Protein AF-A0A199V8K9-F1 (afdb_monomer_lite)

Sequence (1273 aa):
MGRVGFGVAVGCAVVSCAIAAALAWRRARGRGRWRRAAEVVREFEEGCATPVARLRQVVDAMVVEMHAGLASDGGSKLKMLLTFVDSLPDGTEEGTYYALDLGGTNFRVLRVQLGGKGSLILNHQVERQPIPHELMTSTSENLFDFIALTLKRFVEKEDGSQHYSDDERALGFTFSFPVRQTSVASGVLIKWTKGFSIEDTVGKDVAQCLEEAMTKRGLNMRVAALVNDTVGTLALGHYYDEDAVAAVVIGTGSNACYVERTDAIIKCQGLTNSGSMVVNMEWGNFWSSHLPRTSYDIALDDEGPNPNDQGFEKMISGMYLGDVARRVLQRMAQESDIFDDTPQNLNVPFSLRTPLMAAMHTDDSADLREVKTILQEYLHISDVPLKTRRLVVKVCDIITRRAARLAAAGIVSILKKIGRDGRTKGKPRRTVVAIEGPLYSSYAIFRDYLNETLVELLSEEVAQNVILKVCEDGSGLAAKELEVVRRCSSMASSLFSLLVSAVTKLTRFVEGAHFTSSLLPSSSSNPFATLQEDLKHLKRTLLRIHATLADVEEREIRDNSVKLWLHEIKAVAYDADDILDEYHYELLRRQVEGKPSPVIRKRKMGQIRDLSFPAGLSGRINEVRMRLDEIAKDRDALHLREEDGERRLNDACWKLIPTSSLVDDSRVYGRDIDKKNIIQLLLSDGQPKVDVIPIVGPGGVGKTTLAQLVYNDPMVLDVDEDTLHASLVPTDGQNIIEFQTLNEPKRLRTFLILKLKQMQVLQVEMPEFLLQNLKCLRTIDLSYTMLEVLPDSIGELKHLRYLGLRETNIRVLPESLCSLYNLQVLDLSHCMSILELPQGIGNLVSLRHLSLPVMEDSHICMPTGLGNLTNLRSLSAFYIGGNKWHCGIGELTGLVDLRELRILGLERVTESDNADLTKMKNLEKLTIFWSYGSCTASDDCSRIRVQYNCTNWRRTTIDIQKLDAAYVLENLQLHTTLKELALNGYNGTRLPSWLGDPSFSKLTSIRLDLGDDKCTFLPPLGRLPSLKHLFVGGMQRMQCIGREFCGCCSASAGGFRALETLELTEMRALEEWREVHINDFPRLDELAISTCPKLHRLPDCLSSLAKLEINDCKVLTTFPKLPSLTGLKLWGSCNWHIWSVSLDLPNLEYLQISNYDRPTLDFYPNLPALKVLTIECCKNLEKAAGSHHLISLQSLEIYSCPKFQGLTDKHLHPQFAVFLGLGESKPPLPYSKARDRRARKALALARLMQKEDFNSHQERISQFNLFPPHLFK

Foldseek 3Di:
DPPVVVVVVVVVVVVVVVVVVVVVVVVVQVVVQVVQLVVLLVVLLVLLDDPLVLLVVLLVLVLVQLLLLLQDQVSHLFVQAFQQLQDFAAQQDAAKFWEWFDAAQKIKIKIWGGDGDNDDTPDMDIDIGGDDLCLLAEALLVRLLVVLVVNVVVVVPPDDDDDDDPDFHEYAYADAADWRAPHQQWTAGCDDDRNHHHPNSHRPISQVSNVVSNVVVVHRYHHLGYHHLQVLLQSLCCNNPVLRFKEWEAAQFIWIKGKDACVSRNHCVPPADRRITITTRRCLFDDDPSQSDDPLLQVVQVPDPHHSGSSLRCQAHQNHLQQSLLVSVQVSVVSGCQLVHRQPLSPDGSLGGNVLLLQLLPQPDPQSVSLQCCCCVRRVRHDHHSVNSVSSNSSSLSSLLSNLLSVLSVVLSVCVSRVQLPPDPDQRAQHEYRYEYCSCPPRPSSVVSNLVNNCVNRPVRSSVSYHYHYDPCSSRVSSSRPVSRLLRDDPLRVLLVLLVVLLVLLVVVLVVLVVVVVPDDDDPDDVSVVLSVLSVLVSVLSVLVSLLSVLLRVCVVPDPLSVVLSVLSVVLSLLSVLLSLVVVLVVLVCVLVVDDDPPDDDDDPDPPPPPDDDPCSSVSSVVSSVSSVVSSVVCVVVVRDSDDDDDDDDDDDDDDDDDDLDDDPVPDPDCVVVLVVVLCVVPDPDDDDPDDDDQDDDPPPCSVVSVSCNCPDPVNDQDALCDAEDEDEDDPPAQEDDCPSLQRNLNHAYYYYDDDPDLRAHEYDDDLVNLVRNLNYAYDAPARYQDAADDLSCLSNQNHAYYHHHQYCHAEYHLSPLSNLNHAEDADENNQRHAEYHQSVLSNLNYAEDEHYDDLPHHYHYAPNVLSNLNHAYYNEDEADDPPHHHAPQSVQSPQNYQEYEYEDLQPHAPVGFHAQQSNLNHAYYAYHYRQPPDDDDDDPPPDDPDDDPPDPPPPPPPRVGDALLVSVQRNNHHLNYQEYAYAQHDHLEHHPCQQPCSNQNHAEYHAHHQDQRHQDAAQNQNRARHAYYHHEDNQPHAEAEPRNQVDPDLPDARNNHHAEYEYEHNANHQYYDDDDLRNCVRHAEYAYENHQNHQEDDQNNANYAEYHYYNHARPQDDHDHANHQYYHYYARHVVVNQQQPDDHARHAYYAYEQAADPPQVGHDQHANHAEYHYYLHAQAQEHEDVPRPNNYQEYEYENHANHPYYPDPDDDPRYDYHYHDDDDDDDDDDDDDDPPVVVVVVVVVVVPDDDDDDDDDDDDDDDDDDDPDPDD

pLDDT: mean 72.26, std 20.68, range [22.03, 98.62]

Structure (mmCIF, N/CA/C/O backbone):
data_AF-A0A199V8K9-F1
#
_entry.id   AF-A0A199V8K9-F1
#
loop_
_atom_site.group_PDB
_atom_site.id
_atom_site.type_symbol
_atom_site.label_atom_id
_atom_site.label_alt_id
_atom_site.label_comp_id
_atom_site.label_asym_id
_atom_site.label_entity_id
_atom_site.label_seq_id
_atom_site.pdbx_PDB_ins_code
_atom_site.Cartn_x
_atom_site.Cartn_y
_atom_site.Cartn_z
_atom_site.occupancy
_atom_site.B_iso_or_equiv
_atom_site.auth_seq_id
_atom_site.auth_comp_id
_atom_site.auth_asym_id
_atom_site.auth_atom_id
_atom_site.pdbx_PDB_model_num
ATOM 1 N N . MET A 1 1 ? 52.553 50.054 -64.462 1.00 47.03 1 MET A N 1
ATOM 2 C CA . MET A 1 1 ? 51.722 49.974 -63.234 1.00 47.03 1 MET A CA 1
ATOM 3 C C . MET A 1 1 ? 50.898 48.679 -63.091 1.00 47.03 1 MET A C 1
ATOM 5 O O . MET A 1 1 ? 50.385 48.436 -62.010 1.00 47.03 1 MET A O 1
ATOM 9 N N . GLY A 1 2 ? 50.816 47.790 -64.096 1.00 47.34 2 GLY A N 1
ATOM 10 C CA . GLY A 1 2 ? 49.930 46.606 -64.055 1.00 47.34 2 GLY A CA 1
ATOM 11 C C . GLY A 1 2 ? 50.393 45.370 -63.259 1.00 47.34 2 GLY A C 1
ATOM 12 O O . GLY A 1 2 ? 49.593 44.467 -63.060 1.00 47.34 2 GLY A O 1
ATOM 13 N N . ARG A 1 3 ? 51.646 45.298 -62.778 1.00 43.72 3 ARG A N 1
ATOM 14 C CA . ARG A 1 3 ? 52.150 44.118 -62.033 1.00 43.72 3 ARG A CA 1
ATOM 15 C C . ARG A 1 3 ? 52.029 44.215 -60.508 1.00 43.72 3 ARG A C 1
ATOM 17 O O . ARG A 1 3 ? 51.992 43.186 -59.850 1.00 43.72 3 ARG A O 1
ATOM 24 N N . VAL A 1 4 ? 51.896 45.421 -59.954 1.00 48.53 4 VAL A N 1
ATOM 25 C CA . VAL A 1 4 ? 51.714 45.622 -58.502 1.00 48.53 4 VAL A CA 1
ATOM 26 C C . VAL A 1 4 ? 50.232 45.509 -58.114 1.00 48.53 4 VAL A C 1
ATOM 28 O O . VAL A 1 4 ? 49.910 44.907 -57.096 1.00 48.53 4 VAL A O 1
ATOM 31 N N . GLY A 1 5 ? 49.312 45.969 -58.974 1.00 42.66 5 GLY A N 1
ATOM 32 C CA . GLY A 1 5 ? 47.864 45.839 -58.748 1.00 42.66 5 GLY A CA 1
ATOM 33 C C . GLY A 1 5 ? 47.348 44.394 -58.785 1.00 42.66 5 GLY A C 1
ATOM 34 O O . GLY A 1 5 ? 46.451 44.048 -58.023 1.00 42.66 5 GLY A O 1
ATOM 35 N N . PHE A 1 6 ? 47.951 43.525 -59.607 1.00 46.50 6 PHE A N 1
ATOM 36 C CA . PHE A 1 6 ? 47.548 42.115 -59.703 1.00 46.50 6 PHE A CA 1
ATOM 37 C C . PHE A 1 6 ? 47.989 41.298 -58.474 1.00 46.50 6 PHE A C 1
ATOM 39 O O . PHE A 1 6 ? 47.239 40.454 -57.997 1.00 46.50 6 PHE A O 1
ATOM 46 N N . GLY A 1 7 ? 49.161 41.595 -57.900 1.00 45.28 7 GLY A N 1
ATOM 47 C CA . GLY A 1 7 ? 49.642 40.944 -56.673 1.00 45.28 7 GLY A CA 1
ATOM 48 C C . GLY A 1 7 ? 48.832 41.318 -55.427 1.00 45.28 7 GLY A C 1
ATOM 49 O O . GLY A 1 7 ? 48.523 40.449 -54.615 1.00 45.28 7 GLY A O 1
ATOM 50 N N . VAL A 1 8 ? 48.419 42.586 -55.302 1.00 49.75 8 VAL A N 1
ATOM 51 C CA . VAL A 1 8 ? 47.574 43.050 -54.185 1.00 49.75 8 VAL A CA 1
ATOM 52 C C . VAL A 1 8 ? 46.143 42.515 -54.311 1.00 49.75 8 VAL A C 1
ATOM 54 O O . VAL A 1 8 ? 45.579 42.062 -53.320 1.00 49.75 8 VAL A O 1
ATOM 57 N N . ALA A 1 9 ? 45.572 42.469 -55.521 1.00 46.81 9 ALA A N 1
ATOM 58 C CA . ALA A 1 9 ? 44.236 41.910 -55.744 1.00 46.81 9 ALA A CA 1
ATOM 59 C C . ALA A 1 9 ? 44.171 40.394 -55.475 1.00 46.81 9 ALA A C 1
ATOM 61 O O . ALA A 1 9 ? 43.223 39.925 -54.846 1.00 46.81 9 ALA A O 1
ATOM 62 N N . VAL A 1 10 ? 45.193 39.630 -55.884 1.00 50.97 10 VAL A N 1
ATOM 63 C CA . VAL A 1 10 ? 45.284 38.185 -55.602 1.00 50.97 10 VAL A CA 1
ATOM 64 C C . VAL A 1 10 ? 45.565 37.929 -54.116 1.00 50.97 10 VAL A C 1
ATOM 66 O O . VAL A 1 10 ? 44.942 37.048 -53.529 1.00 50.97 10 VAL A O 1
ATOM 69 N N . GLY A 1 11 ? 46.414 38.737 -53.472 1.00 45.12 11 GLY A N 1
ATOM 70 C CA . GLY A 1 11 ? 46.649 38.670 -52.026 1.00 45.12 11 GLY A CA 1
ATOM 71 C C . GLY A 1 11 ? 45.382 38.944 -51.208 1.00 45.12 11 GLY A C 1
ATOM 72 O O . GLY A 1 11 ? 45.026 38.147 -50.342 1.00 45.12 11 GLY A O 1
ATOM 73 N N . CYS A 1 12 ? 44.639 40.008 -51.529 1.00 48.06 12 CYS A N 1
ATOM 74 C CA . CYS A 1 12 ? 43.358 40.307 -50.887 1.00 48.06 12 CYS A CA 1
ATOM 75 C C . CYS A 1 12 ? 42.309 39.219 -51.155 1.00 48.06 12 CYS A C 1
ATOM 77 O O . CYS A 1 12 ? 41.620 38.821 -50.223 1.00 48.06 12 CYS A O 1
ATOM 79 N N . ALA A 1 13 ? 42.219 38.672 -52.372 1.00 48.12 13 ALA A N 1
ATOM 80 C CA . ALA A 1 13 ? 41.275 37.599 -52.692 1.00 48.12 13 ALA A CA 1
ATOM 81 C C . ALA A 1 13 ? 41.578 36.292 -51.939 1.00 48.12 13 ALA A C 1
ATOM 83 O O . ALA A 1 13 ? 40.652 35.642 -51.456 1.00 48.12 13 ALA A O 1
ATOM 84 N N . VAL A 1 14 ? 42.854 35.922 -51.778 1.00 51.25 14 VAL A N 1
ATOM 85 C CA . VAL A 1 14 ? 43.266 34.728 -51.019 1.00 51.25 14 VAL A CA 1
ATOM 86 C C . VAL A 1 14 ? 43.012 34.912 -49.521 1.00 51.25 14 VAL A C 1
ATOM 88 O O . VAL A 1 14 ? 42.464 34.008 -48.889 1.00 51.25 14 VAL A O 1
ATOM 91 N N . VAL A 1 15 ? 43.310 36.088 -48.955 1.00 51.03 15 VAL A N 1
ATOM 92 C CA . VAL A 1 15 ? 42.991 36.394 -47.549 1.00 51.03 15 VAL A CA 1
ATOM 93 C C . VAL A 1 15 ? 41.475 36.448 -47.321 1.00 51.03 15 VAL A C 1
ATOM 95 O O . VAL A 1 15 ? 40.983 35.857 -46.361 1.00 51.03 15 VAL A O 1
ATOM 98 N N . SER A 1 16 ? 40.700 37.059 -48.220 1.00 48.72 16 SER A N 1
ATOM 99 C CA . SER A 1 16 ? 39.234 37.077 -48.141 1.00 48.72 16 SER A CA 1
ATOM 100 C C . SER A 1 16 ? 38.619 35.683 -48.294 1.00 48.72 16 SER A C 1
ATOM 102 O O . SER A 1 16 ? 37.683 35.365 -47.564 1.00 48.72 16 SER A O 1
ATOM 104 N N . CYS A 1 17 ? 39.153 34.821 -49.168 1.00 48.91 17 CYS A N 1
ATOM 105 C CA . CYS A 1 17 ? 38.702 33.432 -49.305 1.00 48.91 17 CYS A CA 1
ATOM 106 C C . CYS A 1 17 ? 39.075 32.580 -48.086 1.00 48.91 17 CYS A C 1
ATOM 108 O O . CYS A 1 17 ? 38.256 31.781 -47.644 1.00 48.91 17 CYS A O 1
ATOM 110 N N . ALA A 1 18 ? 40.257 32.778 -47.493 1.00 47.72 18 ALA A N 1
ATOM 111 C CA . ALA A 1 18 ? 40.660 32.099 -46.262 1.00 47.72 18 ALA A CA 1
ATOM 112 C C . ALA A 1 18 ? 39.804 32.535 -45.060 1.00 47.72 18 ALA A C 1
ATOM 114 O O . ALA A 1 18 ? 39.360 31.689 -44.285 1.00 47.72 18 ALA A O 1
ATOM 115 N N . ILE A 1 19 ? 39.491 33.831 -44.938 1.00 50.16 19 ILE A N 1
ATOM 116 C CA . ILE A 1 19 ? 38.574 34.356 -43.914 1.00 50.16 19 ILE A CA 1
ATOM 117 C C . ILE A 1 19 ? 37.148 33.845 -44.157 1.00 50.16 19 ILE A C 1
ATOM 119 O O . ILE A 1 19 ? 36.496 33.404 -43.214 1.00 50.16 19 ILE A O 1
ATOM 123 N N . ALA A 1 20 ? 36.660 33.835 -45.401 1.00 47.78 20 ALA A N 1
ATOM 124 C CA . ALA A 1 20 ? 35.339 33.309 -45.740 1.00 47.78 20 ALA A CA 1
ATOM 125 C C . ALA A 1 20 ? 35.234 31.795 -45.493 1.00 47.78 20 ALA A C 1
ATOM 127 O O . ALA A 1 20 ? 34.227 31.346 -44.950 1.00 47.78 20 ALA A O 1
ATOM 128 N N . ALA A 1 21 ? 36.273 31.017 -45.811 1.00 46.41 21 ALA A N 1
ATOM 129 C CA . ALA A 1 21 ? 36.350 29.586 -45.527 1.00 46.41 21 ALA A CA 1
ATOM 130 C C . ALA A 1 21 ? 36.451 29.309 -44.020 1.00 46.41 21 ALA A C 1
ATOM 132 O O . ALA A 1 21 ? 35.752 28.434 -43.519 1.00 46.41 21 ALA A O 1
ATOM 133 N N . ALA A 1 22 ? 37.226 30.097 -43.269 1.00 46.41 22 ALA A N 1
ATOM 134 C CA . ALA A 1 22 ? 37.294 30.008 -41.811 1.00 46.41 22 ALA A CA 1
ATOM 135 C C . ALA A 1 22 ? 35.965 30.404 -41.143 1.00 46.41 22 ALA A C 1
ATOM 137 O O . ALA A 1 22 ? 35.536 29.751 -40.193 1.00 46.41 22 ALA A O 1
ATOM 138 N N . LEU A 1 23 ? 35.268 31.426 -41.655 1.00 46.56 23 LEU A N 1
ATOM 139 C CA . LEU A 1 23 ? 33.932 31.827 -41.203 1.00 46.56 23 LEU A CA 1
ATOM 140 C C . LEU A 1 23 ? 32.866 30.793 -41.584 1.00 46.56 23 LEU A C 1
ATOM 142 O O . LEU A 1 23 ? 31.974 30.524 -40.782 1.00 46.56 23 LEU A O 1
ATOM 146 N N . ALA A 1 24 ? 32.953 30.186 -42.770 1.00 44.34 24 ALA A N 1
ATOM 147 C CA . ALA A 1 24 ? 32.069 29.109 -43.210 1.00 44.34 24 ALA A CA 1
ATOM 148 C C . ALA A 1 24 ? 32.301 27.828 -42.398 1.00 44.34 24 ALA A C 1
ATOM 150 O O . ALA A 1 24 ? 31.333 27.205 -41.973 1.00 44.34 24 ALA A O 1
ATOM 151 N N . TRP A 1 25 ? 33.555 27.483 -42.098 1.00 49.00 25 TRP A N 1
ATOM 152 C CA . TRP A 1 25 ? 33.926 26.355 -41.245 1.00 49.00 25 TRP A CA 1
ATOM 153 C C . TRP A 1 25 ? 33.526 26.590 -39.783 1.00 49.00 25 TRP A C 1
ATOM 155 O O . TRP A 1 25 ? 32.904 25.716 -39.182 1.00 49.00 25 TRP A O 1
ATOM 165 N N . ARG A 1 26 ? 33.738 27.797 -39.230 1.00 53.91 26 ARG A N 1
ATOM 166 C CA . ARG A 1 26 ? 33.199 28.199 -37.914 1.00 53.91 26 ARG A CA 1
ATOM 167 C C . ARG A 1 26 ? 31.667 28.139 -37.885 1.00 53.91 26 ARG A C 1
ATOM 169 O O . ARG A 1 26 ? 31.103 27.606 -36.932 1.00 53.91 26 ARG A O 1
ATOM 176 N N . ARG A 1 27 ? 30.975 28.607 -38.934 1.00 53.16 27 ARG A N 1
ATOM 177 C CA . ARG A 1 27 ? 29.503 28.522 -39.056 1.00 53.16 27 ARG A CA 1
ATOM 178 C C . ARG A 1 27 ? 29.004 27.081 -39.215 1.00 53.16 27 ARG A C 1
ATOM 180 O O . ARG A 1 27 ? 27.967 26.750 -38.647 1.00 53.16 27 ARG A O 1
ATOM 187 N N . ALA A 1 28 ? 29.712 26.222 -39.949 1.00 52.31 28 ALA A N 1
ATOM 188 C CA . ALA A 1 28 ? 29.368 24.810 -40.129 1.00 52.31 28 ALA A CA 1
ATOM 189 C C . ALA A 1 28 ? 29.584 24.002 -38.837 1.00 52.31 28 ALA A C 1
ATOM 191 O O . ALA A 1 28 ? 28.691 23.261 -38.425 1.00 52.31 28 ALA A O 1
ATOM 192 N N . ARG A 1 29 ? 30.709 24.221 -38.142 1.00 54.44 29 ARG A N 1
ATOM 193 C CA . ARG A 1 29 ? 31.025 23.615 -36.838 1.00 54.44 29 ARG A CA 1
ATOM 194 C C . ARG A 1 29 ? 30.048 24.073 -35.748 1.00 54.44 29 ARG A C 1
ATOM 196 O O . ARG A 1 29 ? 29.525 23.242 -35.011 1.00 54.44 29 ARG A O 1
ATOM 203 N N . GLY A 1 30 ? 29.701 25.364 -35.718 1.00 57.28 30 GLY A N 1
ATOM 204 C CA . GLY A 1 30 ? 28.657 25.905 -34.839 1.00 57.28 30 GLY A CA 1
ATOM 205 C C . GLY A 1 30 ? 27.253 25.353 -35.136 1.00 57.28 30 GLY A C 1
ATOM 206 O O . GLY A 1 30 ? 26.486 25.094 -34.211 1.00 57.28 30 GLY A O 1
ATOM 207 N N . ARG A 1 31 ? 26.916 25.095 -36.412 1.00 60.94 31 ARG A N 1
ATOM 208 C CA . ARG A 1 31 ? 25.651 24.436 -36.799 1.00 60.94 31 ARG A CA 1
ATOM 209 C C . ARG A 1 31 ? 25.583 22.973 -36.354 1.00 60.94 31 ARG A C 1
ATOM 211 O O . ARG A 1 31 ? 24.511 22.548 -35.939 1.00 60.94 31 ARG A O 1
ATOM 218 N N . GLY A 1 32 ? 26.681 22.219 -36.441 1.00 61.94 32 GLY A N 1
ATOM 219 C CA . GLY A 1 32 ? 26.743 20.820 -35.994 1.00 61.94 32 GLY A CA 1
ATOM 220 C C . GLY A 1 32 ? 26.575 20.672 -34.478 1.00 61.94 32 GLY A C 1
ATOM 221 O O . GLY A 1 32 ? 25.742 19.894 -34.028 1.00 61.94 32 GLY A O 1
ATOM 222 N N . ARG A 1 33 ? 27.278 21.500 -33.696 1.00 67.50 33 ARG A N 1
ATOM 223 C CA . ARG A 1 33 ? 27.199 21.516 -32.221 1.00 67.50 33 ARG A CA 1
ATOM 224 C C . ARG A 1 33 ? 25.814 21.905 -31.707 1.00 67.50 33 ARG A C 1
ATOM 226 O O . ARG A 1 33 ? 25.244 21.219 -30.869 1.00 67.50 33 ARG A O 1
ATOM 233 N N . TRP A 1 34 ? 25.231 22.958 -32.287 1.00 80.62 34 TRP A N 1
ATOM 234 C CA . TRP A 1 34 ? 23.864 23.375 -31.973 1.00 80.62 34 TRP A CA 1
ATOM 235 C C . TRP A 1 34 ? 22.834 22.276 -32.258 1.00 80.62 34 TRP A C 1
ATOM 237 O O . TRP A 1 34 ? 21.875 22.117 -31.507 1.00 80.62 34 TRP A O 1
ATOM 247 N N . ARG A 1 35 ? 23.010 21.528 -33.358 1.00 81.50 35 ARG A N 1
ATOM 248 C CA . ARG A 1 35 ? 22.118 20.413 -33.699 1.00 81.50 35 ARG A CA 1
ATOM 249 C C . ARG A 1 35 ? 22.150 19.330 -32.631 1.00 81.50 35 ARG A C 1
ATOM 251 O O . ARG A 1 35 ? 21.075 18.874 -32.269 1.00 81.50 35 ARG A O 1
ATOM 258 N N . ARG A 1 36 ? 23.327 18.976 -32.097 1.00 88.44 36 ARG A N 1
ATOM 259 C CA . ARG A 1 36 ? 23.412 17.943 -31.057 1.00 88.44 36 ARG A CA 1
ATOM 260 C C . ARG A 1 36 ? 22.735 18.377 -29.760 1.00 88.44 36 ARG A C 1
ATOM 262 O O . ARG A 1 36 ? 21.912 17.636 -29.243 1.00 88.44 36 ARG A O 1
ATOM 269 N N . ALA A 1 37 ? 22.979 19.603 -29.296 1.00 87.25 37 ALA A N 1
ATOM 270 C CA . ALA A 1 37 ? 22.274 20.132 -28.127 1.00 87.25 37 ALA A CA 1
ATOM 271 C C . ALA A 1 37 ? 20.747 20.162 -28.322 1.00 87.25 37 ALA A C 1
ATOM 273 O O . ALA A 1 37 ? 19.992 19.778 -27.435 1.00 87.25 37 ALA A O 1
ATOM 274 N N . ALA A 1 38 ? 20.281 20.599 -29.497 1.00 89.50 38 ALA A N 1
ATOM 275 C CA . ALA A 1 38 ? 18.856 20.613 -29.819 1.00 89.50 38 ALA A CA 1
ATOM 276 C C . ALA A 1 38 ? 18.257 19.197 -29.902 1.00 89.50 38 ALA A C 1
ATOM 278 O O . ALA A 1 38 ? 17.096 19.005 -29.552 1.00 89.50 38 ALA A O 1
ATOM 279 N N . GLU A 1 39 ? 19.040 18.214 -30.348 1.00 92.19 39 GLU A N 1
ATOM 280 C CA . GLU A 1 39 ? 18.649 16.807 -30.386 1.00 92.19 39 GLU A CA 1
ATOM 281 C C . GLU A 1 39 ? 18.536 16.205 -28.984 1.00 92.19 39 GLU A C 1
ATOM 283 O O . GLU A 1 39 ? 17.529 15.564 -28.712 1.00 92.19 39 GLU A O 1
ATOM 288 N N . VAL A 1 40 ? 19.473 16.501 -28.074 1.00 93.81 40 VAL A N 1
ATOM 289 C CA . VAL A 1 40 ? 19.377 16.110 -26.654 1.00 93.81 40 VAL A CA 1
ATOM 290 C C . VAL A 1 40 ? 18.073 16.622 -26.034 1.00 93.81 40 VAL A C 1
ATOM 292 O O . VAL A 1 40 ? 17.359 15.868 -25.377 1.00 93.81 40 VAL A O 1
ATOM 295 N N . VAL A 1 41 ? 17.714 17.886 -26.287 1.00 95.94 41 VAL A N 1
ATOM 296 C CA . VAL A 1 41 ? 16.450 18.450 -25.783 1.00 95.94 41 VAL A CA 1
ATOM 297 C C . VAL A 1 41 ? 15.227 17.814 -26.446 1.00 95.94 41 VAL A C 1
ATOM 299 O O . VAL A 1 41 ? 14.222 17.618 -25.772 1.00 95.94 41 VAL A O 1
ATOM 302 N N . ARG A 1 42 ? 15.297 17.445 -27.732 1.00 95.06 42 ARG A N 1
ATOM 303 C CA . ARG A 1 42 ? 14.211 16.728 -28.423 1.00 95.06 42 ARG A CA 1
ATOM 304 C C . ARG A 1 42 ? 14.014 15.313 -27.868 1.00 95.06 42 ARG A C 1
ATOM 306 O O . ARG A 1 42 ? 12.882 14.934 -27.596 1.00 95.06 42 ARG A O 1
ATOM 313 N N . GLU A 1 43 ? 15.094 14.555 -27.671 1.00 95.19 43 GLU A N 1
ATOM 314 C CA . GLU A 1 43 ? 15.061 13.232 -27.023 1.00 95.19 43 GLU A CA 1
ATOM 315 C C . GLU A 1 43 ? 14.428 13.334 -25.627 1.00 95.19 43 GLU A C 1
ATOM 317 O O . GLU A 1 43 ? 13.585 12.520 -25.248 1.00 95.19 43 GLU A O 1
ATOM 322 N N . PHE A 1 44 ? 14.801 14.370 -24.871 1.00 97.44 44 PHE A N 1
ATOM 323 C CA . PHE A 1 44 ? 14.257 14.621 -23.542 1.00 97.44 44 PHE A CA 1
ATOM 324 C C . PHE A 1 44 ? 12.767 15.002 -23.564 1.00 97.44 44 PHE A C 1
ATOM 326 O O . PHE A 1 44 ? 12.001 14.505 -22.740 1.00 97.44 44 PHE A O 1
ATOM 333 N N . GLU A 1 45 ? 12.341 15.831 -24.521 1.00 97.62 45 GLU A N 1
ATOM 334 C CA . GLU A 1 45 ? 10.934 16.191 -24.750 1.00 97.62 45 GLU A CA 1
ATOM 335 C C . GLU A 1 45 ? 10.077 14.958 -25.071 1.00 97.62 45 GLU A C 1
ATOM 337 O O . GLU A 1 45 ? 9.020 14.763 -24.470 1.00 97.62 45 GLU A O 1
ATOM 342 N N . GLU A 1 46 ? 10.558 14.090 -25.965 1.00 95.88 46 GLU A N 1
ATOM 343 C CA . GLU A 1 46 ? 9.895 12.832 -26.331 1.00 95.88 46 GLU A CA 1
ATOM 344 C C . GLU A 1 46 ? 9.815 11.864 -25.141 1.00 95.88 46 GLU A C 1
ATOM 346 O O . GLU A 1 46 ? 8.766 11.261 -24.897 1.00 95.88 46 GLU A O 1
ATOM 351 N N . GLY A 1 47 ? 10.890 11.761 -24.352 1.00 94.88 47 GLY A N 1
ATOM 352 C CA . GLY A 1 47 ? 10.926 10.951 -23.133 1.00 94.88 47 GLY A CA 1
ATOM 353 C C . GLY A 1 47 ? 9.962 11.446 -22.049 1.00 94.88 47 GLY A C 1
ATOM 354 O O . GLY A 1 47 ? 9.272 10.641 -21.425 1.00 94.88 47 GLY A O 1
ATOM 355 N N . CYS A 1 48 ? 9.853 12.766 -21.870 1.00 97.44 48 CYS A N 1
ATOM 356 C CA . CYS A 1 48 ? 8.967 13.406 -20.891 1.00 97.44 48 CYS A CA 1
ATOM 357 C C . CYS A 1 48 ? 7.498 13.500 -21.336 1.00 97.44 48 CYS A C 1
ATOM 359 O O . CYS A 1 48 ? 6.656 13.984 -20.572 1.00 97.44 48 CYS A O 1
ATOM 361 N N . ALA A 1 49 ? 7.166 13.063 -22.554 1.00 95.44 49 ALA A N 1
ATOM 362 C CA . ALA A 1 49 ? 5.838 13.238 -23.122 1.00 95.44 49 ALA A CA 1
ATOM 363 C C . ALA A 1 49 ? 4.742 12.571 -22.267 1.00 95.44 49 ALA A C 1
ATOM 365 O O . ALA A 1 49 ? 4.771 11.373 -21.959 1.00 95.44 49 ALA A O 1
ATOM 366 N N . THR A 1 50 ? 3.720 13.359 -21.933 1.00 97.44 50 THR A N 1
ATOM 367 C CA . THR A 1 50 ? 2.560 12.965 -21.117 1.00 97.44 50 THR A CA 1
ATOM 368 C C . THR A 1 50 ? 1.251 13.180 -21.889 1.00 97.44 50 THR A C 1
ATOM 370 O O . THR A 1 50 ? 0.421 14.014 -21.507 1.00 97.44 50 THR A O 1
ATOM 373 N N . PRO A 1 51 ? 1.030 12.452 -23.006 1.00 96.94 51 PRO A N 1
ATOM 374 C CA . PRO A 1 51 ? -0.234 12.538 -23.729 1.00 96.94 51 PRO A CA 1
ATOM 375 C C . PRO A 1 51 ? -1.392 12.100 -22.824 1.00 96.94 51 PRO A C 1
ATOM 377 O O . PRO A 1 51 ? -1.220 11.230 -21.968 1.00 96.94 51 PRO A O 1
ATOM 380 N N . VAL A 1 52 ? -2.588 12.652 -23.047 1.00 95.88 52 VAL A N 1
ATOM 381 C CA . VAL A 1 52 ? -3.786 12.389 -22.222 1.00 95.88 52 VAL A CA 1
ATOM 382 C C . VAL A 1 52 ? -4.050 10.887 -22.042 1.00 95.88 52 VAL A C 1
ATOM 384 O O . VAL A 1 52 ? -4.399 10.441 -20.953 1.00 95.88 52 VAL A O 1
ATOM 387 N N . ALA A 1 53 ? -3.818 10.073 -23.079 1.00 95.19 53 ALA A N 1
ATOM 388 C CA . ALA A 1 53 ? -3.953 8.618 -22.996 1.00 95.19 53 ALA A CA 1
ATOM 389 C C . ALA A 1 53 ? -3.008 7.979 -21.959 1.00 95.19 53 ALA A C 1
ATOM 391 O O . ALA A 1 53 ? -3.441 7.127 -21.188 1.00 95.19 53 ALA A O 1
ATOM 392 N N . ARG A 1 54 ? -1.743 8.420 -21.898 1.00 96.75 54 ARG A N 1
ATOM 393 C CA . ARG A 1 54 ? -0.769 7.959 -20.895 1.00 96.75 54 ARG A CA 1
ATOM 394 C C . ARG A 1 54 ? -1.152 8.453 -19.500 1.00 96.75 54 ARG A C 1
ATOM 396 O O . ARG A 1 54 ? -1.096 7.678 -18.555 1.00 96.75 54 ARG A O 1
ATOM 403 N N . LEU A 1 55 ? -1.602 9.703 -19.368 1.00 97.81 55 LEU A N 1
ATOM 404 C CA . LEU A 1 55 ? -2.064 10.239 -18.081 1.00 97.81 55 LEU A CA 1
ATOM 405 C C . LEU A 1 55 ? -3.266 9.460 -17.527 1.00 97.81 55 LEU A C 1
ATOM 407 O O . LEU A 1 55 ? -3.287 9.152 -16.342 1.00 97.81 55 LEU A O 1
ATOM 411 N N . ARG A 1 56 ? -4.218 9.045 -18.374 1.00 96.38 56 ARG A N 1
ATOM 412 C CA . ARG A 1 56 ? -5.328 8.169 -17.952 1.00 96.38 56 ARG A CA 1
ATOM 413 C C . ARG A 1 56 ? -4.845 6.806 -17.446 1.00 96.38 56 ARG A C 1
ATOM 415 O O . ARG A 1 56 ? -5.387 6.307 -16.470 1.00 96.38 56 ARG A O 1
ATOM 422 N N . GLN A 1 57 ? -3.799 6.237 -18.048 1.00 97.12 57 GLN A N 1
ATOM 423 C CA . GLN A 1 57 ? -3.182 5.003 -17.541 1.00 97.12 57 GLN A CA 1
ATOM 424 C C . GLN A 1 57 ? -2.502 5.214 -16.180 1.00 97.12 57 GLN A C 1
ATOM 426 O O . GLN A 1 57 ? -2.586 4.345 -15.318 1.00 97.12 57 GLN A O 1
ATOM 431 N N . VAL A 1 58 ? -1.861 6.370 -15.967 1.00 97.31 58 VAL A N 1
ATOM 432 C CA . VAL A 1 58 ? -1.296 6.748 -14.660 1.00 97.31 58 VAL A CA 1
ATOM 433 C C . VAL A 1 58 ? -2.403 6.885 -13.609 1.00 97.31 58 VAL A C 1
ATOM 435 O O . VAL A 1 58 ? -2.266 6.322 -12.526 1.00 97.31 58 VAL A O 1
ATOM 438 N N . VAL A 1 59 ? -3.514 7.553 -13.945 1.00 97.69 59 VAL A N 1
ATOM 439 C CA . VAL A 1 59 ? -4.712 7.659 -13.090 1.00 97.69 59 VAL A CA 1
ATOM 440 C C . VAL A 1 59 ? -5.227 6.270 -12.703 1.00 97.69 59 VAL A C 1
ATOM 442 O O . VAL A 1 59 ? -5.416 5.991 -11.522 1.00 97.69 59 VAL A O 1
ATOM 445 N N . ASP A 1 60 ? -5.423 5.384 -13.683 1.00 95.50 60 ASP A N 1
ATOM 446 C CA . ASP A 1 60 ? -5.949 4.034 -13.456 1.00 95.50 60 ASP A CA 1
ATOM 447 C C . ASP A 1 60 ? -5.017 3.193 -12.576 1.00 95.50 60 ASP A C 1
ATOM 449 O O . ASP A 1 60 ? -5.475 2.552 -11.630 1.00 95.50 60 ASP A O 1
ATOM 453 N N . ALA A 1 61 ? -3.710 3.238 -12.844 1.00 97.25 61 ALA A N 1
ATOM 454 C CA . ALA A 1 61 ? -2.712 2.540 -12.040 1.00 97.25 61 ALA A CA 1
ATOM 455 C C . ALA A 1 61 ? -2.673 3.062 -10.596 1.00 97.25 61 ALA A C 1
ATOM 457 O O . ALA A 1 61 ? -2.603 2.267 -9.663 1.00 97.25 61 ALA A O 1
ATOM 458 N N . MET A 1 62 ? -2.771 4.380 -10.393 1.00 97.69 62 MET A N 1
ATOM 459 C CA . MET A 1 62 ? -2.789 4.960 -9.050 1.00 97.69 62 MET A CA 1
ATOM 460 C C . MET A 1 62 ? -4.039 4.552 -8.268 1.00 97.69 62 MET A C 1
ATOM 462 O O . MET A 1 62 ? -3.916 4.175 -7.109 1.00 97.69 62 MET A O 1
ATOM 466 N N . VAL A 1 63 ? -5.218 4.515 -8.900 1.00 97.38 63 VAL A N 1
ATOM 467 C CA . VAL A 1 63 ? -6.448 4.019 -8.253 1.00 97.38 63 VAL A CA 1
ATOM 468 C C . VAL A 1 63 ? -6.316 2.548 -7.837 1.00 97.38 63 VAL A C 1
ATOM 470 O O . VAL A 1 63 ? -6.756 2.181 -6.746 1.00 97.38 63 VAL A O 1
ATOM 473 N N . VAL A 1 64 ? -5.688 1.705 -8.664 1.00 95.81 64 VAL A N 1
ATOM 474 C CA . VAL A 1 64 ? -5.406 0.299 -8.316 1.00 95.81 64 VAL A CA 1
ATOM 475 C C . VAL A 1 64 ? -4.490 0.210 -7.093 1.00 95.81 64 VAL A C 1
ATOM 477 O O . VAL A 1 64 ? -4.817 -0.497 -6.139 1.00 95.81 64 VAL A O 1
ATOM 480 N N . GLU A 1 65 ? -3.396 0.973 -7.074 1.00 96.56 65 GLU A N 1
ATOM 481 C CA . GLU A 1 65 ? -2.469 1.009 -5.938 1.00 96.56 65 GLU A CA 1
ATOM 482 C C . GLU A 1 65 ? -3.128 1.573 -4.666 1.00 96.56 65 GLU A C 1
ATOM 484 O O . GLU A 1 65 ? -2.818 1.107 -3.568 1.00 96.56 65 GLU A O 1
ATOM 489 N N . MET A 1 66 ? -4.057 2.532 -4.784 1.00 96.75 66 MET A N 1
ATOM 490 C CA . MET A 1 66 ? -4.836 3.061 -3.655 1.00 96.75 66 MET A CA 1
ATOM 491 C C . MET A 1 66 ? -5.733 1.975 -3.053 1.00 96.75 66 MET A C 1
ATOM 493 O O . MET A 1 66 ? -5.762 1.807 -1.835 1.00 96.75 66 MET A O 1
ATOM 497 N N . HIS A 1 67 ? -6.440 1.205 -3.888 1.00 94.50 67 HIS A N 1
ATOM 498 C CA . HIS A 1 67 ? -7.241 0.071 -3.420 1.00 94.50 67 HIS A CA 1
ATOM 499 C C . HIS A 1 67 ? -6.382 -0.987 -2.721 1.00 94.50 67 HIS A C 1
ATOM 501 O O . HIS A 1 67 ? -6.763 -1.470 -1.657 1.00 94.50 67 HIS A O 1
ATOM 507 N N . ALA A 1 68 ? -5.223 -1.323 -3.289 1.00 92.50 68 ALA A N 1
ATOM 508 C CA . ALA A 1 68 ? -4.314 -2.304 -2.709 1.00 92.50 68 ALA A CA 1
ATOM 509 C C . ALA A 1 68 ? -3.725 -1.835 -1.361 1.00 92.50 68 ALA A C 1
ATOM 511 O O . ALA A 1 68 ? -3.656 -2.622 -0.418 1.00 92.50 68 ALA A O 1
ATOM 512 N N . GLY A 1 69 ? -3.387 -0.547 -1.222 1.00 92.38 69 GLY A N 1
ATOM 513 C CA . GLY A 1 69 ? -2.880 0.021 0.036 1.00 92.38 69 GLY A CA 1
ATOM 514 C C . GLY A 1 69 ? -3.926 0.113 1.156 1.00 92.38 69 GLY A C 1
ATOM 515 O O . GLY A 1 69 ? -3.581 0.011 2.334 1.00 92.38 69 GLY A O 1
ATOM 516 N N . LEU A 1 70 ? -5.209 0.263 0.806 1.00 92.56 70 LEU A N 1
ATOM 517 C CA . LEU A 1 70 ? -6.335 0.208 1.752 1.00 92.56 70 LEU A CA 1
ATOM 518 C C . LEU A 1 70 ? -6.764 -1.227 2.100 1.00 92.56 70 LEU A C 1
ATOM 520 O O . LEU A 1 70 ? -7.457 -1.436 3.099 1.00 92.56 70 LEU A O 1
ATOM 524 N N . ALA A 1 71 ? -6.380 -2.213 1.282 1.00 88.06 71 ALA A N 1
ATOM 525 C CA . ALA A 1 71 ? -6.752 -3.608 1.484 1.00 88.06 71 ALA A CA 1
ATOM 526 C C . ALA A 1 71 ? -5.991 -4.256 2.653 1.00 88.06 71 ALA A C 1
ATOM 528 O O . ALA A 1 71 ? -6.580 -4.988 3.446 1.00 88.06 71 ALA A O 1
ATOM 529 N N . SER A 1 72 ? -4.690 -3.979 2.757 1.00 85.88 72 SER A N 1
ATOM 530 C CA . SER A 1 72 ? -3.793 -4.535 3.776 1.00 85.88 72 SER A CA 1
ATOM 531 C C . SER A 1 72 ? -2.518 -3.703 3.893 1.00 85.88 72 SER A C 1
ATOM 533 O O . SER A 1 72 ? -2.045 -3.152 2.895 1.00 85.88 72 SER A O 1
ATOM 535 N N . ASP A 1 73 ? -1.895 -3.677 5.071 1.00 81.00 73 ASP A N 1
ATOM 536 C CA . ASP A 1 73 ? -0.567 -3.074 5.216 1.00 81.00 73 ASP A CA 1
ATOM 537 C C . ASP A 1 73 ? 0.474 -3.816 4.366 1.00 81.00 73 ASP A C 1
ATOM 539 O O . ASP A 1 73 ? 0.542 -5.044 4.356 1.00 81.00 73 ASP A O 1
ATOM 543 N N . GLY A 1 74 ? 1.266 -3.058 3.602 1.00 79.75 74 GLY A N 1
ATOM 544 C CA . GLY A 1 74 ? 2.224 -3.606 2.636 1.00 79.75 74 GLY A CA 1
ATOM 545 C C . GLY A 1 74 ? 1.609 -4.125 1.327 1.00 79.75 74 GLY A C 1
ATOM 546 O O . GLY A 1 74 ? 2.342 -4.665 0.503 1.00 79.75 74 GLY A O 1
ATOM 547 N N . GLY A 1 75 ? 0.299 -3.949 1.104 1.00 76.94 75 GLY A N 1
ATOM 548 C CA . GLY A 1 75 ? -0.379 -4.366 -0.134 1.00 76.94 75 GLY A CA 1
ATOM 549 C C . GLY A 1 75 ? -0.022 -3.537 -1.376 1.00 76.94 75 GLY A C 1
ATOM 550 O O . GLY A 1 75 ? -0.321 -3.950 -2.490 1.00 76.94 75 GLY A O 1
ATOM 551 N N . SER A 1 76 ? 0.615 -2.380 -1.191 1.00 91.94 76 SER A N 1
ATOM 552 C CA . SER A 1 76 ? 0.946 -1.402 -2.230 1.00 91.94 76 SER A CA 1
ATOM 553 C C . SER A 1 76 ? 2.201 -0.621 -1.845 1.00 91.94 76 SER A C 1
ATOM 555 O O . SER A 1 76 ? 2.571 -0.559 -0.667 1.00 91.94 76 SER A O 1
ATOM 557 N N . LYS A 1 77 ? 2.851 0.013 -2.829 1.00 87.44 77 LYS A N 1
ATOM 558 C CA . LYS A 1 77 ? 3.891 1.020 -2.554 1.00 87.44 77 LYS A CA 1
ATOM 559 C C . LYS A 1 77 ? 3.294 2.312 -1.980 1.00 87.44 77 LYS A C 1
ATOM 561 O O . LYS A 1 77 ? 4.000 3.020 -1.256 1.00 87.44 77 LYS A O 1
ATOM 566 N N . LEU A 1 78 ? 2.010 2.578 -2.249 1.00 92.06 78 LEU A N 1
ATOM 567 C CA . LEU A 1 78 ? 1.207 3.571 -1.535 1.00 92.06 78 LEU A CA 1
ATOM 568 C C . LEU A 1 78 ? 0.863 3.040 -0.146 1.00 92.06 78 LEU A C 1
ATOM 570 O O . LEU A 1 78 ? 0.189 2.018 -0.010 1.00 92.06 78 LEU A O 1
ATOM 574 N N . LYS A 1 79 ? 1.307 3.743 0.897 1.00 88.75 79 LYS A N 1
ATOM 575 C CA . LYS A 1 79 ? 1.107 3.272 2.272 1.00 88.75 79 LYS A CA 1
ATOM 576 C C . LYS A 1 79 ? -0.351 3.368 2.716 1.00 88.75 79 LYS A C 1
ATOM 578 O O . LYS A 1 79 ? -0.792 2.517 3.488 1.00 88.75 79 LYS A O 1
ATOM 583 N N . MET A 1 80 ? -1.081 4.380 2.231 1.00 93.19 80 MET A N 1
ATOM 584 C CA . MET A 1 80 ? -2.486 4.633 2.587 1.00 93.19 80 MET A CA 1
ATOM 585 C C . MET A 1 80 ? -2.685 4.552 4.111 1.00 93.19 80 MET A C 1
ATOM 587 O O . MET A 1 80 ? -3.396 3.685 4.623 1.00 93.19 80 MET A O 1
ATOM 591 N N . LEU A 1 81 ? -1.926 5.374 4.833 1.00 90.00 81 LEU A N 1
ATOM 592 C CA . LEU A 1 81 ? -1.852 5.393 6.288 1.00 90.00 81 LEU A CA 1
ATOM 593 C C . LEU A 1 81 ? -3.166 5.913 6.874 1.00 90.00 81 LEU A C 1
ATOM 595 O O . LEU A 1 81 ? -3.689 6.941 6.438 1.00 90.00 81 LEU A O 1
ATOM 599 N N . LEU A 1 82 ? -3.680 5.186 7.866 1.00 89.69 82 LEU A N 1
ATOM 600 C CA . LEU A 1 82 ? -4.851 5.593 8.637 1.00 89.69 82 LEU A CA 1
ATOM 601 C C . LEU A 1 82 ? -4.443 6.737 9.559 1.00 89.69 82 LEU A C 1
ATOM 603 O O . LEU A 1 82 ? -3.443 6.604 10.265 1.00 89.69 82 LEU A O 1
ATOM 607 N N . THR A 1 83 ? -5.196 7.836 9.538 1.00 82.44 83 THR A N 1
ATOM 608 C CA . THR A 1 83 ? -4.852 9.015 10.343 1.00 82.44 83 THR A CA 1
ATOM 609 C C . THR A 1 83 ? -5.604 9.092 11.669 1.00 82.44 83 THR A C 1
ATOM 611 O O . THR A 1 83 ? -5.317 9.949 12.495 1.00 82.44 83 THR A O 1
ATOM 614 N N . PHE A 1 84 ? -6.622 8.242 11.849 1.00 81.25 84 PHE A N 1
ATOM 615 C CA . PHE A 1 84 ? -7.578 8.325 12.962 1.00 81.25 84 PHE A CA 1
ATOM 616 C C . PHE A 1 84 ? -8.332 9.665 13.045 1.00 81.25 84 PHE A C 1
ATOM 618 O O . PHE A 1 84 ? -9.018 9.914 14.026 1.00 81.25 84 PHE A O 1
ATOM 625 N N . VAL A 1 85 ? -8.259 10.487 11.992 1.00 76.44 85 VAL A N 1
ATOM 626 C CA . VAL A 1 85 ? -9.069 11.695 11.813 1.00 76.44 85 VAL A CA 1
ATOM 627 C C . VAL A 1 85 ? -10.346 11.301 11.087 1.00 76.44 85 VAL A C 1
ATOM 629 O O . VAL A 1 85 ? -10.315 10.974 9.898 1.00 76.44 85 VAL A O 1
ATOM 632 N N . ASP A 1 86 ? -11.461 11.293 11.801 1.00 73.56 86 ASP A N 1
ATOM 633 C CA . ASP A 1 86 ? -12.762 10.869 11.291 1.00 73.56 86 ASP A CA 1
ATOM 634 C C . ASP A 1 86 ? -13.775 12.006 11.097 1.00 73.56 86 ASP A C 1
ATOM 636 O O . ASP A 1 86 ? -14.666 11.887 10.248 1.00 73.56 86 ASP A O 1
ATOM 640 N N . SER A 1 87 ? -13.585 13.113 11.813 1.00 74.00 87 SER A N 1
ATOM 641 C CA . SER A 1 87 ? -14.279 14.388 11.636 1.00 74.00 87 SER A CA 1
ATOM 642 C C . SER A 1 87 ? -13.283 15.475 11.244 1.00 74.00 87 SER A C 1
ATOM 644 O O . SER A 1 87 ? -12.216 15.588 11.843 1.00 74.00 87 SER A O 1
ATOM 646 N N . LEU A 1 88 ? -13.640 16.287 10.250 1.00 78.06 88 LEU A N 1
ATOM 647 C CA . LEU A 1 88 ? -12.906 17.496 9.871 1.00 78.06 88 LEU A CA 1
ATOM 648 C C . LEU A 1 88 ? -13.563 18.735 10.515 1.00 78.06 88 LEU A C 1
ATOM 650 O O . LEU A 1 88 ? -14.737 18.653 10.877 1.00 78.06 88 LEU A O 1
ATOM 654 N N . PRO A 1 89 ? -12.823 19.845 10.683 1.00 74.50 89 PRO A N 1
ATOM 655 C CA . PRO A 1 89 ? -13.342 21.071 11.290 1.00 74.50 89 PRO A CA 1
ATOM 656 C C . PRO A 1 89 ? -14.347 21.795 10.382 1.00 74.50 89 PRO A C 1
ATOM 658 O O . PRO A 1 89 ? -14.099 21.918 9.183 1.00 74.50 89 PRO A O 1
ATOM 661 N N . ASP A 1 90 ? -15.451 22.291 10.940 1.00 73.75 90 ASP A N 1
ATOM 662 C CA . ASP A 1 90 ? -16.611 22.821 10.199 1.00 73.75 90 ASP A CA 1
ATOM 663 C C . ASP A 1 90 ? -16.790 24.350 10.298 1.00 73.75 90 ASP A C 1
ATOM 665 O O . ASP A 1 90 ? -17.729 24.921 9.744 1.00 73.75 90 ASP A O 1
ATOM 669 N N . GLY A 1 91 ? -15.880 25.047 10.978 1.00 70.06 91 GLY A N 1
ATOM 670 C CA . GLY A 1 91 ? -15.937 26.499 11.136 1.00 70.06 91 GLY A CA 1
ATOM 671 C C . GLY A 1 91 ? -16.662 26.965 12.399 1.00 70.06 91 GLY A C 1
ATOM 672 O O . GLY A 1 91 ? -16.756 28.180 12.626 1.00 70.06 91 GLY A O 1
ATOM 673 N N . THR A 1 92 ? -17.193 26.050 13.216 1.00 74.19 92 THR A N 1
ATOM 674 C CA . THR A 1 92 ? -17.860 26.369 14.489 1.00 74.19 92 THR A CA 1
ATOM 675 C C . THR A 1 92 ? -16.907 26.462 15.684 1.00 74.19 92 THR A C 1
ATOM 677 O O . THR A 1 92 ? -17.322 26.920 16.746 1.00 74.19 92 THR A O 1
ATOM 680 N N . GLU A 1 93 ? -15.629 26.138 15.489 1.00 68.06 93 GLU A N 1
ATOM 681 C CA . GLU A 1 93 ? -14.595 26.063 16.521 1.00 68.06 93 GLU A CA 1
ATOM 682 C C . GLU A 1 93 ? -14.373 27.405 17.254 1.00 68.06 93 GLU A C 1
ATOM 684 O O . GLU A 1 93 ? -14.162 28.457 16.634 1.00 68.06 93 GLU A O 1
ATOM 689 N N . GLU A 1 94 ? -14.321 27.362 18.590 1.00 73.81 94 GLU A N 1
ATOM 690 C CA . GLU A 1 94 ? -14.065 28.509 19.475 1.00 73.81 94 GLU A CA 1
ATOM 691 C C . GLU A 1 94 ? -13.004 28.165 20.530 1.00 73.81 94 GLU A C 1
ATOM 693 O O . GLU A 1 94 ? -13.077 27.126 21.182 1.00 73.81 94 GLU A O 1
ATOM 698 N N . GLY A 1 95 ? -12.033 29.058 20.753 1.00 72.81 95 GLY A N 1
ATOM 699 C CA . GLY A 1 95 ? -11.030 28.886 21.812 1.00 72.81 95 GLY A CA 1
ATOM 700 C C . GLY A 1 95 ? -9.600 29.236 21.409 1.00 72.81 95 GLY A C 1
ATOM 701 O O . GLY A 1 95 ? -9.333 29.656 20.283 1.00 72.81 95 GLY A O 1
ATOM 702 N N . THR A 1 96 ? -8.674 29.088 22.360 1.00 74.62 96 THR A N 1
ATOM 703 C CA . THR A 1 96 ? -7.234 29.297 22.147 1.00 74.62 96 THR A CA 1
ATOM 704 C C . THR A 1 96 ? -6.531 27.957 22.000 1.00 74.62 96 THR A C 1
ATOM 706 O O . THR A 1 96 ? -6.634 27.092 22.868 1.00 74.62 96 THR A O 1
ATOM 709 N N . TYR A 1 97 ? -5.763 27.823 20.928 1.00 73.44 97 TYR A N 1
ATOM 710 C CA . TYR A 1 97 ? -5.154 26.573 20.506 1.00 73.44 97 TYR A CA 1
ATOM 711 C C . TYR A 1 97 ? -3.675 26.762 20.191 1.00 73.44 97 TYR A C 1
ATOM 713 O O . TYR A 1 97 ? -3.280 27.814 19.678 1.00 73.44 97 TYR A O 1
ATOM 721 N N . TYR A 1 98 ? -2.863 25.742 20.477 1.00 77.75 98 TYR A N 1
ATOM 722 C CA . TYR A 1 98 ? -1.436 25.739 20.163 1.00 77.75 98 TYR A CA 1
ATOM 723 C C . TYR A 1 98 ? -1.119 24.699 19.098 1.00 77.75 98 TYR A C 1
ATOM 725 O O . TYR A 1 98 ? -1.705 23.620 19.084 1.00 77.75 98 TYR A O 1
ATOM 733 N N . ALA A 1 99 ? -0.138 24.991 18.250 1.00 77.06 99 ALA A N 1
ATOM 734 C CA . ALA A 1 99 ? 0.435 23.983 17.371 1.00 77.06 99 ALA A CA 1
ATOM 735 C C . ALA A 1 99 ? 1.948 24.039 17.305 1.00 77.06 99 ALA A C 1
ATOM 737 O O . ALA A 1 99 ? 2.580 25.079 17.513 1.00 77.06 99 ALA A O 1
ATOM 738 N N . LEU A 1 100 ? 2.493 22.879 16.975 1.00 81.94 100 LEU A N 1
ATOM 739 C CA . LEU A 1 100 ? 3.884 22.640 16.682 1.00 81.94 100 LEU A CA 1
ATOM 740 C C . LEU A 1 100 ? 3.973 22.010 15.294 1.00 81.94 100 LEU A C 1
ATOM 742 O O . LEU A 1 100 ? 3.517 20.888 15.107 1.00 81.94 100 LEU A O 1
ATOM 746 N N . ASP A 1 101 ? 4.627 22.694 14.361 1.00 77.00 101 ASP A N 1
ATOM 747 C CA . ASP A 1 101 ? 4.946 22.143 13.044 1.00 77.00 101 ASP A CA 1
ATOM 748 C C . ASP A 1 101 ? 6.429 21.827 12.936 1.00 77.00 101 ASP A C 1
ATOM 750 O O . ASP A 1 101 ? 7.279 22.723 12.912 1.00 77.00 101 ASP A O 1
ATOM 754 N N . LEU A 1 102 ? 6.723 20.532 12.855 1.00 80.12 102 LEU A N 1
ATOM 755 C CA . LEU A 1 102 ? 8.050 19.993 12.628 1.00 80.12 102 LEU A CA 1
ATOM 756 C C . LEU A 1 102 ? 8.116 19.375 11.226 1.00 80.12 102 LEU A C 1
ATOM 758 O O . LEU A 1 102 ? 7.770 18.209 11.011 1.00 80.12 102 LEU A O 1
ATOM 762 N N . GLY A 1 103 ? 8.587 20.174 10.265 1.00 65.25 103 GLY A N 1
ATOM 763 C CA . GLY A 1 103 ? 8.532 19.817 8.847 1.00 65.25 103 GLY A CA 1
ATOM 764 C C . GLY A 1 103 ? 9.843 19.830 8.065 1.00 65.25 103 GLY A C 1
ATOM 765 O O . GLY A 1 103 ? 9.821 19.454 6.891 1.00 65.25 103 GLY A O 1
ATOM 766 N N . GLY A 1 104 ? 10.974 20.227 8.661 1.00 68.62 104 GLY A N 1
ATOM 767 C CA . GLY A 1 104 ? 12.271 20.318 7.977 1.00 68.62 104 GLY A CA 1
ATOM 768 C C . GLY A 1 104 ? 13.366 20.958 8.837 1.00 68.62 104 GLY A C 1
ATOM 769 O O . GLY A 1 104 ? 13.435 20.712 10.030 1.00 68.62 104 GLY A O 1
ATOM 770 N N . THR A 1 105 ? 14.218 21.804 8.248 1.00 63.53 105 THR A N 1
ATOM 771 C CA . THR A 1 105 ? 15.333 22.496 8.946 1.00 63.53 105 THR A CA 1
ATOM 772 C C . THR A 1 105 ? 14.890 23.590 9.922 1.00 63.53 105 THR A C 1
ATOM 774 O O . THR A 1 105 ? 15.701 24.174 10.638 1.00 63.53 105 THR A O 1
ATOM 777 N N . ASN A 1 106 ? 13.602 23.916 9.920 1.00 70.56 106 ASN A N 1
ATOM 778 C CA . ASN A 1 106 ? 12.976 24.817 10.872 1.00 70.56 106 ASN A CA 1
ATOM 779 C C . ASN A 1 106 ? 11.707 24.144 11.380 1.00 70.56 106 ASN A C 1
ATOM 781 O O . ASN A 1 106 ? 11.061 23.412 10.625 1.00 70.56 106 ASN A O 1
ATOM 785 N N . PHE A 1 107 ? 11.335 24.466 12.609 1.00 78.44 107 PHE A N 1
ATOM 786 C CA . PHE A 1 107 ? 10.013 24.176 13.142 1.00 78.44 107 PHE A CA 1
ATOM 787 C C . PHE A 1 107 ? 9.310 25.478 13.509 1.00 78.44 107 PHE A C 1
ATOM 789 O O . PHE A 1 107 ? 9.926 26.550 13.548 1.00 78.44 107 PHE A O 1
ATOM 796 N N . ARG A 1 108 ? 8.003 25.403 13.718 1.00 76.25 108 ARG A N 1
ATOM 797 C CA . ARG A 1 108 ? 7.170 26.557 14.046 1.00 76.25 108 ARG A CA 1
ATOM 798 C C . ARG A 1 108 ? 6.340 26.244 15.271 1.00 76.25 108 ARG A C 1
ATOM 800 O O . ARG A 1 108 ? 5.852 25.129 15.413 1.00 76.25 108 ARG A O 1
ATOM 807 N N . VAL A 1 109 ? 6.187 27.237 16.133 1.00 80.62 109 VAL A N 1
ATOM 808 C CA . VAL A 1 109 ? 5.281 27.186 17.280 1.00 80.62 109 VAL A CA 1
ATOM 809 C C . VAL A 1 109 ? 4.255 28.289 17.137 1.00 80.62 109 VAL A C 1
ATOM 811 O O . VAL A 1 109 ? 4.579 29.409 16.729 1.00 80.62 109 VAL A O 1
ATOM 814 N N . LEU A 1 110 ? 3.005 27.936 17.397 1.00 77.19 110 LEU A N 1
ATOM 815 C CA . LEU A 1 110 ? 1.861 28.739 17.012 1.00 77.19 110 LEU A CA 1
ATOM 816 C C . LEU A 1 110 ? 0.836 28.801 18.123 1.00 77.19 110 LEU A C 1
ATOM 818 O O . LEU A 1 110 ? 0.630 27.824 18.838 1.00 77.19 110 LEU A O 1
ATOM 822 N N . ARG A 1 111 ? 0.162 29.944 18.209 1.00 78.81 111 ARG A N 1
ATOM 823 C CA . ARG A 1 111 ? -1.027 30.151 19.029 1.00 78.81 111 ARG A CA 1
ATOM 824 C C . ARG A 1 111 ? -2.090 30.809 18.171 1.00 78.81 111 ARG A C 1
ATOM 826 O O . ARG A 1 111 ? -1.805 31.823 17.538 1.00 78.81 111 ARG A O 1
ATOM 833 N N . VAL A 1 112 ? -3.295 30.260 18.155 1.00 71.69 112 VAL A N 1
ATOM 834 C CA . VAL A 1 112 ? -4.425 30.789 17.385 1.00 71.69 112 VAL A CA 1
ATOM 835 C C . VAL A 1 112 ? -5.646 30.882 18.287 1.00 71.69 112 VAL A C 1
ATOM 837 O O . VAL A 1 112 ? -5.914 29.970 19.061 1.00 71.69 112 VAL A O 1
ATOM 840 N N . GLN A 1 113 ? -6.378 31.987 18.180 1.00 72.12 113 GLN A N 1
ATOM 841 C CA . GLN A 1 113 ? -7.649 32.200 18.857 1.00 72.12 113 GLN A CA 1
ATOM 842 C C . GLN A 1 113 ? -8.788 32.199 17.831 1.00 72.12 113 GLN A C 1
ATOM 844 O O . GLN A 1 113 ? -8.804 33.024 16.912 1.00 72.12 113 GLN A O 1
ATOM 849 N N . LEU A 1 114 ? -9.722 31.262 17.987 1.00 72.44 114 LEU A N 1
ATOM 850 C CA . LEU A 1 114 ? -10.881 31.057 17.119 1.00 72.44 114 LEU A CA 1
ATOM 851 C C . LEU A 1 114 ? -12.149 31.621 17.766 1.00 72.44 114 LEU A C 1
ATOM 853 O O . LEU A 1 114 ? -12.313 31.536 18.984 1.00 72.44 114 LEU A O 1
ATOM 857 N N . GLY A 1 115 ? -13.011 32.226 16.946 1.00 67.38 115 GLY A N 1
ATOM 858 C CA . GLY A 1 115 ? -14.212 32.949 17.381 1.00 67.38 115 GLY A CA 1
ATOM 859 C C . GLY A 1 115 ? -15.547 32.345 16.938 1.00 67.38 115 GLY A C 1
ATOM 860 O O . GLY A 1 115 ? -16.566 32.998 17.140 1.00 67.38 115 GLY A O 1
ATOM 861 N N . GLY A 1 116 ? -15.548 31.148 16.333 1.00 66.56 116 GLY A N 1
ATOM 862 C CA . GLY A 1 116 ? -16.761 30.427 15.930 1.00 66.56 116 GLY A CA 1
ATOM 863 C C . GLY A 1 116 ? -17.509 31.008 14.724 1.00 66.56 116 GLY A C 1
ATOM 864 O O . GLY A 1 116 ? -17.272 32.134 14.280 1.00 66.56 116 GLY A O 1
ATOM 865 N N . LYS A 1 117 ? -18.442 30.221 14.170 1.00 60.97 117 LYS A N 1
ATOM 866 C CA . LYS A 1 117 ? -19.397 30.584 13.094 1.00 60.97 117 LYS A CA 1
ATOM 867 C C . LYS A 1 117 ? -18.775 31.239 11.854 1.00 60.97 117 LYS A C 1
ATOM 869 O O . LYS A 1 117 ? -19.242 32.285 11.398 1.00 60.97 117 LYS A O 1
ATOM 874 N N . GLY A 1 118 ? -17.720 30.640 11.302 1.00 53.75 118 GLY A N 1
ATOM 875 C CA . GLY A 1 118 ? -17.078 31.125 10.073 1.00 53.75 118 GLY A CA 1
ATOM 876 C C . GLY A 1 118 ? -16.476 32.533 10.193 1.00 53.75 118 GLY A C 1
ATOM 877 O O . GLY A 1 118 ? -16.202 33.177 9.177 1.00 53.75 118 GLY A O 1
ATOM 878 N N . SER A 1 119 ? -16.295 33.036 11.421 1.00 47.75 119 SER A N 1
ATOM 879 C CA . SER A 1 119 ? -15.684 34.333 11.695 1.00 47.75 119 SER A CA 1
ATOM 880 C C . SER A 1 119 ? -14.155 34.235 11.793 1.00 47.75 119 SER A C 1
ATOM 882 O O . SER A 1 119 ? -13.579 33.203 12.133 1.00 47.75 119 SER A O 1
ATOM 884 N N . LEU A 1 120 ? -13.498 35.332 11.401 1.00 56.47 120 LEU A N 1
ATOM 885 C CA . LEU A 1 120 ? -12.048 35.486 11.264 1.00 56.47 120 LEU A CA 1
ATOM 886 C C . LEU A 1 120 ? -11.288 35.107 12.543 1.00 56.47 120 LEU A C 1
ATOM 888 O O . LEU A 1 120 ? -11.724 35.404 13.651 1.00 56.47 120 LEU A O 1
ATOM 892 N N . ILE A 1 121 ? -10.094 34.539 12.349 1.00 59.44 121 ILE A N 1
ATOM 893 C CA . ILE A 1 121 ? -9.059 34.360 13.377 1.00 59.44 121 ILE A CA 1
ATOM 894 C C . ILE A 1 121 ? -8.973 35.631 14.228 1.00 59.44 121 ILE A C 1
ATOM 896 O O . ILE A 1 121 ? -8.579 36.683 13.721 1.00 59.44 121 ILE A O 1
ATOM 900 N N . LEU A 1 122 ? -9.330 35.527 15.507 1.00 59.31 122 LEU A N 1
ATOM 901 C CA . LEU A 1 122 ? -9.385 36.675 16.413 1.00 59.31 122 LEU A CA 1
ATOM 902 C C . LEU A 1 122 ? -7.979 37.193 16.722 1.00 59.31 122 LEU A C 1
ATOM 904 O O . LEU A 1 122 ? -7.751 38.397 16.812 1.00 59.31 122 LEU A O 1
ATOM 908 N N . ASN A 1 123 ? -7.029 36.269 16.864 1.00 62.81 123 ASN A N 1
ATOM 909 C CA . ASN A 1 123 ? -5.621 36.561 17.073 1.00 62.81 123 ASN A CA 1
ATOM 910 C C . ASN A 1 123 ? -4.774 35.347 16.665 1.00 62.81 123 ASN A C 1
ATOM 912 O O . ASN A 1 123 ? -5.204 34.206 16.841 1.00 62.81 123 ASN A O 1
ATOM 916 N N . HIS A 1 124 ? -3.571 35.570 16.139 1.00 70.44 124 HIS A N 1
ATOM 917 C CA . HIS A 1 124 ? -2.597 34.498 15.958 1.00 70.44 124 HIS A CA 1
ATOM 918 C C . HIS A 1 124 ? -1.170 34.990 16.183 1.00 70.44 124 HIS A C 1
ATOM 920 O O . HIS A 1 124 ? -0.828 36.132 15.883 1.00 70.44 124 HIS A O 1
ATOM 926 N N . GLN A 1 125 ? -0.332 34.105 16.707 1.00 71.62 125 GLN A N 1
ATOM 927 C CA . GLN A 1 125 ? 1.097 34.318 16.883 1.00 71.62 125 GLN A CA 1
ATOM 928 C C . GLN A 1 125 ? 1.846 33.124 16.312 1.00 71.62 125 GLN A C 1
ATOM 930 O O . GLN A 1 125 ? 1.463 31.980 16.552 1.00 71.62 125 GLN A O 1
ATOM 935 N N . VAL A 1 126 ? 2.907 33.404 15.559 1.00 73.56 126 VAL A N 1
ATOM 936 C CA . VAL A 1 126 ? 3.752 32.402 14.908 1.00 73.56 126 VAL A CA 1
ATOM 937 C C . VAL A 1 126 ? 5.202 32.720 15.240 1.00 73.56 126 VAL A C 1
ATOM 939 O O . VAL A 1 126 ? 5.676 33.813 14.934 1.00 73.56 126 VAL A O 1
ATOM 942 N N . GLU A 1 127 ? 5.931 31.766 15.810 1.00 78.25 127 GLU A N 1
ATOM 943 C CA . GLU A 1 127 ? 7.384 31.848 15.938 1.00 78.25 127 GLU A CA 1
ATOM 944 C C . GLU A 1 127 ? 8.047 30.716 15.162 1.00 78.25 127 GLU A C 1
ATOM 946 O O . GLU A 1 127 ? 7.834 29.534 15.429 1.00 78.25 127 GLU A O 1
ATOM 951 N N . ARG A 1 128 ? 8.885 31.086 14.191 1.00 75.94 128 ARG A N 1
ATOM 952 C CA . ARG A 1 128 ? 9.704 30.146 13.426 1.00 75.94 128 ARG A CA 1
ATOM 953 C C . ARG A 1 128 ? 11.073 30.014 14.072 1.00 75.94 128 ARG A C 1
ATOM 955 O O . ARG A 1 128 ? 11.736 31.016 14.327 1.00 75.94 128 ARG A O 1
ATOM 962 N N . GLN A 1 129 ? 11.501 28.777 14.286 1.00 83.25 129 GLN A N 1
ATOM 963 C CA . GLN A 1 129 ? 12.707 28.458 15.034 1.00 83.25 129 GLN A CA 1
ATOM 964 C C . GLN A 1 129 ? 13.602 27.525 14.204 1.00 83.25 129 GLN A C 1
ATOM 966 O O . GLN A 1 129 ? 13.149 26.459 13.767 1.00 83.25 129 GLN A O 1
ATOM 971 N N . PRO A 1 130 ? 14.855 27.922 13.914 1.00 82.12 130 PRO A N 1
ATOM 972 C CA . PRO A 1 130 ? 15.790 27.065 13.201 1.00 82.12 130 PRO A CA 1
ATOM 973 C C . PRO A 1 130 ? 16.224 25.907 14.097 1.00 82.12 130 PRO A C 1
ATOM 975 O O . PRO A 1 130 ? 16.474 26.092 15.288 1.00 82.12 130 PRO A O 1
ATOM 978 N N . ILE A 1 131 ? 16.342 24.714 13.517 1.00 84.12 131 ILE A N 1
ATOM 979 C CA . ILE A 1 131 ? 16.861 23.543 14.225 1.00 84.12 131 ILE A CA 1
ATOM 980 C C . ILE A 1 131 ? 18.379 23.522 14.028 1.00 84.12 131 ILE A C 1
ATOM 982 O O . ILE A 1 131 ? 18.831 23.478 12.879 1.00 84.12 131 ILE A O 1
ATOM 986 N N . PRO A 1 132 ? 19.186 23.566 15.104 1.00 87.44 132 PRO A N 1
ATOM 987 C CA . PRO A 1 132 ? 20.624 23.352 15.004 1.00 87.44 132 PRO A CA 1
ATOM 988 C C . PRO A 1 132 ? 20.928 22.054 14.248 1.00 87.44 132 PRO A C 1
ATOM 990 O O . PRO A 1 132 ? 20.381 21.004 14.579 1.00 87.44 132 PRO A O 1
ATOM 993 N N . HIS A 1 133 ? 21.810 22.114 13.247 1.00 77.62 133 HIS A N 1
ATOM 994 C CA . HIS A 1 133 ? 22.101 20.966 12.375 1.00 77.62 133 HIS A CA 1
ATOM 995 C C . HIS A 1 133 ? 22.576 19.734 13.165 1.00 77.62 133 HIS A C 1
ATOM 997 O O . HIS A 1 133 ? 22.251 18.605 12.817 1.00 77.62 133 HIS A O 1
ATOM 1003 N N . GLU A 1 134 ? 23.293 19.951 14.269 1.00 85.75 134 GLU A N 1
ATOM 1004 C CA . GLU A 1 134 ? 23.753 18.900 15.184 1.00 85.75 134 GLU A CA 1
ATOM 1005 C C . GLU A 1 134 ? 22.594 18.098 15.797 1.00 85.75 134 GLU A C 1
ATOM 1007 O O . GLU A 1 134 ? 22.735 16.898 16.014 1.00 85.75 134 GLU A O 1
ATOM 1012 N N . LEU A 1 135 ? 21.429 18.722 16.023 1.00 87.19 135 LEU A N 1
ATOM 1013 C CA . LEU A 1 135 ? 20.247 18.050 16.574 1.00 87.19 135 LEU A CA 1
ATOM 1014 C C . LEU A 1 135 ? 19.554 17.138 15.559 1.00 87.19 135 LEU A C 1
ATOM 1016 O O . LEU A 1 135 ? 18.886 16.193 15.964 1.00 87.19 135 LEU A O 1
ATOM 1020 N N . MET A 1 136 ? 19.736 17.369 14.255 1.00 81.19 136 MET A N 1
ATOM 1021 C CA . MET A 1 136 ? 19.127 16.542 13.202 1.00 81.19 136 MET A CA 1
ATOM 1022 C C . MET A 1 136 ? 19.756 15.142 13.106 1.00 81.19 136 MET A C 1
ATOM 1024 O O . MET A 1 136 ? 19.158 14.246 12.511 1.00 81.19 136 MET A O 1
ATOM 1028 N N . THR A 1 137 ? 20.936 14.942 13.700 1.00 82.62 137 THR A N 1
ATOM 1029 C CA . THR A 1 137 ? 21.664 13.661 13.767 1.00 82.62 137 THR A CA 1
ATOM 1030 C C . THR A 1 137 ? 22.005 13.260 15.208 1.00 82.62 137 THR A C 1
ATOM 1032 O O . THR A 1 137 ? 22.923 12.475 15.431 1.00 82.62 137 THR A O 1
ATOM 1035 N N . SER A 1 138 ? 21.338 13.870 16.194 1.00 88.94 138 SER A N 1
ATOM 1036 C CA . SER A 1 138 ? 21.583 13.649 17.625 1.00 88.94 138 SER A CA 1
ATOM 1037 C C . SER A 1 138 ? 20.737 12.485 18.162 1.00 88.94 138 SER A C 1
ATOM 1039 O O . SER A 1 138 ? 20.474 11.528 17.441 1.00 88.94 138 SER A O 1
ATOM 1041 N N . THR A 1 139 ? 20.318 12.563 19.426 1.00 91.19 139 THR A N 1
ATOM 1042 C CA . THR A 1 139 ? 19.369 11.659 20.077 1.00 91.19 139 THR A CA 1
ATOM 1043 C C . THR A 1 139 ? 17.961 12.250 20.093 1.00 91.19 139 THR A C 1
ATOM 1045 O O . THR A 1 139 ? 17.777 13.473 20.057 1.00 91.19 139 THR A O 1
ATOM 1048 N N . SER A 1 140 ? 16.961 11.375 20.220 1.00 91.50 140 SER A N 1
ATOM 1049 C CA . SER A 1 140 ? 15.553 11.754 20.374 1.00 91.50 140 SER A CA 1
ATOM 1050 C C . SER A 1 140 ? 15.363 12.741 21.530 1.00 91.50 140 SER A C 1
ATOM 1052 O O . SER A 1 140 ? 14.715 13.773 21.368 1.00 91.50 140 SER A O 1
ATOM 1054 N N . GLU A 1 141 ? 15.986 12.465 22.681 1.00 93.62 141 GLU A N 1
ATOM 1055 C CA . GLU A 1 141 ? 15.892 13.320 23.870 1.00 93.62 141 GLU A CA 1
ATOM 1056 C C . GLU A 1 141 ? 16.340 14.757 23.575 1.00 93.62 141 GLU A C 1
ATOM 1058 O O . GLU A 1 141 ? 15.621 15.694 23.909 1.00 93.62 141 GLU A O 1
ATOM 1063 N N . ASN A 1 142 ? 17.474 14.949 22.896 1.00 93.69 142 ASN A N 1
ATOM 1064 C CA . ASN A 1 142 ? 18.014 16.284 22.632 1.00 93.69 142 ASN A CA 1
ATOM 1065 C C . ASN A 1 142 ? 17.121 17.109 21.693 1.00 93.69 142 ASN A C 1
ATOM 1067 O O . ASN A 1 142 ? 16.949 18.312 21.906 1.00 93.69 142 ASN A O 1
ATOM 1071 N N . LEU A 1 143 ? 16.542 16.480 20.664 1.00 94.00 143 LEU A N 1
ATOM 1072 C CA . LEU A 1 143 ? 15.638 17.163 19.738 1.00 94.00 143 LEU A CA 1
ATOM 1073 C C . LEU A 1 143 ? 14.349 17.604 20.447 1.00 94.00 143 LEU A C 1
ATOM 1075 O O . LEU A 1 143 ? 13.977 18.777 20.372 1.00 94.00 143 LEU A O 1
ATOM 1079 N N . PHE A 1 144 ? 13.674 16.687 21.144 1.00 95.44 144 PHE A N 1
ATOM 1080 C CA . PHE A 1 144 ? 12.402 16.996 21.802 1.00 95.44 144 PHE A CA 1
ATOM 1081 C C . PHE A 1 144 ? 12.580 17.928 23.008 1.00 95.44 144 PHE A C 1
ATOM 1083 O O . PHE A 1 144 ? 11.741 18.799 23.226 1.00 95.44 144 PHE A O 1
ATOM 1090 N N . ASP A 1 145 ? 13.701 17.846 23.730 1.00 94.56 145 ASP A N 1
ATOM 1091 C CA . ASP A 1 145 ? 14.035 18.770 24.820 1.00 94.56 145 ASP A CA 1
ATOM 1092 C C . ASP A 1 145 ? 14.266 20.211 24.326 1.00 94.56 145 ASP A C 1
ATOM 1094 O O . ASP A 1 145 ? 13.869 21.175 24.991 1.00 94.56 145 ASP A O 1
ATOM 1098 N N . PHE A 1 146 ? 14.854 20.377 23.134 1.00 94.44 146 PHE A N 1
ATOM 1099 C CA . PHE A 1 146 ? 14.999 21.674 22.466 1.00 94.44 146 PHE A CA 1
ATOM 1100 C C . PHE A 1 146 ? 13.647 22.252 22.019 1.00 94.44 146 PHE A C 1
ATOM 1102 O O . PHE A 1 146 ? 13.373 23.441 22.226 1.00 94.44 146 PHE A O 1
ATOM 1109 N N . ILE A 1 147 ? 12.777 21.409 21.458 1.00 94.06 147 ILE A N 1
ATOM 1110 C CA . ILE A 1 147 ? 11.421 21.800 21.051 1.00 94.06 147 ILE A CA 1
ATOM 1111 C C . ILE A 1 147 ? 10.588 22.203 22.276 1.00 94.06 147 ILE A C 1
ATOM 1113 O O . ILE A 1 147 ? 10.006 23.288 22.289 1.00 94.06 147 ILE A O 1
ATOM 1117 N N . ALA A 1 148 ? 10.586 21.393 23.338 1.00 94.69 148 ALA A N 1
ATOM 1118 C CA . ALA A 1 148 ? 9.853 21.666 24.573 1.00 94.69 148 ALA A CA 1
ATOM 1119 C C . ALA A 1 148 ? 10.322 22.959 25.262 1.00 94.69 148 ALA A C 1
ATOM 1121 O O . ALA A 1 148 ? 9.502 23.754 25.725 1.00 94.69 148 ALA A O 1
ATOM 1122 N N . LEU A 1 149 ? 11.636 23.222 25.288 1.00 93.38 149 LEU A N 1
ATOM 1123 C CA . LEU A 1 149 ? 12.185 24.481 25.803 1.00 93.38 149 LEU A CA 1
ATOM 1124 C C . LEU A 1 149 ? 11.698 25.694 24.995 1.00 93.38 149 LEU A C 1
ATOM 1126 O O . LEU A 1 149 ? 11.437 26.760 25.557 1.00 93.38 149 LEU A O 1
ATOM 1130 N N . THR A 1 150 ? 11.578 25.535 23.681 1.00 92.19 150 THR A N 1
ATOM 1131 C CA . THR A 1 150 ? 11.095 26.585 22.784 1.00 92.19 150 THR A CA 1
ATOM 1132 C C . THR A 1 150 ? 9.602 26.844 22.975 1.00 92.19 150 THR A C 1
ATOM 1134 O O . THR A 1 150 ? 9.208 28.001 23.111 1.00 92.19 150 THR A O 1
ATOM 1137 N N . LEU A 1 151 ? 8.785 25.788 23.069 1.00 90.00 151 LEU A N 1
ATOM 1138 C CA . LEU A 1 151 ? 7.359 25.888 23.397 1.00 90.00 151 LEU A CA 1
ATOM 1139 C C . LEU A 1 151 ? 7.142 26.598 24.735 1.00 90.00 151 LEU A C 1
ATOM 1141 O O . LEU A 1 151 ? 6.325 27.510 24.819 1.00 90.00 151 LEU A O 1
ATOM 1145 N N . LYS A 1 152 ? 7.929 26.254 25.761 1.00 91.00 152 LYS A N 1
ATOM 1146 C CA . LYS A 1 152 ? 7.868 26.919 27.066 1.00 91.00 152 LYS A CA 1
ATOM 1147 C C . LYS A 1 152 ? 8.106 28.426 26.959 1.00 91.00 152 LYS A C 1
ATOM 1149 O O . LYS A 1 152 ? 7.291 29.202 27.444 1.00 91.00 152 LYS A O 1
ATOM 1154 N N . ARG A 1 153 ? 9.169 28.846 26.265 1.00 90.06 153 ARG A N 1
ATOM 1155 C CA . ARG A 1 153 ? 9.468 30.273 26.048 1.00 90.06 153 ARG A CA 1
ATOM 1156 C C . ARG A 1 153 ? 8.380 30.991 25.255 1.00 90.06 153 ARG A C 1
ATOM 1158 O O . ARG A 1 153 ? 8.154 32.172 25.482 1.00 90.06 153 ARG A O 1
ATOM 1165 N N . PHE A 1 154 ? 7.749 30.306 24.305 1.00 87.44 154 PHE A N 1
ATOM 1166 C CA . PHE A 1 154 ? 6.653 30.863 23.519 1.00 87.44 154 PHE A CA 1
ATOM 1167 C C . PHE A 1 154 ? 5.403 31.092 24.380 1.00 87.44 154 PHE A C 1
ATOM 1169 O O . PHE A 1 154 ? 4.815 32.167 24.322 1.00 87.44 154 PHE A O 1
ATOM 1176 N N . VAL A 1 155 ? 5.054 30.131 25.241 1.00 86.38 155 VAL A N 1
ATOM 1177 C CA . VAL A 1 155 ? 3.936 30.248 26.196 1.00 86.38 155 VAL A CA 1
ATOM 1178 C C . VAL A 1 155 ? 4.219 31.286 27.293 1.00 86.38 155 VAL A C 1
ATOM 1180 O O . VAL A 1 155 ? 3.310 31.969 27.744 1.00 86.38 155 VAL A O 1
ATOM 1183 N N . GLU A 1 156 ? 5.471 31.471 27.712 1.00 85.12 156 GLU A N 1
ATOM 1184 C CA . GLU A 1 156 ? 5.844 32.486 28.715 1.00 85.12 156 GLU A CA 1
ATOM 1185 C C . GLU A 1 156 ? 5.751 33.937 28.196 1.00 85.12 156 GLU A C 1
ATOM 1187 O O . GLU A 1 156 ? 5.716 34.867 28.998 1.00 85.12 156 GLU A O 1
ATOM 1192 N N . LYS A 1 157 ? 5.685 34.154 26.873 1.00 82.69 157 LYS A N 1
ATOM 1193 C CA . LYS A 1 157 ? 5.524 35.484 26.243 1.00 82.69 157 LYS A CA 1
ATOM 1194 C C . LYS A 1 157 ? 4.073 35.991 26.232 1.00 82.69 157 LYS A C 1
ATOM 1196 O O . LYS A 1 157 ? 3.784 37.004 25.597 1.00 82.69 157 LYS A O 1
ATOM 1201 N N . GLU A 1 158 ? 3.146 35.294 26.885 1.00 74.69 158 GLU A N 1
ATOM 1202 C CA . GLU A 1 158 ? 1.752 35.727 26.989 1.00 74.69 158 GLU A CA 1
ATOM 1203 C C . GLU A 1 158 ? 1.634 36.994 27.855 1.00 74.69 158 GLU A C 1
ATOM 1205 O O . GLU A 1 158 ? 1.694 36.935 29.081 1.00 74.69 158 GLU A O 1
ATOM 1210 N N . ASP A 1 159 ? 1.468 38.157 27.211 1.00 50.84 159 ASP A N 1
ATOM 1211 C CA . ASP A 1 159 ? 1.245 39.435 27.896 1.00 50.84 159 ASP A CA 1
ATOM 1212 C C . ASP A 1 159 ? -0.017 39.384 28.775 1.00 50.84 159 ASP A C 1
ATOM 1214 O O . ASP A 1 159 ? -1.120 39.050 28.331 1.00 50.84 159 ASP A O 1
ATOM 1218 N N . GLY A 1 160 ? 0.162 39.727 30.052 1.00 54.28 160 GLY A N 1
ATOM 1219 C CA . GLY A 1 160 ? -0.847 39.610 31.096 1.00 54.28 160 GLY A CA 1
ATOM 1220 C C . GLY A 1 160 ? -2.089 40.462 30.851 1.00 54.28 160 GLY A C 1
ATOM 1221 O O . GLY A 1 160 ? -2.049 41.677 31.000 1.00 54.28 160 GLY A O 1
ATOM 1222 N N . SER A 1 161 ? -3.217 39.819 30.542 1.00 44.75 161 SER A N 1
ATOM 1223 C CA . SER A 1 161 ? -4.569 40.340 30.808 1.00 44.75 161 SER A CA 1
ATOM 1224 C C . SER A 1 161 ? -5.665 39.317 30.484 1.00 44.75 161 SER A C 1
ATOM 1226 O O . SER A 1 161 ? -6.563 39.597 29.705 1.00 44.75 161 SER A O 1
ATOM 1228 N N . GLN A 1 162 ? -5.630 38.128 31.090 1.00 41.94 162 GLN A N 1
ATOM 1229 C CA . GLN A 1 162 ? -6.831 37.324 31.368 1.00 41.94 162 GLN A CA 1
ATOM 1230 C C . GLN A 1 162 ? -6.454 36.182 32.317 1.00 41.94 162 GLN A C 1
ATOM 1232 O O . GLN A 1 162 ? -5.372 35.614 32.214 1.00 41.94 162 GLN A O 1
ATOM 1237 N N . HIS A 1 163 ? -7.303 35.937 33.314 1.00 40.34 163 HIS A N 1
ATOM 1238 C CA . HIS A 1 163 ? -7.076 34.978 34.391 1.00 40.34 163 HIS A CA 1
ATOM 1239 C C . HIS A 1 163 ? -6.610 33.612 33.871 1.00 40.34 163 HIS A C 1
ATOM 1241 O O . HIS A 1 163 ? -7.286 33.005 33.047 1.00 40.34 163 HIS A O 1
ATOM 1247 N N . TYR A 1 164 ? -5.483 33.127 34.402 1.00 44.00 164 TYR A N 1
ATOM 1248 C CA . TYR A 1 164 ? -5.035 31.747 34.250 1.00 44.00 164 TYR A CA 1
ATOM 1249 C C . TYR A 1 164 ? -6.147 30.808 34.731 1.00 44.00 164 TYR A C 1
ATOM 1251 O O . TYR A 1 164 ? -6.385 30.712 35.937 1.00 44.00 164 TYR A O 1
ATOM 1259 N N . SER A 1 165 ? -6.836 30.129 33.813 1.00 44.97 165 SER A N 1
ATOM 1260 C CA . SER A 1 165 ? -7.452 28.862 34.182 1.00 44.97 165 SER A CA 1
ATOM 1261 C C . SER A 1 165 ? -6.324 27.838 34.342 1.00 44.97 165 SER A C 1
ATOM 1263 O O . SER A 1 165 ? -5.352 27.835 33.586 1.00 44.97 165 SER A O 1
ATOM 1265 N N . ASP A 1 166 ? -6.424 26.999 35.371 1.00 52.41 166 ASP A N 1
ATOM 1266 C CA . ASP A 1 166 ? -5.509 25.885 35.684 1.00 52.41 166 ASP A CA 1
ATOM 1267 C C . ASP A 1 166 ? -5.625 24.744 34.632 1.00 52.41 166 ASP A C 1
ATOM 1269 O O . ASP A 1 166 ? -5.207 23.614 34.884 1.00 52.41 166 ASP A O 1
ATOM 1273 N N . ASP A 1 167 ? -6.235 25.019 33.470 1.00 60.62 167 ASP A N 1
ATOM 1274 C CA . ASP A 1 167 ? -6.580 24.038 32.444 1.00 60.62 167 ASP A CA 1
ATOM 1275 C C . ASP A 1 167 ? -5.356 23.678 31.586 1.00 60.62 167 ASP A C 1
ATOM 1277 O O . ASP A 1 167 ? -4.568 24.530 31.162 1.00 60.62 167 ASP A O 1
ATOM 1281 N N . GLU A 1 168 ? -5.196 22.383 31.329 1.00 74.19 168 GLU A N 1
ATOM 1282 C CA . GLU A 1 168 ? -4.138 21.827 30.488 1.00 74.19 168 GLU A CA 1
ATOM 1283 C C . GLU A 1 168 ? -4.281 22.301 29.030 1.00 74.19 168 GLU A C 1
ATOM 1285 O O . GLU A 1 168 ? -5.336 22.152 28.406 1.00 74.19 168 GLU A O 1
ATOM 1290 N N . ARG A 1 169 ? -3.211 22.875 28.460 1.00 79.69 169 ARG A N 1
ATOM 1291 C CA . ARG A 1 169 ? -3.218 23.392 27.081 1.00 79.69 169 ARG A CA 1
ATOM 1292 C C . ARG A 1 169 ? -3.178 22.240 26.076 1.00 79.69 169 ARG A C 1
ATOM 1294 O O . ARG A 1 169 ? -2.359 21.335 26.202 1.00 79.69 169 ARG A O 1
ATOM 1301 N N . ALA A 1 170 ? -4.010 22.298 25.042 1.00 76.00 170 ALA A N 1
ATOM 1302 C CA . ALA A 1 170 ? -4.003 21.311 23.966 1.00 76.00 170 ALA A CA 1
ATOM 1303 C C . ALA A 1 170 ? -3.051 21.732 22.831 1.00 76.00 170 ALA A C 1
ATOM 1305 O O . ALA A 1 170 ? -3.118 22.868 22.352 1.00 76.00 170 ALA A O 1
ATOM 1306 N N . LEU A 1 171 ? -2.183 20.809 22.407 1.00 79.38 171 LEU A N 1
ATOM 1307 C CA . LEU A 1 171 ? -1.216 20.992 21.325 1.00 79.38 171 LEU A CA 1
ATOM 1308 C C . LEU A 1 171 ? -1.560 20.098 20.127 1.00 79.38 171 LEU A C 1
ATOM 1310 O O . LEU A 1 171 ? -1.643 18.876 20.262 1.00 79.38 171 LEU A O 1
ATOM 1314 N N . GLY A 1 172 ? -1.711 20.707 18.953 1.00 77.50 172 GLY A N 1
ATOM 1315 C CA . GLY A 1 172 ? -1.663 20.012 17.670 1.00 77.50 172 GLY A CA 1
ATOM 1316 C C . GLY A 1 172 ? -0.209 19.834 17.245 1.00 77.50 172 GLY A C 1
ATOM 1317 O O . GLY A 1 172 ? 0.534 20.808 17.136 1.00 77.50 172 GLY A O 1
ATOM 1318 N N . PHE A 1 173 ? 0.228 18.598 17.058 1.00 84.00 173 PHE A N 1
ATOM 1319 C CA . PHE A 1 173 ? 1.585 18.275 16.649 1.00 84.00 173 PHE A CA 1
ATOM 1320 C C . PHE A 1 173 ? 1.597 17.831 15.185 1.00 84.00 173 PHE A C 1
ATOM 1322 O O . PHE A 1 173 ? 1.366 16.667 14.857 1.00 84.00 173 PHE A O 1
ATOM 1329 N N . THR A 1 174 ? 1.905 18.765 14.291 1.00 80.00 174 THR A N 1
ATOM 1330 C CA . THR A 1 174 ? 2.134 18.486 12.876 1.00 80.00 174 THR A CA 1
ATOM 1331 C C . THR A 1 174 ? 3.544 17.927 12.701 1.00 80.00 174 THR A C 1
ATOM 1333 O O . THR A 1 174 ? 4.551 18.632 12.803 1.00 80.00 174 THR A O 1
ATOM 1336 N N . PHE A 1 175 ? 3.632 16.629 12.440 1.00 83.19 175 PHE A N 1
ATOM 1337 C CA . PHE A 1 175 ? 4.886 15.911 12.287 1.00 83.19 175 PHE A CA 1
ATOM 1338 C C . PHE A 1 175 ? 5.003 15.374 10.861 1.00 83.19 175 PHE A C 1
ATOM 1340 O O . PHE A 1 175 ? 4.456 14.332 10.493 1.00 83.19 175 PHE A O 1
ATOM 1347 N N . SER A 1 176 ? 5.733 16.110 10.025 1.00 77.62 176 SER A N 1
ATOM 1348 C CA . SER A 1 176 ? 5.729 15.918 8.569 1.00 77.62 176 SER A CA 1
ATOM 1349 C C . SER A 1 176 ? 6.748 14.875 8.104 1.00 77.62 176 SER A C 1
ATOM 1351 O O . SER A 1 176 ? 7.543 15.118 7.185 1.00 77.62 176 SER A O 1
ATOM 1353 N N . PHE A 1 177 ? 6.727 13.720 8.770 1.00 78.88 177 PHE A N 1
ATOM 1354 C CA . PHE A 1 177 ? 7.513 12.531 8.458 1.00 78.88 177 PHE A CA 1
ATOM 1355 C C . PHE A 1 177 ? 6.603 11.297 8.427 1.00 78.88 177 PHE A C 1
ATOM 1357 O O . PHE A 1 177 ? 5.533 11.308 9.036 1.00 78.88 177 PHE A O 1
ATOM 1364 N N . PRO A 1 178 ? 7.015 10.204 7.761 1.00 77.50 178 PRO A N 1
ATOM 1365 C CA . PRO A 1 178 ? 6.218 8.985 7.732 1.00 77.50 178 PRO A CA 1
ATOM 1366 C C . PRO A 1 178 ? 6.029 8.376 9.131 1.00 77.50 178 PRO A C 1
ATOM 1368 O O . PRO A 1 178 ? 6.964 7.809 9.702 1.00 77.50 178 PRO A O 1
ATOM 1371 N N . VAL A 1 179 ? 4.799 8.429 9.641 1.00 82.50 179 VAL A N 1
ATOM 1372 C CA . VAL A 1 179 ? 4.397 7.904 10.954 1.00 82.50 179 VAL A CA 1
ATOM 1373 C C . VAL A 1 179 ? 3.299 6.863 10.789 1.00 82.50 179 VAL A C 1
ATOM 1375 O O . VAL A 1 179 ? 2.344 7.066 10.045 1.00 82.50 179 VAL A O 1
ATOM 1378 N N . ARG A 1 180 ? 3.412 5.742 11.502 1.00 84.88 180 ARG A N 1
ATOM 1379 C CA . ARG A 1 180 ? 2.309 4.798 11.672 1.00 84.88 180 ARG A CA 1
ATOM 1380 C C . ARG A 1 180 ? 1.548 5.195 12.928 1.00 84.88 180 ARG A C 1
ATOM 1382 O O . ARG A 1 180 ? 1.995 4.892 14.032 1.00 84.88 180 ARG A O 1
ATOM 1389 N N . GLN A 1 181 ? 0.431 5.881 12.742 1.00 80.50 181 GLN A N 1
ATOM 1390 C CA . GLN A 1 181 ? -0.414 6.290 13.855 1.00 80.50 181 GLN A CA 1
ATOM 1391 C C . GLN A 1 181 ? -1.097 5.084 14.493 1.00 80.50 181 GLN A C 1
ATOM 1393 O O . GLN A 1 181 ? -1.422 4.102 13.822 1.00 80.50 181 GLN A O 1
ATOM 1398 N N . THR A 1 182 ? -1.245 5.156 15.807 1.00 79.44 182 THR A N 1
ATOM 1399 C CA . THR A 1 182 ? -1.912 4.161 16.660 1.00 79.44 182 THR A CA 1
ATOM 1400 C C . THR A 1 182 ? -3.174 4.740 17.288 1.00 79.44 182 THR A C 1
ATOM 1402 O O . THR A 1 182 ? -4.092 3.994 17.615 1.00 79.44 182 THR A O 1
ATOM 1405 N N . SER A 1 183 ? -3.240 6.067 17.401 1.00 78.75 183 SER A N 1
ATOM 1406 C CA . SER A 1 183 ? -4.439 6.852 17.678 1.00 78.75 183 SER A CA 1
ATOM 1407 C C . SER A 1 183 ? -4.278 8.245 17.055 1.00 78.75 183 SER A C 1
ATOM 1409 O O . SER A 1 183 ? -3.248 8.538 16.447 1.00 78.75 183 SER A O 1
ATOM 1411 N N . VAL A 1 184 ? -5.262 9.130 17.233 1.00 77.38 184 VAL A N 1
ATOM 1412 C CA . VAL A 1 184 ? -5.149 10.531 16.791 1.00 77.38 184 VAL A CA 1
ATOM 1413 C C . VAL A 1 184 ? -4.021 11.291 17.503 1.00 77.38 184 VAL A C 1
ATOM 1415 O O . VAL A 1 184 ? -3.485 12.235 16.943 1.00 77.38 184 VAL A O 1
ATOM 1418 N N . ALA A 1 185 ? -3.638 10.881 18.717 1.00 81.00 185 ALA A N 1
ATOM 1419 C CA . ALA A 1 185 ? -2.661 11.572 19.565 1.00 81.00 185 ALA A CA 1
ATOM 1420 C C . ALA A 1 185 ? -1.315 10.833 19.670 1.00 81.00 185 ALA A C 1
ATOM 1422 O O . ALA A 1 185 ? -0.428 11.280 20.382 1.00 81.00 185 ALA A O 1
ATOM 1423 N N . SER A 1 186 ? -1.160 9.689 18.998 1.00 82.94 186 SER A N 1
ATOM 1424 C CA . SER A 1 186 ? -0.019 8.783 19.166 1.00 82.94 186 SER A CA 1
ATOM 1425 C C . SER A 1 186 ? 0.416 8.213 17.824 1.00 82.94 186 SER A C 1
ATOM 1427 O O . SER A 1 186 ? -0.408 7.826 16.985 1.00 82.94 186 SER A O 1
ATOM 1429 N N . GLY A 1 187 ? 1.725 8.130 17.603 1.00 83.50 187 GLY A N 1
ATOM 1430 C CA . GLY A 1 187 ? 2.215 7.546 16.368 1.00 83.50 187 GLY A CA 1
ATOM 1431 C C . GLY A 1 187 ? 3.693 7.226 16.353 1.00 83.50 187 GLY A C 1
ATOM 1432 O O . GLY A 1 187 ? 4.550 8.007 16.757 1.00 83.50 187 GLY A O 1
ATOM 1433 N N . VAL A 1 188 ? 3.983 6.057 15.791 1.00 91.06 188 VAL A N 1
ATOM 1434 C CA . VAL A 1 188 ? 5.329 5.508 15.714 1.00 91.06 188 VAL A CA 1
ATOM 1435 C C . VAL A 1 188 ? 6.037 5.987 14.452 1.00 91.06 188 VAL A C 1
ATOM 1437 O O . VAL A 1 188 ? 5.559 5.749 13.337 1.00 91.06 188 VAL A O 1
ATOM 1440 N N . LEU A 1 189 ? 7.206 6.612 14.601 1.00 89.25 189 LEU A N 1
ATOM 1441 C CA . LEU A 1 189 ? 8.032 7.009 13.459 1.00 89.25 189 LEU A CA 1
ATOM 1442 C C . LEU A 1 189 ? 8.478 5.775 12.657 1.00 89.25 189 LEU A C 1
ATOM 1444 O O . LEU A 1 189 ? 9.110 4.867 13.196 1.00 89.25 189 LEU A O 1
ATOM 1448 N N . ILE A 1 190 ? 8.201 5.767 11.349 1.00 83.62 190 ILE A N 1
ATOM 1449 C CA . ILE A 1 190 ? 8.596 4.675 10.443 1.00 83.62 190 ILE A CA 1
ATOM 1450 C C . ILE A 1 190 ? 10.024 4.880 9.937 1.00 83.62 190 ILE A C 1
ATOM 1452 O O . ILE A 1 190 ? 10.823 3.949 9.934 1.00 83.62 190 ILE A O 1
ATOM 1456 N N . LYS A 1 191 ? 10.322 6.081 9.432 1.00 80.75 191 LYS A N 1
ATOM 1457 C CA . LYS A 1 191 ? 11.646 6.449 8.918 1.00 80.75 191 LYS A CA 1
ATOM 1458 C C . LYS A 1 191 ? 11.812 7.960 8.890 1.00 80.75 191 LYS A C 1
ATOM 1460 O O . LYS A 1 191 ? 10.864 8.672 8.557 1.00 80.75 191 LYS A O 1
ATOM 1465 N N . TRP A 1 192 ? 13.021 8.437 9.163 1.00 79.88 192 TRP A N 1
ATOM 1466 C CA . TRP A 1 192 ? 13.362 9.838 8.949 1.00 79.88 192 TRP A CA 1
ATOM 1467 C C . TRP A 1 192 ? 13.474 10.177 7.460 1.00 79.88 192 TRP A C 1
ATOM 1469 O O . TRP A 1 192 ? 13.771 9.331 6.615 1.00 79.88 192 TRP A O 1
ATOM 1479 N N . THR A 1 193 ? 13.211 11.441 7.141 1.00 70.50 193 THR A N 1
ATOM 1480 C CA . THR A 1 193 ? 13.389 12.031 5.808 1.00 70.50 193 THR A CA 1
ATOM 1481 C C . THR A 1 193 ? 13.965 13.444 5.966 1.00 70.50 193 THR A C 1
ATOM 1483 O O . THR A 1 193 ? 14.308 13.850 7.076 1.00 70.50 193 THR A O 1
ATOM 1486 N N . LYS A 1 194 ? 14.104 14.210 4.874 1.00 67.56 194 LYS A N 1
ATOM 1487 C CA . LYS A 1 194 ? 14.451 15.648 4.919 1.00 67.56 194 LYS A CA 1
ATOM 1488 C C . LYS A 1 194 ? 15.751 15.977 5.690 1.00 67.56 194 LYS A C 1
ATOM 1490 O O . LYS A 1 194 ? 15.872 17.054 6.264 1.00 67.56 194 LYS A O 1
ATOM 1495 N N . GLY A 1 195 ? 16.723 15.059 5.683 1.00 65.12 195 GLY A N 1
ATOM 1496 C CA . GLY A 1 195 ? 18.043 15.241 6.305 1.00 65.12 195 GLY A CA 1
ATOM 1497 C C . GLY A 1 195 ? 18.133 14.880 7.792 1.00 65.12 195 GLY A C 1
ATOM 1498 O O . GLY A 1 195 ? 19.207 15.021 8.364 1.00 65.12 195 GLY A O 1
ATOM 1499 N N . PHE A 1 196 ? 17.050 14.402 8.413 1.00 76.62 196 PHE A N 1
ATOM 1500 C CA . PHE A 1 196 ? 17.098 13.855 9.771 1.00 76.62 196 PHE A CA 1
ATOM 1501 C C . PHE A 1 196 ? 17.660 12.430 9.772 1.00 76.62 196 PHE A C 1
ATOM 1503 O O . PHE A 1 196 ? 17.371 11.642 8.870 1.00 76.62 196 PHE A O 1
ATOM 1510 N N . SER A 1 197 ? 18.436 12.096 10.802 1.00 80.06 197 SER A N 1
ATOM 1511 C CA . SER A 1 197 ? 19.006 10.765 11.024 1.00 80.06 197 SER A CA 1
ATOM 1512 C C . SER A 1 197 ? 19.219 10.513 12.520 1.00 80.06 197 SER A C 1
ATOM 1514 O O . SER A 1 197 ? 20.350 10.409 12.988 1.00 80.06 197 SER A O 1
ATOM 1516 N N . ILE A 1 198 ? 18.122 10.445 13.276 1.00 87.88 198 ILE A N 1
ATOM 1517 C CA . ILE A 1 198 ? 18.121 10.150 14.717 1.00 87.88 198 ILE A CA 1
ATOM 1518 C C . ILE A 1 198 ? 17.688 8.693 14.895 1.00 87.88 198 ILE A C 1
ATOM 1520 O O . ILE A 1 198 ? 16.492 8.386 14.871 1.00 87.88 198 ILE A O 1
ATOM 1524 N N . GLU A 1 199 ? 18.659 7.783 14.986 1.00 84.12 199 GLU A N 1
ATOM 1525 C CA . GLU A 1 199 ? 18.411 6.333 14.941 1.00 84.12 199 GLU A CA 1
ATOM 1526 C C . GLU A 1 199 ? 17.488 5.854 16.067 1.00 84.12 199 GLU A C 1
ATOM 1528 O O . GLU A 1 199 ? 16.624 5.010 15.834 1.00 84.12 199 GLU A O 1
ATOM 1533 N N . ASP A 1 200 ? 17.607 6.433 17.264 1.00 91.69 200 ASP A N 1
ATOM 1534 C CA . ASP A 1 200 ? 16.856 5.986 18.435 1.00 91.69 200 ASP A CA 1
ATOM 1535 C C . ASP A 1 200 ? 15.383 6.425 18.437 1.00 91.69 200 ASP A C 1
ATOM 1537 O O . ASP A 1 200 ? 14.610 5.883 19.220 1.00 91.69 200 ASP A O 1
ATOM 1541 N N . THR A 1 201 ? 14.964 7.373 17.587 1.00 89.75 201 THR A N 1
ATOM 1542 C CA . THR A 1 201 ? 13.542 7.758 17.451 1.00 89.75 201 THR A CA 1
ATOM 1543 C C . THR A 1 201 ? 12.769 6.799 16.544 1.00 89.75 201 THR A C 1
ATOM 1545 O O . THR A 1 201 ? 11.547 6.695 16.650 1.00 89.75 201 THR A O 1
ATOM 1548 N N . VAL A 1 202 ? 13.441 6.090 15.629 1.00 89.38 202 VAL A N 1
ATOM 1549 C CA . VAL A 1 202 ? 12.765 5.176 14.696 1.00 89.38 202 VAL A CA 1
ATOM 1550 C C . VAL A 1 202 ? 12.141 4.022 15.483 1.00 89.38 202 VAL A C 1
ATOM 1552 O O . VAL A 1 202 ? 12.824 3.316 16.217 1.00 89.38 202 VAL A O 1
ATOM 1555 N N . GLY A 1 203 ? 10.829 3.825 15.339 1.00 87.94 203 GLY A N 1
ATOM 1556 C CA . GLY A 1 203 ? 10.083 2.845 16.130 1.00 87.94 203 GLY A CA 1
ATOM 1557 C C . GLY A 1 203 ? 9.563 3.348 17.486 1.00 87.94 203 GLY A C 1
ATOM 1558 O O . GLY A 1 203 ? 8.853 2.589 18.143 1.00 87.94 203 GLY A O 1
ATOM 1559 N N . LYS A 1 204 ? 9.835 4.602 17.884 1.00 92.19 204 LYS A N 1
ATOM 1560 C CA . LYS A 1 204 ? 9.244 5.245 19.075 1.00 92.19 204 LYS A CA 1
ATOM 1561 C C . LYS A 1 204 ? 8.003 6.068 18.733 1.00 92.19 204 LYS A C 1
ATOM 1563 O O . LYS A 1 204 ? 7.865 6.552 17.607 1.00 92.19 204 LYS A O 1
ATOM 1568 N N . ASP A 1 205 ? 7.132 6.244 19.726 1.00 93.31 205 ASP A N 1
ATOM 1569 C CA . ASP A 1 205 ? 6.010 7.179 19.661 1.00 93.31 205 ASP A CA 1
ATOM 1570 C C . ASP A 1 205 ? 6.508 8.622 19.822 1.00 93.31 205 ASP A C 1
ATOM 1572 O O . ASP A 1 205 ? 7.036 9.005 20.869 1.00 93.31 205 ASP A O 1
ATOM 1576 N N . VAL A 1 206 ? 6.372 9.420 18.763 1.00 92.94 206 VAL A N 1
ATOM 1577 C CA . VAL A 1 206 ? 6.892 10.794 18.735 1.00 92.94 206 VAL A CA 1
ATOM 1578 C C . VAL A 1 206 ? 6.068 11.758 19.584 1.00 92.94 206 VAL A C 1
ATOM 1580 O O . VAL A 1 206 ? 6.622 12.742 20.071 1.00 92.94 206 VAL A O 1
ATOM 1583 N N . ALA A 1 207 ? 4.777 11.479 19.788 1.00 90.12 207 ALA A N 1
ATOM 1584 C CA . ALA A 1 207 ? 3.932 12.289 20.655 1.00 90.12 207 ALA A CA 1
ATOM 1585 C C . ALA A 1 207 ? 4.348 12.100 22.115 1.00 90.12 207 ALA A C 1
ATOM 1587 O O . ALA A 1 207 ? 4.632 13.081 22.800 1.00 90.12 207 ALA A O 1
ATOM 1588 N N . GLN A 1 208 ? 4.532 10.845 22.535 1.00 93.25 208 GLN A N 1
ATOM 1589 C CA . GLN A 1 208 ? 5.050 10.518 23.862 1.00 93.25 208 GLN A CA 1
ATOM 1590 C C . GLN A 1 208 ? 6.432 11.150 24.106 1.00 93.25 208 GLN A C 1
ATOM 1592 O O . GLN A 1 208 ? 6.652 11.762 25.149 1.00 93.25 208 GLN A O 1
ATOM 1597 N N . CYS A 1 209 ? 7.350 11.077 23.131 1.00 94.50 209 CYS A N 1
ATOM 1598 C CA . CYS A 1 209 ? 8.671 11.708 23.258 1.00 94.50 209 CYS A CA 1
ATOM 1599 C C . CYS A 1 209 ? 8.578 13.225 23.513 1.00 94.50 209 CYS A C 1
ATOM 1601 O O . CYS A 1 209 ? 9.372 13.779 24.278 1.00 94.50 209 CYS A O 1
ATOM 1603 N N . LEU A 1 210 ? 7.624 13.907 22.871 1.00 94.50 210 LEU A N 1
ATOM 1604 C CA . LEU A 1 210 ? 7.397 15.335 23.074 1.00 94.50 210 LEU A CA 1
ATOM 1605 C C . LEU A 1 210 ? 6.745 15.620 24.434 1.00 94.50 210 LEU A C 1
ATOM 1607 O O . LEU A 1 210 ? 7.176 16.545 25.120 1.00 94.50 210 LEU A O 1
ATOM 1611 N N . GLU A 1 211 ? 5.751 14.835 24.850 1.00 93.50 211 GLU A N 1
ATOM 1612 C CA . GLU A 1 211 ? 5.085 14.990 26.152 1.00 93.50 211 GLU A CA 1
ATOM 1613 C C . GLU A 1 211 ? 6.040 14.784 27.329 1.00 93.50 211 GLU A C 1
ATOM 1615 O O . GLU A 1 211 ? 6.033 15.571 28.280 1.00 93.50 211 GLU A O 1
ATOM 1620 N N . GLU A 1 212 ? 6.926 13.791 27.249 1.00 94.00 212 GLU A N 1
ATOM 1621 C CA . GLU A 1 212 ? 7.981 13.567 28.241 1.00 94.00 212 GLU A CA 1
ATOM 1622 C C . GLU A 1 212 ? 8.916 14.781 28.340 1.00 94.00 212 GLU A C 1
ATOM 1624 O O . GLU A 1 212 ? 9.240 15.244 29.440 1.00 94.00 212 GLU A O 1
ATOM 1629 N N . ALA A 1 213 ? 9.302 15.359 27.198 1.00 95.38 213 ALA A N 1
ATOM 1630 C CA . ALA A 1 213 ? 10.128 16.561 27.156 1.00 95.38 213 ALA A CA 1
ATOM 1631 C C . ALA A 1 213 ? 9.395 17.799 27.711 1.00 95.38 213 ALA A C 1
ATOM 1633 O O . ALA A 1 213 ? 9.981 18.568 28.477 1.00 95.38 213 ALA A O 1
ATOM 1634 N N . MET A 1 214 ? 8.110 17.988 27.390 1.00 93.75 214 MET A N 1
ATOM 1635 C CA . MET A 1 214 ? 7.281 19.072 27.938 1.00 93.75 214 MET A CA 1
ATOM 1636 C C . MET A 1 214 ? 7.121 18.943 29.458 1.00 93.75 214 MET A C 1
ATOM 1638 O O . MET A 1 214 ? 7.337 19.917 30.187 1.00 93.75 214 MET A O 1
ATOM 1642 N N . THR A 1 215 ? 6.867 17.726 29.945 1.00 92.25 215 THR A N 1
ATOM 1643 C CA . THR A 1 215 ? 6.761 17.404 31.376 1.00 92.25 215 THR A CA 1
ATOM 1644 C C . THR A 1 215 ? 8.075 17.692 32.103 1.00 92.25 215 THR A C 1
ATOM 1646 O O . THR A 1 215 ? 8.084 18.391 33.118 1.00 92.25 215 THR A O 1
ATOM 1649 N N . LYS A 1 216 ? 9.216 17.259 31.544 1.00 92.31 216 LYS A N 1
ATOM 1650 C CA . LYS A 1 216 ? 10.565 17.542 32.073 1.00 92.31 216 LYS A CA 1
ATOM 1651 C C . LYS A 1 216 ? 10.850 19.045 32.186 1.00 92.31 216 LYS A C 1
ATOM 1653 O O . LYS A 1 216 ? 11.589 19.472 33.074 1.00 92.31 216 LYS A O 1
ATOM 1658 N N . ARG A 1 217 ? 10.267 19.866 31.305 1.00 90.25 217 ARG A N 1
ATOM 1659 C CA . ARG A 1 217 ? 10.403 21.335 31.312 1.00 90.25 217 ARG A CA 1
ATOM 1660 C C . ARG A 1 217 ? 9.355 22.060 32.165 1.00 90.25 217 ARG A C 1
ATOM 1662 O O . ARG A 1 217 ? 9.476 23.280 32.332 1.00 90.25 217 ARG A O 1
ATOM 1669 N N . GLY A 1 218 ? 8.392 21.340 32.741 1.00 87.12 218 GLY A N 1
ATOM 1670 C CA . GLY A 1 218 ? 7.310 21.899 33.555 1.00 87.12 218 GLY A CA 1
ATOM 1671 C C . GLY A 1 218 ? 6.277 22.679 32.738 1.00 87.12 218 GLY A C 1
ATOM 1672 O O . GLY A 1 218 ? 5.755 23.679 33.225 1.00 87.12 218 GLY A O 1
ATOM 1673 N N . LEU A 1 219 ? 6.037 22.282 31.485 1.00 86.88 219 LEU A N 1
ATOM 1674 C CA . LEU A 1 219 ? 5.029 22.888 30.617 1.00 86.88 219 LEU A CA 1
ATOM 1675 C C . LEU A 1 219 ? 3.698 22.127 30.756 1.00 86.88 219 LEU A C 1
ATOM 1677 O O . LEU A 1 219 ? 3.644 20.946 30.432 1.00 86.88 219 LEU A O 1
ATOM 1681 N N . ASN A 1 220 ? 2.635 22.793 31.229 1.00 84.81 220 ASN A N 1
ATOM 1682 C CA . ASN A 1 220 ? 1.292 22.202 31.368 1.00 84.81 220 ASN A CA 1
ATOM 1683 C C . ASN A 1 220 ? 0.563 22.163 30.009 1.00 84.81 220 ASN A C 1
ATOM 1685 O O . ASN A 1 220 ? -0.236 23.054 29.692 1.00 84.81 220 ASN A O 1
ATOM 1689 N N . MET A 1 221 ? 0.927 21.188 29.175 1.00 85.06 221 MET A N 1
ATOM 1690 C CA . MET A 1 221 ? 0.448 21.031 27.804 1.00 85.06 221 MET A CA 1
ATOM 1691 C C . MET A 1 221 ? 0.459 19.553 27.394 1.00 85.06 221 MET A C 1
ATOM 1693 O O . MET A 1 221 ? 1.439 18.862 27.666 1.00 85.06 221 MET A O 1
ATOM 1697 N N . ARG A 1 222 ? -0.585 19.099 26.691 1.00 84.56 222 ARG A N 1
ATOM 1698 C CA . ARG A 1 222 ? -0.706 17.733 26.151 1.00 84.56 222 ARG A CA 1
ATOM 1699 C C . ARG A 1 222 ? -0.733 17.712 24.632 1.00 84.56 222 ARG A C 1
ATOM 1701 O O . ARG A 1 222 ? -1.309 18.616 24.016 1.00 84.56 222 ARG A O 1
ATOM 1708 N N . VAL A 1 223 ? -0.175 16.665 24.028 1.00 82.75 223 VAL A N 1
ATOM 1709 C CA . VAL A 1 223 ? -0.326 16.414 22.593 1.00 82.75 223 VAL A CA 1
ATOM 1710 C C . VAL A 1 223 ? -1.723 15.862 22.378 1.00 82.75 223 VAL A C 1
ATOM 1712 O O . VAL A 1 223 ? -2.038 14.719 22.681 1.00 82.75 223 VAL A O 1
ATOM 1715 N N . ALA A 1 224 ? -2.594 16.719 21.874 1.00 74.62 224 ALA A N 1
ATOM 1716 C CA . ALA A 1 224 ? -3.970 16.353 21.627 1.00 74.62 224 ALA A CA 1
ATOM 1717 C C . ALA A 1 224 ? -4.071 15.651 20.256 1.00 74.62 224 ALA A C 1
ATOM 1719 O O . ALA A 1 224 ? -4.773 14.654 20.108 1.00 74.62 224 ALA A O 1
ATOM 1720 N N . ALA A 1 225 ? -3.333 16.150 19.262 1.00 75.31 225 ALA A N 1
ATOM 1721 C CA . ALA A 1 225 ? -3.290 15.610 17.909 1.00 75.31 225 ALA A CA 1
ATOM 1722 C C . ALA A 1 225 ? -1.853 15.354 17.494 1.00 75.31 225 ALA A C 1
ATOM 1724 O O . ALA A 1 225 ? -1.008 16.224 17.672 1.00 75.31 225 ALA A O 1
ATOM 1725 N N . LEU A 1 226 ? -1.605 14.237 16.834 1.00 80.50 226 LEU A N 1
ATOM 1726 C CA . LEU A 1 226 ? -0.480 14.059 15.941 1.00 80.50 226 LEU A CA 1
ATOM 1727 C C . LEU A 1 226 ? -1.058 14.038 14.528 1.00 80.50 226 LEU A C 1
ATOM 1729 O O . LEU A 1 226 ? -1.973 13.267 14.253 1.00 80.50 226 LEU A O 1
ATOM 1733 N N . VAL A 1 227 ? -0.557 14.862 13.616 1.00 77.56 227 VAL A N 1
ATOM 1734 C CA . VAL A 1 227 ? -1.024 14.870 12.221 1.00 77.56 227 VAL A CA 1
ATOM 1735 C C . VAL A 1 227 ? 0.136 15.043 11.250 1.00 77.56 227 VAL A C 1
ATOM 1737 O O . VAL A 1 227 ? 1.202 15.540 11.600 1.00 77.56 227 VAL A O 1
ATOM 1740 N N . ASN A 1 228 ? -0.061 14.615 10.006 1.00 79.31 228 ASN A N 1
ATOM 1741 C CA . ASN A 1 228 ? 0.848 14.944 8.911 1.00 79.31 228 ASN A CA 1
ATOM 1742 C C . ASN A 1 228 ? 0.489 16.330 8.334 1.00 79.31 228 ASN A C 1
ATOM 1744 O O . ASN A 1 228 ? -0.693 16.663 8.289 1.00 79.31 228 ASN A O 1
ATOM 1748 N N . ASP A 1 229 ? 1.473 17.089 7.831 1.00 76.25 229 ASP A N 1
ATOM 1749 C CA . ASP A 1 229 ? 1.261 18.393 7.165 1.00 76.25 229 ASP A CA 1
ATOM 1750 C C . ASP A 1 229 ? 0.105 18.377 6.167 1.00 76.25 229 ASP A C 1
ATOM 1752 O O . ASP A 1 229 ? -0.761 19.241 6.197 1.00 76.25 229 ASP A O 1
ATOM 1756 N N . THR A 1 230 ? 0.039 17.344 5.334 1.00 82.19 230 THR A N 1
ATOM 1757 C CA . THR A 1 230 ? -0.983 17.236 4.288 1.00 82.19 230 THR A CA 1
ATOM 1758 C C . THR A 1 230 ? -2.389 17.041 4.861 1.00 82.19 230 THR A C 1
ATOM 1760 O O . THR A 1 230 ? -3.368 17.471 4.254 1.00 82.19 230 THR A O 1
ATOM 1763 N N . VAL A 1 231 ? -2.507 16.397 6.027 1.00 84.19 231 VAL A N 1
ATOM 1764 C CA . VAL A 1 231 ? -3.777 16.246 6.762 1.00 84.19 231 VAL A CA 1
ATOM 1765 C C . VAL A 1 231 ? -4.182 17.579 7.385 1.00 84.19 231 VAL A C 1
ATOM 1767 O O . VAL A 1 231 ? -5.352 17.950 7.305 1.00 84.19 231 VAL A O 1
ATOM 1770 N N . GLY A 1 232 ? -3.213 18.331 7.910 1.00 76.56 232 GLY A N 1
ATOM 1771 C CA . GLY A 1 232 ? -3.396 19.712 8.353 1.00 76.56 232 GLY A CA 1
ATOM 1772 C C . GLY A 1 232 ? -3.925 20.624 7.249 1.00 76.56 232 GLY A C 1
ATOM 1773 O O . GLY A 1 232 ? -4.918 21.328 7.437 1.00 76.56 232 GLY A O 1
ATOM 1774 N N . THR A 1 233 ? -3.347 20.536 6.044 1.00 79.25 233 THR A N 1
ATOM 1775 C CA . THR A 1 233 ? -3.826 21.260 4.856 1.00 79.25 233 THR A CA 1
ATOM 1776 C C . THR A 1 233 ? -5.289 20.926 4.533 1.00 79.25 233 THR A C 1
ATOM 1778 O O . THR A 1 233 ? -6.059 21.823 4.185 1.00 79.25 233 THR A O 1
ATOM 1781 N N . LEU A 1 234 ? -5.698 19.654 4.652 1.00 85.81 234 LEU A N 1
ATOM 1782 C CA . LEU A 1 234 ? -7.089 19.239 4.428 1.00 85.81 234 LEU A CA 1
ATOM 1783 C C . LEU A 1 234 ? -8.024 19.801 5.493 1.00 85.81 234 LEU A C 1
ATOM 1785 O O . LEU A 1 234 ? -9.065 20.349 5.141 1.00 85.81 234 LEU A O 1
ATOM 1789 N N . ALA A 1 235 ? -7.647 19.695 6.767 1.00 80.12 235 ALA A N 1
ATOM 1790 C CA . ALA A 1 235 ? -8.423 20.245 7.871 1.00 80.12 235 ALA A CA 1
ATOM 1791 C C . ALA A 1 235 ? -8.628 21.754 7.696 1.00 80.12 235 ALA A C 1
ATOM 1793 O O . ALA A 1 235 ? -9.755 22.235 7.743 1.00 80.12 235 ALA A O 1
ATOM 1794 N N . LEU A 1 236 ? -7.567 22.492 7.369 1.00 74.75 236 LEU A N 1
ATOM 1795 C CA . LEU A 1 236 ? -7.660 23.924 7.102 1.00 74.75 236 LEU A CA 1
ATOM 1796 C C . LEU A 1 236 ? -8.531 24.242 5.880 1.00 74.75 236 LEU A C 1
ATOM 1798 O O . LEU A 1 236 ? -9.302 25.201 5.892 1.00 74.75 236 LEU A O 1
ATOM 1802 N N . GLY A 1 237 ? -8.399 23.448 4.817 1.00 79.56 237 GLY A N 1
ATOM 1803 C CA . GLY A 1 237 ? -9.243 23.557 3.635 1.00 79.56 237 GLY A CA 1
ATOM 1804 C C . GLY A 1 237 ? -10.722 23.382 3.969 1.00 79.56 237 GLY A C 1
ATOM 1805 O O . GLY A 1 237 ? -11.527 24.181 3.500 1.00 79.56 237 GLY A O 1
ATOM 1806 N N . HIS A 1 238 ? -11.040 22.388 4.804 1.00 85.06 238 HIS A N 1
ATOM 1807 C CA . HIS A 1 238 ? -12.400 22.041 5.220 1.00 85.06 238 HIS A CA 1
ATOM 1808 C C . HIS A 1 238 ? -13.023 23.097 6.133 1.00 85.06 238 HIS A C 1
ATOM 1810 O O . HIS A 1 238 ? -14.142 23.528 5.878 1.00 85.06 238 HIS A O 1
ATOM 1816 N N . TYR A 1 239 ? -12.248 23.624 7.085 1.00 76.62 239 TYR A N 1
ATOM 1817 C CA . TYR A 1 239 ? -12.665 24.722 7.964 1.00 76.62 239 TYR A CA 1
ATOM 1818 C C . TYR A 1 239 ? -13.162 25.950 7.184 1.00 76.62 239 TYR A C 1
ATOM 1820 O O . TYR A 1 239 ? -14.130 26.605 7.560 1.00 76.62 239 TYR A O 1
ATOM 1828 N N . TYR A 1 240 ? -12.495 26.285 6.075 1.00 77.19 240 TYR A N 1
ATOM 1829 C CA . TYR A 1 240 ? -12.901 27.401 5.214 1.00 77.19 240 TYR A CA 1
ATOM 1830 C C . TYR A 1 240 ? -13.879 27.004 4.104 1.00 77.19 240 TYR A C 1
ATOM 1832 O O . TYR A 1 240 ? -14.314 27.877 3.343 1.00 77.19 240 TYR A O 1
ATOM 1840 N N . ASP A 1 241 ? -14.098 25.709 3.892 1.00 85.44 241 ASP A N 1
ATOM 1841 C CA . ASP A 1 241 ? -14.841 25.165 2.762 1.00 85.44 241 ASP A CA 1
ATOM 1842 C C . ASP A 1 241 ? -15.200 23.688 2.987 1.00 85.44 241 ASP A C 1
ATOM 1844 O O . ASP A 1 241 ? -14.416 22.798 2.661 1.00 85.44 241 ASP A O 1
ATOM 1848 N N . GLU A 1 242 ? -16.405 23.408 3.484 1.00 86.12 242 GLU A N 1
ATOM 1849 C CA . GLU A 1 242 ? -16.879 22.041 3.775 1.00 86.12 242 GLU A CA 1
ATOM 1850 C C . GLU A 1 242 ? -16.839 21.090 2.552 1.00 86.12 242 GLU A C 1
ATOM 1852 O O . GLU A 1 242 ? -16.850 19.866 2.687 1.00 86.12 242 GLU A O 1
ATOM 1857 N N . ASP A 1 243 ? -16.745 21.614 1.323 1.00 91.12 243 ASP A N 1
ATOM 1858 C CA . ASP A 1 243 ? -16.574 20.790 0.119 1.00 91.12 243 ASP A CA 1
ATOM 1859 C C . ASP A 1 243 ? -15.128 20.288 -0.079 1.00 91.12 243 ASP A C 1
ATOM 1861 O O . ASP A 1 243 ? -14.860 19.549 -1.041 1.00 91.12 243 ASP A O 1
ATOM 1865 N N . ALA A 1 244 ? -14.185 20.680 0.788 1.00 90.75 244 ALA A N 1
ATOM 1866 C CA . ALA A 1 244 ? -12.801 20.224 0.753 1.00 90.75 244 ALA A CA 1
ATOM 1867 C C . ALA A 1 244 ? -12.701 18.771 1.222 1.00 90.75 244 ALA A C 1
ATOM 1869 O O . ALA A 1 244 ? -12.926 18.456 2.387 1.00 90.75 244 ALA A O 1
ATOM 1870 N N . VAL A 1 245 ? -12.356 17.874 0.298 1.00 93.00 245 VAL A N 1
ATOM 1871 C CA . VAL A 1 245 ? -12.324 16.416 0.546 1.00 93.00 245 VAL A CA 1
ATOM 1872 C C . VAL A 1 245 ? -10.982 15.767 0.241 1.00 93.00 245 VAL A C 1
ATOM 1874 O O . VAL A 1 245 ? -10.804 14.572 0.470 1.00 93.00 245 VAL A O 1
ATOM 1877 N N . ALA A 1 246 ? -10.043 16.540 -0.294 1.00 96.50 246 ALA A N 1
ATOM 1878 C CA . ALA A 1 246 ? -8.679 16.117 -0.545 1.00 96.50 246 ALA A CA 1
ATOM 1879 C C . ALA A 1 246 ? -7.728 17.291 -0.342 1.00 96.50 246 ALA A C 1
ATOM 1881 O O . ALA A 1 246 ? -8.103 18.445 -0.561 1.00 96.50 246 ALA A O 1
ATOM 1882 N N . ALA A 1 247 ? -6.498 16.984 0.046 1.00 93.06 247 ALA A N 1
ATOM 1883 C CA . ALA A 1 247 ? -5.423 17.951 0.093 1.00 93.06 247 ALA A CA 1
ATOM 1884 C C . ALA A 1 247 ? -4.171 17.416 -0.579 1.00 93.06 247 ALA A C 1
ATOM 1886 O O . ALA A 1 247 ? -3.886 16.217 -0.545 1.00 93.06 247 ALA A O 1
ATOM 1887 N N . VAL A 1 248 ? -3.426 18.332 -1.186 1.00 94.56 248 VAL A N 1
ATOM 1888 C CA . VAL A 1 248 ? -2.191 18.036 -1.892 1.00 94.56 248 VAL A CA 1
ATOM 1889 C C . VAL A 1 248 ? -1.127 19.053 -1.516 1.00 94.56 248 VAL A C 1
ATOM 1891 O O . VAL A 1 248 ? -1.314 20.258 -1.678 1.00 94.56 248 VAL A O 1
ATOM 1894 N N . VAL A 1 249 ? 0.027 18.549 -1.090 1.00 86.44 249 VAL A N 1
ATOM 1895 C CA . VAL A 1 249 ? 1.231 19.348 -0.872 1.00 86.44 249 VAL A CA 1
ATOM 1896 C C . VAL A 1 249 ? 2.174 19.146 -2.060 1.00 86.44 249 VAL A C 1
ATOM 1898 O O . VAL A 1 249 ? 2.573 18.020 -2.374 1.00 86.44 249 VAL A O 1
ATOM 1901 N N . ILE A 1 250 ? 2.544 20.235 -2.738 1.00 86.88 250 ILE A N 1
ATOM 1902 C CA . ILE A 1 250 ? 3.512 20.259 -3.848 1.00 86.88 250 ILE A CA 1
ATOM 1903 C C . ILE A 1 250 ? 4.566 21.337 -3.560 1.00 86.88 250 ILE A C 1
ATOM 1905 O O . ILE A 1 250 ? 4.489 22.482 -4.014 1.00 86.88 250 ILE A O 1
ATOM 1909 N N . GLY A 1 251 ? 5.562 20.974 -2.756 1.00 80.56 251 GLY A N 1
ATOM 1910 C CA . GLY A 1 251 ? 6.642 21.860 -2.325 1.00 80.56 251 GLY A CA 1
ATOM 1911 C C . GLY A 1 251 ? 8.002 21.209 -2.513 1.00 80.56 251 GLY A C 1
ATOM 1912 O O . GLY A 1 251 ? 8.279 20.667 -3.578 1.00 80.56 251 GLY A O 1
ATOM 1913 N N . THR A 1 252 ? 8.862 21.258 -1.492 1.00 75.50 252 THR A N 1
ATOM 1914 C CA . THR A 1 252 ? 10.140 20.523 -1.505 1.00 75.50 252 THR A CA 1
ATOM 1915 C C . THR A 1 252 ? 9.902 19.017 -1.660 1.00 75.50 252 THR A C 1
ATOM 1917 O O . THR A 1 252 ? 10.524 18.391 -2.509 1.00 75.50 252 THR A O 1
ATOM 1920 N N . GLY A 1 253 ? 8.966 18.456 -0.889 1.00 79.19 253 GLY A N 1
ATOM 1921 C CA . GLY A 1 253 ? 8.415 17.113 -1.093 1.00 79.19 253 GLY A CA 1
ATOM 1922 C C . GLY A 1 253 ? 7.033 17.171 -1.749 1.00 79.19 253 GLY A C 1
ATOM 1923 O O . GLY A 1 253 ? 6.533 18.256 -2.062 1.00 79.19 253 GLY A O 1
ATOM 1924 N N . SER A 1 254 ? 6.403 16.012 -1.944 1.00 86.62 254 SER A N 1
ATOM 1925 C CA . SER A 1 254 ? 5.002 15.967 -2.355 1.00 86.62 254 SER A CA 1
ATOM 1926 C C . SER A 1 254 ? 4.238 14.832 -1.694 1.00 86.62 254 SER A C 1
ATOM 1928 O O . SER A 1 254 ? 4.693 13.689 -1.684 1.00 86.62 254 SER A O 1
ATOM 1930 N N . ASN A 1 255 ? 3.047 15.151 -1.195 1.00 90.75 255 ASN A N 1
ATOM 1931 C CA . ASN A 1 255 ? 2.141 14.193 -0.584 1.00 90.75 255 ASN A CA 1
ATOM 1932 C C . ASN A 1 255 ? 0.672 14.565 -0.852 1.00 90.75 255 ASN A C 1
ATOM 1934 O O . ASN A 1 255 ? 0.379 15.687 -1.270 1.00 90.75 255 ASN A O 1
ATOM 1938 N N . ALA A 1 256 ? -0.238 13.619 -0.630 1.00 95.19 256 ALA A N 1
ATOM 1939 C CA . ALA A 1 256 ? -1.674 13.840 -0.705 1.00 95.19 256 ALA A CA 1
ATOM 1940 C C . ALA A 1 256 ? -2.421 13.072 0.387 1.00 95.19 256 ALA A C 1
ATOM 1942 O O . ALA A 1 256 ? -2.022 11.978 0.794 1.00 95.19 256 ALA A O 1
ATOM 1943 N N . CYS A 1 257 ? -3.546 13.631 0.817 1.00 94.19 257 CYS A N 1
ATOM 1944 C CA . CYS A 1 257 ? -4.512 12.951 1.665 1.00 94.19 257 CYS A CA 1
ATOM 1945 C C . CYS A 1 257 ? -5.937 13.230 1.180 1.00 94.19 257 CYS A C 1
ATOM 1947 O O . CYS A 1 257 ? -6.176 14.168 0.416 1.00 94.19 257 CYS A O 1
ATOM 1949 N N . TYR A 1 258 ? -6.889 12.397 1.587 1.00 96.75 258 TYR A N 1
ATOM 1950 C CA . TYR A 1 258 ? -8.296 12.581 1.238 1.00 96.75 258 TYR A CA 1
ATOM 1951 C C . TYR A 1 258 ? -9.223 11.887 2.229 1.00 96.75 258 TYR A C 1
ATOM 1953 O O . TYR A 1 258 ? -8.797 11.005 2.976 1.00 96.75 258 TYR A O 1
ATOM 1961 N N . VAL A 1 259 ? -10.494 12.283 2.215 1.00 93.81 259 VAL A N 1
ATOM 1962 C CA . VAL A 1 259 ? -11.557 11.662 3.007 1.00 93.81 259 VAL A CA 1
ATOM 1963 C C . VAL A 1 259 ? -12.055 10.407 2.293 1.00 93.81 259 VAL A C 1
ATOM 1965 O O . VAL A 1 259 ? -12.613 10.482 1.196 1.00 93.81 259 VAL A O 1
ATOM 1968 N N . GLU A 1 260 ? -11.875 9.251 2.923 1.00 93.81 260 GLU A N 1
ATOM 1969 C CA . GLU A 1 260 ? -12.358 7.958 2.446 1.00 93.81 260 GLU A CA 1
ATOM 1970 C C . GLU A 1 260 ? -13.499 7.449 3.333 1.00 93.81 260 GLU A C 1
ATOM 1972 O O . GLU A 1 260 ? -13.580 7.762 4.520 1.00 93.81 260 GLU A O 1
ATOM 1977 N N . ARG A 1 261 ? -14.399 6.646 2.764 1.00 90.44 261 ARG A N 1
ATOM 1978 C CA . ARG A 1 261 ? -15.445 5.976 3.540 1.00 90.44 261 ARG A CA 1
ATOM 1979 C C . ARG A 1 261 ? -14.851 4.782 4.276 1.00 90.44 261 ARG A C 1
ATOM 1981 O O . ARG A 1 261 ? -14.195 3.942 3.661 1.00 90.44 261 ARG A O 1
ATOM 1988 N N . THR A 1 262 ? -15.122 4.657 5.570 1.00 84.56 262 THR A N 1
ATOM 1989 C CA . THR A 1 262 ? -14.537 3.597 6.412 1.00 84.56 262 THR A CA 1
ATOM 1990 C C . THR A 1 262 ? -14.893 2.188 5.914 1.00 84.56 262 THR A C 1
ATOM 1992 O O . THR A 1 262 ? -14.073 1.276 6.000 1.00 84.56 262 THR A O 1
ATOM 1995 N N . ASP A 1 263 ? -16.064 2.006 5.285 1.00 84.06 263 ASP A N 1
ATOM 1996 C CA . ASP A 1 263 ? -16.482 0.738 4.659 1.00 84.06 263 ASP A CA 1
ATOM 1997 C C . ASP A 1 263 ? -15.610 0.321 3.458 1.00 84.06 263 ASP A C 1
ATOM 1999 O O . ASP A 1 263 ? -15.516 -0.867 3.138 1.00 84.06 263 ASP A O 1
ATOM 2003 N N . ALA A 1 264 ? -14.946 1.280 2.809 1.00 85.62 264 ALA A N 1
ATOM 2004 C CA . ALA A 1 264 ? -14.026 1.061 1.700 1.00 85.62 264 ALA A CA 1
ATOM 2005 C C . ALA A 1 264 ? -12.583 0.768 2.155 1.00 85.62 264 ALA A C 1
ATOM 2007 O O . ALA A 1 264 ? -11.746 0.410 1.319 1.00 85.62 264 ALA A O 1
ATOM 2008 N N . ILE A 1 265 ? -12.286 0.881 3.455 1.00 87.88 265 ILE A N 1
ATOM 2009 C CA . ILE A 1 265 ? -10.962 0.634 4.037 1.00 87.88 265 ILE A CA 1
ATOM 2010 C C . ILE A 1 265 ? -10.947 -0.742 4.714 1.00 87.88 265 ILE A C 1
ATOM 2012 O O . ILE A 1 265 ? -11.266 -0.889 5.892 1.00 87.88 265 ILE A O 1
ATOM 2016 N N . ILE A 1 266 ? -10.543 -1.778 3.975 1.00 84.88 266 ILE A N 1
ATOM 2017 C CA . ILE A 1 266 ? -10.578 -3.168 4.468 1.00 84.88 266 ILE A CA 1
ATOM 2018 C C . ILE A 1 266 ? -9.675 -3.344 5.695 1.00 84.88 266 ILE A C 1
ATOM 2020 O O . ILE A 1 266 ? -10.089 -3.972 6.666 1.00 84.88 266 ILE A O 1
ATOM 2024 N N . LYS A 1 267 ? -8.480 -2.738 5.698 1.00 84.94 267 LYS A N 1
ATOM 2025 C CA . LYS A 1 267 ? -7.546 -2.827 6.833 1.00 84.94 267 LYS A CA 1
ATOM 2026 C C . LYS A 1 267 ? -7.987 -2.063 8.091 1.00 84.94 267 LYS A C 1
ATOM 2028 O O . LYS A 1 267 ? -7.339 -2.184 9.121 1.00 84.94 267 LYS A O 1
ATOM 2033 N N . CYS A 1 268 ? -9.070 -1.287 8.007 1.00 74.00 268 CYS A N 1
ATOM 2034 C CA . CYS A 1 268 ? -9.654 -0.535 9.120 1.00 74.00 268 CYS A CA 1
ATOM 2035 C C . CYS A 1 268 ? -10.889 -1.234 9.729 1.00 74.00 268 CYS A C 1
ATOM 2037 O O . CYS A 1 268 ? -11.457 -0.758 10.712 1.00 74.0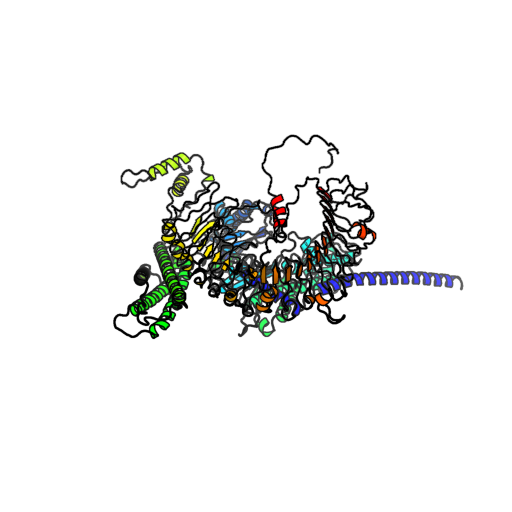0 268 CYS A O 1
ATOM 2039 N N . GLN A 1 269 ? -11.318 -2.381 9.181 1.00 69.88 269 GLN A N 1
ATOM 2040 C CA . GLN A 1 269 ? -12.491 -3.100 9.686 1.00 69.88 269 GLN A CA 1
ATOM 2041 C C . GLN A 1 269 ? -12.275 -3.558 11.137 1.00 69.88 269 GLN A C 1
ATOM 2043 O O . GLN A 1 269 ? -11.502 -4.474 11.401 1.00 69.88 269 GLN A O 1
ATOM 2048 N N . GLY A 1 270 ? -12.991 -2.917 12.067 1.00 55.75 270 GLY A N 1
ATOM 2049 C CA . GLY A 1 270 ? -12.921 -3.180 13.507 1.00 55.75 270 GLY A CA 1
ATOM 2050 C C . GLY A 1 270 ? -12.095 -2.179 14.326 1.00 55.75 270 GLY A C 1
ATOM 2051 O O . GLY A 1 270 ? -12.026 -2.356 15.538 1.00 55.75 270 GLY A O 1
ATOM 2052 N N . LEU A 1 271 ? -11.494 -1.147 13.708 1.00 51.22 271 LEU A N 1
ATOM 2053 C CA . LEU A 1 271 ? -10.674 -0.133 14.401 1.00 51.22 271 LEU A CA 1
ATOM 2054 C C . LEU A 1 271 ? -11.422 1.172 14.725 1.00 51.22 271 LEU A C 1
ATOM 2056 O O . LEU A 1 271 ? -11.127 1.803 15.733 1.00 51.22 271 LEU A O 1
ATOM 2060 N N . THR A 1 272 ? -12.381 1.584 13.894 1.00 51.25 272 THR A N 1
ATOM 2061 C CA . THR A 1 272 ? -13.226 2.770 14.124 1.00 51.25 272 THR A CA 1
ATOM 2062 C C . THR A 1 272 ? -14.630 2.556 13.556 1.00 51.25 272 THR A C 1
ATOM 2064 O O . THR A 1 272 ? -14.842 1.697 12.696 1.00 51.25 272 THR A O 1
ATOM 2067 N N . ASN A 1 273 ? -15.592 3.336 14.045 1.00 52.19 273 ASN A N 1
ATOM 2068 C CA . ASN A 1 273 ? -17.010 3.266 13.683 1.00 52.19 273 ASN A CA 1
ATOM 2069 C C . ASN A 1 273 ? -17.514 4.543 13.013 1.00 52.19 273 ASN A C 1
ATOM 2071 O O . ASN A 1 273 ? -18.715 4.698 12.786 1.00 52.19 273 ASN A O 1
ATOM 2075 N N . SER A 1 274 ? -16.597 5.450 12.693 1.00 55.69 274 SER A N 1
ATOM 2076 C CA . SER A 1 274 ? -16.894 6.648 11.937 1.00 55.69 274 SER A CA 1
ATOM 2077 C C . SER A 1 274 ? -17.308 6.318 10.503 1.00 55.69 274 SER A C 1
ATOM 2079 O O . SER A 1 274 ? -16.819 5.363 9.895 1.00 55.69 274 SER A O 1
ATOM 2081 N N . GLY A 1 275 ? -18.209 7.117 9.924 1.00 75.69 275 GLY A N 1
ATOM 2082 C CA . GLY A 1 275 ? -18.630 6.958 8.523 1.00 75.69 275 GLY A CA 1
ATOM 2083 C C . GLY A 1 275 ? -17.523 7.279 7.506 1.00 75.69 275 GLY A C 1
ATOM 2084 O O . GLY A 1 275 ? -17.582 6.823 6.360 1.00 75.69 275 GLY A O 1
ATOM 2085 N N . SER A 1 276 ? -16.505 8.026 7.931 1.00 83.62 276 SER A N 1
ATOM 2086 C CA . SER A 1 276 ? -15.370 8.468 7.125 1.00 83.62 276 SER A CA 1
ATOM 2087 C C . SER A 1 276 ? -14.068 8.476 7.921 1.00 83.62 276 SER A C 1
ATOM 2089 O O . SER A 1 276 ? -14.070 8.547 9.148 1.00 83.62 276 SER A O 1
ATOM 2091 N N . MET A 1 277 ? -12.952 8.430 7.202 1.00 87.25 277 MET A N 1
ATOM 2092 C CA . MET A 1 277 ? -11.606 8.558 7.740 1.00 87.25 277 MET A CA 1
ATOM 2093 C C . MET A 1 277 ? -10.721 9.277 6.726 1.00 87.25 277 MET A C 1
ATOM 2095 O O . MET A 1 277 ? -10.732 8.951 5.537 1.00 87.25 277 MET A O 1
ATOM 2099 N N . VAL A 1 278 ? -9.919 10.230 7.193 1.00 90.44 278 VAL A N 1
ATOM 2100 C CA . VAL A 1 278 ? -8.853 10.802 6.375 1.00 90.44 278 VAL A CA 1
ATOM 2101 C C . VAL A 1 278 ? -7.759 9.754 6.187 1.00 90.44 278 VAL A C 1
ATOM 2103 O O . VAL A 1 278 ? -7.331 9.075 7.118 1.00 90.44 278 VAL A O 1
ATOM 2106 N N . VAL A 1 279 ? -7.295 9.606 4.953 1.00 92.94 279 VAL A N 1
ATOM 2107 C CA . VAL A 1 279 ? -6.208 8.695 4.606 1.00 92.94 279 VAL A CA 1
ATOM 2108 C C . VAL A 1 279 ? -5.040 9.504 4.077 1.00 92.94 279 VAL A C 1
ATOM 2110 O O . VAL A 1 279 ? -5.164 10.186 3.059 1.00 92.94 279 VAL A O 1
ATOM 2113 N N . ASN A 1 280 ? -3.888 9.388 4.733 1.00 92.00 280 ASN A N 1
ATOM 2114 C CA . ASN A 1 280 ? -2.631 9.916 4.217 1.00 92.00 280 ASN A CA 1
ATOM 2115 C C . ASN A 1 280 ? -2.047 8.917 3.205 1.00 92.00 280 ASN A C 1
ATOM 2117 O O . ASN A 1 280 ? -1.689 7.790 3.552 1.00 92.00 280 ASN A O 1
ATOM 2121 N N . MET A 1 281 ? -1.959 9.304 1.934 1.00 94.25 281 MET A N 1
ATOM 2122 C CA . MET A 1 281 ? -1.578 8.384 0.862 1.00 94.25 281 MET A CA 1
ATOM 2123 C C . MET A 1 281 ? -0.091 8.025 0.885 1.00 94.25 281 MET A C 1
ATOM 2125 O O . MET A 1 281 ? 0.266 6.923 0.457 1.00 94.25 281 MET A O 1
ATOM 2129 N N . GLU A 1 282 ? 0.765 8.936 1.362 1.00 91.31 282 GLU A N 1
ATOM 2130 C CA . GLU A 1 282 ? 2.218 8.886 1.146 1.00 91.31 282 GLU A CA 1
ATOM 2131 C C . GLU A 1 282 ? 2.535 8.675 -0.344 1.00 91.31 282 GLU A C 1
ATOM 2133 O O . GLU A 1 282 ? 3.303 7.792 -0.742 1.00 91.31 282 GLU A O 1
ATOM 2138 N N . TRP A 1 283 ? 1.872 9.469 -1.196 1.00 94.50 283 TRP A N 1
ATOM 2139 C CA . TRP A 1 283 ? 1.791 9.198 -2.635 1.00 94.50 283 TRP A CA 1
ATOM 2140 C C . TRP A 1 283 ? 3.109 9.360 -3.387 1.00 94.50 283 TRP A C 1
ATOM 2142 O O . TRP A 1 283 ? 3.234 8.921 -4.529 1.00 94.50 283 TRP A O 1
ATOM 2152 N N . GLY A 1 284 ? 4.116 9.948 -2.735 1.00 90.38 284 GLY A N 1
ATOM 2153 C CA . GLY A 1 284 ? 5.428 10.180 -3.317 1.00 90.38 284 GLY A CA 1
ATOM 2154 C C . GLY A 1 284 ? 6.088 8.868 -3.724 1.00 90.38 284 GLY A C 1
ATOM 2155 O O . GLY A 1 284 ? 6.846 8.827 -4.693 1.00 90.38 284 GLY A O 1
ATOM 2156 N N . ASN A 1 285 ? 5.727 7.778 -3.043 1.00 90.62 285 ASN A N 1
ATOM 2157 C CA . ASN A 1 285 ? 6.219 6.436 -3.308 1.00 90.62 285 ASN A CA 1
ATOM 2158 C C . ASN A 1 285 ? 5.449 5.682 -4.407 1.00 90.62 285 ASN A C 1
ATOM 2160 O O . ASN A 1 285 ? 5.750 4.517 -4.662 1.00 90.62 285 ASN A O 1
ATOM 2164 N N . PHE A 1 286 ? 4.460 6.309 -5.054 1.00 95.00 286 PHE A N 1
ATOM 2165 C CA . PHE A 1 286 ? 3.735 5.696 -6.163 1.00 95.00 286 PHE A CA 1
ATOM 2166 C C . PHE A 1 286 ? 4.686 5.259 -7.282 1.00 95.00 286 PHE A C 1
ATOM 2168 O O . PHE A 1 286 ? 5.623 5.971 -7.654 1.00 95.00 286 PHE A O 1
ATOM 2175 N N . TRP A 1 287 ? 4.405 4.088 -7.852 1.00 90.25 287 TRP A N 1
ATOM 2176 C CA . TRP A 1 287 ? 5.185 3.520 -8.937 1.00 90.25 287 TRP A CA 1
ATOM 2177 C C . TRP A 1 287 ? 4.290 2.901 -10.003 1.00 90.25 287 TRP A C 1
ATOM 2179 O O . TRP A 1 287 ? 3.336 2.189 -9.704 1.00 90.25 287 TRP A O 1
ATOM 2189 N N . SER A 1 288 ? 4.624 3.139 -11.270 1.00 92.44 288 SER A N 1
ATOM 2190 C CA . SER A 1 288 ? 3.949 2.523 -12.408 1.00 92.44 288 SER A CA 1
ATOM 2191 C C . SER A 1 288 ? 4.861 2.517 -13.630 1.00 92.44 288 SER A C 1
ATOM 2193 O O . SER A 1 288 ? 5.646 3.443 -13.837 1.00 92.44 288 SER A O 1
ATOM 2195 N N . SER A 1 289 ? 4.722 1.502 -14.483 1.00 90.50 289 SER A N 1
ATOM 2196 C CA . SER A 1 289 ? 5.379 1.463 -15.796 1.00 90.50 289 SER A CA 1
ATOM 2197 C C . SER A 1 289 ? 4.878 2.559 -16.746 1.00 90.50 289 SER A C 1
ATOM 2199 O O . SER A 1 289 ? 5.538 2.856 -17.738 1.00 90.50 289 SER A O 1
ATOM 2201 N N . HIS A 1 290 ? 3.736 3.186 -16.443 1.00 93.75 290 HIS A N 1
ATOM 2202 C CA . HIS A 1 290 ? 3.168 4.290 -17.220 1.00 93.75 290 HIS A CA 1
ATOM 2203 C C . HIS A 1 290 ? 3.791 5.658 -16.895 1.00 93.75 290 HIS A C 1
ATOM 2205 O O . HIS A 1 290 ? 3.520 6.632 -17.601 1.00 93.75 290 HIS A O 1
ATOM 2211 N N . LEU A 1 291 ? 4.626 5.742 -15.853 1.00 95.75 291 LEU A N 1
ATOM 2212 C CA . LEU A 1 291 ? 5.371 6.952 -15.519 1.00 95.75 291 LEU A CA 1
ATOM 2213 C C . LEU A 1 291 ? 6.475 7.210 -16.567 1.00 95.75 291 LEU A C 1
ATOM 2215 O O . LEU A 1 291 ? 7.282 6.314 -16.824 1.00 95.75 291 LEU A O 1
ATOM 2219 N N . PRO A 1 292 ? 6.547 8.414 -17.168 1.00 95.12 292 PRO A N 1
ATOM 2220 C CA . PRO A 1 292 ? 7.489 8.744 -18.241 1.00 95.12 292 PRO A CA 1
ATOM 2221 C C . PRO A 1 292 ? 8.892 9.045 -17.686 1.00 95.12 292 PRO A C 1
ATOM 2223 O O . PRO A 1 292 ? 9.370 10.180 -17.739 1.00 95.12 292 PRO A O 1
ATOM 2226 N N . ARG A 1 293 ? 9.538 8.027 -17.108 1.00 94.38 293 ARG A N 1
ATOM 2227 C CA . ARG A 1 293 ? 10.896 8.137 -16.564 1.00 94.38 293 ARG A CA 1
ATOM 2228 C C . ARG A 1 293 ? 11.914 8.184 -17.698 1.00 94.38 293 ARG A C 1
ATOM 2230 O O . ARG A 1 293 ? 11.931 7.315 -18.568 1.00 94.38 293 ARG A O 1
ATOM 2237 N N . THR A 1 294 ? 12.772 9.190 -17.662 1.00 96.69 294 THR A N 1
ATOM 2238 C CA . THR A 1 294 ? 13.912 9.351 -18.565 1.00 96.69 294 THR A CA 1
ATOM 2239 C C . THR A 1 294 ? 15.181 8.783 -17.933 1.00 96.69 294 THR A C 1
ATOM 2241 O O . THR A 1 294 ? 15.219 8.495 -16.736 1.00 96.69 294 THR A O 1
ATOM 2244 N N . SER A 1 295 ? 16.260 8.673 -18.710 1.00 95.94 295 SER A N 1
ATOM 2245 C CA . SER A 1 295 ? 17.579 8.306 -18.177 1.00 95.94 295 SER A CA 1
ATOM 2246 C C . SER A 1 295 ? 18.070 9.266 -17.084 1.00 95.94 295 SER A C 1
ATOM 2248 O O . SER A 1 295 ? 18.811 8.849 -16.202 1.00 95.94 295 SER A O 1
ATOM 2250 N N . TYR A 1 296 ? 17.634 10.532 -17.103 1.00 95.50 296 TYR A N 1
ATOM 2251 C CA . TYR A 1 296 ? 17.974 11.515 -16.071 1.00 95.50 296 TYR A CA 1
ATOM 2252 C C . TYR A 1 296 ? 17.267 11.231 -14.748 1.00 95.50 296 TYR A C 1
ATOM 2254 O O . TYR A 1 296 ? 17.881 11.380 -13.696 1.00 95.50 296 TYR A O 1
ATOM 2262 N N . ASP A 1 297 ? 16.000 10.811 -14.802 1.00 95.06 297 ASP A N 1
ATOM 2263 C CA . ASP A 1 297 ? 15.236 10.448 -13.605 1.00 95.06 297 ASP A CA 1
ATOM 2264 C C . ASP A 1 297 ? 15.778 9.149 -12.992 1.00 95.06 297 ASP A C 1
ATOM 2266 O O . ASP A 1 297 ? 15.855 9.041 -11.774 1.00 95.06 297 ASP A O 1
ATOM 2270 N N . ILE A 1 298 ? 16.192 8.189 -13.831 1.00 93.69 298 ILE A N 1
ATOM 2271 C CA . ILE A 1 298 ? 16.824 6.935 -13.389 1.00 93.69 298 ILE A CA 1
ATOM 2272 C C . ILE A 1 298 ? 18.161 7.230 -12.697 1.00 93.69 298 ILE A C 1
ATOM 2274 O O . ILE A 1 298 ? 18.357 6.808 -11.566 1.00 93.69 298 ILE A O 1
ATOM 2278 N N . ALA A 1 299 ? 19.033 8.036 -13.313 1.00 92.56 299 ALA A N 1
ATOM 2279 C CA . ALA A 1 299 ? 20.303 8.420 -12.695 1.00 92.56 299 ALA A CA 1
ATOM 2280 C C . ALA A 1 299 ? 20.106 9.204 -11.383 1.00 92.56 299 ALA A C 1
ATOM 2282 O O . ALA A 1 299 ? 20.824 8.986 -10.412 1.00 92.56 299 ALA A O 1
ATOM 2283 N N . LEU A 1 300 ? 19.114 10.101 -11.332 1.00 91.25 300 LEU A N 1
ATOM 2284 C CA . LEU A 1 300 ? 18.762 10.830 -10.111 1.00 91.25 300 LEU A CA 1
ATOM 2285 C C . LEU A 1 300 ? 18.256 9.895 -8.999 1.00 91.25 300 LEU A C 1
ATOM 2287 O O . LEU A 1 300 ? 18.519 10.152 -7.825 1.00 91.25 300 LEU A O 1
ATOM 2291 N N . ASP A 1 301 ? 17.523 8.838 -9.351 1.00 88.81 301 ASP A N 1
ATOM 2292 C CA . ASP A 1 301 ? 17.048 7.820 -8.410 1.00 88.81 301 ASP A CA 1
ATOM 2293 C C . ASP A 1 301 ? 18.204 6.960 -7.876 1.00 88.81 301 ASP A C 1
ATOM 2295 O O . ASP A 1 301 ? 18.336 6.820 -6.660 1.00 88.81 301 ASP A O 1
ATOM 2299 N N . ASP A 1 302 ? 19.065 6.464 -8.771 1.00 88.44 302 ASP A N 1
ATOM 2300 C CA . ASP A 1 302 ? 20.200 5.585 -8.459 1.00 88.44 302 ASP A CA 1
ATOM 2301 C C . ASP A 1 302 ? 21.271 6.271 -7.594 1.00 88.44 302 ASP A C 1
ATOM 2303 O O . ASP A 1 302 ? 21.837 5.651 -6.696 1.00 88.44 302 ASP A O 1
ATOM 2307 N N . GLU A 1 303 ? 21.540 7.558 -7.839 1.00 84.69 303 GLU A N 1
ATOM 2308 C CA . GLU A 1 303 ? 22.502 8.363 -7.069 1.00 84.69 303 GLU A CA 1
ATOM 2309 C C . GLU A 1 303 ? 21.918 8.908 -5.750 1.00 84.69 303 GLU A C 1
ATOM 2311 O O . GLU A 1 303 ? 22.638 9.483 -4.930 1.00 84.69 303 GLU A O 1
ATOM 2316 N N . GLY A 1 304 ? 20.603 8.785 -5.548 1.00 72.06 304 GLY A N 1
ATOM 2317 C CA . GLY A 1 304 ? 19.914 9.297 -4.370 1.00 72.06 304 GLY A CA 1
ATOM 2318 C C . GLY A 1 304 ? 20.108 8.417 -3.125 1.00 72.06 304 GLY A C 1
ATOM 2319 O O . GLY A 1 304 ? 20.390 7.228 -3.228 1.00 72.06 304 GLY A O 1
ATOM 2320 N N . PRO A 1 305 ? 19.860 8.949 -1.913 1.00 62.22 305 PRO A N 1
ATOM 2321 C CA . PRO A 1 305 ? 20.000 8.185 -0.667 1.00 62.22 305 PRO A CA 1
ATOM 2322 C C . PRO A 1 305 ? 18.968 7.051 -0.513 1.00 62.22 305 PRO A C 1
ATOM 2324 O O . PRO A 1 305 ? 19.114 6.205 0.361 1.00 62.22 305 PRO A O 1
ATOM 2327 N N . ASN A 1 306 ? 17.916 7.043 -1.340 1.00 70.31 306 ASN A N 1
ATOM 2328 C CA . ASN A 1 306 ? 16.820 6.074 -1.307 1.00 70.31 306 ASN A CA 1
ATOM 2329 C C . ASN A 1 306 ? 16.496 5.596 -2.739 1.00 70.31 306 ASN A C 1
ATOM 2331 O O . ASN A 1 306 ? 15.504 6.068 -3.309 1.00 70.31 306 ASN A O 1
ATOM 2335 N N . PRO A 1 307 ? 17.329 4.739 -3.357 1.00 81.88 307 PRO A N 1
ATOM 2336 C CA . PRO A 1 307 ? 17.098 4.262 -4.720 1.00 81.88 307 PRO A CA 1
ATOM 2337 C C . PRO A 1 307 ? 15.859 3.357 -4.790 1.00 81.88 307 PRO A C 1
ATOM 2339 O O . PRO A 1 307 ? 15.639 2.530 -3.904 1.00 81.88 307 PRO A O 1
ATOM 2342 N N . ASN A 1 308 ? 15.061 3.481 -5.857 1.00 84.56 308 ASN A N 1
ATOM 2343 C CA . ASN A 1 308 ? 13.791 2.765 -6.078 1.00 84.56 308 ASN A CA 1
ATOM 2344 C C . ASN A 1 308 ? 12.653 3.098 -5.086 1.00 84.56 308 ASN A C 1
ATOM 2346 O O . ASN A 1 308 ? 11.655 2.371 -5.010 1.00 84.56 308 ASN A O 1
ATOM 2350 N N . ASP A 1 309 ? 12.785 4.197 -4.344 1.00 81.81 309 ASP A N 1
ATOM 2351 C CA . ASP A 1 309 ? 11.772 4.745 -3.436 1.00 81.81 309 ASP A CA 1
ATOM 2352 C C . ASP A 1 309 ? 11.477 6.211 -3.807 1.00 81.81 309 ASP A C 1
ATOM 2354 O O . ASP A 1 309 ? 12.313 6.908 -4.386 1.00 81.81 309 ASP A O 1
ATOM 2358 N N . GLN A 1 310 ? 10.282 6.703 -3.468 1.00 84.69 310 GLN A N 1
ATOM 2359 C CA . GLN A 1 310 ? 9.813 8.060 -3.794 1.00 84.69 310 GLN A CA 1
ATOM 2360 C C . GLN A 1 310 ? 9.818 8.390 -5.305 1.00 84.69 310 GLN A C 1
ATOM 2362 O O . GLN A 1 310 ? 10.060 9.530 -5.707 1.00 84.69 310 GLN A O 1
ATOM 2367 N N . GLY A 1 311 ? 9.565 7.394 -6.163 1.00 88.88 311 GLY A N 1
ATOM 2368 C CA . GLY A 1 311 ? 9.663 7.551 -7.619 1.00 88.88 311 GLY A CA 1
ATOM 2369 C C . GLY A 1 311 ? 8.735 8.623 -8.201 1.00 88.88 311 GLY A C 1
ATOM 2370 O O . GLY A 1 311 ? 9.137 9.352 -9.106 1.00 88.88 311 GLY A O 1
ATOM 2371 N N . PHE A 1 312 ? 7.514 8.762 -7.675 1.00 94.94 312 PHE A N 1
ATOM 2372 C CA . PHE A 1 312 ? 6.575 9.795 -8.116 1.00 94.94 312 PHE A CA 1
ATOM 2373 C C . PHE A 1 312 ? 6.991 11.186 -7.629 1.00 94.94 312 PHE A C 1
ATOM 2375 O O . PHE A 1 312 ? 7.028 12.121 -8.427 1.00 94.94 312 PHE A O 1
ATOM 2382 N N . GLU A 1 313 ? 7.395 11.307 -6.360 1.00 92.62 313 GLU A N 1
ATOM 2383 C CA . GLU A 1 313 ? 7.895 12.561 -5.780 1.00 92.62 313 GLU A CA 1
ATOM 2384 C C . GLU A 1 313 ? 9.091 13.111 -6.564 1.00 92.62 313 GLU A C 1
ATOM 2386 O O . GLU A 1 313 ? 9.094 14.287 -6.925 1.00 92.62 313 GLU A O 1
ATOM 2391 N N . LYS A 1 314 ? 10.054 12.246 -6.914 1.00 92.25 314 LYS A N 1
ATOM 2392 C CA . LYS A 1 314 ? 11.255 12.600 -7.689 1.00 92.25 314 LYS A CA 1
ATOM 2393 C C . LYS A 1 314 ? 10.963 13.250 -9.042 1.00 92.25 314 LYS A C 1
ATOM 2395 O O . LYS A 1 314 ? 11.801 13.982 -9.560 1.00 92.25 314 LYS A O 1
ATOM 2400 N N . MET A 1 315 ? 9.777 13.031 -9.609 1.00 94.88 315 MET A N 1
ATOM 2401 C CA . MET A 1 315 ? 9.380 13.630 -10.885 1.00 94.88 315 MET A CA 1
ATOM 2402 C C . MET A 1 315 ? 8.541 14.903 -10.755 1.00 94.88 315 MET A C 1
ATOM 2404 O O . MET A 1 315 ? 8.433 15.622 -11.752 1.00 94.88 315 MET A O 1
ATOM 2408 N N . ILE A 1 316 ? 7.926 15.163 -9.594 1.00 94.94 316 ILE A N 1
ATOM 2409 C CA . ILE A 1 316 ? 6.948 16.253 -9.428 1.00 94.94 316 ILE A CA 1
ATOM 2410 C C . ILE A 1 316 ? 7.338 17.298 -8.379 1.00 94.94 316 ILE A C 1
ATOM 2412 O O . ILE A 1 316 ? 6.837 18.418 -8.444 1.00 94.94 316 ILE A O 1
ATOM 2416 N N . SER A 1 317 ? 8.197 16.961 -7.412 1.00 88.50 317 SER A N 1
ATOM 2417 C CA . SER A 1 317 ? 8.489 17.843 -6.282 1.00 88.50 317 SER A CA 1
ATOM 2418 C C . SER A 1 317 ? 9.636 18.814 -6.559 1.00 88.50 317 SER A C 1
ATOM 2420 O O . SER A 1 317 ? 10.569 18.559 -7.326 1.00 88.50 317 SER A O 1
ATOM 2422 N N . GLY A 1 318 ? 9.591 19.948 -5.868 1.00 85.25 318 GLY A N 1
ATOM 2423 C CA . GLY A 1 318 ? 10.521 21.057 -6.015 1.00 85.25 318 GLY A CA 1
ATOM 2424 C C . GLY A 1 318 ? 11.940 20.757 -5.540 1.00 85.25 318 GLY A C 1
ATOM 2425 O O . GLY A 1 318 ? 12.835 21.535 -5.863 1.00 85.25 318 GLY A O 1
ATOM 2426 N N . MET A 1 319 ? 12.195 19.655 -4.829 1.00 84.81 319 MET A N 1
ATOM 2427 C CA . MET A 1 319 ? 13.568 19.232 -4.532 1.00 84.81 319 MET A CA 1
ATOM 2428 C C . MET A 1 319 ? 14.315 18.796 -5.802 1.00 84.81 319 MET A C 1
ATOM 2430 O O . MET A 1 319 ? 15.516 19.037 -5.921 1.00 84.81 319 MET A O 1
ATOM 2434 N N . TYR A 1 320 ? 13.612 18.185 -6.761 1.00 91.31 320 TYR A N 1
ATOM 2435 C CA . TYR A 1 320 ? 14.245 17.434 -7.848 1.00 91.31 320 TYR A CA 1
ATOM 2436 C C . TYR A 1 320 ? 14.163 18.111 -9.219 1.00 91.31 320 TYR A C 1
ATOM 2438 O O . TYR A 1 320 ? 15.062 17.900 -10.031 1.00 91.31 320 TYR A O 1
ATOM 2446 N N . LEU A 1 321 ? 13.155 18.956 -9.487 1.00 95.31 321 LEU A N 1
ATOM 2447 C CA . LEU A 1 321 ? 12.975 19.561 -10.822 1.00 95.31 321 LEU A CA 1
ATOM 2448 C C . LEU A 1 321 ? 14.225 20.318 -11.305 1.00 95.31 321 LEU A C 1
ATOM 2450 O O . LEU A 1 321 ? 14.663 20.136 -12.441 1.00 95.31 321 LEU A O 1
ATOM 2454 N N . GLY A 1 322 ? 14.834 21.117 -10.424 1.00 94.19 322 GLY A N 1
ATOM 2455 C CA . GLY A 1 322 ? 16.079 21.823 -10.727 1.00 94.19 322 GLY A CA 1
ATOM 2456 C C . GLY A 1 322 ? 17.272 20.896 -11.002 1.00 94.19 322 GLY A C 1
ATOM 2457 O O . GLY A 1 322 ? 18.064 21.181 -11.900 1.00 94.19 322 GLY A O 1
ATOM 2458 N N . ASP A 1 323 ? 17.384 19.757 -10.307 1.00 94.06 323 ASP A N 1
ATOM 2459 C CA . ASP A 1 323 ? 18.483 18.807 -10.538 1.00 94.06 323 ASP A CA 1
ATOM 2460 C C . ASP A 1 323 ? 18.293 18.020 -11.842 1.00 94.06 323 ASP A C 1
ATOM 2462 O O . ASP A 1 323 ? 19.260 17.786 -12.565 1.00 94.06 323 ASP A O 1
ATOM 2466 N N . VAL A 1 324 ? 17.049 17.698 -12.218 1.00 96.56 324 VAL A N 1
ATOM 2467 C CA . VAL A 1 324 ? 16.752 17.154 -13.554 1.00 96.56 324 VAL A CA 1
ATOM 2468 C C . VAL A 1 324 ? 17.175 18.156 -14.632 1.00 96.56 324 VAL A C 1
ATOM 2470 O O . VAL A 1 324 ? 17.861 17.774 -15.581 1.00 96.56 324 VAL A O 1
ATOM 2473 N N . ALA A 1 325 ? 16.861 19.447 -14.461 1.00 96.69 325 ALA A N 1
ATOM 2474 C CA . ALA A 1 325 ? 17.313 20.492 -15.381 1.00 96.69 325 ALA A CA 1
ATOM 2475 C C . ALA A 1 325 ? 18.848 20.550 -15.448 1.00 96.69 325 ALA A C 1
ATOM 2477 O O . ALA A 1 325 ? 19.409 20.532 -16.543 1.00 96.69 325 ALA A O 1
ATOM 2478 N N . ARG A 1 326 ? 19.540 20.523 -14.300 1.00 95.31 326 ARG A N 1
ATOM 2479 C CA . ARG A 1 326 ? 21.010 20.479 -14.232 1.00 95.31 326 ARG A CA 1
ATOM 2480 C C . ARG A 1 326 ? 21.577 19.310 -15.035 1.00 95.31 326 ARG A C 1
ATOM 2482 O O . ARG A 1 326 ? 22.498 19.520 -15.816 1.00 95.31 326 ARG A O 1
ATOM 2489 N N . ARG A 1 327 ? 21.034 18.099 -14.876 1.00 95.25 327 ARG A N 1
ATOM 2490 C CA . ARG A 1 327 ? 21.500 16.886 -15.577 1.00 95.25 327 ARG A CA 1
ATOM 2491 C C . ARG A 1 327 ? 21.319 16.986 -17.090 1.00 95.25 327 ARG A C 1
ATOM 2493 O O . ARG A 1 327 ? 22.207 16.594 -17.846 1.00 95.25 327 ARG A O 1
ATOM 2500 N N . VAL A 1 328 ? 20.202 17.553 -17.545 1.00 96.00 328 VAL A N 1
ATOM 2501 C CA . VAL A 1 328 ? 19.975 17.803 -18.977 1.00 96.00 328 VAL A CA 1
ATOM 2502 C C . VAL A 1 328 ? 20.988 18.822 -19.506 1.00 96.00 328 VAL A C 1
ATOM 2504 O O . VAL A 1 328 ? 21.623 18.566 -20.529 1.00 96.00 328 VAL A O 1
ATOM 2507 N N . LEU A 1 329 ? 21.209 19.928 -18.786 1.00 93.75 329 LEU A N 1
ATOM 2508 C CA . LEU A 1 329 ? 22.211 20.940 -19.145 1.00 93.75 329 LEU A CA 1
ATOM 2509 C C . LEU A 1 329 ? 23.639 20.376 -19.132 1.00 93.75 329 LEU A C 1
ATOM 2511 O O . LEU A 1 329 ? 24.433 20.701 -20.011 1.00 93.75 329 LEU A O 1
ATOM 2515 N N . GLN A 1 330 ? 23.954 19.491 -18.188 1.00 92.25 330 GLN A N 1
ATOM 2516 C CA . GLN A 1 330 ? 25.238 18.800 -18.105 1.00 92.25 330 GLN A CA 1
ATOM 2517 C C . GLN A 1 330 ? 25.462 17.914 -19.334 1.00 92.25 330 GLN A C 1
ATOM 2519 O O . GLN A 1 330 ? 26.513 18.007 -19.963 1.00 92.25 330 GLN A O 1
ATOM 2524 N N . ARG A 1 331 ? 24.464 17.123 -19.751 1.00 92.19 331 ARG A N 1
ATOM 2525 C CA . ARG A 1 331 ? 24.562 16.320 -20.981 1.00 92.19 331 ARG A CA 1
ATOM 2526 C C . ARG A 1 331 ? 24.665 17.202 -22.225 1.00 92.19 331 ARG A C 1
ATOM 2528 O O . ARG A 1 331 ? 25.441 16.896 -23.124 1.00 92.19 331 ARG A O 1
ATOM 2535 N N . MET A 1 332 ? 23.935 18.320 -22.274 1.00 91.31 332 MET A N 1
ATOM 2536 C CA . MET A 1 332 ? 24.090 19.308 -23.348 1.00 91.31 332 MET A CA 1
ATOM 2537 C C . MET A 1 332 ? 25.529 19.841 -23.412 1.00 91.31 332 MET A C 1
ATOM 2539 O O . MET A 1 332 ? 26.050 19.980 -24.513 1.00 91.31 332 MET A O 1
ATOM 2543 N N . ALA A 1 333 ? 26.174 20.092 -22.267 1.00 88.12 333 ALA A N 1
ATOM 2544 C CA . ALA A 1 333 ? 27.572 20.523 -22.179 1.00 88.12 333 ALA A CA 1
ATOM 2545 C C . ALA A 1 333 ? 28.577 19.427 -22.583 1.00 88.12 333 ALA A C 1
ATOM 2547 O O . ALA A 1 333 ? 29.608 19.722 -23.174 1.00 88.12 333 ALA A O 1
ATOM 2548 N N . GLN A 1 334 ? 28.292 18.165 -22.253 1.00 87.81 334 GLN A N 1
ATOM 2549 C CA . GLN A 1 334 ? 29.177 17.026 -22.529 1.00 87.81 334 GLN A CA 1
ATOM 2550 C C . GLN A 1 334 ? 29.108 16.569 -23.988 1.00 87.81 334 GLN A C 1
ATOM 2552 O O . GLN A 1 334 ? 30.119 16.222 -24.591 1.00 87.81 334 GLN A O 1
ATOM 2557 N N . GLU A 1 335 ? 27.908 16.553 -24.566 1.00 87.25 335 GLU A N 1
ATOM 2558 C CA . GLU A 1 335 ? 27.688 16.081 -25.934 1.00 87.25 335 GLU A CA 1
ATOM 2559 C C . GLU A 1 335 ? 27.774 17.206 -26.973 1.00 87.25 335 GLU A C 1
ATOM 2561 O O . GLU A 1 335 ? 27.695 16.962 -28.180 1.00 87.25 335 GLU A O 1
ATOM 2566 N N . SER A 1 336 ? 27.924 18.455 -26.528 1.00 83.50 336 SER A N 1
ATOM 2567 C CA . SER A 1 336 ? 28.132 19.593 -27.412 1.00 83.50 336 SER A CA 1
ATOM 2568 C C . SER A 1 336 ? 28.902 20.719 -26.728 1.00 83.50 336 SER A C 1
ATOM 2570 O O . SER A 1 336 ? 28.671 21.018 -25.566 1.00 83.50 336 SER A O 1
ATOM 2572 N N . ASP A 1 337 ? 29.710 21.455 -27.490 1.00 73.94 337 ASP A N 1
ATOM 2573 C CA . ASP A 1 337 ? 30.416 22.644 -26.982 1.00 73.94 337 ASP A CA 1
ATOM 2574 C C . ASP A 1 337 ? 29.475 23.874 -26.892 1.00 73.94 337 ASP A C 1
ATOM 2576 O O . ASP A 1 337 ? 29.831 24.971 -27.311 1.00 73.94 337 ASP A O 1
ATOM 2580 N N . ILE A 1 338 ? 28.215 23.699 -26.464 1.00 83.62 338 ILE A N 1
ATOM 2581 C CA . ILE A 1 338 ? 27.199 24.772 -26.423 1.00 83.62 338 ILE A CA 1
ATOM 2582 C C . ILE A 1 338 ? 27.465 25.818 -25.325 1.00 83.62 338 ILE A C 1
ATOM 2584 O O . ILE A 1 338 ? 26.934 26.929 -25.404 1.00 83.62 338 ILE A O 1
ATOM 2588 N N . PHE A 1 339 ? 28.290 25.461 -24.339 1.00 83.81 339 PHE A N 1
ATOM 2589 C CA . PHE A 1 339 ? 28.718 26.302 -23.217 1.00 83.81 339 PHE A CA 1
ATOM 2590 C C . PHE A 1 339 ? 30.235 26.580 -23.216 1.00 83.81 339 PHE A C 1
ATOM 2592 O O . PHE A 1 339 ? 30.757 27.052 -22.214 1.00 83.81 339 PHE A O 1
ATOM 2599 N N . ASP A 1 340 ? 30.914 26.302 -24.337 1.00 68.12 340 ASP A N 1
ATOM 2600 C CA . ASP A 1 340 ? 32.367 26.398 -24.566 1.00 68.12 340 ASP A CA 1
ATOM 2601 C C . ASP A 1 340 ? 33.251 25.516 -23.649 1.00 68.12 340 ASP A C 1
ATOM 2603 O O . ASP A 1 340 ? 33.956 24.661 -24.182 1.00 68.12 340 ASP A O 1
ATOM 2607 N N . ASP A 1 341 ? 33.156 25.630 -22.317 1.00 64.94 341 ASP A N 1
ATOM 2608 C CA . ASP A 1 341 ? 33.835 24.783 -21.317 1.00 64.94 341 ASP A CA 1
ATOM 2609 C C . ASP A 1 341 ? 32.815 24.040 -20.431 1.00 64.94 341 ASP A C 1
ATOM 2611 O O . ASP A 1 341 ? 31.745 24.566 -20.122 1.00 64.94 341 ASP A O 1
ATOM 2615 N N . THR A 1 342 ? 33.121 22.807 -19.989 1.00 60.06 342 THR A N 1
ATOM 2616 C CA . THR A 1 342 ? 32.225 22.075 -19.068 1.00 60.06 342 THR A CA 1
ATOM 2617 C C . THR A 1 342 ? 32.249 22.747 -17.686 1.00 60.06 342 THR A C 1
ATOM 2619 O O . THR A 1 342 ? 33.276 22.686 -17.005 1.00 60.06 342 THR A O 1
ATOM 2622 N N . PRO A 1 343 ? 31.149 23.365 -17.225 1.00 66.94 343 PRO A N 1
ATOM 2623 C CA . PRO A 1 343 ? 31.142 24.139 -15.987 1.00 66.94 343 PRO A CA 1
ATOM 2624 C C . PRO A 1 343 ? 31.291 23.218 -14.774 1.00 66.94 343 PRO A C 1
ATOM 2626 O O . PRO A 1 343 ? 30.508 22.281 -14.608 1.00 66.94 343 PRO A O 1
ATOM 2629 N N . GLN A 1 344 ? 32.251 23.501 -13.885 1.00 67.12 344 GLN A N 1
ATOM 2630 C CA . GLN A 1 344 ? 32.490 22.690 -12.680 1.00 67.12 344 GLN A CA 1
ATOM 2631 C C . GLN A 1 344 ? 31.237 22.584 -11.788 1.00 67.12 344 GLN A C 1
ATOM 2633 O O . GLN A 1 344 ? 30.969 21.517 -11.236 1.00 67.12 344 GLN A O 1
ATOM 2638 N N . ASN A 1 345 ? 30.408 23.635 -11.728 1.00 78.25 345 ASN A N 1
ATOM 2639 C CA . ASN A 1 345 ? 29.174 23.656 -10.932 1.00 78.25 345 ASN A CA 1
ATOM 2640 C C . ASN A 1 345 ? 28.055 22.764 -11.493 1.00 78.25 345 ASN A C 1
ATOM 2642 O O . ASN A 1 345 ? 27.182 22.340 -10.732 1.00 78.25 345 ASN A O 1
ATOM 2646 N N . LEU A 1 346 ? 28.070 22.431 -12.793 1.00 84.94 346 LEU A N 1
ATOM 2647 C CA . LEU A 1 346 ? 27.119 21.465 -13.352 1.00 84.94 346 LEU A CA 1
ATOM 2648 C C . LEU A 1 346 ? 27.408 20.036 -12.882 1.00 84.94 346 LEU A C 1
ATOM 2650 O O . LEU A 1 346 ? 26.512 19.207 -12.978 1.00 84.94 346 LEU A O 1
ATOM 2654 N N . ASN A 1 347 ? 28.598 19.742 -12.345 1.00 84.00 347 ASN A N 1
ATOM 2655 C CA . ASN A 1 347 ? 28.922 18.430 -11.773 1.00 84.00 347 ASN A CA 1
ATOM 2656 C C . ASN A 1 347 ? 28.494 18.288 -10.306 1.00 84.00 347 ASN A C 1
ATOM 2658 O O . ASN A 1 347 ? 28.527 17.182 -9.776 1.00 84.00 347 ASN A O 1
ATOM 2662 N N . VAL A 1 348 ? 28.099 19.383 -9.650 1.00 86.31 348 VAL A N 1
ATOM 2663 C CA . VAL A 1 348 ? 27.670 19.374 -8.248 1.00 86.31 348 VAL A CA 1
ATOM 2664 C C . VAL A 1 348 ? 26.169 19.063 -8.190 1.00 86.31 348 VAL A C 1
ATOM 2666 O O . VAL A 1 348 ? 25.377 19.857 -8.706 1.00 86.31 348 VAL A O 1
ATOM 2669 N N . PRO A 1 349 ? 25.744 17.938 -7.582 1.00 85.69 349 PRO A N 1
ATOM 2670 C CA . PRO A 1 349 ? 24.327 17.620 -7.428 1.00 85.69 349 PRO A CA 1
ATOM 2671 C C . PRO A 1 349 ? 23.569 18.740 -6.706 1.00 85.69 349 PRO A C 1
ATOM 2673 O O . PRO A 1 349 ? 24.079 19.338 -5.759 1.00 85.69 349 PRO A O 1
ATOM 2676 N N . PHE A 1 350 ? 22.343 19.021 -7.149 1.00 84.06 350 PHE A N 1
ATOM 2677 C CA . PHE A 1 350 ? 21.447 20.038 -6.587 1.00 84.06 350 PHE A CA 1
ATOM 2678 C C . PHE A 1 350 ? 21.981 21.485 -6.612 1.00 84.06 350 PHE A C 1
ATOM 2680 O O . PHE A 1 350 ? 21.443 22.354 -5.917 1.00 84.06 350 PHE A O 1
ATOM 2687 N N . SER A 1 351 ? 22.998 21.778 -7.433 1.00 88.81 351 SER A N 1
ATOM 2688 C CA . SER A 1 351 ? 23.510 23.144 -7.628 1.00 88.81 351 SER A CA 1
ATOM 2689 C C . SER A 1 351 ? 22.489 24.074 -8.289 1.00 88.81 351 SER A C 1
ATOM 2691 O O . SER A 1 351 ? 22.419 25.256 -7.953 1.00 88.81 351 SER A O 1
ATOM 2693 N N . LEU A 1 352 ? 21.639 23.537 -9.171 1.00 91.19 352 LEU A N 1
ATOM 2694 C CA . LEU A 1 352 ? 20.497 24.247 -9.738 1.00 91.19 352 LEU A CA 1
ATOM 2695 C C . LEU A 1 352 ? 19.221 23.875 -8.976 1.00 91.19 352 LEU A C 1
ATOM 2697 O O . LEU A 1 352 ? 18.695 22.774 -9.115 1.00 91.19 352 LEU A O 1
ATOM 2701 N N . ARG A 1 353 ? 18.702 24.808 -8.174 1.00 88.94 353 ARG A N 1
ATOM 2702 C CA . ARG A 1 353 ? 17.455 24.617 -7.419 1.00 88.94 353 ARG A CA 1
ATOM 2703 C C . ARG A 1 353 ? 16.239 25.067 -8.221 1.00 88.94 353 ARG A C 1
ATOM 2705 O O . ARG A 1 353 ? 16.324 25.942 -9.079 1.00 88.94 353 ARG A O 1
ATOM 2712 N N . THR A 1 354 ? 15.078 24.526 -7.879 1.00 91.38 354 THR A N 1
ATOM 2713 C CA . THR A 1 354 ? 13.819 24.814 -8.578 1.00 91.38 354 THR A CA 1
ATOM 2714 C C . THR A 1 354 ? 13.411 26.295 -8.606 1.00 91.38 354 THR A C 1
ATOM 2716 O O . THR A 1 354 ? 12.934 26.716 -9.653 1.00 91.38 354 THR A O 1
ATOM 2719 N N . PRO A 1 355 ? 13.650 27.132 -7.572 1.00 90.06 355 PRO A N 1
ATOM 2720 C CA . PRO A 1 355 ? 13.403 28.574 -7.683 1.00 90.06 355 PRO A CA 1
ATOM 2721 C C . PRO A 1 355 ? 14.225 29.257 -8.786 1.00 90.06 355 PRO A C 1
ATOM 2723 O O . PRO A 1 355 ? 13.701 30.110 -9.493 1.00 90.06 355 PRO A O 1
ATOM 2726 N N . LEU A 1 356 ? 15.483 28.841 -8.988 1.00 93.44 356 LEU A N 1
ATOM 2727 C CA . LEU A 1 356 ? 16.325 29.346 -10.079 1.00 93.44 356 LEU A CA 1
ATOM 2728 C C . LEU A 1 356 ? 15.813 28.847 -11.437 1.00 93.44 356 LEU A C 1
ATOM 2730 O O . LEU A 1 356 ? 15.724 29.614 -12.389 1.00 93.44 356 LEU A O 1
ATOM 2734 N N . MET A 1 357 ? 15.418 27.571 -11.526 1.00 96.00 357 MET A N 1
ATOM 2735 C CA . MET A 1 357 ? 14.785 27.018 -12.731 1.00 96.00 357 MET A CA 1
ATOM 2736 C C . MET A 1 357 ? 13.496 27.772 -13.094 1.00 96.00 357 MET A C 1
ATOM 2738 O O . MET A 1 357 ? 13.282 28.083 -14.263 1.00 96.00 357 MET A O 1
ATOM 2742 N N . ALA A 1 358 ? 12.661 28.078 -12.098 1.00 94.38 358 ALA A N 1
ATOM 2743 C CA . ALA A 1 358 ? 11.421 28.821 -12.270 1.00 94.38 358 ALA A CA 1
ATOM 2744 C C . ALA A 1 358 ? 11.685 30.255 -12.742 1.00 94.38 358 ALA A C 1
ATOM 2746 O O . ALA A 1 358 ? 11.082 30.667 -13.725 1.00 94.38 358 ALA A O 1
ATOM 2747 N N . ALA A 1 359 ? 12.642 30.961 -12.127 1.00 95.44 359 ALA A N 1
ATOM 2748 C CA . ALA A 1 359 ? 13.055 32.299 -12.553 1.00 95.44 359 ALA A CA 1
ATOM 2749 C C . ALA A 1 359 ? 13.545 32.318 -14.012 1.00 95.44 359 ALA A C 1
ATOM 2751 O O . ALA A 1 359 ? 13.154 33.192 -14.781 1.00 95.44 359 ALA A O 1
ATOM 2752 N N . MET A 1 360 ? 14.324 31.308 -14.427 1.00 97.19 360 MET A N 1
ATOM 2753 C CA . MET A 1 360 ? 14.720 31.149 -15.832 1.00 97.19 360 MET A CA 1
ATOM 2754 C C . MET A 1 360 ? 13.526 30.899 -16.760 1.00 97.19 360 MET A C 1
ATOM 2756 O O . MET A 1 360 ? 13.537 31.348 -17.901 1.00 97.19 360 MET A O 1
ATOM 2760 N N . HIS A 1 361 ? 12.516 30.152 -16.312 1.00 97.31 361 HIS A N 1
ATOM 2761 C CA . HIS A 1 361 ? 11.350 29.825 -17.131 1.00 97.31 361 HIS A CA 1
ATOM 2762 C C . HIS A 1 361 ? 10.398 31.015 -17.303 1.00 97.31 361 HIS A C 1
ATOM 2764 O O . HIS A 1 361 ? 9.827 31.189 -18.374 1.00 97.31 361 HIS A O 1
ATOM 2770 N N . THR A 1 362 ? 10.239 31.834 -16.263 1.00 94.81 362 THR A N 1
ATOM 2771 C CA . THR A 1 362 ? 9.361 33.013 -16.271 1.00 94.81 362 THR A CA 1
ATOM 2772 C C . THR A 1 362 ? 10.005 34.253 -16.891 1.00 94.81 362 THR A C 1
ATOM 2774 O O . THR A 1 362 ? 9.363 35.297 -16.937 1.00 94.81 362 THR A O 1
ATOM 2777 N N . ASP A 1 363 ? 11.261 34.168 -17.334 1.00 95.56 363 ASP A N 1
ATOM 2778 C CA . ASP A 1 363 ? 11.970 35.275 -17.973 1.00 95.56 363 ASP A CA 1
ATOM 2779 C C . ASP A 1 363 ? 11.378 35.578 -19.357 1.00 95.56 363 ASP A C 1
ATOM 2781 O O . ASP A 1 363 ? 11.605 34.860 -20.334 1.00 95.56 363 ASP A O 1
ATOM 2785 N N . ASP A 1 364 ? 10.618 36.665 -19.434 1.00 92.12 364 ASP A N 1
ATOM 2786 C CA . ASP A 1 364 ? 9.970 37.164 -20.644 1.00 92.12 364 ASP A CA 1
ATOM 2787 C C . ASP A 1 364 ? 10.773 38.279 -21.340 1.00 92.12 364 ASP A C 1
ATOM 2789 O O . ASP A 1 364 ? 10.355 38.806 -22.378 1.00 92.12 364 ASP A O 1
ATOM 2793 N N . SER A 1 365 ? 11.953 38.628 -20.814 1.00 95.56 365 SER A N 1
ATOM 2794 C CA . SER A 1 365 ? 12.790 39.669 -21.401 1.00 95.56 365 SER A CA 1
ATOM 2795 C C . SER A 1 365 ? 13.262 39.275 -22.806 1.00 95.56 365 SER A C 1
ATOM 2797 O O . SER A 1 365 ? 13.636 38.133 -23.084 1.00 95.56 365 SER A O 1
ATOM 2799 N N . ALA A 1 366 ? 13.284 40.244 -23.728 1.00 90.88 366 ALA A N 1
ATOM 2800 C CA . ALA A 1 366 ? 13.626 39.991 -25.132 1.00 90.88 366 ALA A CA 1
ATOM 2801 C C . ALA A 1 366 ? 15.021 39.361 -25.309 1.00 90.88 366 ALA A C 1
ATOM 2803 O O . ALA A 1 366 ? 15.263 38.615 -26.267 1.00 90.88 366 ALA A O 1
ATOM 2804 N N . ASP A 1 367 ? 15.937 39.667 -24.389 1.00 91.25 367 ASP A N 1
ATOM 2805 C CA . ASP A 1 367 ? 17.272 39.109 -24.344 1.00 91.25 367 ASP A CA 1
ATOM 2806 C C . ASP A 1 367 ? 17.425 37.927 -23.387 1.00 91.25 367 ASP A C 1
ATOM 2808 O O . ASP A 1 367 ? 18.513 37.378 -23.411 1.00 91.25 367 ASP A O 1
ATOM 2812 N N . LEU A 1 368 ? 16.421 37.473 -22.628 1.00 96.38 368 LEU A N 1
ATOM 2813 C CA . LEU A 1 368 ? 16.543 36.439 -21.581 1.00 96.38 368 LEU A CA 1
ATOM 2814 C C . LEU A 1 368 ? 17.644 36.768 -20.559 1.00 96.38 368 LEU A C 1
ATOM 2816 O O . LEU A 1 368 ? 18.659 36.060 -20.433 1.00 96.38 368 LEU A O 1
ATOM 2820 N N . ARG A 1 369 ? 17.506 37.936 -19.930 1.00 93.94 369 ARG A N 1
ATOM 2821 C CA . ARG A 1 369 ? 18.468 38.509 -18.991 1.00 93.94 369 ARG A CA 1
ATOM 2822 C C . ARG A 1 369 ? 18.598 37.678 -17.722 1.00 93.94 369 ARG A C 1
ATOM 2824 O O . ARG A 1 369 ? 19.726 37.410 -17.331 1.00 93.94 369 ARG A O 1
ATOM 2831 N N . GLU A 1 370 ? 17.498 37.242 -17.126 1.00 94.12 370 GLU A N 1
ATOM 2832 C CA . GLU A 1 370 ? 17.515 36.445 -15.897 1.00 94.12 370 GLU A CA 1
ATOM 2833 C C . GLU A 1 370 ? 18.161 35.081 -16.149 1.00 94.12 370 GLU A C 1
ATOM 2835 O O . GLU A 1 370 ? 19.031 34.648 -15.396 1.00 94.12 370 GLU A O 1
ATOM 2840 N N . VAL A 1 371 ? 17.848 34.452 -17.291 1.00 95.44 371 VAL A N 1
ATOM 2841 C CA . VAL A 1 371 ? 18.528 33.220 -17.726 1.00 95.44 371 VAL A CA 1
ATOM 2842 C C . VAL A 1 371 ? 20.033 33.443 -17.833 1.00 95.44 371 VAL A C 1
ATOM 2844 O O . VAL A 1 371 ? 20.818 32.612 -17.388 1.00 95.44 371 VAL A O 1
ATOM 2847 N N . LYS A 1 372 ? 20.469 34.572 -18.401 1.00 93.81 372 LYS A N 1
ATOM 2848 C CA . LYS A 1 372 ? 21.899 34.899 -18.480 1.00 93.81 372 LYS A CA 1
ATOM 2849 C C . LYS A 1 372 ? 22.523 35.064 -17.103 1.00 93.81 372 LYS A C 1
ATOM 2851 O O . LYS A 1 372 ? 23.579 34.485 -16.875 1.00 93.81 372 LYS A O 1
ATOM 2856 N N . THR A 1 373 ? 21.883 35.828 -16.222 1.00 93.88 373 THR A N 1
ATOM 2857 C CA . THR A 1 373 ? 22.358 36.076 -14.857 1.00 93.88 373 THR A CA 1
ATOM 2858 C C . THR A 1 373 ? 22.510 34.765 -14.100 1.00 93.88 373 THR A C 1
ATOM 2860 O O . THR A 1 373 ? 23.572 34.504 -13.551 1.00 93.88 373 THR A O 1
ATOM 2863 N N . ILE A 1 374 ? 21.512 33.880 -14.143 1.00 93.31 374 ILE A N 1
ATOM 2864 C CA . ILE A 1 374 ? 21.557 32.602 -13.424 1.00 93.31 374 ILE A CA 1
ATOM 2865 C C . ILE A 1 374 ? 22.656 31.687 -13.974 1.00 93.31 374 ILE A C 1
ATOM 2867 O O . ILE A 1 374 ? 23.437 31.119 -13.206 1.00 93.31 374 ILE A O 1
ATOM 2871 N N . LEU A 1 375 ? 22.766 31.572 -15.300 1.00 91.56 375 LEU A N 1
ATOM 2872 C CA . LEU A 1 375 ? 23.834 30.792 -15.924 1.00 91.56 375 LEU A CA 1
ATOM 2873 C C . LEU A 1 375 ? 25.221 31.342 -15.548 1.00 91.56 375 LEU A C 1
ATOM 2875 O O . LEU A 1 375 ? 26.103 30.559 -15.209 1.00 91.56 375 LEU A O 1
ATOM 2879 N N . GLN A 1 376 ? 25.402 32.665 -15.537 1.00 90.62 376 GLN A N 1
ATOM 2880 C CA . GLN A 1 376 ? 26.687 33.315 -15.276 1.00 90.62 376 GLN A CA 1
ATOM 2881 C C . GLN A 1 376 ? 27.066 33.342 -13.785 1.00 90.62 376 GLN A C 1
ATOM 2883 O O . GLN A 1 376 ? 28.188 32.991 -13.426 1.00 90.62 376 GLN A O 1
ATOM 2888 N N . GLU A 1 377 ? 26.155 33.750 -12.906 1.00 87.19 377 GLU A N 1
ATOM 2889 C CA . GLU A 1 377 ? 26.441 33.983 -11.486 1.00 87.19 377 GLU A CA 1
ATOM 2890 C C . GLU A 1 377 ? 26.359 32.703 -10.647 1.00 87.19 377 GLU A C 1
ATOM 2892 O O . GLU A 1 377 ? 27.169 32.528 -9.740 1.00 87.19 377 GLU A O 1
ATOM 2897 N N . TYR A 1 378 ? 25.442 31.781 -10.967 1.00 85.50 378 TYR A N 1
ATOM 2898 C CA . TYR A 1 378 ? 25.224 30.564 -10.169 1.00 85.50 378 TYR A CA 1
ATOM 2899 C C . TYR A 1 378 ? 25.895 29.329 -10.774 1.00 85.50 378 TYR A C 1
ATOM 2901 O O . TYR A 1 378 ? 26.463 28.507 -10.053 1.00 85.50 378 TYR A O 1
ATOM 2909 N N . LEU A 1 379 ? 25.845 29.178 -12.101 1.00 86.25 379 LEU A N 1
ATOM 2910 C CA . LEU A 1 379 ? 26.453 28.030 -12.789 1.00 86.25 379 LEU A CA 1
ATOM 2911 C C . LEU A 1 379 ? 27.842 28.333 -13.376 1.00 86.25 379 LEU A C 1
ATOM 2913 O O . LEU A 1 379 ? 28.490 27.413 -13.872 1.00 86.25 379 LEU A O 1
ATOM 2917 N N . HIS A 1 380 ? 28.308 29.585 -13.284 1.00 86.88 380 HIS A N 1
ATOM 2918 C CA . HIS A 1 380 ? 29.592 30.061 -13.820 1.00 86.88 380 HIS A CA 1
ATOM 2919 C C . HIS A 1 380 ? 29.773 29.797 -15.324 1.00 86.88 380 HIS A C 1
ATOM 2921 O O . HIS A 1 380 ? 30.867 29.491 -15.793 1.00 86.88 380 HIS A O 1
ATOM 2927 N N . ILE A 1 381 ? 28.683 29.937 -16.082 1.00 86.44 381 ILE A N 1
ATOM 2928 C CA . ILE A 1 381 ? 28.628 29.799 -17.538 1.00 86.44 381 ILE A CA 1
ATOM 2929 C C . ILE A 1 381 ? 28.506 31.187 -18.169 1.00 86.44 381 ILE A C 1
ATOM 2931 O O . ILE A 1 381 ? 27.436 31.802 -18.166 1.00 86.44 381 ILE A O 1
ATOM 2935 N N . SER A 1 382 ? 29.611 31.681 -18.719 1.00 83.00 382 SER A N 1
ATOM 2936 C CA . SER A 1 382 ? 29.692 33.016 -19.321 1.00 83.00 382 SER A CA 1
ATOM 2937 C C . SER A 1 382 ? 29.359 33.005 -20.818 1.00 83.00 382 SER A C 1
ATOM 2939 O O . SER A 1 382 ? 29.348 31.964 -21.466 1.00 83.00 382 SER A O 1
ATOM 2941 N N . ASP A 1 383 ? 29.059 34.185 -21.369 1.00 81.00 383 ASP A N 1
ATOM 2942 C CA . ASP A 1 383 ? 28.939 34.440 -22.817 1.00 81.00 383 ASP A CA 1
ATOM 2943 C C . ASP A 1 383 ? 27.906 33.596 -23.597 1.00 81.00 383 ASP A C 1
ATOM 2945 O O . ASP A 1 383 ? 27.981 33.446 -24.818 1.00 81.00 383 ASP A O 1
ATOM 2949 N N . VAL A 1 384 ? 26.853 33.122 -22.920 1.00 86.81 384 VAL A N 1
ATOM 2950 C CA . VAL A 1 384 ? 25.818 32.259 -23.515 1.00 86.81 384 VAL A CA 1
ATOM 2951 C C . VAL A 1 384 ? 24.938 33.005 -24.548 1.00 86.81 384 VAL A C 1
ATOM 2953 O O . VAL A 1 384 ? 24.170 33.913 -24.187 1.00 86.81 384 VAL A O 1
ATOM 2956 N N . PRO A 1 385 ? 24.936 32.603 -25.840 1.00 88.25 385 PRO A N 1
ATOM 2957 C CA . PRO A 1 385 ? 24.117 33.244 -26.871 1.00 88.25 385 PRO A CA 1
ATOM 2958 C C . PRO A 1 385 ? 22.613 33.154 -26.581 1.00 88.25 385 PRO A C 1
ATOM 2960 O O . PRO A 1 385 ? 22.130 32.166 -26.028 1.00 88.25 385 PRO A O 1
ATOM 2963 N N . LEU A 1 386 ? 21.831 34.139 -27.047 1.00 88.81 386 LEU A N 1
ATOM 2964 C CA . LEU A 1 386 ? 20.365 34.158 -26.870 1.00 88.81 386 LEU A CA 1
ATOM 2965 C C . LEU A 1 386 ? 19.697 32.860 -27.351 1.00 88.81 386 LEU A C 1
ATOM 2967 O O . LEU A 1 386 ? 18.771 32.354 -26.725 1.00 88.81 386 LEU A O 1
ATOM 2971 N N . LYS A 1 387 ? 20.190 32.294 -28.457 1.00 89.19 387 LYS A N 1
ATOM 2972 C CA . LYS A 1 387 ? 19.671 31.038 -29.004 1.00 89.19 387 LYS A CA 1
ATOM 2973 C C . LYS A 1 387 ? 19.809 29.883 -28.003 1.00 89.19 387 LYS A C 1
ATOM 2975 O O . LYS A 1 387 ? 18.844 29.151 -27.825 1.00 89.19 387 LYS A O 1
ATOM 2980 N N . THR A 1 388 ? 20.960 29.763 -27.336 1.00 90.06 388 THR A N 1
ATOM 2981 C CA . THR A 1 388 ? 21.223 28.777 -26.273 1.00 90.06 388 THR A CA 1
ATOM 2982 C C . THR A 1 388 ? 20.332 29.009 -25.067 1.00 90.06 388 THR A C 1
ATOM 2984 O O . THR A 1 388 ? 19.707 28.065 -24.597 1.00 90.06 388 THR A O 1
ATOM 2987 N N . ARG A 1 389 ? 20.187 30.262 -24.622 1.00 93.69 389 ARG A N 1
ATOM 2988 C CA . ARG A 1 389 ? 19.295 30.608 -23.505 1.00 93.69 389 ARG A CA 1
ATOM 2989 C C . ARG A 1 389 ? 17.850 30.176 -23.767 1.00 93.69 389 ARG A C 1
ATOM 2991 O O . ARG A 1 389 ? 17.237 29.572 -22.898 1.00 93.69 389 ARG A O 1
ATOM 2998 N N . ARG A 1 390 ? 17.343 30.336 -24.996 1.00 94.62 390 ARG A N 1
ATOM 2999 C CA . ARG A 1 390 ? 16.012 29.819 -25.386 1.00 94.62 390 ARG A CA 1
ATOM 3000 C C . ARG A 1 390 ? 15.892 28.298 -25.271 1.00 94.62 390 ARG A C 1
ATOM 3002 O O . ARG A 1 390 ? 14.818 27.791 -24.970 1.00 94.62 390 ARG A O 1
ATOM 3009 N N . LEU A 1 391 ? 16.973 27.564 -25.527 1.00 94.38 391 LEU A N 1
ATOM 3010 C CA . LEU A 1 391 ? 16.985 26.110 -25.386 1.00 94.38 391 LEU A CA 1
ATOM 3011 C C . LEU A 1 391 ? 16.976 25.690 -23.907 1.00 94.38 391 LEU A C 1
ATOM 3013 O O . LEU A 1 391 ? 16.287 24.736 -23.569 1.00 94.38 391 LEU A O 1
ATOM 3017 N N . VAL A 1 392 ? 17.654 26.444 -23.031 1.00 95.88 392 VAL A N 1
ATOM 3018 C CA . VAL A 1 392 ? 17.570 26.275 -21.567 1.00 95.88 392 VAL A CA 1
ATOM 3019 C C . VAL A 1 392 ? 16.140 26.502 -21.073 1.00 95.88 392 VAL A C 1
ATOM 3021 O O . VAL A 1 392 ? 15.604 25.649 -20.372 1.00 95.88 392 VAL A O 1
ATOM 3024 N N . VAL A 1 393 ? 15.481 27.581 -21.512 1.00 97.81 393 VAL A N 1
ATOM 3025 C CA . VAL A 1 393 ? 14.062 27.838 -21.191 1.00 97.81 393 VAL A CA 1
ATOM 3026 C C . VAL A 1 393 ? 13.176 26.674 -21.643 1.00 97.81 393 VAL A C 1
ATOM 3028 O O . VAL A 1 393 ? 12.320 26.226 -20.887 1.00 97.81 393 VAL A O 1
ATOM 3031 N N . LYS A 1 394 ? 13.424 26.111 -22.836 1.00 97.81 394 LYS A N 1
ATOM 3032 C CA . LYS A 1 394 ? 12.687 24.936 -23.323 1.00 97.81 394 LYS A CA 1
ATOM 3033 C C . LYS A 1 394 ? 12.865 23.705 -22.420 1.00 97.81 394 LYS A C 1
ATOM 3035 O O . LYS A 1 394 ? 11.905 22.971 -22.212 1.00 97.81 394 LYS A O 1
ATOM 3040 N N . VAL A 1 395 ? 14.057 23.474 -21.865 1.00 98.00 395 VAL A N 1
ATOM 3041 C CA . VAL A 1 395 ? 14.283 22.396 -20.882 1.00 98.00 395 VAL A CA 1
ATOM 3042 C C . VAL A 1 395 ? 13.450 22.631 -19.617 1.00 98.00 395 VAL A C 1
ATOM 3044 O O . VAL A 1 395 ? 12.780 21.704 -19.158 1.00 98.00 395 VAL A O 1
ATOM 3047 N N . CYS A 1 396 ? 13.437 23.863 -19.092 1.00 98.19 396 CYS A N 1
ATOM 3048 C CA . CYS A 1 396 ? 12.608 24.226 -17.939 1.00 98.19 396 CYS A CA 1
ATOM 3049 C C . CYS A 1 396 ? 11.112 23.998 -18.211 1.00 98.19 396 CYS A C 1
ATOM 3051 O O . CYS A 1 396 ? 10.410 23.473 -17.343 1.00 98.19 396 CYS A O 1
ATOM 3053 N N . ASP A 1 397 ? 10.638 24.337 -19.413 1.00 98.25 397 ASP A N 1
ATOM 3054 C CA . ASP A 1 397 ? 9.248 24.133 -19.829 1.00 98.25 397 ASP A CA 1
ATOM 3055 C C . ASP A 1 397 ? 8.867 22.649 -19.854 1.00 98.25 397 ASP A C 1
ATOM 3057 O O . ASP A 1 397 ? 7.879 22.256 -19.236 1.00 98.25 397 ASP A O 1
ATOM 3061 N N . ILE A 1 398 ? 9.691 21.798 -20.481 1.00 98.62 398 ILE A N 1
ATOM 3062 C CA . ILE A 1 398 ? 9.455 20.346 -20.573 1.00 98.62 398 ILE A CA 1
ATOM 3063 C C . ILE A 1 398 ? 9.323 19.715 -19.179 1.00 98.62 398 ILE A C 1
ATOM 3065 O O . ILE A 1 398 ? 8.393 18.941 -18.930 1.00 98.62 398 ILE A O 1
ATOM 3069 N N . ILE A 1 399 ? 10.232 20.060 -18.259 1.00 98.38 399 ILE A N 1
ATOM 3070 C CA . ILE A 1 399 ? 10.242 19.539 -16.882 1.00 98.38 399 ILE A CA 1
ATOM 3071 C C . ILE A 1 399 ? 8.998 20.001 -16.132 1.00 98.38 399 ILE A C 1
ATOM 3073 O O . ILE A 1 399 ? 8.296 19.183 -15.534 1.00 98.38 399 ILE A O 1
ATOM 3077 N N . THR A 1 400 ? 8.714 21.305 -16.192 1.00 98.00 400 THR A N 1
ATOM 3078 C CA . THR A 1 400 ? 7.581 21.926 -15.495 1.00 98.00 400 THR A CA 1
ATOM 3079 C C . THR A 1 400 ? 6.262 21.337 -15.992 1.00 98.00 400 THR A C 1
ATOM 3081 O O . THR A 1 400 ? 5.438 20.908 -15.185 1.00 98.00 400 THR A O 1
ATOM 3084 N N . ARG A 1 401 ? 6.091 21.223 -17.315 1.00 98.25 401 ARG A N 1
ATOM 3085 C CA . ARG A 1 401 ? 4.900 20.651 -17.948 1.00 98.25 401 ARG A CA 1
ATOM 3086 C C . ARG A 1 401 ? 4.696 19.194 -17.554 1.00 98.25 401 ARG A C 1
ATOM 3088 O O . ARG A 1 401 ? 3.591 18.820 -17.173 1.00 98.25 401 ARG A O 1
ATOM 3095 N N . ARG A 1 402 ? 5.744 18.362 -17.605 1.00 98.38 402 ARG A N 1
ATOM 3096 C CA . ARG A 1 402 ? 5.670 16.957 -17.165 1.00 98.38 402 ARG A CA 1
ATOM 3097 C C . ARG A 1 402 ? 5.230 16.862 -15.703 1.00 98.38 402 ARG A C 1
ATOM 3099 O O . ARG A 1 402 ? 4.310 16.105 -15.402 1.00 98.38 402 ARG A O 1
ATOM 3106 N N . ALA A 1 403 ? 5.879 17.616 -14.818 1.00 98.06 403 ALA A N 1
ATOM 3107 C CA . ALA A 1 403 ? 5.619 17.589 -13.382 1.00 98.06 403 ALA A CA 1
ATOM 3108 C C . ALA A 1 403 ? 4.176 18.007 -13.047 1.00 98.06 403 ALA A C 1
ATOM 3110 O O . ALA A 1 403 ? 3.468 17.271 -12.360 1.00 98.06 403 ALA A O 1
ATOM 3111 N N . ALA A 1 404 ? 3.710 19.128 -13.606 1.00 98.06 404 ALA A N 1
ATOM 3112 C CA . ALA A 1 404 ? 2.347 19.627 -13.422 1.00 98.06 404 ALA A CA 1
ATOM 3113 C C . ALA A 1 404 ? 1.288 18.644 -13.953 1.00 98.06 404 ALA A C 1
ATOM 3115 O O . ALA A 1 404 ? 0.288 18.376 -13.286 1.00 98.06 404 ALA A O 1
ATOM 3116 N N . ARG A 1 405 ? 1.539 18.033 -15.120 1.00 98.56 405 ARG A N 1
ATOM 3117 C CA . ARG A 1 405 ? 0.645 17.038 -15.735 1.00 98.56 405 ARG A CA 1
ATOM 3118 C C . ARG A 1 405 ? 0.518 15.759 -14.913 1.00 98.56 405 ARG A C 1
ATOM 3120 O O . ARG A 1 405 ? -0.575 15.206 -14.791 1.00 98.56 405 ARG A O 1
ATOM 3127 N N . LEU A 1 406 ? 1.624 15.285 -14.341 1.00 98.50 406 LEU A N 1
ATOM 3128 C CA . LEU A 1 406 ? 1.620 14.127 -13.446 1.00 98.50 406 LEU A CA 1
ATOM 3129 C C . LEU A 1 406 ? 0.927 14.443 -12.114 1.00 98.50 406 LEU A C 1
ATOM 3131 O O . LEU A 1 406 ? 0.138 13.624 -11.650 1.00 98.50 406 LEU A O 1
ATOM 3135 N N . ALA A 1 407 ? 1.148 15.630 -11.541 1.00 97.75 407 ALA A N 1
ATOM 3136 C CA . ALA A 1 407 ? 0.437 16.074 -10.342 1.00 97.75 407 ALA A CA 1
ATOM 3137 C C . ALA A 1 407 ? -1.086 16.150 -10.570 1.00 97.75 407 ALA A C 1
ATOM 3139 O O . ALA A 1 407 ? -1.854 15.646 -9.751 1.00 97.75 407 ALA A O 1
ATOM 3140 N N . ALA A 1 408 ? -1.527 16.676 -11.721 1.00 98.06 408 ALA A N 1
ATOM 3141 C CA . ALA A 1 408 ? -2.937 16.668 -12.118 1.00 98.06 408 ALA A CA 1
ATOM 3142 C C . ALA A 1 408 ? -3.504 15.239 -12.214 1.00 98.06 408 ALA A C 1
ATOM 3144 O O . ALA A 1 408 ? -4.593 14.973 -11.711 1.00 98.06 408 ALA A O 1
ATOM 3145 N N . ALA A 1 409 ? -2.758 14.290 -12.795 1.00 98.12 409 ALA A N 1
ATOM 3146 C CA . ALA A 1 409 ? -3.161 12.881 -12.820 1.00 98.12 409 ALA A CA 1
ATOM 3147 C C . ALA A 1 409 ? -3.273 12.270 -11.409 1.00 98.12 409 ALA A C 1
ATOM 3149 O O . ALA A 1 409 ? -4.178 11.474 -11.162 1.00 98.12 409 ALA A O 1
ATOM 3150 N N . GLY A 1 410 ? -2.406 12.669 -10.474 1.00 97.69 410 GLY A N 1
ATOM 3151 C CA . GLY A 1 410 ? -2.521 12.300 -9.061 1.00 97.69 410 GLY A CA 1
ATOM 3152 C C . GLY A 1 410 ? -3.802 12.834 -8.411 1.00 97.69 410 GLY A C 1
ATOM 3153 O O . GLY A 1 410 ? -4.504 12.095 -7.734 1.00 97.69 410 GLY A O 1
ATOM 3154 N N . ILE A 1 411 ? -4.170 14.090 -8.668 1.00 97.88 411 ILE A N 1
ATOM 3155 C CA . ILE A 1 411 ? -5.431 14.665 -8.166 1.00 97.88 411 ILE A CA 1
ATOM 3156 C C . ILE A 1 411 ? -6.641 13.930 -8.762 1.00 97.88 411 ILE A C 1
ATOM 3158 O O . ILE A 1 411 ? -7.564 13.548 -8.044 1.00 97.88 411 ILE A O 1
ATOM 3162 N N . VAL A 1 412 ? -6.634 13.671 -10.073 1.00 97.38 412 VAL A N 1
ATOM 3163 C CA . VAL A 1 412 ? -7.739 12.978 -10.758 1.00 97.38 412 VAL A CA 1
ATOM 3164 C C . VAL A 1 412 ? -7.892 11.533 -10.281 1.00 97.38 412 VAL A C 1
ATOM 3166 O O . VAL A 1 412 ? -9.015 11.031 -10.244 1.00 97.38 412 VAL A O 1
ATOM 3169 N N . SER A 1 413 ? -6.812 10.859 -9.878 1.00 97.75 413 SER A N 1
ATOM 3170 C CA . SER A 1 413 ? -6.908 9.515 -9.296 1.00 97.75 413 SER A CA 1
ATOM 3171 C C . SER A 1 413 ? -7.669 9.526 -7.968 1.00 97.75 413 SER A C 1
ATOM 3173 O O . SER A 1 413 ? -8.543 8.680 -7.777 1.00 97.75 413 SER A O 1
ATOM 3175 N N . ILE A 1 414 ? -7.443 10.533 -7.115 1.00 97.62 414 ILE A N 1
ATOM 3176 C CA . ILE A 1 414 ? -8.207 10.739 -5.879 1.00 97.62 414 ILE A CA 1
ATOM 3177 C C . ILE A 1 414 ? -9.677 10.971 -6.215 1.00 97.62 414 ILE A C 1
ATOM 3179 O O . ILE A 1 414 ? -10.534 10.244 -5.719 1.00 97.62 414 ILE A O 1
ATOM 3183 N N . LEU A 1 415 ? -9.973 11.909 -7.121 1.00 95.00 415 LEU A N 1
ATOM 3184 C CA . LEU A 1 415 ? -11.346 12.212 -7.541 1.00 95.00 415 LEU A CA 1
ATOM 3185 C C . LEU A 1 415 ? -12.063 10.974 -8.086 1.00 95.00 415 LEU A C 1
ATOM 3187 O O . LEU A 1 415 ? -13.207 10.707 -7.722 1.00 95.00 415 LEU A O 1
ATOM 3191 N N . LYS A 1 416 ? -11.379 10.171 -8.904 1.00 94.56 416 LYS A N 1
ATOM 3192 C CA . LYS A 1 416 ? -11.901 8.903 -9.413 1.00 94.56 416 LYS A CA 1
ATOM 3193 C C . LYS A 1 416 ? -12.132 7.889 -8.295 1.00 94.56 416 LYS A C 1
ATOM 3195 O O . LYS A 1 416 ? -13.156 7.208 -8.300 1.00 94.56 416 LYS A O 1
ATOM 3200 N N . LYS A 1 417 ? -11.221 7.802 -7.323 1.00 94.81 417 LYS A N 1
ATOM 3201 C CA . LYS A 1 417 ? -11.325 6.884 -6.183 1.00 94.81 417 LYS A CA 1
ATOM 3202 C C . LYS A 1 417 ? -12.555 7.166 -5.317 1.00 94.81 417 LYS A C 1
ATOM 3204 O O . LYS A 1 417 ? -13.217 6.214 -4.903 1.00 94.81 417 LYS A O 1
ATOM 3209 N N . ILE A 1 418 ? -12.880 8.440 -5.092 1.00 92.19 418 ILE A N 1
ATOM 3210 C CA . ILE A 1 418 ? -14.062 8.870 -4.322 1.00 92.19 418 ILE A CA 1
ATOM 3211 C C . ILE A 1 418 ? -15.325 9.057 -5.182 1.00 92.19 418 ILE A C 1
ATOM 3213 O O . ILE A 1 418 ? -16.351 9.523 -4.688 1.00 92.19 418 ILE A O 1
ATOM 3217 N N . GLY A 1 419 ? -15.274 8.705 -6.472 1.00 89.94 419 GLY A N 1
ATOM 3218 C CA . GLY A 1 419 ? -16.424 8.759 -7.380 1.00 89.94 419 GLY A CA 1
ATOM 3219 C C . GLY A 1 419 ? -16.866 10.171 -7.785 1.00 89.94 419 GLY A C 1
ATOM 3220 O O . GLY A 1 419 ? -18.039 10.367 -8.106 1.00 89.94 419 GLY A O 1
ATOM 3221 N N . ARG A 1 420 ? -15.946 11.144 -7.767 1.00 87.81 420 ARG A N 1
ATOM 3222 C CA . ARG A 1 420 ? -16.143 12.555 -8.146 1.00 87.81 420 ARG A CA 1
ATOM 3223 C C . ARG A 1 420 ? -15.487 12.930 -9.491 1.00 87.81 420 ARG A C 1
ATOM 3225 O O . ARG A 1 420 ? -15.294 14.104 -9.775 1.00 87.81 420 ARG A O 1
ATOM 3232 N N . ASP A 1 421 ? -15.175 11.949 -10.342 1.00 83.44 421 ASP A N 1
ATOM 3233 C CA . ASP A 1 421 ? -14.636 12.139 -11.704 1.00 83.44 421 ASP A CA 1
ATOM 3234 C C . ASP A 1 421 ? -15.720 12.295 -12.794 1.00 83.44 421 ASP A C 1
ATOM 3236 O O . ASP A 1 421 ? -15.405 12.389 -13.980 1.00 83.44 421 ASP A O 1
ATOM 3240 N N . GLY A 1 422 ? -17.003 12.300 -12.408 1.00 72.38 422 GLY A N 1
ATOM 3241 C CA . GLY A 1 422 ? -18.147 12.506 -13.305 1.00 72.38 422 GLY A CA 1
ATOM 3242 C C . GLY A 1 422 ? -18.632 11.269 -14.070 1.00 72.38 422 GLY A C 1
ATOM 3243 O O . GLY A 1 422 ? -19.527 11.384 -14.902 1.00 72.38 422 GLY A O 1
ATOM 3244 N N . ARG A 1 423 ? -18.085 10.073 -13.801 1.00 66.81 423 ARG A N 1
ATOM 3245 C CA . ARG A 1 423 ? -18.537 8.810 -14.429 1.00 66.81 423 ARG A CA 1
ATOM 3246 C C . ARG A 1 423 ? -19.653 8.092 -13.664 1.00 66.81 423 ARG A C 1
ATOM 3248 O O . ARG A 1 423 ? -20.239 7.134 -14.173 1.00 66.81 423 ARG A O 1
ATOM 3255 N N . THR A 1 424 ? -19.945 8.523 -12.442 1.00 61.44 424 THR A N 1
ATOM 3256 C CA . THR A 1 424 ? -21.026 8.011 -11.593 1.00 61.44 424 THR A CA 1
ATOM 3257 C C . THR A 1 424 ? -22.364 8.661 -11.980 1.00 61.44 424 THR A C 1
ATOM 3259 O O . THR A 1 424 ? -22.419 9.834 -12.334 1.00 61.44 424 THR A O 1
ATOM 3262 N N . LYS A 1 425 ? -23.474 7.902 -11.959 1.00 48.03 425 LYS A N 1
ATOM 3263 C CA . LYS A 1 425 ? -24.810 8.430 -12.307 1.00 48.03 425 LYS A CA 1
ATOM 3264 C C . LYS A 1 425 ? -25.261 9.469 -11.263 1.00 48.03 425 LYS A C 1
ATOM 3266 O O . LYS A 1 425 ? -25.737 9.088 -10.199 1.00 48.03 425 LYS A O 1
ATOM 3271 N N . GLY A 1 426 ? -25.136 10.760 -11.573 1.00 59.34 426 GLY A N 1
ATOM 3272 C CA . GLY A 1 426 ? -25.577 11.878 -10.728 1.00 59.34 426 GLY A CA 1
ATOM 3273 C C . GLY A 1 426 ? -25.090 13.231 -11.261 1.00 59.34 426 GLY A C 1
ATOM 3274 O O . GLY A 1 426 ? -24.230 13.269 -12.134 1.00 59.34 426 GLY A O 1
ATOM 3275 N N . LYS A 1 427 ? -25.641 14.347 -10.759 1.00 60.75 427 LYS A N 1
ATOM 3276 C CA . LYS A 1 427 ? -25.096 15.683 -11.066 1.00 60.75 427 LYS A CA 1
ATOM 3277 C C . LYS A 1 427 ? -23.705 15.833 -10.423 1.00 60.75 427 LYS A C 1
ATOM 3279 O O . LYS A 1 427 ? -23.559 15.418 -9.268 1.00 60.75 427 LYS A O 1
ATOM 3284 N N . PRO A 1 428 ? -22.716 16.424 -11.118 1.00 66.62 428 PRO A N 1
ATOM 3285 C CA . PRO A 1 428 ? -21.400 16.677 -10.541 1.00 66.62 428 PRO A CA 1
ATOM 3286 C C . PRO A 1 428 ? -21.534 17.569 -9.298 1.00 66.62 428 PRO A C 1
ATOM 3288 O O . PRO A 1 428 ? -22.245 18.573 -9.311 1.00 66.62 428 PRO A O 1
ATOM 3291 N N . ARG A 1 429 ? -20.906 17.146 -8.196 1.00 81.56 429 ARG A N 1
ATOM 3292 C CA . ARG A 1 429 ? -20.893 17.873 -6.919 1.00 81.56 429 ARG A CA 1
ATOM 3293 C C . ARG A 1 429 ? -19.678 18.788 -6.862 1.00 81.56 429 ARG A C 1
ATOM 3295 O O . ARG A 1 429 ? -18.590 18.370 -7.268 1.00 81.56 429 ARG A O 1
ATOM 3302 N N . ARG A 1 430 ? -19.852 19.984 -6.293 1.00 92.00 430 ARG A N 1
ATOM 3303 C CA . ARG A 1 430 ? -18.734 20.874 -5.973 1.00 92.00 430 ARG A CA 1
ATOM 3304 C C . ARG A 1 430 ? -17.735 20.123 -5.090 1.00 92.00 430 ARG A C 1
ATOM 3306 O O . ARG A 1 430 ? -18.104 19.410 -4.161 1.00 92.00 430 ARG A O 1
ATOM 3313 N N . THR A 1 431 ? -16.473 20.186 -5.478 1.00 93.25 431 THR A N 1
ATOM 3314 C CA . THR A 1 431 ? -15.383 19.438 -4.864 1.00 93.25 431 THR A CA 1
ATOM 3315 C C . THR A 1 431 ? -14.196 20.353 -4.751 1.00 93.25 431 THR A C 1
ATOM 3317 O O . THR A 1 431 ? -13.695 20.840 -5.762 1.00 93.25 431 THR A O 1
ATOM 3320 N N . VAL A 1 432 ? -13.740 20.572 -3.528 1.00 95.00 432 VAL A N 1
ATOM 3321 C CA . VAL A 1 432 ? -12.568 21.392 -3.274 1.00 95.00 432 VAL A CA 1
ATOM 3322 C C . VAL A 1 432 ? -11.385 20.476 -2.977 1.00 95.00 432 VAL A C 1
ATOM 3324 O O . VAL A 1 432 ? -11.490 19.498 -2.234 1.00 95.00 432 VAL A O 1
ATOM 3327 N N . VAL A 1 433 ? -10.257 20.778 -3.609 1.00 96.38 433 VAL A N 1
ATOM 3328 C CA . VAL A 1 433 ? -8.958 20.182 -3.307 1.00 96.38 433 VAL A CA 1
ATOM 3329 C C . VAL A 1 433 ? -8.100 21.292 -2.724 1.00 96.38 433 VAL A C 1
ATOM 3331 O O . VAL A 1 433 ? -7.789 22.269 -3.410 1.00 96.38 433 VAL A O 1
ATOM 3334 N N . ALA A 1 434 ? -7.751 21.160 -1.450 1.00 92.50 434 ALA A N 1
ATOM 3335 C CA . ALA A 1 434 ? -6.846 22.080 -0.785 1.00 92.50 434 ALA A CA 1
ATOM 3336 C C . ALA A 1 434 ? -5.426 21.865 -1.326 1.00 92.50 434 ALA A C 1
ATOM 3338 O O . ALA A 1 434 ? -4.936 20.737 -1.364 1.00 92.50 434 ALA A O 1
ATOM 3339 N N . ILE A 1 435 ? -4.766 22.924 -1.786 1.00 91.19 435 ILE A N 1
ATOM 3340 C CA . ILE A 1 435 ? -3.401 22.843 -2.305 1.00 91.19 435 ILE A CA 1
ATOM 3341 C C . ILE A 1 435 ? -2.479 23.742 -1.499 1.00 91.19 435 ILE A C 1
ATOM 3343 O O . ILE A 1 435 ? -2.738 24.933 -1.325 1.00 91.19 435 ILE A O 1
ATOM 3347 N N . GLU A 1 436 ? -1.357 23.165 -1.084 1.00 82.94 436 GLU A N 1
ATOM 3348 C CA . GLU A 1 436 ? -0.271 23.855 -0.405 1.00 82.94 436 GLU A CA 1
ATOM 3349 C C . GLU A 1 436 ? 1.063 23.605 -1.120 1.00 82.94 436 GLU A C 1
ATOM 3351 O O . GLU A 1 436 ? 1.308 22.552 -1.710 1.00 82.94 436 GLU A O 1
ATOM 3356 N N . GLY A 1 437 ? 1.950 24.595 -1.069 1.00 81.88 437 GLY A N 1
ATOM 3357 C CA . GLY A 1 437 ? 3.324 24.477 -1.543 1.00 81.88 437 GLY A CA 1
ATOM 3358 C C . GLY A 1 437 ? 3.693 25.445 -2.678 1.00 81.88 437 GLY A C 1
ATOM 3359 O O . GLY A 1 437 ? 2.865 25.791 -3.528 1.00 81.88 437 GLY A O 1
ATOM 3360 N N . PRO A 1 438 ? 4.966 25.889 -2.710 1.00 80.50 438 PRO A N 1
ATOM 3361 C CA . PRO A 1 438 ? 5.435 26.968 -3.581 1.00 80.50 438 PRO A CA 1
ATOM 3362 C C . PRO A 1 438 ? 5.356 26.660 -5.081 1.00 80.50 438 PRO A C 1
ATOM 3364 O O . PRO A 1 438 ? 5.325 27.595 -5.881 1.00 80.50 438 PRO A O 1
ATOM 3367 N N . LEU A 1 439 ? 5.309 25.383 -5.489 1.00 87.50 439 LEU A N 1
ATOM 3368 C CA . LEU A 1 439 ? 5.179 25.040 -6.909 1.00 87.50 439 LEU A CA 1
ATOM 3369 C C . LEU A 1 439 ? 3.813 25.427 -7.476 1.00 87.50 439 LEU A C 1
ATOM 3371 O O . LEU A 1 439 ? 3.737 25.815 -8.633 1.00 87.50 439 LEU A O 1
ATOM 3375 N N . TYR A 1 440 ? 2.744 25.365 -6.684 1.00 91.44 440 TYR A N 1
ATOM 3376 C CA . TYR A 1 440 ? 1.418 25.773 -7.151 1.00 91.44 440 TYR A CA 1
ATOM 3377 C C . TYR A 1 440 ? 1.107 27.239 -6.819 1.00 91.44 440 TYR A C 1
ATOM 3379 O O . TYR A 1 440 ? 0.515 27.955 -7.629 1.00 91.44 440 TYR A O 1
ATOM 3387 N N . SER A 1 441 ? 1.511 27.716 -5.636 1.00 85.88 441 SER A N 1
ATOM 3388 C CA . SER A 1 441 ? 1.178 29.077 -5.197 1.00 85.88 441 SER A CA 1
ATOM 3389 C C . SER A 1 441 ? 2.019 30.151 -5.893 1.00 85.88 441 SER A C 1
ATOM 3391 O O . SER A 1 441 ? 1.469 31.162 -6.334 1.00 85.88 441 SER A O 1
ATOM 3393 N N . SER A 1 442 ? 3.331 29.933 -6.031 1.00 85.75 442 SER A N 1
ATOM 3394 C CA . SER A 1 442 ? 4.275 30.953 -6.510 1.00 85.75 442 SER A CA 1
ATOM 3395 C C . SER A 1 442 ? 4.691 30.784 -7.973 1.00 85.75 442 SER A C 1
ATOM 3397 O O . SER A 1 442 ? 5.086 31.762 -8.603 1.00 85.75 442 SER A O 1
ATOM 3399 N N . TYR A 1 443 ? 4.602 29.579 -8.541 1.00 90.81 443 TYR A N 1
ATOM 3400 C CA . TYR A 1 443 ? 5.065 29.305 -9.903 1.00 90.81 443 TYR A CA 1
ATOM 3401 C C . TYR A 1 443 ? 3.890 29.216 -10.890 1.00 90.81 443 TYR A C 1
ATOM 3403 O O . TYR A 1 443 ? 3.348 28.146 -11.156 1.00 90.81 443 TYR A O 1
ATOM 3411 N N . ALA A 1 444 ? 3.497 30.369 -11.443 1.00 92.00 444 ALA A N 1
ATOM 3412 C CA . ALA A 1 444 ? 2.292 30.512 -12.269 1.00 92.00 444 ALA A CA 1
ATOM 3413 C C . ALA A 1 444 ? 2.217 29.512 -13.438 1.00 92.00 444 ALA A C 1
ATOM 3415 O O . ALA A 1 444 ? 1.200 28.847 -13.593 1.00 92.00 444 ALA A O 1
ATOM 3416 N N . ILE A 1 445 ? 3.312 29.313 -14.181 1.00 95.94 445 ILE A N 1
ATOM 3417 C CA . ILE A 1 445 ? 3.333 28.392 -15.331 1.00 95.94 445 ILE A CA 1
ATOM 3418 C C . ILE A 1 445 ? 3.041 26.938 -14.909 1.00 95.94 445 ILE A C 1
ATOM 3420 O O . ILE A 1 445 ? 2.348 26.205 -15.611 1.00 95.94 445 ILE A O 1
ATOM 3424 N N . PHE A 1 446 ? 3.535 26.505 -13.743 1.00 96.69 446 PHE A N 1
ATOM 3425 C CA . PHE A 1 446 ? 3.228 25.174 -13.207 1.00 96.69 446 PHE A CA 1
ATOM 3426 C C . PHE A 1 446 ? 1.738 25.043 -12.869 1.00 96.69 446 PHE A C 1
ATOM 3428 O O . PHE A 1 446 ? 1.112 24.037 -13.206 1.00 96.69 446 PHE A O 1
ATOM 3435 N N . ARG A 1 447 ? 1.169 26.069 -12.224 1.00 95.38 447 ARG A N 1
ATOM 3436 C CA . ARG A 1 447 ? -0.260 26.135 -11.899 1.00 95.38 447 ARG A CA 1
ATOM 3437 C C . ARG A 1 447 ? -1.130 26.077 -13.154 1.00 95.38 447 ARG A C 1
ATOM 3439 O O . ARG A 1 447 ? -2.107 25.331 -13.161 1.00 95.38 447 ARG A O 1
ATOM 3446 N N . ASP A 1 448 ? -0.765 26.810 -14.199 1.00 97.00 448 ASP A N 1
ATOM 3447 C CA . ASP A 1 448 ? -1.521 26.854 -15.451 1.00 97.00 448 ASP A CA 1
ATOM 3448 C C . ASP A 1 448 ? -1.535 25.476 -16.124 1.00 97.00 448 ASP A C 1
ATOM 3450 O O . ASP A 1 448 ? -2.609 24.935 -16.383 1.00 97.00 448 ASP A O 1
ATOM 3454 N N . TYR A 1 449 ? -0.373 24.823 -16.264 1.00 98.31 449 TYR A N 1
ATOM 3455 C CA . TYR A 1 449 ? -0.311 23.462 -16.806 1.00 98.31 449 TYR A CA 1
ATOM 3456 C C . TYR A 1 449 ? -1.096 22.441 -15.983 1.00 98.31 449 TYR A C 1
ATOM 3458 O O . TYR A 1 449 ? -1.704 21.531 -16.552 1.00 98.31 449 TYR A O 1
ATOM 3466 N N . LEU A 1 450 ? -1.083 22.553 -14.654 1.00 97.44 450 LEU A N 1
ATOM 3467 C CA . LEU A 1 450 ? -1.843 21.653 -13.790 1.00 97.44 450 LEU A CA 1
ATOM 3468 C C . LEU A 1 450 ? -3.349 21.837 -14.035 1.00 97.44 450 LEU A C 1
ATOM 3470 O O . LEU A 1 450 ? -4.047 20.850 -14.274 1.00 97.44 450 LEU A O 1
ATOM 3474 N N . ASN A 1 451 ? -3.829 23.083 -14.047 1.00 95.44 451 ASN A N 1
ATOM 3475 C CA . ASN A 1 451 ? -5.237 23.415 -14.271 1.00 95.44 451 ASN A CA 1
ATOM 3476 C C . ASN A 1 451 ? -5.722 23.006 -15.667 1.00 95.44 451 ASN A C 1
ATOM 3478 O O . ASN A 1 451 ? -6.757 22.352 -15.782 1.00 95.44 451 ASN A O 1
ATOM 3482 N N . GLU A 1 452 ? -4.958 23.309 -16.719 1.00 96.12 452 GLU A N 1
ATOM 3483 C CA . GLU A 1 452 ? -5.260 22.872 -18.089 1.00 96.12 452 GLU A CA 1
ATOM 3484 C C . GLU A 1 452 ? -5.393 21.349 -18.166 1.00 96.12 452 GLU A C 1
ATOM 3486 O O . GLU A 1 452 ? -6.333 20.811 -18.748 1.00 96.12 452 GLU A O 1
ATOM 3491 N N . THR A 1 453 ? -4.488 20.629 -17.506 1.00 97.31 453 THR A N 1
ATOM 3492 C CA . THR A 1 453 ? -4.482 19.163 -17.536 1.00 97.31 453 THR A CA 1
ATOM 3493 C C . THR A 1 453 ? -5.640 18.555 -16.754 1.00 97.31 453 THR A C 1
ATOM 3495 O O . THR A 1 453 ? -6.156 17.508 -17.149 1.00 97.31 453 THR A O 1
ATOM 3498 N N . LEU A 1 454 ? -6.089 19.197 -15.671 1.00 95.12 454 LEU A N 1
ATOM 3499 C CA . LEU A 1 454 ? -7.322 18.793 -14.996 1.00 95.12 454 LEU A CA 1
ATOM 3500 C C . LEU A 1 454 ? -8.521 18.890 -15.938 1.00 95.12 454 LEU A C 1
ATOM 3502 O O . LEU A 1 454 ? -9.300 17.944 -15.984 1.00 95.12 454 LEU A O 1
ATOM 3506 N N . VAL A 1 455 ? -8.627 19.963 -16.727 1.00 94.31 455 VAL A N 1
ATOM 3507 C CA . VAL A 1 455 ? -9.682 20.136 -17.745 1.00 94.31 455 VAL A CA 1
ATOM 3508 C C . VAL A 1 455 ? -9.522 19.159 -18.924 1.00 94.31 455 VAL A C 1
ATOM 3510 O O . VAL A 1 455 ? -10.499 18.754 -19.542 1.00 94.31 455 VAL A O 1
ATOM 3513 N N . GLU A 1 456 ? -8.307 18.719 -19.258 1.00 94.31 456 GLU A N 1
ATOM 3514 C CA . GLU A 1 456 ? -8.112 17.671 -20.276 1.00 94.31 456 GLU A CA 1
ATOM 3515 C C . GLU A 1 456 ? -8.544 16.274 -19.785 1.00 94.31 456 GLU A C 1
ATOM 3517 O O . GLU A 1 456 ? -9.011 15.429 -20.563 1.00 94.31 456 GLU A O 1
ATOM 3522 N N . LEU A 1 457 ? -8.319 15.988 -18.499 1.00 94.50 457 LEU A N 1
ATOM 3523 C CA . LEU A 1 457 ? -8.598 14.686 -17.891 1.00 94.50 457 LEU A CA 1
ATOM 3524 C C . LEU A 1 457 ? -10.053 14.551 -17.435 1.00 94.50 457 LEU A C 1
ATOM 3526 O O . LEU A 1 457 ? -10.639 13.478 -17.613 1.00 94.50 457 LEU A O 1
ATOM 3530 N N . LEU A 1 458 ? -10.619 15.624 -16.885 1.00 88.12 458 LEU A N 1
ATOM 3531 C CA . LEU A 1 458 ? -12.014 15.768 -16.486 1.00 88.12 458 LEU A CA 1
ATOM 3532 C C . LEU A 1 458 ? -12.735 16.529 -17.597 1.00 88.12 458 LEU A C 1
ATOM 3534 O O . LEU A 1 458 ? -12.309 17.617 -17.944 1.00 88.12 458 LEU A O 1
ATOM 3538 N N . SER A 1 459 ? -13.829 16.011 -18.154 1.00 82.19 459 SER A N 1
ATOM 3539 C CA . SER A 1 459 ? -14.629 16.785 -19.122 1.00 82.19 459 SER A CA 1
ATOM 3540 C C . SER A 1 459 ? -14.972 18.179 -18.578 1.00 82.19 459 SER A C 1
ATOM 3542 O O . SER A 1 459 ? -15.194 18.302 -17.374 1.00 82.19 459 SER A O 1
ATOM 3544 N N . GLU A 1 460 ? -15.091 19.198 -19.439 1.00 84.06 460 GLU A N 1
ATOM 3545 C CA . GLU A 1 460 ? -15.347 20.596 -19.030 1.00 84.06 460 GLU A CA 1
ATOM 3546 C C . GLU A 1 460 ? -16.475 20.739 -17.991 1.00 84.06 460 GLU A C 1
ATOM 3548 O O . GLU A 1 460 ? -16.324 21.458 -17.007 1.00 84.06 460 GLU A O 1
ATOM 3553 N N . GLU A 1 461 ? -17.571 19.990 -18.155 1.00 83.75 461 GLU A N 1
ATOM 3554 C CA . GLU A 1 461 ? -18.713 19.965 -17.227 1.00 83.75 461 GLU A CA 1
ATOM 3555 C C . GLU A 1 461 ? -18.330 19.537 -15.796 1.00 83.75 461 GLU A C 1
ATOM 3557 O O . GLU A 1 461 ? -18.833 20.066 -14.806 1.00 83.75 461 GLU A O 1
ATOM 3562 N N . VAL A 1 462 ? -17.416 18.577 -15.669 1.00 85.69 462 VAL A N 1
ATOM 3563 C CA . VAL A 1 462 ? -16.957 18.050 -14.378 1.00 85.69 462 VAL A CA 1
ATOM 3564 C C . VAL A 1 462 ? -15.881 18.959 -13.798 1.00 85.69 462 VAL A C 1
ATOM 3566 O O . VAL A 1 462 ? -15.914 19.253 -12.606 1.00 85.69 462 VAL A O 1
ATOM 3569 N N . ALA A 1 463 ? -14.964 19.446 -14.638 1.00 88.06 463 ALA A N 1
ATOM 3570 C CA . ALA A 1 463 ? -13.869 20.315 -14.223 1.00 88.06 463 ALA A CA 1
ATOM 3571 C C . ALA A 1 463 ? -14.367 21.619 -13.574 1.00 88.06 463 ALA A C 1
ATOM 3573 O O . ALA A 1 463 ? -13.794 22.056 -12.584 1.00 88.06 463 ALA A O 1
ATOM 3574 N N . GLN A 1 464 ? -15.485 22.187 -14.046 1.00 88.06 464 GLN A N 1
ATOM 3575 C CA . GLN A 1 464 ? -16.116 23.371 -13.437 1.00 88.06 464 GLN A CA 1
ATOM 3576 C C . GLN A 1 464 ? -16.565 23.159 -11.982 1.00 88.06 464 GLN A C 1
ATOM 3578 O O . GLN A 1 464 ? -16.725 24.123 -11.237 1.00 88.06 464 GLN A O 1
ATOM 3583 N N . ASN A 1 465 ? -16.765 21.905 -11.572 1.00 89.62 465 ASN A N 1
ATOM 3584 C CA . ASN A 1 465 ? -17.157 21.542 -10.214 1.00 89.62 465 ASN A CA 1
ATOM 3585 C C . ASN A 1 465 ? -15.959 21.163 -9.330 1.00 89.62 465 ASN A C 1
ATOM 3587 O O . ASN A 1 465 ? -16.152 20.896 -8.146 1.00 89.62 465 ASN A O 1
ATOM 3591 N N . VAL A 1 466 ? -14.736 21.145 -9.869 1.00 93.38 466 VAL A N 1
ATOM 3592 C CA . VAL A 1 466 ? -13.504 20.849 -9.129 1.00 93.38 466 VAL A CA 1
ATOM 3593 C C . VAL A 1 466 ? -12.709 22.137 -8.939 1.00 93.38 466 VAL A C 1
ATOM 3595 O O . VAL A 1 466 ? -12.262 22.755 -9.899 1.00 93.38 466 VAL A O 1
ATOM 3598 N N . ILE A 1 467 ? -12.514 22.538 -7.686 1.00 94.31 467 ILE A N 1
ATOM 3599 C CA . ILE A 1 467 ? -11.858 23.793 -7.321 1.00 94.31 467 ILE A CA 1
ATOM 3600 C C . ILE A 1 467 ? -10.567 23.472 -6.582 1.00 94.31 467 ILE A C 1
ATOM 3602 O O . ILE A 1 467 ? -10.584 22.853 -5.520 1.00 94.31 467 ILE A O 1
ATOM 3606 N N . LEU A 1 468 ? -9.442 23.933 -7.119 1.00 93.81 468 LEU A N 1
ATOM 3607 C CA . LEU A 1 468 ? -8.168 23.896 -6.412 1.00 93.81 468 LEU A CA 1
ATOM 3608 C C . LEU A 1 468 ? -8.026 25.169 -5.578 1.00 93.81 468 LEU A C 1
ATOM 3610 O O . LEU A 1 468 ? -7.832 26.257 -6.128 1.00 93.81 468 LEU A O 1
ATOM 3614 N N . LYS A 1 469 ? -8.143 25.047 -4.257 1.00 90.38 469 LYS A N 1
ATOM 3615 C CA . LYS A 1 469 ? -8.088 26.184 -3.333 1.00 90.38 469 LYS A CA 1
ATOM 3616 C C . LYS A 1 469 ? -6.707 26.248 -2.696 1.00 90.38 469 LYS A C 1
ATOM 3618 O O . LYS A 1 469 ? -6.277 25.289 -2.065 1.00 90.38 469 LYS A O 1
ATOM 3623 N N . VAL A 1 470 ? -6.010 27.369 -2.874 1.00 86.31 470 VAL A N 1
ATOM 3624 C CA . VAL A 1 470 ? -4.717 27.590 -2.216 1.00 86.31 470 VAL A CA 1
ATOM 3625 C C . VAL A 1 470 ? -4.962 27.809 -0.728 1.00 86.31 470 VAL A C 1
ATOM 3627 O O . VAL A 1 470 ? -5.708 28.713 -0.355 1.00 86.31 470 VAL A O 1
ATOM 3630 N N . CYS A 1 471 ? -4.322 26.997 0.104 1.00 71.56 471 CYS A N 1
ATOM 3631 C CA . CYS A 1 471 ? -4.263 27.211 1.542 1.00 71.56 471 CYS A CA 1
ATOM 3632 C C . CYS A 1 471 ? -2.949 27.930 1.857 1.00 71.56 471 CYS A C 1
ATOM 3634 O O . CYS A 1 471 ? -1.866 27.387 1.628 1.00 71.56 471 CYS A O 1
ATOM 3636 N N . GLU A 1 472 ? -3.033 29.177 2.325 1.00 57.94 472 GLU A N 1
ATOM 3637 C CA . GLU A 1 472 ? -1.852 29.898 2.797 1.00 57.94 472 GLU A CA 1
ATOM 3638 C C . GLU A 1 472 ? -1.380 29.286 4.122 1.00 57.94 472 GLU A C 1
ATOM 3640 O O . GLU A 1 472 ? -2.099 29.314 5.117 1.00 57.94 472 GLU A O 1
ATOM 3645 N N . ASP A 1 473 ? -0.166 28.727 4.092 1.00 52.09 473 ASP A N 1
ATOM 3646 C CA . ASP A 1 473 ? 0.622 28.287 5.248 1.00 52.09 473 ASP A CA 1
ATOM 3647 C C . ASP A 1 473 ? -0.108 27.287 6.174 1.00 52.09 473 ASP A C 1
ATOM 3649 O O . ASP A 1 473 ? -0.300 27.536 7.367 1.00 52.09 473 ASP A O 1
ATOM 3653 N N . GLY A 1 474 ? -0.509 26.134 5.619 1.00 45.09 474 GLY A N 1
ATOM 3654 C CA . GLY A 1 474 ? -1.205 25.060 6.339 1.00 45.09 474 GLY A CA 1
ATOM 3655 C C . GLY A 1 474 ? -0.377 24.450 7.469 1.00 45.09 474 GLY A C 1
ATOM 3656 O O . GLY A 1 474 ? -0.931 24.112 8.509 1.00 45.09 474 GLY A O 1
ATOM 3657 N N . SER A 1 475 ? 0.952 24.434 7.331 1.00 42.12 475 SER A N 1
ATOM 3658 C CA . SER A 1 475 ? 1.866 23.998 8.396 1.00 42.12 475 SER A CA 1
ATOM 3659 C C . SER A 1 475 ? 2.013 25.031 9.529 1.00 42.12 475 SER A C 1
ATOM 3661 O O . SER A 1 475 ? 2.249 24.689 10.681 1.00 42.12 475 SER A O 1
ATOM 3663 N N . GLY A 1 476 ? 1.838 26.323 9.233 1.00 41.22 476 GLY A N 1
ATOM 3664 C CA . GLY A 1 476 ? 1.818 27.381 10.240 1.00 41.22 476 GLY A CA 1
ATOM 3665 C C . GLY A 1 476 ? 0.478 27.412 10.963 1.00 41.22 476 GLY A C 1
ATOM 3666 O O . GLY A 1 476 ? 0.393 27.249 12.165 1.00 41.22 476 GLY A O 1
ATOM 3667 N N . LEU A 1 477 ? -0.630 27.549 10.253 1.00 45.56 477 LEU A N 1
ATOM 3668 C CA . LEU A 1 477 ? -1.940 27.715 10.885 1.00 45.56 477 LEU A CA 1
ATOM 3669 C C . LEU A 1 477 ? -2.525 26.411 11.470 1.00 45.56 477 LEU A C 1
ATOM 3671 O O . LEU A 1 477 ? -3.687 26.402 11.862 1.00 45.56 477 LEU A O 1
ATOM 3675 N N . ALA A 1 478 ? -1.705 25.368 11.616 1.00 39.41 478 ALA A N 1
ATOM 3676 C CA . ALA A 1 478 ? -1.970 24.077 12.244 1.00 39.41 478 ALA A CA 1
ATOM 3677 C C . ALA A 1 478 ? -2.559 24.142 13.670 1.00 39.41 478 ALA A C 1
ATOM 3679 O O . ALA A 1 478 ? -3.197 23.206 14.130 1.00 39.41 478 ALA A O 1
ATOM 3680 N N . ALA A 1 479 ? -2.466 25.274 14.379 1.00 37.66 479 ALA A N 1
ATOM 3681 C CA . ALA A 1 479 ? -3.196 25.455 15.647 1.00 37.66 479 ALA A CA 1
ATOM 3682 C C . ALA A 1 479 ? -4.724 25.445 15.444 1.00 37.66 479 ALA A C 1
ATOM 3684 O O . ALA A 1 479 ? -5.478 25.301 16.396 1.00 37.66 479 ALA A O 1
ATOM 3685 N N . LYS A 1 480 ? -5.185 25.554 14.195 1.00 45.53 480 LYS A N 1
ATOM 3686 C CA . LYS A 1 480 ? -6.582 25.403 13.778 1.00 45.53 480 LYS A CA 1
ATOM 3687 C C . LYS A 1 480 ? -7.020 23.945 13.592 1.00 45.53 480 LYS A C 1
ATOM 3689 O O . LYS A 1 480 ? -8.196 23.704 13.367 1.00 45.53 480 LYS A O 1
ATOM 3694 N N . GLU A 1 481 ? -6.105 22.978 13.694 1.00 43.81 481 GLU A N 1
ATOM 3695 C CA . GLU A 1 481 ? -6.365 21.531 13.558 1.00 43.81 481 GLU A CA 1
ATOM 3696 C C . GLU A 1 481 ? -7.132 20.932 14.758 1.00 43.81 481 GLU A C 1
ATOM 3698 O O . GLU A 1 481 ? -7.430 19.739 14.787 1.00 43.81 481 GLU A O 1
ATOM 3703 N N . LEU A 1 482 ? -7.446 21.739 15.776 1.00 40.78 482 LEU A N 1
ATOM 3704 C CA . LEU A 1 482 ? -7.690 21.273 17.141 1.00 40.78 482 LEU A CA 1
ATOM 3705 C C . LEU A 1 482 ? -9.139 20.915 17.519 1.00 40.78 482 LEU A C 1
ATOM 3707 O O . LEU A 1 482 ? -9.365 20.513 18.661 1.00 40.78 482 LEU A O 1
ATOM 3711 N N . GLU A 1 483 ? -10.102 20.932 16.594 1.00 35.81 483 GLU A N 1
ATOM 3712 C CA . GLU A 1 483 ? -11.419 20.312 16.850 1.00 35.81 483 GLU A CA 1
ATOM 3713 C C . GLU A 1 483 ? -11.520 18.852 16.385 1.00 35.81 483 GLU A C 1
ATOM 3715 O O . GLU A 1 483 ? -12.273 18.075 16.975 1.00 35.81 483 GLU A O 1
ATOM 3720 N N . VAL A 1 484 ? -10.642 18.399 15.480 1.00 36.03 484 VAL A N 1
ATOM 3721 C CA . VAL A 1 484 ? -10.515 16.967 15.119 1.00 36.03 484 VAL A CA 1
ATOM 3722 C C . VAL A 1 484 ? -10.299 16.078 16.360 1.00 36.03 484 VAL A C 1
ATOM 3724 O O . VAL A 1 484 ? -10.588 14.885 16.390 1.00 36.03 484 VAL A O 1
ATOM 3727 N N . VAL A 1 485 ? -9.790 16.685 17.423 1.00 37.25 485 VAL A N 1
ATOM 3728 C CA . VAL A 1 485 ? -9.099 16.013 18.508 1.00 37.25 485 VAL A CA 1
ATOM 3729 C C . VAL A 1 485 ? -9.846 16.049 19.834 1.00 37.25 485 VAL A C 1
ATOM 3731 O O . VAL A 1 485 ? -9.674 15.141 20.646 1.00 37.25 485 VAL A O 1
ATOM 3734 N N . ARG A 1 486 ? -10.740 17.021 20.063 1.00 33.66 486 ARG A N 1
ATOM 3735 C CA . ARG A 1 486 ? -11.552 17.025 21.292 1.00 33.66 486 ARG A CA 1
ATOM 3736 C C . ARG A 1 486 ? -12.622 15.925 21.285 1.00 33.66 486 ARG A C 1
ATOM 3738 O O . ARG A 1 486 ? -13.022 15.478 22.354 1.00 33.66 486 ARG A O 1
ATOM 3745 N N . ARG A 1 487 ? -13.051 15.461 20.104 1.00 32.66 487 ARG A N 1
ATOM 3746 C CA . ARG A 1 487 ? -14.065 14.399 19.941 1.00 32.66 487 ARG A CA 1
ATOM 3747 C C . ARG A 1 487 ? -13.519 12.967 20.044 1.00 32.66 487 ARG A C 1
ATOM 3749 O O . ARG A 1 487 ? -14.305 12.035 20.152 1.00 32.66 487 ARG A O 1
ATOM 3756 N N . CYS A 1 488 ? -12.199 12.768 20.062 1.00 33.47 488 CYS A N 1
ATOM 3757 C CA . CYS A 1 488 ? -11.593 11.434 19.935 1.00 33.47 488 CYS A CA 1
ATOM 3758 C C . CYS A 1 488 ? -11.238 10.725 21.258 1.00 33.47 488 CYS A C 1
ATOM 3760 O O . CYS A 1 488 ? -10.612 9.666 21.232 1.00 33.47 488 CYS A O 1
ATOM 3762 N N . SER A 1 489 ? -11.635 11.250 22.421 1.00 27.47 489 SER A N 1
ATOM 3763 C CA . SER A 1 489 ? -11.398 10.586 23.711 1.00 27.47 489 SER A CA 1
ATOM 3764 C C . SER A 1 489 ? -12.686 10.438 24.520 1.00 27.47 489 SER A C 1
ATOM 3766 O O . SER A 1 489 ? -12.925 11.204 25.451 1.00 27.47 489 SER A O 1
ATOM 3768 N N . SER A 1 490 ? -13.504 9.439 24.191 1.00 32.59 490 SER A N 1
ATOM 3769 C CA . SER A 1 490 ? -14.524 8.938 25.114 1.00 32.59 490 SER A CA 1
ATOM 3770 C C . SER A 1 490 ? -14.692 7.425 24.987 1.00 32.59 490 SER A C 1
ATOM 3772 O O . SER A 1 490 ? -14.685 6.848 23.895 1.00 32.59 490 SER A O 1
ATOM 3774 N N . MET A 1 491 ? -14.887 6.782 26.138 1.00 31.69 491 MET A N 1
ATOM 3775 C CA . MET A 1 491 ? -15.274 5.380 26.286 1.00 31.69 491 MET A CA 1
ATOM 3776 C C . MET A 1 491 ? -16.591 5.076 25.531 1.00 31.69 491 MET A C 1
ATOM 3778 O O . MET A 1 491 ? -16.839 3.927 25.143 1.00 31.69 491 MET A O 1
ATOM 3782 N N . ALA A 1 492 ? -17.382 6.112 25.227 1.00 32.56 492 ALA A N 1
ATOM 3783 C CA . ALA A 1 492 ? -18.653 6.064 24.524 1.00 32.56 492 ALA A CA 1
ATOM 3784 C C . ALA A 1 492 ? -18.570 5.689 23.033 1.00 32.56 492 ALA A C 1
ATOM 3786 O O . ALA A 1 492 ? -19.508 5.061 22.561 1.00 32.56 492 ALA A O 1
ATOM 3787 N N . SER A 1 493 ? -17.471 5.913 22.296 1.00 34.56 493 SER A N 1
ATOM 3788 C CA . SER A 1 493 ? -17.379 5.505 20.870 1.00 34.56 493 SER A CA 1
ATOM 3789 C C . SER A 1 493 ? -17.335 3.972 20.692 1.00 34.56 493 SER A C 1
ATOM 3791 O O . SER A 1 493 ? -17.969 3.388 19.801 1.00 34.56 493 SER A O 1
ATOM 3793 N N . SER A 1 494 ? -16.667 3.276 21.621 1.00 37.19 494 SER A N 1
ATOM 3794 C CA . SER A 1 494 ? -16.678 1.806 21.686 1.00 37.19 494 SER A CA 1
ATOM 3795 C C . SER A 1 494 ? -18.069 1.260 22.039 1.00 37.19 494 SER A C 1
ATOM 3797 O O . SER A 1 494 ? -18.539 0.306 21.424 1.00 37.19 494 SER A O 1
ATOM 3799 N N . LEU A 1 495 ? -18.777 1.933 22.947 1.00 40.06 495 LEU A N 1
ATOM 3800 C CA . LEU A 1 495 ? -20.160 1.654 23.333 1.00 40.06 495 LEU A CA 1
ATOM 3801 C C . LEU A 1 495 ? -21.157 1.958 22.209 1.00 40.06 495 LEU A C 1
ATOM 3803 O O . LEU A 1 495 ? -22.047 1.156 21.955 1.00 40.06 495 LEU A O 1
ATOM 3807 N N . PHE A 1 496 ? -20.984 3.071 21.498 1.00 39.19 496 PHE A N 1
ATOM 3808 C CA . PHE A 1 496 ? -21.827 3.530 20.398 1.00 39.19 496 PHE A CA 1
ATOM 3809 C C . PHE A 1 496 ? -21.835 2.499 19.277 1.00 39.19 496 PHE A C 1
ATOM 3811 O O . PHE A 1 496 ? -22.890 2.109 18.789 1.00 39.19 496 PHE A O 1
ATOM 3818 N N . SER A 1 497 ? -20.667 1.964 18.933 1.00 42.69 497 SER A N 1
ATOM 3819 C CA . SER A 1 497 ? -20.549 0.904 17.936 1.00 42.69 497 SER A CA 1
ATOM 3820 C C . SER A 1 497 ? -21.089 -0.444 18.363 1.00 42.69 497 SER A C 1
ATOM 3822 O O . SER A 1 497 ? -21.710 -1.141 17.557 1.00 42.69 497 SER A O 1
ATOM 3824 N N . LEU A 1 498 ? -20.910 -0.798 19.636 1.00 47.47 498 LEU A N 1
ATOM 3825 C CA . LEU A 1 498 ? -21.479 -2.013 20.190 1.00 47.47 498 LEU A CA 1
ATOM 3826 C C . LEU A 1 498 ? -23.005 -1.933 20.209 1.00 47.47 498 LEU A C 1
ATOM 3828 O O . LEU A 1 498 ? -23.674 -2.888 19.824 1.00 47.47 498 LEU A O 1
ATOM 3832 N N . LEU A 1 499 ? -23.551 -0.772 20.576 1.00 47.22 499 LEU A N 1
ATOM 3833 C CA . LEU A 1 499 ? -24.981 -0.490 20.604 1.00 47.22 499 LEU A CA 1
ATOM 3834 C C . LEU A 1 499 ? -25.561 -0.401 19.189 1.00 47.22 499 LEU A C 1
ATOM 3836 O O . LEU A 1 499 ? -26.616 -0.976 18.949 1.00 47.22 499 LEU A O 1
ATOM 3840 N N . VAL A 1 500 ? -24.866 0.199 18.217 1.00 45.06 500 VAL A N 1
ATOM 3841 C CA . VAL A 1 500 ? -25.272 0.194 16.798 1.00 45.06 500 VAL A CA 1
ATOM 3842 C C . VAL A 1 500 ? -25.223 -1.221 16.218 1.00 45.06 500 VAL A C 1
ATOM 3844 O O . VAL A 1 500 ? -26.159 -1.630 15.529 1.00 45.06 500 VAL A O 1
ATOM 3847 N N . SER A 1 501 ? -24.185 -2.007 16.519 1.00 48.94 501 SER A N 1
ATOM 3848 C CA . SER A 1 501 ? -24.082 -3.422 16.136 1.00 48.94 501 SER A CA 1
ATOM 3849 C C . SER A 1 501 ? -25.223 -4.242 16.744 1.00 48.94 501 SER A C 1
ATOM 3851 O O . SER A 1 501 ? -25.931 -4.942 16.014 1.00 48.94 501 SER A O 1
ATOM 3853 N N . ALA A 1 502 ? -25.473 -4.096 18.049 1.00 53.59 502 ALA A N 1
ATOM 3854 C CA . ALA A 1 502 ? -26.566 -4.753 18.755 1.00 53.59 502 ALA A CA 1
ATOM 3855 C C . ALA A 1 502 ? -27.927 -4.347 18.173 1.00 53.59 502 ALA A C 1
ATOM 3857 O O . ALA A 1 502 ? -28.718 -5.220 17.827 1.00 53.59 502 ALA A O 1
ATOM 3858 N N . VAL A 1 503 ? -28.178 -3.050 17.952 1.00 51.22 503 VAL A N 1
ATOM 3859 C CA . VAL A 1 503 ? -29.408 -2.518 17.336 1.00 51.22 503 VAL A CA 1
ATOM 3860 C C . VAL A 1 503 ? -29.574 -3.017 15.900 1.00 51.22 503 VAL A C 1
ATOM 3862 O O . VAL A 1 503 ? -30.690 -3.348 15.499 1.00 51.22 503 VAL A O 1
ATOM 3865 N N . THR A 1 504 ? -28.498 -3.134 15.121 1.00 48.94 504 THR A N 1
ATOM 3866 C CA . THR A 1 504 ? -28.541 -3.640 13.738 1.00 48.94 504 THR A CA 1
ATOM 3867 C C . THR A 1 504 ? -28.856 -5.135 13.705 1.00 48.94 504 THR A C 1
ATOM 3869 O O . THR A 1 504 ? -29.729 -5.568 12.947 1.00 48.94 504 THR A O 1
ATOM 3872 N N . LYS A 1 505 ? -28.201 -5.933 14.558 1.00 56.50 505 LYS A N 1
ATOM 3873 C CA . LYS A 1 505 ? -28.477 -7.368 14.729 1.00 56.50 505 LYS A CA 1
ATOM 3874 C C . LYS A 1 505 ? -29.906 -7.605 15.240 1.00 56.50 505 LYS A C 1
ATOM 3876 O O . LYS A 1 505 ? -30.622 -8.423 14.666 1.00 56.50 505 LYS A O 1
ATOM 3881 N N . LEU A 1 506 ? -30.359 -6.830 16.230 1.00 54.78 506 LEU A N 1
ATOM 3882 C CA . LEU A 1 506 ? -31.734 -6.835 16.751 1.00 54.78 506 LEU A CA 1
ATOM 3883 C C . LEU A 1 506 ? -32.763 -6.402 15.701 1.00 54.78 506 LEU A C 1
ATOM 3885 O O . LEU A 1 506 ? -33.858 -6.952 15.641 1.00 54.78 506 LEU A O 1
ATOM 3889 N N . THR A 1 507 ? -32.431 -5.438 14.842 1.00 49.06 507 THR A N 1
ATOM 3890 C CA . THR A 1 507 ? -33.332 -4.981 13.773 1.00 49.06 507 THR A CA 1
ATOM 3891 C C . THR A 1 507 ? -33.523 -6.066 12.719 1.00 49.06 507 THR A C 1
ATOM 3893 O O . THR A 1 507 ? -34.665 -6.416 12.427 1.00 49.06 507 THR A O 1
ATOM 3896 N N . ARG A 1 508 ? -32.431 -6.692 12.256 1.00 52.56 508 ARG A N 1
ATOM 3897 C CA . ARG A 1 508 ? -32.492 -7.861 11.361 1.00 52.56 508 ARG A CA 1
ATOM 3898 C C . ARG A 1 508 ? -33.251 -9.032 11.990 1.00 52.56 508 ARG A C 1
ATOM 3900 O O . ARG A 1 508 ? -33.973 -9.738 11.291 1.00 52.56 508 ARG A O 1
ATOM 3907 N N . PHE A 1 509 ? -33.123 -9.223 13.304 1.00 55.31 509 PHE A N 1
ATOM 3908 C CA . PHE A 1 509 ? -33.873 -10.232 14.050 1.00 55.31 509 PHE A CA 1
ATOM 3909 C C . PHE A 1 509 ? -35.382 -9.964 14.019 1.00 55.31 509 PHE A C 1
ATOM 3911 O O . PHE A 1 509 ? -36.157 -10.853 13.672 1.00 55.31 509 PHE A O 1
ATOM 3918 N N . VAL A 1 510 ? -35.816 -8.750 14.381 1.00 53.59 510 VAL A N 1
ATOM 3919 C CA . VAL A 1 510 ? -37.247 -8.402 14.437 1.00 53.59 510 VAL A CA 1
ATOM 3920 C C . VAL A 1 510 ? -37.874 -8.516 13.046 1.00 53.59 510 VAL A C 1
ATOM 3922 O O . VAL A 1 510 ? -38.985 -9.029 12.918 1.00 53.59 510 VAL A O 1
ATOM 3925 N N . GLU A 1 511 ? -37.145 -8.112 12.005 1.00 49.84 511 GLU A N 1
ATOM 3926 C CA . GLU A 1 511 ? -37.552 -8.252 10.602 1.00 49.84 511 GLU A CA 1
ATOM 3927 C C . GLU A 1 511 ? -37.645 -9.724 10.158 1.00 49.84 511 GLU A C 1
ATOM 3929 O O . GLU A 1 511 ? -38.632 -10.114 9.534 1.00 49.84 511 GLU A O 1
ATOM 3934 N N . GLY A 1 512 ? -36.682 -10.573 10.539 1.00 47.72 512 GLY A N 1
ATOM 3935 C CA . GLY A 1 512 ? -36.700 -12.012 10.242 1.00 47.72 512 GLY A CA 1
ATOM 3936 C C . GLY A 1 512 ? -37.792 -12.790 10.990 1.00 47.72 512 GLY A C 1
ATOM 3937 O O . GLY A 1 512 ? -38.445 -13.660 10.413 1.00 47.72 512 GLY A O 1
ATOM 3938 N N . ALA A 1 513 ? -38.061 -12.440 12.251 1.00 46.38 513 ALA A N 1
ATOM 3939 C CA . ALA A 1 513 ? -39.107 -13.060 13.068 1.00 46.38 513 ALA A CA 1
ATOM 3940 C C . ALA A 1 513 ? -40.525 -12.760 12.540 1.00 46.38 513 ALA A C 1
ATOM 3942 O O . ALA A 1 513 ? -41.407 -13.624 12.596 1.00 46.38 513 ALA A O 1
ATOM 3943 N N . HIS A 1 514 ? -40.732 -11.569 11.959 1.00 43.06 514 HIS A N 1
ATOM 3944 C CA . HIS A 1 514 ? -41.966 -11.199 11.256 1.00 43.06 514 HIS A CA 1
ATOM 3945 C C . HIS A 1 514 ? -42.253 -12.098 10.040 1.00 43.06 514 HIS A C 1
ATOM 3947 O O . HIS A 1 514 ? -43.417 -12.354 9.737 1.00 43.06 514 HIS A O 1
ATOM 3953 N N . PHE A 1 515 ? -41.219 -12.631 9.380 1.00 38.28 515 PHE A N 1
ATOM 3954 C CA . PHE A 1 515 ? -41.384 -13.578 8.276 1.00 38.28 515 PHE A CA 1
ATOM 3955 C C . PHE A 1 515 ? -41.859 -14.952 8.781 1.00 38.28 515 PHE A C 1
ATOM 3957 O O . PHE A 1 515 ? -42.750 -15.562 8.192 1.00 38.28 515 PHE A O 1
ATOM 3964 N N . THR A 1 516 ? -41.341 -15.414 9.926 1.00 39.59 516 THR A N 1
ATOM 3965 C CA . THR A 1 516 ? -41.695 -16.721 10.514 1.00 39.59 516 THR A CA 1
ATOM 3966 C C . THR A 1 516 ? -43.047 -16.760 11.237 1.00 39.59 516 THR A C 1
ATOM 3968 O O . THR A 1 516 ? -43.672 -17.819 11.274 1.00 39.59 516 THR A O 1
ATOM 3971 N N . SER A 1 517 ? -43.546 -15.638 11.778 1.00 41.00 517 SER A N 1
ATOM 3972 C CA . SER A 1 517 ? -44.846 -15.616 12.478 1.00 41.00 517 SER A CA 1
ATOM 3973 C C . SER A 1 517 ? -46.049 -15.777 11.541 1.00 41.00 517 SER A C 1
ATOM 3975 O O . SER A 1 517 ? -47.113 -16.205 11.981 1.00 41.00 517 SER A O 1
ATOM 3977 N N . SER A 1 518 ? -45.867 -15.519 10.241 1.00 38.53 518 SER A N 1
ATOM 3978 C CA . SER A 1 518 ? -46.889 -15.721 9.204 1.00 38.53 518 SER A CA 1
ATOM 3979 C C . SER A 1 518 ? -47.246 -17.198 8.949 1.00 38.53 518 SER A C 1
ATOM 3981 O O . SER A 1 518 ? -48.211 -17.483 8.241 1.00 38.53 518 SER A O 1
ATOM 3983 N N . LEU A 1 519 ? -46.498 -18.139 9.542 1.00 36.47 519 LEU A N 1
ATOM 3984 C CA . LEU A 1 519 ? -46.618 -19.584 9.319 1.00 36.47 519 LEU A CA 1
ATOM 3985 C C . LEU A 1 519 ? -47.233 -20.370 10.502 1.00 36.47 519 LEU A C 1
ATOM 3987 O O . LEU A 1 519 ? -47.346 -21.591 10.400 1.00 36.47 519 LEU A O 1
ATOM 3991 N N . LEU A 1 520 ? -47.638 -19.728 11.613 1.00 38.19 520 LEU A N 1
ATOM 3992 C CA . LEU A 1 520 ? -48.145 -20.420 12.819 1.00 38.19 520 LEU A CA 1
ATOM 3993 C C . LEU A 1 520 ? -49.607 -20.056 13.176 1.00 38.19 520 LEU A C 1
ATOM 3995 O O . LEU A 1 520 ? -49.962 -18.879 13.123 1.00 38.19 520 LEU A O 1
ATOM 3999 N N . PRO A 1 521 ? -50.466 -21.022 13.584 1.00 35.12 521 PRO A N 1
ATOM 4000 C CA . PRO A 1 521 ? -51.857 -20.748 13.957 1.00 35.12 521 PRO A CA 1
ATOM 4001 C C . PRO A 1 521 ? -51.984 -20.095 15.341 1.00 35.12 521 PRO A C 1
ATOM 4003 O O . PRO A 1 521 ? -51.264 -20.431 16.281 1.00 35.12 521 PRO A O 1
ATOM 4006 N N . SER A 1 522 ? -52.958 -19.199 15.473 1.00 39.09 522 SER A N 1
ATOM 4007 C CA . SER A 1 522 ? -53.295 -18.446 16.680 1.00 39.09 522 SER A CA 1
ATOM 4008 C C . SER A 1 522 ? -53.975 -19.310 17.753 1.00 39.09 522 SER A C 1
ATOM 4010 O O . SER A 1 522 ? -55.166 -19.604 17.670 1.00 39.09 522 SER A O 1
ATOM 4012 N N . SER A 1 523 ? -53.250 -19.662 18.818 1.00 35.44 523 SER A N 1
ATOM 4013 C CA . SER A 1 523 ? -53.852 -20.129 20.076 1.00 35.44 523 SER A CA 1
ATOM 4014 C C . SER A 1 523 ? -53.222 -19.460 21.300 1.00 35.44 523 SER A C 1
ATOM 4016 O O . SER A 1 523 ? -52.040 -19.115 21.321 1.00 35.44 523 SER A O 1
ATOM 4018 N N . SER A 1 524 ? -54.069 -19.243 22.302 1.00 41.22 524 SER A N 1
ATOM 4019 C CA . SER A 1 524 ? -53.934 -18.350 23.452 1.00 41.22 524 SER A CA 1
ATOM 4020 C C . SER A 1 524 ? -52.915 -18.810 24.500 1.00 41.22 524 SER A C 1
ATOM 4022 O O . SER A 1 524 ? -53.280 -19.455 25.474 1.00 41.22 524 SER A O 1
ATOM 4024 N N . SER A 1 525 ? -51.653 -18.460 24.269 1.00 47.38 525 SER A N 1
ATOM 4025 C CA . SER A 1 525 ? -50.584 -18.139 25.236 1.00 47.38 525 SER A CA 1
ATOM 4026 C C . SER A 1 525 ? -49.277 -18.307 24.466 1.00 47.38 525 SER A C 1
ATOM 4028 O O . SER A 1 525 ? -48.612 -19.335 24.570 1.00 47.38 525 SER A O 1
ATOM 4030 N N . ASN A 1 526 ? -48.982 -17.373 23.559 1.00 46.25 526 ASN A N 1
ATOM 4031 C CA . ASN A 1 526 ? -47.873 -17.530 22.627 1.00 46.25 526 ASN A CA 1
ATOM 4032 C C . ASN A 1 526 ? -46.594 -16.917 23.233 1.00 46.25 526 ASN A C 1
ATOM 4034 O O . ASN A 1 526 ? -46.474 -15.692 23.208 1.00 46.25 526 ASN A O 1
ATOM 4038 N N . PRO A 1 527 ? -45.632 -17.710 23.751 1.00 46.31 527 PRO A N 1
ATOM 4039 C CA . PRO A 1 527 ? -44.376 -17.182 24.301 1.00 46.31 527 PRO A CA 1
ATOM 4040 C C . PRO A 1 527 ? -43.537 -16.421 23.256 1.00 46.31 527 PRO A C 1
ATOM 4042 O O . PRO A 1 527 ? -42.669 -15.626 23.607 1.00 46.31 527 PRO A O 1
ATOM 4045 N N . PHE A 1 528 ? -43.822 -16.618 21.962 1.00 46.41 528 PHE A N 1
ATOM 4046 C CA . PHE A 1 528 ? -43.237 -15.844 20.864 1.00 46.41 528 PHE A CA 1
ATOM 4047 C C . PHE A 1 528 ? -43.745 -14.399 20.798 1.00 46.41 528 PHE A C 1
ATOM 4049 O O . PHE A 1 528 ? -42.994 -13.518 20.390 1.00 46.41 528 PHE A O 1
ATOM 4056 N N . ALA A 1 529 ? -45.001 -14.145 21.185 1.00 51.94 529 ALA A N 1
ATOM 4057 C CA . ALA A 1 529 ? -45.568 -12.798 21.172 1.00 51.94 529 ALA A CA 1
ATOM 4058 C C . ALA A 1 529 ? -44.948 -11.937 22.280 1.00 51.94 529 ALA A C 1
ATOM 4060 O O . ALA A 1 529 ? -44.517 -10.820 22.006 1.00 51.94 529 ALA A O 1
ATOM 4061 N N . THR A 1 530 ? -44.802 -12.504 23.484 1.00 54.31 530 THR A N 1
ATOM 4062 C CA . THR A 1 530 ? -44.110 -11.858 24.608 1.00 54.31 530 THR A CA 1
ATOM 4063 C C . THR A 1 530 ? -42.644 -11.587 24.274 1.00 54.31 530 THR A C 1
ATOM 4065 O O . THR A 1 530 ? -42.203 -10.455 24.400 1.00 54.31 530 THR A O 1
ATOM 4068 N N . LEU A 1 531 ? -41.915 -12.553 23.699 1.00 54.34 531 LEU A N 1
ATOM 4069 C CA . LEU A 1 531 ? -40.514 -12.352 23.298 1.00 54.34 531 LEU A CA 1
ATOM 4070 C C . LEU A 1 531 ? -40.353 -11.264 22.215 1.00 54.34 531 LEU A C 1
ATOM 4072 O O . LEU A 1 531 ? -39.382 -10.509 22.207 1.00 54.34 531 LEU A O 1
ATOM 4076 N N . GLN A 1 532 ? -41.297 -11.171 21.276 1.00 58.00 532 GLN A N 1
ATOM 4077 C CA . GLN A 1 532 ? -41.266 -10.157 20.221 1.00 58.00 532 GLN A CA 1
ATOM 4078 C C . GLN A 1 532 ? -41.577 -8.753 20.764 1.00 58.00 532 GLN A C 1
ATOM 4080 O O . GLN A 1 532 ? -41.013 -7.772 20.272 1.00 58.00 532 GLN A O 1
ATOM 4085 N N . GLU A 1 533 ? -42.444 -8.650 21.774 1.00 63.03 533 GLU A N 1
ATOM 4086 C CA . GLU A 1 533 ? -42.647 -7.419 22.544 1.00 63.03 533 GLU A CA 1
ATOM 4087 C C . GLU A 1 533 ? -41.396 -7.059 23.353 1.00 63.03 533 GLU A C 1
ATOM 4089 O O . GLU A 1 533 ? -40.945 -5.916 23.267 1.00 63.03 533 GLU A O 1
ATOM 4094 N N . ASP A 1 534 ? -40.769 -8.034 24.015 1.00 60.09 534 ASP A N 1
ATOM 4095 C CA . ASP A 1 534 ? -39.549 -7.857 24.811 1.00 60.09 534 ASP A CA 1
ATOM 4096 C C . ASP A 1 534 ? -38.387 -7.328 23.963 1.00 60.09 534 ASP A C 1
ATOM 4098 O O . ASP A 1 534 ? -37.690 -6.401 24.366 1.00 60.09 534 ASP A O 1
ATOM 4102 N N . LEU A 1 535 ? -38.216 -7.843 22.742 1.00 59.78 535 LEU A N 1
ATOM 4103 C CA . LEU A 1 535 ? -37.167 -7.408 21.815 1.00 59.78 535 LEU A CA 1
ATOM 4104 C C . LEU A 1 535 ? -37.465 -6.057 21.153 1.00 59.78 535 LEU A C 1
ATOM 4106 O O . LEU A 1 535 ? -36.545 -5.281 20.885 1.00 59.78 535 LEU A O 1
ATOM 4110 N N . LYS A 1 536 ? -38.742 -5.741 20.899 1.00 63.44 536 LYS A N 1
ATOM 4111 C CA . LYS A 1 536 ? -39.149 -4.400 20.443 1.00 63.44 536 LYS A CA 1
ATOM 4112 C C . LYS A 1 536 ? -38.933 -3.360 21.536 1.00 63.44 536 LYS A C 1
ATOM 4114 O O . LYS A 1 536 ? -38.512 -2.246 21.227 1.00 63.44 536 LYS A O 1
ATOM 4119 N N . HIS A 1 537 ? -39.207 -3.723 22.786 1.00 63.53 537 HIS A N 1
ATOM 4120 C CA . HIS A 1 537 ? -38.931 -2.896 23.954 1.00 63.53 537 HIS A CA 1
ATOM 4121 C C . HIS A 1 537 ? -37.425 -2.696 24.135 1.00 63.53 537 HIS A C 1
ATOM 4123 O O . HIS A 1 537 ? -36.974 -1.557 24.134 1.00 63.53 537 HIS A O 1
ATOM 4129 N N . LEU A 1 538 ? -36.636 -3.774 24.103 1.00 62.88 538 LEU A N 1
ATOM 4130 C CA . LEU A 1 538 ? -35.171 -3.733 24.149 1.00 62.88 538 LEU A CA 1
ATOM 4131 C C . LEU A 1 538 ? -34.580 -2.810 23.072 1.00 62.88 538 LEU A C 1
ATOM 4133 O O . LEU A 1 538 ? -33.740 -1.964 23.364 1.00 62.88 538 LEU A O 1
ATOM 4137 N N . LYS A 1 539 ? -35.068 -2.912 21.827 1.00 60.22 539 LYS A N 1
ATOM 4138 C CA . LYS A 1 539 ? -34.674 -2.019 20.727 1.00 60.22 539 LYS A CA 1
ATOM 4139 C C . LYS A 1 539 ? -34.983 -0.552 21.043 1.00 60.22 539 LYS A C 1
ATOM 4141 O O . LYS A 1 539 ? -34.161 0.308 20.750 1.00 60.22 539 LYS A O 1
ATOM 4146 N N . ARG A 1 540 ? -36.151 -0.250 21.620 1.00 64.38 540 ARG A N 1
ATOM 4147 C CA . ARG A 1 540 ? -36.524 1.122 22.010 1.00 64.38 540 ARG A CA 1
ATOM 4148 C C . ARG A 1 540 ? -35.641 1.645 23.140 1.00 64.38 540 ARG A C 1
ATOM 4150 O O . ARG A 1 540 ? -35.193 2.783 23.049 1.00 64.38 540 ARG A O 1
ATOM 4157 N N . THR A 1 541 ? -35.367 0.831 24.157 1.00 63.34 541 THR A N 1
ATOM 4158 C CA . THR A 1 541 ? -34.496 1.199 25.281 1.00 63.34 541 THR A CA 1
ATOM 4159 C C . THR A 1 541 ? -33.063 1.453 24.804 1.00 63.34 541 THR A C 1
ATOM 4161 O O . THR A 1 541 ? -32.502 2.497 25.116 1.00 63.34 541 THR A O 1
ATOM 4164 N N . LEU A 1 542 ? -32.509 0.593 23.939 1.00 60.66 542 LEU A N 1
ATOM 4165 C CA . LEU A 1 542 ? -31.181 0.793 23.342 1.00 60.66 542 LEU A CA 1
ATOM 4166 C C . LEU A 1 542 ? -31.103 2.051 22.463 1.00 60.66 542 LEU A C 1
ATOM 4168 O O . LEU A 1 542 ? -30.101 2.754 22.509 1.00 60.66 542 LEU A O 1
ATOM 4172 N N . LEU A 1 543 ? -32.155 2.366 21.696 1.00 56.47 543 LEU A N 1
ATOM 4173 C CA . LEU A 1 543 ? -32.227 3.602 20.902 1.00 56.47 543 LEU A CA 1
ATOM 4174 C C . LEU A 1 543 ? -32.295 4.863 21.778 1.00 56.47 543 LEU A C 1
ATOM 4176 O O . LEU A 1 543 ? -31.725 5.884 21.410 1.00 56.47 543 LEU A O 1
ATOM 4180 N N . ARG A 1 544 ? -32.961 4.794 22.937 1.00 61.00 544 ARG A N 1
ATOM 4181 C CA . ARG A 1 544 ? -33.002 5.896 23.914 1.00 61.00 544 ARG A CA 1
ATOM 4182 C C . ARG A 1 544 ? -31.656 6.099 24.599 1.00 61.00 544 ARG A C 1
ATOM 4184 O O . ARG A 1 544 ? -31.187 7.225 24.671 1.00 61.00 544 ARG A O 1
ATOM 4191 N N . ILE A 1 545 ? -31.012 5.014 25.033 1.00 59.84 545 ILE A N 1
ATOM 4192 C CA . ILE A 1 545 ? -29.654 5.060 25.596 1.00 59.84 545 ILE A CA 1
ATOM 4193 C C . ILE A 1 545 ? -28.681 5.629 24.555 1.00 59.84 545 ILE A C 1
ATOM 4195 O O . ILE A 1 545 ? -27.897 6.520 24.869 1.00 59.84 545 ILE A O 1
ATOM 4199 N N . HIS A 1 546 ? -28.791 5.191 23.297 1.00 55.03 546 HIS A N 1
ATOM 4200 C CA . HIS A 1 546 ? -28.013 5.721 22.179 1.00 55.03 546 HIS A CA 1
ATOM 4201 C C . HIS A 1 546 ? -28.191 7.234 21.987 1.00 55.03 546 HIS A C 1
ATOM 4203 O O . HIS A 1 546 ? -27.201 7.933 21.799 1.00 55.03 546 HIS A O 1
ATOM 4209 N N . ALA A 1 547 ? -29.421 7.746 22.092 1.00 55.34 547 ALA A N 1
ATOM 4210 C CA . ALA A 1 547 ? -29.706 9.177 21.979 1.00 55.34 547 ALA A CA 1
ATOM 4211 C C . ALA A 1 547 ? -29.084 10.014 23.114 1.00 55.34 547 ALA A C 1
ATOM 4213 O O . ALA A 1 547 ? -28.796 11.188 22.914 1.00 55.34 547 ALA A O 1
ATOM 4214 N N . THR A 1 548 ? -28.835 9.413 24.283 1.00 55.34 548 THR A N 1
ATOM 4215 C CA . THR A 1 548 ? -28.206 10.088 25.432 1.00 55.34 548 THR A CA 1
ATOM 4216 C C . THR A 1 548 ? -26.683 9.980 25.494 1.00 55.34 548 THR A C 1
ATOM 4218 O O . THR A 1 548 ? -26.064 10.702 26.271 1.00 55.34 548 THR A O 1
ATOM 4221 N N . LEU A 1 549 ? -26.056 9.114 24.684 1.00 52.72 549 LEU A N 1
ATOM 4222 C CA . LEU A 1 549 ? -24.597 8.925 24.707 1.00 52.72 549 LEU A CA 1
ATOM 4223 C C . LEU A 1 549 ? -23.828 10.201 24.346 1.00 52.72 549 LEU A C 1
ATOM 4225 O O . LEU A 1 549 ? -22.738 10.394 24.867 1.00 52.72 549 LEU A O 1
ATOM 4229 N N . ALA A 1 550 ? -24.407 11.087 23.529 1.00 46.06 550 ALA A N 1
ATOM 4230 C CA . ALA A 1 550 ? -23.789 12.359 23.153 1.00 46.06 550 ALA A CA 1
ATOM 4231 C C . ALA A 1 550 ? -23.673 13.357 24.332 1.00 46.06 550 ALA A C 1
ATOM 4233 O O . ALA A 1 550 ? -22.637 13.992 24.490 1.00 46.06 550 ALA A O 1
ATOM 4234 N N . ASP A 1 551 ? -24.689 13.459 25.205 1.00 49.56 551 ASP A N 1
ATOM 4235 C CA . ASP A 1 551 ? -24.642 14.291 26.436 1.00 49.56 551 ASP A CA 1
ATOM 4236 C C . ASP A 1 551 ? -23.699 13.673 27.487 1.00 49.56 551 ASP A C 1
ATOM 4238 O O . ASP A 1 551 ? -23.062 14.357 28.287 1.00 49.56 551 ASP A O 1
ATOM 4242 N N . VAL A 1 552 ? -23.566 12.348 27.460 1.00 51.66 552 VAL A N 1
ATOM 4243 C CA . VAL A 1 552 ? -22.699 11.575 28.353 1.00 51.66 552 VAL A CA 1
ATOM 4244 C C . VAL A 1 552 ? -21.221 11.679 27.953 1.00 51.66 552 VAL A C 1
ATOM 4246 O O . VAL A 1 552 ? -20.378 11.825 28.838 1.00 51.66 552 VAL A O 1
ATOM 4249 N N . GLU A 1 553 ? -20.912 11.699 26.650 1.00 42.97 553 GLU A N 1
ATOM 4250 C CA . GLU A 1 553 ? -19.579 11.997 26.093 1.00 42.97 553 GLU A CA 1
ATOM 4251 C C . GLU A 1 553 ? -19.032 13.344 26.589 1.00 42.97 553 GLU A C 1
ATOM 4253 O O . GLU A 1 553 ? -17.835 13.478 26.848 1.00 42.97 553 GLU A O 1
ATOM 4258 N N . GLU A 1 554 ? -19.903 14.337 26.797 1.00 44.66 554 GLU A N 1
ATOM 4259 C CA . GLU A 1 554 ? -19.508 15.654 27.306 1.00 44.66 554 GLU A CA 1
ATOM 4260 C C . GLU A 1 554 ? -19.281 15.690 28.829 1.00 44.66 554 GLU A C 1
ATOM 4262 O O . GLU A 1 554 ? -18.476 16.496 29.312 1.00 44.66 554 GLU A O 1
ATOM 4267 N N . ARG A 1 555 ? -19.956 14.824 29.601 1.00 48.38 555 ARG A N 1
ATOM 4268 C CA . ARG A 1 555 ? -19.933 14.829 31.082 1.00 48.38 555 ARG A CA 1
ATOM 4269 C C . ARG A 1 555 ? -18.998 13.791 31.710 1.00 48.38 555 ARG A C 1
ATOM 4271 O O . ARG A 1 555 ? -18.632 13.947 32.878 1.00 48.38 555 ARG A O 1
ATOM 4278 N N . GLU A 1 556 ? -18.558 12.786 30.948 1.00 41.03 556 GLU A N 1
ATOM 4279 C CA . GLU A 1 556 ? -17.735 11.653 31.405 1.00 41.03 556 GLU A CA 1
ATOM 4280 C C . GLU A 1 556 ? -16.469 12.084 32.162 1.00 41.03 556 GLU A C 1
ATOM 4282 O O . GLU A 1 556 ? -16.059 11.420 33.105 1.00 41.03 556 GLU A O 1
ATOM 4287 N N . ILE A 1 557 ? -15.849 13.214 31.816 1.00 38.44 557 ILE A N 1
ATOM 4288 C CA . ILE A 1 557 ? -14.591 13.656 32.443 1.00 38.44 557 ILE A CA 1
ATOM 4289 C C . ILE A 1 557 ? -14.814 14.199 33.869 1.00 38.44 557 ILE A C 1
ATOM 4291 O O . ILE A 1 557 ? -13.904 14.130 34.697 1.00 38.44 557 ILE A O 1
ATOM 4295 N N . ARG A 1 558 ? -16.014 14.715 34.173 1.00 40.50 558 ARG A N 1
ATOM 4296 C CA . ARG A 1 558 ? -16.295 15.503 35.388 1.00 40.50 558 ARG A CA 1
ATOM 4297 C C . ARG A 1 558 ? -17.175 14.788 36.417 1.00 40.50 558 ARG A C 1
ATOM 4299 O O . ARG A 1 558 ? -17.055 15.102 37.597 1.00 40.50 558 ARG A O 1
ATOM 4306 N N . ASP A 1 559 ? -18.019 13.840 36.004 1.00 50.06 559 ASP A N 1
ATOM 4307 C CA . ASP A 1 559 ? -18.998 13.181 36.884 1.00 50.06 559 ASP A CA 1
ATOM 4308 C C . ASP A 1 559 ? -18.734 11.670 37.021 1.00 50.06 559 ASP A C 1
ATOM 4310 O O . ASP A 1 559 ? -18.905 10.888 36.083 1.00 50.06 559 ASP A O 1
ATOM 4314 N N . ASN A 1 560 ? -18.328 11.243 38.222 1.00 50.84 560 ASN A N 1
ATOM 4315 C CA . ASN A 1 560 ? -18.078 9.831 38.527 1.00 50.84 560 ASN A CA 1
ATOM 4316 C C . ASN A 1 560 ? -19.344 8.962 38.425 1.00 50.84 560 ASN A C 1
ATOM 4318 O O . ASN A 1 560 ? -19.228 7.770 38.147 1.00 50.84 560 ASN A O 1
ATOM 4322 N N . SER A 1 561 ? -20.536 9.537 38.598 1.00 58.38 561 SER A N 1
ATOM 4323 C CA . SER A 1 561 ? -21.817 8.827 38.468 1.00 58.38 561 SER A CA 1
ATOM 4324 C C . SER A 1 561 ? -22.100 8.483 37.003 1.00 58.38 561 SER A C 1
ATOM 4326 O O . SER A 1 561 ? -22.548 7.382 36.695 1.00 58.38 561 SER A O 1
ATOM 4328 N N . VAL A 1 562 ? -21.744 9.390 36.085 1.00 57.91 562 VAL A N 1
ATOM 4329 C CA . VAL A 1 562 ? -21.839 9.185 34.630 1.00 57.91 562 VAL A CA 1
ATOM 4330 C C . VAL A 1 562 ? -20.814 8.151 34.144 1.00 57.91 562 VAL A C 1
ATOM 4332 O O . VAL A 1 562 ? -21.141 7.318 33.299 1.00 57.91 562 VAL A O 1
ATOM 4335 N N . LYS A 1 563 ? -19.598 8.128 34.716 1.00 54.16 563 LYS A N 1
ATOM 4336 C CA . LYS A 1 563 ? -18.606 7.065 34.447 1.00 54.16 563 LYS A CA 1
ATOM 4337 C C . LYS A 1 563 ? -19.095 5.682 34.885 1.00 54.16 563 LYS A C 1
ATOM 4339 O O . LYS A 1 563 ? -18.915 4.717 34.143 1.00 54.16 563 LYS A O 1
ATOM 4344 N N . LEU A 1 564 ? -19.706 5.584 36.069 1.00 62.34 564 LEU A N 1
ATOM 4345 C CA . LEU A 1 564 ? -20.262 4.328 36.586 1.00 62.34 564 LEU A CA 1
ATOM 4346 C C . LEU A 1 564 ? -21.406 3.830 35.686 1.00 62.34 564 LEU A C 1
ATOM 4348 O O . LEU A 1 564 ? -21.411 2.678 35.263 1.00 62.34 564 LEU A O 1
ATOM 4352 N N . TRP A 1 565 ? -22.301 4.740 35.296 1.00 68.06 565 TRP A N 1
ATOM 4353 C CA . TRP A 1 565 ? -23.407 4.467 34.377 1.00 68.06 565 TRP A CA 1
ATOM 4354 C C . TRP A 1 565 ? -22.928 3.983 32.994 1.00 68.06 565 TRP A C 1
ATOM 4356 O O . TRP A 1 565 ? -23.447 3.008 32.450 1.00 68.06 565 TRP A O 1
ATOM 4366 N N . LEU A 1 566 ? -21.872 4.594 32.438 1.00 58.94 566 LEU A N 1
ATOM 4367 C CA . LEU A 1 566 ? -21.234 4.139 31.193 1.00 58.94 566 LEU A CA 1
ATOM 4368 C C . LEU A 1 566 ? -20.622 2.739 31.312 1.00 58.94 566 LEU A C 1
ATOM 4370 O O . LEU A 1 566 ? -20.727 1.935 30.380 1.00 58.94 566 LEU A O 1
ATOM 4374 N N . HIS A 1 567 ? -19.981 2.442 32.444 1.00 63.94 567 HIS A N 1
ATOM 4375 C CA . HIS A 1 567 ? -19.415 1.124 32.715 1.00 63.94 567 HIS A CA 1
ATOM 4376 C C . HIS A 1 567 ? -20.507 0.042 32.728 1.00 63.94 567 HIS A C 1
ATOM 4378 O O . HIS A 1 567 ? -20.359 -1.005 32.092 1.00 63.94 567 HIS A O 1
ATOM 4384 N N . GLU A 1 568 ? -21.643 0.325 33.366 1.00 68.38 568 GLU A N 1
ATOM 4385 C CA . GLU A 1 568 ? -22.793 -0.580 33.412 1.00 68.38 568 GLU A CA 1
ATOM 4386 C C . GLU A 1 568 ? -23.411 -0.816 32.029 1.00 68.38 568 GLU A C 1
ATOM 4388 O O . GLU A 1 568 ? -23.652 -1.968 31.657 1.00 68.38 568 GLU A O 1
ATOM 4393 N N . ILE A 1 569 ? -23.585 0.230 31.208 1.00 67.56 569 ILE A N 1
ATOM 4394 C CA . ILE A 1 569 ? -24.070 0.063 29.825 1.00 67.56 569 ILE A CA 1
ATOM 4395 C C . ILE A 1 569 ? -23.107 -0.796 29.019 1.00 67.56 569 ILE A C 1
ATOM 4397 O O . ILE A 1 569 ? -23.549 -1.635 28.235 1.00 67.56 569 ILE A O 1
ATOM 4401 N N . LYS A 1 570 ? -21.796 -0.608 29.194 1.00 63.50 570 LYS A N 1
ATOM 4402 C CA . LYS A 1 570 ? -20.780 -1.338 28.430 1.00 63.50 570 LYS A CA 1
ATOM 4403 C C . LYS A 1 570 ? -20.861 -2.827 28.735 1.00 63.50 570 LYS A C 1
ATOM 4405 O O . LYS A 1 570 ? -20.899 -3.635 27.808 1.00 63.50 570 LYS A O 1
ATOM 4410 N N . ALA A 1 571 ? -20.958 -3.173 30.018 1.00 69.25 571 ALA A N 1
ATOM 4411 C CA . ALA A 1 571 ? -21.144 -4.546 30.466 1.00 69.25 571 ALA A CA 1
ATOM 4412 C C . ALA A 1 571 ? -22.426 -5.161 29.878 1.00 69.25 571 ALA A C 1
ATOM 4414 O O . ALA A 1 571 ? -22.387 -6.251 29.307 1.00 69.25 571 ALA A O 1
ATOM 4415 N N . VAL A 1 572 ? -23.551 -4.439 29.929 1.00 73.50 572 VAL A N 1
ATOM 4416 C CA . VAL A 1 572 ? -24.834 -4.947 29.417 1.00 73.50 572 VAL A CA 1
ATOM 4417 C C . VAL A 1 572 ? -24.865 -5.042 27.885 1.00 73.50 572 VAL A C 1
ATOM 4419 O O . VAL A 1 572 ? -25.461 -5.965 27.329 1.00 73.50 572 VAL A O 1
ATOM 4422 N N . ALA A 1 573 ? -24.196 -4.133 27.175 1.00 66.94 573 ALA A N 1
ATOM 4423 C CA . ALA A 1 573 ? -24.079 -4.181 25.721 1.00 66.94 573 ALA A CA 1
ATOM 4424 C C . ALA A 1 573 ? -23.262 -5.402 25.268 1.00 66.94 573 ALA A C 1
ATOM 4426 O O . ALA A 1 573 ? -23.618 -6.051 24.281 1.00 66.94 573 ALA A O 1
ATOM 4427 N N . TYR A 1 574 ? -22.203 -5.753 26.003 1.00 67.75 574 TYR A N 1
ATOM 4428 C CA . TYR A 1 574 ? -21.451 -6.979 25.759 1.00 67.75 574 TYR A CA 1
ATOM 4429 C C . TYR A 1 574 ? -22.294 -8.234 25.994 1.00 67.75 574 TYR A C 1
ATOM 4431 O O . TYR A 1 574 ? -22.321 -9.092 25.107 1.00 67.75 574 TYR A O 1
ATOM 4439 N N . ASP A 1 575 ? -23.049 -8.285 27.097 1.00 75.06 575 ASP A N 1
ATOM 4440 C CA . ASP A 1 575 ? -23.983 -9.381 27.388 1.00 75.06 575 ASP A CA 1
ATOM 4441 C C . ASP A 1 575 ? -25.035 -9.533 26.266 1.00 75.06 575 ASP A C 1
ATOM 4443 O O . ASP A 1 575 ? -25.353 -10.645 25.834 1.00 75.06 575 ASP A O 1
ATOM 4447 N N . ALA A 1 576 ? -25.547 -8.415 25.736 1.00 72.56 576 ALA A N 1
ATOM 4448 C CA . ALA A 1 576 ? -26.500 -8.406 24.627 1.00 72.56 576 ALA A CA 1
ATOM 4449 C C . ALA A 1 576 ? -25.888 -8.919 23.310 1.00 72.56 576 ALA A C 1
ATOM 4451 O O . ALA A 1 576 ? -26.525 -9.690 22.589 1.00 72.56 576 ALA A O 1
ATOM 4452 N N . ASP A 1 577 ? -24.659 -8.510 22.985 1.00 73.25 577 ASP A N 1
ATOM 4453 C CA . ASP A 1 577 ? -23.943 -8.959 21.785 1.00 73.25 577 ASP A CA 1
ATOM 4454 C C . ASP A 1 577 ? -23.668 -10.474 21.818 1.00 73.25 577 ASP A C 1
ATOM 4456 O O . ASP A 1 577 ? -23.820 -11.144 20.795 1.00 73.25 577 ASP A O 1
ATOM 4460 N N . ASP A 1 578 ? -23.348 -11.024 22.994 1.00 76.69 578 ASP A N 1
ATOM 4461 C CA . ASP A 1 578 ? -23.151 -12.466 23.193 1.00 76.69 578 ASP A CA 1
ATOM 4462 C C . ASP A 1 578 ? -24.467 -13.245 23.006 1.00 76.69 578 ASP A C 1
ATOM 4464 O O . ASP A 1 578 ? -24.507 -14.238 22.281 1.00 76.69 578 ASP A O 1
ATOM 4468 N N . ILE A 1 579 ? -25.592 -12.750 23.538 1.00 76.12 579 ILE A N 1
ATOM 4469 C CA . ILE A 1 579 ? -26.922 -13.353 23.304 1.00 76.12 579 ILE A CA 1
ATOM 4470 C C . ILE A 1 579 ? -27.277 -13.378 21.807 1.00 76.12 579 ILE A C 1
ATOM 4472 O O . ILE A 1 579 ? -27.823 -14.365 21.304 1.00 76.12 579 ILE A O 1
ATOM 4476 N N . LEU A 1 580 ? -26.978 -12.299 21.078 1.00 74.75 580 LEU A N 1
ATOM 4477 C CA . LEU A 1 580 ? -27.294 -12.194 19.651 1.00 74.75 580 LEU A CA 1
ATOM 4478 C C . LEU A 1 580 ? -26.432 -13.122 18.794 1.00 74.75 580 LEU A C 1
ATOM 4480 O O . LEU A 1 580 ? -26.948 -13.741 17.859 1.00 74.75 580 LEU A O 1
ATOM 4484 N N . ASP A 1 581 ? -25.144 -13.252 19.112 1.00 76.19 581 ASP A N 1
ATOM 4485 C CA . ASP A 1 581 ? -24.268 -14.203 18.430 1.00 76.19 581 ASP A CA 1
ATOM 4486 C C . ASP A 1 581 ? -24.678 -15.660 18.728 1.00 76.19 581 ASP A C 1
ATOM 4488 O O . ASP A 1 581 ? -24.583 -16.509 17.840 1.00 76.19 581 ASP A O 1
ATOM 4492 N N . GLU A 1 582 ? -25.197 -15.956 19.928 1.00 79.25 582 GLU A N 1
ATOM 4493 C CA . GLU A 1 582 ? -25.699 -17.292 20.289 1.00 79.25 582 GLU A CA 1
ATOM 4494 C C . GLU A 1 582 ? -26.976 -17.616 19.505 1.00 79.25 582 GLU A C 1
ATOM 4496 O O . GLU A 1 582 ? -27.153 -18.726 19.005 1.00 79.25 582 GLU A O 1
ATOM 4501 N N . TYR A 1 583 ? -27.848 -16.631 19.304 1.00 74.50 583 TYR A N 1
ATOM 4502 C CA . TYR A 1 583 ? -29.002 -16.810 18.432 1.00 74.50 583 TYR A CA 1
ATOM 4503 C C . TYR A 1 583 ? -28.599 -17.028 16.965 1.00 74.50 583 TYR A C 1
ATOM 4505 O O . TYR A 1 583 ? -29.143 -17.910 16.296 1.00 74.50 583 TYR A O 1
ATOM 4513 N N . HIS A 1 584 ? -27.638 -16.248 16.454 1.00 76.88 584 HIS A N 1
ATOM 4514 C CA . HIS A 1 584 ? -27.135 -16.421 15.089 1.00 76.88 584 HIS A CA 1
ATOM 4515 C C . HIS A 1 584 ? -26.534 -17.816 14.884 1.00 76.88 584 HIS A C 1
ATOM 4517 O O . HIS A 1 584 ? -26.810 -18.467 13.875 1.00 76.88 584 HIS A O 1
ATOM 4523 N N . TYR A 1 585 ? -25.793 -18.299 15.880 1.00 85.06 585 TYR A N 1
ATOM 4524 C CA . TYR A 1 585 ? -25.297 -19.665 15.926 1.00 85.06 585 TYR A CA 1
ATOM 4525 C C . TYR A 1 585 ? -26.430 -20.694 15.783 1.00 85.06 585 TYR A C 1
ATOM 4527 O O . TYR A 1 585 ? -26.351 -21.567 14.921 1.00 85.06 585 TYR A O 1
ATOM 4535 N N . GLU A 1 586 ? -27.512 -20.577 16.563 1.00 79.81 586 GLU A N 1
ATOM 4536 C CA . GLU A 1 586 ? -28.634 -21.527 16.501 1.00 79.81 586 GLU A CA 1
ATOM 4537 C C . GLU A 1 586 ? -29.365 -21.489 15.144 1.00 79.81 586 GLU A C 1
ATOM 4539 O O . GLU A 1 586 ? -29.878 -22.512 14.685 1.00 79.81 586 GLU A O 1
ATOM 4544 N N . LEU A 1 587 ? -29.392 -20.340 14.455 1.00 75.62 587 LEU A N 1
ATOM 4545 C CA . LEU A 1 587 ? -29.913 -20.253 13.086 1.00 75.62 587 LEU A CA 1
ATOM 4546 C C . LEU A 1 587 ? -29.054 -21.039 12.092 1.00 75.62 587 LEU A C 1
ATOM 4548 O O . LEU A 1 587 ? -29.592 -21.828 11.311 1.00 75.62 587 LEU A O 1
ATOM 4552 N N . LEU A 1 588 ? -27.734 -20.840 12.128 1.00 80.75 588 LEU A N 1
ATOM 4553 C CA . LEU A 1 588 ? -26.801 -21.559 11.259 1.00 80.75 588 LEU A CA 1
ATOM 4554 C C . LEU A 1 588 ? -26.838 -23.062 11.548 1.00 80.75 588 LEU A C 1
ATOM 4556 O O . LEU A 1 588 ? -26.942 -23.866 10.622 1.00 80.75 588 LEU A O 1
ATOM 4560 N N . ARG A 1 589 ? -26.869 -23.436 12.831 1.00 84.12 589 ARG A N 1
ATOM 4561 C CA . ARG A 1 589 ? -27.039 -24.816 13.283 1.00 84.12 589 ARG A CA 1
ATOM 4562 C C . ARG A 1 589 ? -28.284 -25.456 12.682 1.00 84.12 589 ARG A C 1
ATOM 4564 O O . ARG A 1 589 ? -28.195 -26.510 12.064 1.00 84.12 589 ARG A O 1
ATOM 4571 N N . ARG A 1 590 ? -29.443 -24.798 12.789 1.00 76.62 590 ARG A N 1
ATOM 4572 C CA . ARG A 1 590 ? -30.710 -25.289 12.215 1.00 76.62 590 ARG A CA 1
ATOM 4573 C C . ARG A 1 590 ? -30.663 -25.394 10.693 1.00 76.62 590 ARG A C 1
ATOM 4575 O O . ARG A 1 590 ? -31.255 -26.314 10.137 1.00 76.62 590 ARG A O 1
ATOM 4582 N N . GLN A 1 591 ? -29.977 -24.475 10.013 1.00 79.12 591 GLN A N 1
ATOM 4583 C CA . GLN A 1 591 ? -29.808 -24.523 8.559 1.00 79.12 591 GLN A CA 1
ATOM 4584 C C . GLN A 1 591 ? -28.981 -25.740 8.118 1.00 79.12 591 GLN A C 1
ATOM 4586 O O . GLN A 1 591 ? -29.260 -26.323 7.067 1.00 79.12 591 GLN A O 1
ATOM 4591 N N . VAL A 1 592 ? -27.972 -26.116 8.904 1.00 80.62 592 VAL A N 1
ATOM 4592 C CA . VAL A 1 592 ? -27.111 -27.270 8.630 1.00 80.62 592 VAL A CA 1
ATOM 4593 C C . VAL A 1 592 ? -27.794 -28.580 9.046 1.00 80.62 592 VAL A C 1
ATOM 4595 O O . VAL A 1 592 ? -27.918 -29.482 8.221 1.00 80.62 592 VAL A O 1
ATOM 4598 N N . GLU A 1 593 ? -28.318 -28.663 10.273 1.00 79.44 593 GLU A N 1
ATOM 4599 C CA . GLU A 1 593 ? -28.957 -29.862 10.848 1.00 79.44 593 GLU A CA 1
ATOM 4600 C C . GLU A 1 593 ? -30.363 -30.145 10.276 1.00 79.44 593 GLU A C 1
ATOM 4602 O O . GLU A 1 593 ? -30.825 -31.284 10.283 1.00 79.44 593 GLU A O 1
ATOM 4607 N N . GLY A 1 594 ? -31.052 -29.130 9.740 1.00 60.16 594 GLY A N 1
ATOM 4608 C CA . GLY A 1 594 ? -32.383 -29.245 9.129 1.00 60.16 594 GLY A CA 1
ATOM 4609 C C . GLY A 1 594 ? -32.397 -29.802 7.699 1.00 60.16 594 GLY A C 1
ATOM 4610 O O . GLY A 1 594 ? -33.474 -29.993 7.128 1.00 60.16 594 GLY A O 1
ATOM 4611 N N . LYS A 1 595 ? -31.230 -30.074 7.097 1.00 45.88 595 LYS A N 1
ATOM 4612 C CA . LYS A 1 595 ? -31.137 -30.758 5.799 1.00 45.88 595 LYS A CA 1
ATOM 4613 C C . LYS A 1 595 ? -31.345 -32.266 6.007 1.00 45.88 595 LYS A C 1
ATOM 4615 O O . LYS A 1 595 ? -30.568 -32.886 6.731 1.00 45.88 595 LYS A O 1
ATOM 4620 N N . PRO A 1 596 ? -32.350 -32.907 5.380 1.00 37.12 596 PRO A N 1
ATOM 4621 C CA . PRO A 1 596 ? -32.512 -34.349 5.503 1.00 37.12 596 PRO A CA 1
ATOM 4622 C C . PRO A 1 596 ? -31.308 -35.069 4.878 1.00 37.12 596 PRO A C 1
ATOM 4624 O O . PRO A 1 596 ? -31.024 -34.906 3.691 1.00 37.12 596 PRO A O 1
ATOM 4627 N N . SER A 1 597 ? -30.617 -35.884 5.677 1.00 31.84 597 SER A N 1
ATOM 4628 C CA . SER A 1 597 ? -29.589 -36.817 5.203 1.00 31.84 597 SER A CA 1
ATOM 4629 C C . SER A 1 597 ? -30.190 -37.815 4.189 1.00 31.84 597 SER A C 1
ATOM 4631 O O . SER A 1 597 ? -31.342 -38.231 4.371 1.00 31.84 597 SER A O 1
ATOM 4633 N N . PRO A 1 598 ? -29.464 -38.264 3.143 1.00 34.38 598 PRO A N 1
ATOM 4634 C CA . PRO A 1 598 ? -30.020 -39.136 2.100 1.00 34.38 598 PRO A CA 1
ATOM 4635 C C . PRO A 1 598 ? -30.443 -40.539 2.575 1.00 34.38 598 PRO A C 1
ATOM 4637 O O . PRO A 1 598 ? -31.017 -41.295 1.792 1.00 34.38 598 PRO A O 1
ATOM 4640 N N . VAL A 1 599 ? -30.167 -40.921 3.828 1.00 33.47 599 VAL A N 1
ATOM 4641 C CA . VAL A 1 599 ? -30.176 -42.334 4.255 1.00 33.47 599 VAL A CA 1
ATOM 4642 C C . VAL A 1 599 ? -31.428 -42.774 5.034 1.00 33.47 599 VAL A C 1
ATOM 4644 O O . VAL A 1 599 ? -31.628 -43.970 5.214 1.00 33.47 599 VAL A O 1
ATOM 4647 N N . ILE A 1 600 ? -32.360 -41.895 5.423 1.00 30.31 600 ILE A N 1
ATOM 4648 C CA . ILE A 1 600 ? -33.568 -42.337 6.160 1.00 30.31 600 ILE A CA 1
ATOM 4649 C C . ILE A 1 600 ? -34.847 -41.894 5.448 1.00 30.31 600 ILE A C 1
ATOM 4651 O O . ILE A 1 600 ? -35.524 -40.934 5.813 1.00 30.31 600 ILE A O 1
ATOM 4655 N N . ARG A 1 601 ? -35.225 -42.654 4.414 1.00 33.22 601 ARG A N 1
ATOM 4656 C CA . ARG A 1 601 ? -36.596 -42.650 3.890 1.00 33.22 601 ARG A CA 1
ATOM 4657 C C . ARG A 1 601 ? -37.492 -43.500 4.798 1.00 33.22 601 ARG A C 1
ATOM 4659 O O . ARG A 1 601 ? -37.266 -44.694 4.948 1.00 33.22 601 ARG A O 1
ATOM 4666 N N . LYS A 1 602 ? -38.591 -42.878 5.245 1.00 33.78 602 LYS A N 1
ATOM 4667 C CA . LYS A 1 602 ? -39.797 -43.451 5.886 1.00 33.78 602 LYS A CA 1
ATOM 4668 C C . LYS A 1 602 ? -39.704 -43.718 7.399 1.00 33.78 602 LYS A C 1
ATOM 4670 O O . LYS A 1 602 ? -39.434 -44.837 7.812 1.00 33.78 602 LYS A O 1
ATOM 4675 N N . ARG A 1 603 ? -40.173 -42.760 8.212 1.00 31.64 603 ARG A N 1
ATOM 4676 C CA . ARG A 1 603 ? -41.415 -42.856 9.024 1.00 31.64 603 ARG A CA 1
ATOM 4677 C C . ARG A 1 603 ? -41.537 -41.675 10.004 1.00 31.64 603 ARG A C 1
ATOM 4679 O O . ARG A 1 603 ? -40.554 -41.244 10.582 1.00 31.64 603 ARG A O 1
ATOM 4686 N N . LYS A 1 604 ? -42.792 -41.247 10.208 1.00 30.12 604 LYS A N 1
ATOM 4687 C CA . LYS A 1 604 ? -43.318 -40.232 11.150 1.00 30.12 604 LYS A CA 1
ATOM 4688 C C . LYS A 1 604 ? -43.112 -38.752 10.791 1.00 30.12 604 LYS A C 1
ATOM 4690 O O . LYS A 1 604 ? -42.456 -37.981 11.479 1.00 30.12 604 LYS A O 1
ATOM 4695 N N . MET A 1 605 ? -43.864 -38.341 9.773 1.00 26.67 605 MET A N 1
ATOM 4696 C CA . MET A 1 605 ? -44.315 -36.965 9.546 1.00 26.67 605 MET A CA 1
ATOM 4697 C C . MET A 1 605 ? -45.353 -36.581 10.628 1.00 26.67 605 MET A C 1
ATOM 4699 O O . MET A 1 605 ? -46.553 -36.590 10.380 1.00 26.67 605 MET A O 1
ATOM 4703 N N . GLY A 1 606 ? -44.905 -36.376 11.871 1.00 30.75 606 GLY A N 1
ATOM 4704 C CA . GLY A 1 606 ? -45.808 -36.086 12.998 1.00 30.75 606 GLY A CA 1
ATOM 4705 C C . GLY A 1 606 ? -45.177 -35.462 14.247 1.00 30.75 606 GLY A C 1
ATOM 4706 O O . GLY A 1 606 ? -45.897 -35.219 15.208 1.00 30.75 606 GLY A O 1
ATOM 4707 N N . GLN A 1 607 ? -43.867 -35.192 14.263 1.00 35.00 607 GLN A N 1
ATOM 4708 C CA . GLN A 1 607 ? -43.169 -34.655 15.443 1.00 35.00 607 GLN A CA 1
ATOM 4709 C C . GLN A 1 607 ? -42.135 -33.562 15.115 1.00 35.00 607 GLN A C 1
ATOM 4711 O O . GLN A 1 607 ? -41.148 -33.416 15.820 1.00 35.00 607 GLN A O 1
ATOM 4716 N N . ILE A 1 608 ? -42.368 -32.725 14.098 1.00 34.97 608 ILE A N 1
ATOM 4717 C CA . ILE A 1 608 ? -41.717 -31.401 14.060 1.00 34.97 608 ILE A CA 1
ATOM 4718 C C . ILE A 1 608 ? -42.652 -30.446 14.808 1.00 34.97 608 ILE A C 1
ATOM 4720 O O . ILE A 1 608 ? -43.406 -29.689 14.202 1.00 34.97 608 ILE A O 1
ATOM 4724 N N . ARG A 1 609 ? -42.723 -30.599 16.134 1.00 33.91 609 ARG A N 1
ATOM 4725 C CA . ARG A 1 609 ? -43.560 -29.757 17.006 1.00 33.91 609 ARG A CA 1
ATOM 4726 C C . ARG A 1 609 ? -42.815 -29.095 18.159 1.00 33.91 609 ARG A C 1
ATOM 4728 O O . ARG A 1 609 ? -43.461 -28.369 18.900 1.00 33.91 609 ARG A O 1
ATOM 4735 N N . ASP A 1 610 ? -41.495 -29.227 18.240 1.00 34.59 610 ASP A N 1
ATOM 4736 C CA . ASP A 1 610 ? -40.694 -28.395 19.140 1.00 34.59 610 ASP A CA 1
ATOM 4737 C C . ASP A 1 610 ? -39.961 -27.307 18.353 1.00 34.59 610 ASP A C 1
ATOM 4739 O O . ASP A 1 610 ? -38.795 -27.408 17.990 1.00 34.59 610 ASP A O 1
ATOM 4743 N N . LEU A 1 611 ? -40.702 -26.227 18.094 1.00 42.16 611 LEU A N 1
ATOM 4744 C CA . LEU A 1 611 ? -40.178 -24.897 17.756 1.00 42.16 611 LEU A CA 1
ATOM 4745 C C . LEU A 1 611 ? -39.703 -24.146 19.019 1.00 42.16 611 LEU A C 1
ATOM 4747 O O . LEU A 1 611 ? -39.597 -22.918 19.010 1.00 42.16 611 LEU A O 1
ATOM 4751 N N . SER A 1 612 ? -39.451 -24.852 20.125 1.00 44.41 612 SER A N 1
ATOM 4752 C CA . SER A 1 612 ? -39.080 -24.245 21.400 1.00 44.41 612 SER A CA 1
ATOM 4753 C C . SER A 1 612 ? -37.718 -23.552 21.299 1.00 44.41 612 SER A C 1
ATOM 4755 O O . SER A 1 612 ? -36.733 -24.116 20.817 1.00 44.41 612 SER A O 1
ATOM 4757 N N . PHE A 1 613 ? -37.676 -22.300 21.750 1.00 49.44 613 PHE A N 1
ATOM 4758 C CA . PHE A 1 613 ? -36.445 -21.553 22.012 1.00 49.44 613 PHE A CA 1
ATOM 4759 C C . PHE A 1 613 ? -35.521 -22.359 22.953 1.00 49.44 613 PHE A C 1
ATOM 4761 O O . PHE A 1 613 ? -36.046 -23.087 23.800 1.00 49.44 613 PHE A O 1
ATOM 4768 N N . PRO A 1 614 ? -34.180 -22.232 22.861 1.00 54.69 614 PRO A N 1
ATOM 4769 C CA . PRO A 1 614 ? -33.280 -22.818 23.853 1.00 54.69 614 PRO A CA 1
ATOM 4770 C C . PRO A 1 614 ? -33.705 -22.388 25.264 1.00 54.69 614 PRO A C 1
ATOM 4772 O O . PRO A 1 614 ? -33.883 -21.192 25.526 1.00 54.69 614 PRO A O 1
ATOM 4775 N N . ALA A 1 615 ? -33.920 -23.356 26.159 1.00 51.22 615 ALA A N 1
ATOM 4776 C CA . ALA A 1 615 ? -34.349 -23.090 27.529 1.00 51.22 615 ALA A CA 1
ATOM 4777 C C . ALA A 1 615 ? -33.346 -22.142 28.216 1.00 51.22 615 ALA A C 1
ATOM 4779 O O . ALA A 1 615 ? -32.146 -22.393 28.203 1.00 51.22 615 ALA A O 1
ATOM 4780 N N . GLY A 1 616 ? -33.834 -21.029 28.772 1.00 58.66 616 GLY A N 1
ATOM 4781 C CA . GLY A 1 616 ? -33.011 -20.028 29.467 1.00 58.66 616 GLY A CA 1
ATOM 4782 C C . GLY A 1 616 ? -32.624 -18.788 28.648 1.00 58.66 616 GLY A C 1
ATOM 4783 O O . GLY A 1 616 ? -32.409 -17.735 29.247 1.00 58.66 616 GLY A O 1
ATOM 4784 N N . LEU A 1 617 ? -32.637 -18.831 27.306 1.00 65.50 617 LEU A N 1
ATOM 4785 C CA . LEU A 1 617 ? -32.296 -17.656 26.479 1.00 65.50 617 LEU A CA 1
ATOM 4786 C C . LEU A 1 617 ? -33.320 -16.520 26.652 1.00 65.50 617 LEU A C 1
ATOM 4788 O O . LEU A 1 617 ? -32.948 -15.358 26.766 1.00 65.50 617 LEU A O 1
ATOM 4792 N N . SER A 1 618 ? -34.608 -16.862 26.770 1.00 61.97 618 SER A N 1
ATOM 4793 C CA . SER A 1 618 ? -35.671 -15.894 27.087 1.00 61.97 618 SER A CA 1
ATOM 4794 C C . SER A 1 618 ? -35.502 -15.261 28.473 1.00 61.97 618 SER A C 1
ATOM 4796 O O . SER A 1 618 ? -35.865 -14.104 28.652 1.00 61.97 618 SER A O 1
ATOM 4798 N N . GLY A 1 619 ? -34.948 -15.998 29.443 1.00 67.06 619 GLY A N 1
ATOM 4799 C CA . GLY A 1 619 ? -34.645 -15.479 30.779 1.00 67.06 619 GLY A CA 1
ATOM 4800 C C . GLY A 1 619 ? -33.504 -14.463 30.744 1.00 67.06 619 GLY A C 1
ATOM 4801 O O . GLY A 1 619 ? -33.664 -13.365 31.260 1.00 67.06 619 GLY A O 1
ATOM 4802 N N . ARG A 1 620 ? -32.409 -14.780 30.037 1.00 72.50 620 ARG A N 1
ATOM 4803 C CA . ARG A 1 620 ? -31.252 -13.882 29.847 1.00 72.50 620 ARG A CA 1
ATOM 4804 C C . ARG A 1 620 ? -31.595 -12.633 29.029 1.00 72.50 620 ARG A C 1
ATOM 4806 O O . ARG A 1 620 ? -31.128 -11.547 29.347 1.00 72.50 620 ARG A O 1
ATOM 4813 N N . ILE A 1 621 ? -32.451 -12.762 28.010 1.00 68.44 621 ILE A N 1
ATOM 4814 C CA . ILE A 1 621 ? -32.996 -11.608 27.271 1.00 68.44 621 ILE A CA 1
ATOM 4815 C C . ILE A 1 621 ? -33.794 -10.704 28.218 1.00 68.44 621 ILE A C 1
ATOM 4817 O O . ILE A 1 621 ? -33.626 -9.488 28.181 1.00 68.44 621 ILE A O 1
ATOM 4821 N N . ASN A 1 622 ? -34.625 -11.287 29.089 1.00 66.69 622 ASN A N 1
ATOM 4822 C CA . ASN A 1 622 ? -35.381 -10.529 30.084 1.00 66.69 622 ASN A CA 1
ATOM 4823 C C . ASN A 1 622 ? -34.488 -9.888 31.151 1.00 66.69 622 ASN A C 1
ATOM 4825 O O . ASN A 1 622 ? -34.774 -8.776 31.577 1.00 66.69 622 ASN A O 1
ATOM 4829 N N . GLU A 1 623 ? -33.401 -10.539 31.549 1.00 75.00 623 GLU A N 1
ATOM 4830 C CA . GLU A 1 623 ? -32.411 -9.995 32.480 1.00 75.00 623 GLU A C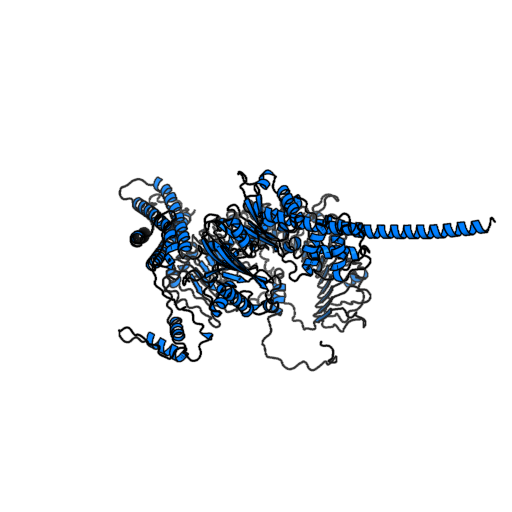A 1
ATOM 4831 C C . GLU A 1 623 ? -31.663 -8.794 31.884 1.00 75.00 623 GLU A C 1
ATOM 4833 O O . GLU A 1 623 ? -31.627 -7.730 32.498 1.00 75.00 623 GLU A O 1
ATOM 4838 N N . VAL A 1 624 ? -31.161 -8.915 30.648 1.00 72.75 624 VAL A N 1
ATOM 4839 C CA . VAL A 1 624 ? -30.556 -7.797 29.902 1.00 72.75 624 VAL A CA 1
ATOM 4840 C C . VAL A 1 624 ? -31.564 -6.661 29.712 1.00 72.75 624 VAL A C 1
ATOM 4842 O O . VAL A 1 624 ? -31.211 -5.495 29.872 1.00 72.75 624 VAL A O 1
ATOM 4845 N N . ARG A 1 625 ? -32.835 -6.986 29.440 1.00 71.31 625 ARG A N 1
ATOM 4846 C CA . ARG A 1 625 ? -33.925 -6.004 29.357 1.00 71.31 625 ARG A CA 1
ATOM 4847 C C . ARG A 1 625 ? -34.128 -5.269 30.684 1.00 71.31 625 ARG A C 1
ATOM 4849 O O . ARG A 1 625 ? -34.183 -4.048 30.669 1.00 71.31 625 ARG A O 1
ATOM 4856 N N . MET A 1 626 ? -34.225 -5.983 31.810 1.00 74.88 626 MET A N 1
ATOM 4857 C CA . MET A 1 626 ? -34.411 -5.362 33.128 1.00 74.88 626 MET A CA 1
ATOM 4858 C C . MET A 1 626 ? -33.230 -4.463 33.502 1.00 74.88 626 MET A C 1
ATOM 4860 O O . MET A 1 626 ? -33.461 -3.331 33.912 1.00 74.88 626 MET A O 1
ATOM 4864 N N . ARG A 1 627 ? -31.990 -4.915 33.275 1.00 76.69 627 ARG A N 1
ATOM 4865 C CA . ARG A 1 627 ? -30.780 -4.116 33.533 1.00 76.69 627 ARG A CA 1
ATOM 4866 C C . ARG A 1 627 ? -30.721 -2.865 32.654 1.00 76.69 627 ARG A C 1
ATOM 4868 O O . ARG A 1 627 ? -30.419 -1.790 33.152 1.00 76.69 627 ARG A O 1
ATOM 4875 N N . LEU A 1 628 ? -31.077 -2.962 31.368 1.00 68.88 628 LEU A N 1
ATOM 4876 C CA . LEU A 1 628 ? -31.179 -1.783 30.493 1.00 68.88 628 LEU A CA 1
ATOM 4877 C C . LEU A 1 628 ? -32.309 -0.838 30.904 1.00 68.88 628 LEU A C 1
ATOM 4879 O O . LEU A 1 628 ? -32.153 0.368 30.752 1.00 68.88 628 LEU A O 1
ATOM 4883 N N . ASP A 1 629 ? -33.432 -1.356 31.405 1.00 72.50 629 ASP A N 1
ATOM 4884 C CA . ASP A 1 629 ? -34.541 -0.534 31.898 1.00 72.50 629 ASP A CA 1
ATOM 4885 C C . ASP A 1 629 ? -34.193 0.173 33.221 1.00 72.50 629 ASP A C 1
ATOM 4887 O O . ASP A 1 629 ? -34.666 1.283 33.444 1.00 72.50 629 ASP A O 1
ATOM 4891 N N . GLU A 1 630 ? -33.386 -0.436 34.095 1.00 75.00 630 GLU A N 1
ATOM 4892 C CA . GLU A 1 630 ? -32.839 0.207 35.303 1.00 75.00 630 GLU A CA 1
ATOM 4893 C C . GLU A 1 630 ? -31.848 1.313 34.939 1.00 75.00 630 GLU A C 1
ATOM 4895 O O . GLU A 1 630 ? -32.075 2.469 35.288 1.00 75.00 630 GLU A O 1
ATOM 4900 N N . ILE A 1 631 ? -30.861 1.003 34.097 1.00 69.50 631 ILE A N 1
ATOM 4901 C CA . ILE A 1 631 ? -29.907 1.980 33.553 1.00 69.50 631 ILE A CA 1
ATOM 4902 C C . ILE A 1 631 ? -30.640 3.138 32.851 1.00 69.50 631 ILE A C 1
ATOM 4904 O O . ILE A 1 631 ? -30.279 4.308 32.994 1.00 69.50 631 ILE A O 1
ATOM 4908 N N . ALA A 1 632 ? -31.704 2.843 32.100 1.00 66.00 632 ALA A N 1
ATOM 4909 C CA . ALA A 1 632 ? -32.507 3.864 31.434 1.00 66.00 632 ALA A CA 1
ATOM 4910 C C . ALA A 1 632 ? -33.332 4.729 32.404 1.00 66.00 632 ALA A C 1
ATOM 4912 O O . ALA A 1 632 ? -33.709 5.834 32.019 1.00 66.00 632 ALA A O 1
ATOM 4913 N N . LYS A 1 633 ? -33.621 4.268 33.630 1.00 72.44 633 LYS A N 1
ATOM 4914 C CA . LYS A 1 633 ? -34.245 5.086 34.689 1.00 72.44 633 LYS A CA 1
ATOM 4915 C C . LYS A 1 633 ? -33.221 5.971 35.392 1.00 72.44 633 LYS A C 1
ATOM 4917 O O . LYS A 1 633 ? -33.536 7.121 35.690 1.00 72.44 633 LYS A O 1
ATOM 4922 N N . ASP A 1 634 ? -32.000 5.478 35.595 1.00 67.94 634 ASP A N 1
ATOM 4923 C CA . ASP A 1 634 ? -30.910 6.255 36.205 1.00 67.94 634 ASP A CA 1
ATOM 4924 C C . ASP A 1 634 ? -30.545 7.486 35.370 1.00 67.94 634 ASP A C 1
ATOM 4926 O O . ASP A 1 634 ? -30.147 8.515 35.910 1.00 67.94 634 ASP A O 1
ATOM 4930 N N . ARG A 1 635 ? -30.814 7.439 34.060 1.00 66.50 635 ARG A N 1
ATOM 4931 C CA . ARG A 1 635 ? -30.794 8.599 33.159 1.00 66.50 635 ARG A CA 1
ATOM 4932 C C . ARG A 1 635 ? -31.532 9.818 33.722 1.00 66.50 635 ARG A C 1
ATOM 4934 O O . ARG A 1 635 ? -31.009 10.932 33.670 1.00 66.50 635 ARG A O 1
ATOM 4941 N N . ASP A 1 636 ? -32.749 9.616 34.231 1.00 64.75 636 ASP A N 1
ATOM 4942 C CA . ASP A 1 636 ? -33.602 10.706 34.715 1.00 64.75 636 ASP A CA 1
ATOM 4943 C C . ASP A 1 636 ? -33.064 11.265 36.049 1.00 64.75 636 ASP A C 1
ATOM 4945 O O . ASP A 1 636 ? -33.145 12.472 36.297 1.00 64.75 636 ASP A O 1
ATOM 4949 N N . ALA A 1 637 ? -32.447 10.405 36.872 1.00 61.94 637 ALA A N 1
ATOM 4950 C CA . ALA A 1 637 ? -31.767 10.773 38.116 1.00 61.94 637 ALA A CA 1
ATOM 4951 C C . ALA A 1 637 ? -30.432 11.509 37.879 1.00 61.94 637 ALA A C 1
ATOM 4953 O O . ALA A 1 637 ? -30.069 12.381 38.665 1.00 61.94 637 ALA A O 1
ATOM 4954 N N . LEU A 1 638 ? -29.738 11.206 36.777 1.00 61.59 638 LEU A N 1
ATOM 4955 C CA . LEU A 1 638 ? -28.499 11.861 36.333 1.00 61.59 638 LEU A CA 1
ATOM 4956 C C . LEU A 1 638 ? -28.744 13.156 35.531 1.00 61.59 638 LEU A C 1
ATOM 4958 O O . LEU A 1 638 ? -27.795 13.817 35.106 1.00 61.59 638 LEU A O 1
ATOM 4962 N N . HIS A 1 639 ? -30.010 13.533 35.313 1.00 62.22 639 HIS A N 1
ATOM 4963 C CA . HIS A 1 639 ? -30.408 14.698 34.513 1.00 62.22 639 HIS A CA 1
ATOM 4964 C C . HIS A 1 639 ? -29.747 14.731 33.120 1.00 62.22 639 HIS A C 1
ATOM 4966 O O . HIS A 1 639 ? -29.316 15.794 32.644 1.00 62.22 639 HIS A O 1
ATOM 4972 N N . LEU A 1 640 ? -29.639 13.561 32.483 1.00 57.94 640 LEU A N 1
ATOM 4973 C CA . LEU A 1 640 ? -29.149 13.437 31.112 1.00 57.94 640 LEU A CA 1
ATOM 4974 C C . LEU A 1 640 ? -30.237 13.938 30.156 1.00 57.94 640 LEU A C 1
ATOM 4976 O O . LEU A 1 640 ? -31.388 13.503 30.237 1.00 57.94 640 LEU A O 1
ATOM 4980 N N . ARG A 1 641 ? -29.904 14.903 29.297 1.00 52.34 641 ARG A N 1
ATOM 4981 C CA . ARG A 1 641 ? -30.878 15.552 28.407 1.00 52.34 641 ARG A CA 1
ATOM 4982 C C . ARG A 1 641 ? -30.923 14.839 27.059 1.00 52.34 641 ARG A C 1
ATOM 4984 O O . ARG A 1 641 ? -29.892 14.568 26.457 1.00 52.34 641 ARG A O 1
ATOM 4991 N N . GLU A 1 642 ? -32.130 14.583 26.567 1.00 49.69 642 GLU A N 1
ATOM 4992 C CA . GLU A 1 642 ? -32.370 14.242 25.162 1.00 49.69 642 GLU A CA 1
ATOM 4993 C C . GLU A 1 642 ? -32.563 15.548 24.368 1.00 49.69 642 GLU A C 1
ATOM 4995 O O . GLU A 1 642 ? -33.707 15.888 24.098 1.00 49.69 642 GLU A O 1
ATOM 5000 N N . GLU A 1 643 ? -31.530 16.328 24.021 1.00 40.06 643 GLU A N 1
ATOM 5001 C CA . GLU A 1 643 ? -31.751 17.488 23.127 1.00 40.06 643 GLU A CA 1
ATOM 5002 C C . GLU A 1 643 ? -30.629 17.741 22.107 1.00 40.06 643 GLU A C 1
ATOM 5004 O O . GLU A 1 643 ? -29.442 17.721 22.435 1.00 40.06 643 GLU A O 1
ATOM 5009 N N . ASP A 1 644 ? -31.074 18.017 20.869 1.00 37.34 644 ASP A N 1
ATOM 5010 C CA . ASP A 1 644 ? -30.369 18.779 19.834 1.00 37.34 644 ASP A CA 1
ATOM 5011 C C . ASP A 1 644 ? -29.675 20.013 20.440 1.00 37.34 644 ASP A C 1
ATOM 5013 O O . ASP A 1 644 ? -30.168 20.636 21.380 1.00 37.34 644 ASP A O 1
ATOM 5017 N N . GLY A 1 645 ? -28.508 20.342 19.886 1.00 36.88 645 GLY A N 1
ATOM 5018 C CA . GLY A 1 645 ? -27.493 21.176 20.520 1.00 36.88 645 GLY A CA 1
ATOM 5019 C C . GLY A 1 645 ? -27.860 22.613 20.919 1.00 36.88 645 GLY A C 1
ATOM 5020 O O . GLY A 1 645 ? -28.821 23.224 20.461 1.00 36.88 645 GLY A O 1
ATOM 5021 N N . GLU A 1 646 ? -26.931 23.153 21.716 1.00 30.41 646 GLU A N 1
ATOM 5022 C CA . GLU A 1 646 ? -26.776 24.515 22.247 1.00 30.41 646 GLU A CA 1
ATOM 5023 C C . GLU A 1 646 ? -27.302 24.800 23.680 1.00 30.41 646 GLU A C 1
ATOM 5025 O O . GLU A 1 646 ? -28.486 25.007 23.934 1.00 30.41 646 GLU A O 1
ATOM 5030 N N . ARG A 1 647 ? -26.312 25.057 24.562 1.00 26.73 647 ARG A N 1
ATOM 5031 C CA . ARG A 1 647 ? -26.310 25.864 25.811 1.00 26.73 647 ARG A CA 1
ATOM 5032 C C . ARG A 1 647 ? -26.617 25.147 27.140 1.00 26.73 647 ARG A C 1
ATOM 5034 O O . ARG A 1 647 ? -27.772 24.905 27.483 1.00 26.73 647 ARG A O 1
ATOM 5041 N N . ARG A 1 648 ? -25.605 25.103 28.029 1.00 27.16 648 ARG A N 1
ATOM 5042 C CA . ARG A 1 648 ? -25.471 26.008 29.208 1.00 27.16 648 ARG A CA 1
ATOM 5043 C C . ARG A 1 648 ? -24.209 25.737 30.064 1.00 27.16 648 ARG A C 1
ATOM 5045 O O . ARG A 1 648 ? -24.059 24.673 30.641 1.00 27.16 648 ARG A O 1
ATOM 5052 N N . LEU A 1 649 ? -23.381 26.784 30.121 1.00 25.98 649 LEU A N 1
ATOM 5053 C CA . LEU A 1 649 ? -22.537 27.390 31.177 1.00 25.98 649 LEU A CA 1
ATOM 5054 C C . LEU A 1 649 ? -22.350 26.733 32.568 1.00 25.98 649 LEU A C 1
ATOM 5056 O O . LEU A 1 649 ? -23.323 26.347 33.202 1.00 25.98 649 LEU A O 1
ATOM 5060 N N . ASN A 1 650 ? -21.097 26.854 33.050 1.00 24.45 650 ASN A N 1
ATOM 5061 C CA . ASN A 1 650 ? -20.611 27.193 34.409 1.00 24.45 650 ASN A CA 1
ATOM 5062 C C . ASN A 1 650 ? -21.285 26.545 35.638 1.00 24.45 650 ASN A C 1
ATOM 5064 O O . ASN A 1 650 ? -22.443 26.833 35.907 1.00 24.45 650 ASN A O 1
ATOM 5068 N N . ASP A 1 651 ? -20.534 25.814 36.477 1.00 22.91 651 ASP A N 1
ATOM 5069 C CA . ASP A 1 651 ? -19.911 26.318 37.726 1.00 22.91 651 ASP A CA 1
ATOM 5070 C C . ASP A 1 651 ? -19.229 25.181 38.542 1.00 22.91 651 ASP A C 1
ATOM 5072 O O . ASP A 1 651 ? -19.630 24.025 38.459 1.00 22.91 651 ASP A O 1
ATOM 5076 N N . ALA A 1 652 ? -18.236 25.556 39.361 1.00 22.70 652 ALA A N 1
ATOM 5077 C CA . ALA A 1 652 ? -17.669 24.865 40.543 1.00 22.70 652 ALA A CA 1
ATOM 5078 C C . ALA A 1 652 ? -16.874 23.523 40.441 1.00 22.70 652 ALA A C 1
ATOM 5080 O O . ALA A 1 652 ? -17.420 22.427 40.403 1.00 22.70 652 ALA A O 1
ATOM 5081 N N . CYS A 1 653 ? -15.539 23.665 40.548 1.00 24.89 653 CYS A N 1
ATOM 5082 C CA . CYS A 1 653 ? -14.585 23.019 41.485 1.00 24.89 653 CYS A CA 1
ATOM 5083 C C . CYS A 1 653 ? -14.885 21.602 42.033 1.00 24.89 653 CYS A C 1
ATOM 5085 O O . CYS A 1 653 ? -15.873 21.455 42.732 1.00 24.89 653 CYS A O 1
ATOM 5087 N N . TRP A 1 654 ? -13.969 20.630 41.842 1.00 22.03 654 TRP A N 1
ATOM 5088 C CA . TRP A 1 654 ? -13.143 19.965 42.888 1.00 22.03 654 TRP A CA 1
ATOM 5089 C C . TRP A 1 654 ? -12.028 19.112 42.230 1.00 22.03 654 TRP A C 1
ATOM 5091 O O . TRP A 1 654 ? -12.274 18.345 41.304 1.00 22.03 654 TRP A O 1
ATOM 5101 N N . LYS A 1 655 ? -10.781 19.276 42.702 1.00 26.89 655 LYS A N 1
ATOM 5102 C CA . LYS A 1 655 ? -9.552 18.592 42.240 1.00 26.89 655 LYS A CA 1
ATOM 5103 C C . LYS A 1 655 ? -9.433 17.170 42.812 1.00 26.89 655 LYS A C 1
ATOM 5105 O O . LYS A 1 655 ? -9.577 17.002 44.020 1.00 26.89 655 LYS A O 1
ATOM 5110 N N . LEU A 1 656 ? -8.990 16.208 41.995 1.00 24.55 656 LEU A N 1
ATOM 5111 C CA . LEU A 1 656 ? -8.215 15.039 42.442 1.00 24.55 656 LEU A CA 1
ATOM 5112 C C . LEU A 1 656 ? -7.200 14.623 41.362 1.00 24.55 656 LEU A C 1
ATOM 5114 O O . LEU A 1 656 ? -7.560 14.385 40.215 1.00 24.55 656 LEU A O 1
ATOM 5118 N N . ILE A 1 657 ? -5.925 14.565 41.751 1.00 25.30 657 ILE A N 1
ATOM 5119 C CA . ILE A 1 657 ? -4.791 14.113 40.931 1.00 25.30 657 ILE A CA 1
ATOM 5120 C C . ILE A 1 657 ? -4.702 12.580 41.059 1.00 25.30 657 ILE A C 1
ATOM 5122 O O . ILE A 1 657 ? -4.587 12.110 42.194 1.00 25.30 657 ILE A O 1
ATOM 5126 N N . PRO A 1 658 ? -4.696 11.783 39.974 1.00 28.64 658 PRO A N 1
ATOM 5127 C CA . PRO A 1 658 ? -4.333 10.373 40.051 1.00 28.64 658 PRO A CA 1
ATOM 5128 C C . PRO A 1 658 ? -2.806 10.228 40.004 1.00 28.64 658 PRO A C 1
ATOM 5130 O O . PRO A 1 658 ? -2.149 10.711 39.084 1.00 28.64 658 PRO A O 1
ATOM 5133 N N . THR A 1 659 ? -2.219 9.543 40.983 1.00 31.77 659 THR A N 1
ATOM 5134 C CA . THR A 1 659 ? -0.845 9.034 40.876 1.00 31.77 659 THR A CA 1
ATOM 5135 C C . THR A 1 659 ? -0.828 7.801 39.972 1.00 31.77 659 THR A C 1
ATOM 5137 O O . THR A 1 659 ? -1.571 6.856 40.227 1.00 31.77 659 THR A O 1
ATOM 5140 N N . SER A 1 660 ? 0.020 7.815 38.937 1.00 38.62 660 SER A N 1
ATOM 5141 C CA . SER A 1 660 ? 0.258 6.693 38.010 1.00 38.62 660 SER A CA 1
ATOM 5142 C C . SER A 1 660 ? 0.572 5.391 38.758 1.00 38.62 660 SER A C 1
ATOM 5144 O O . SER A 1 660 ? 1.385 5.414 39.678 1.00 38.62 660 SER A O 1
ATOM 5146 N N . SER A 1 661 ? -0.047 4.273 38.367 1.00 39.47 661 SER A N 1
ATOM 5147 C CA . SER A 1 661 ? 0.124 2.935 38.964 1.00 39.47 661 SER A CA 1
ATOM 5148 C C . SER A 1 661 ? 1.382 2.189 38.494 1.00 39.47 661 SER A C 1
ATOM 5150 O O . SER A 1 661 ? 1.705 1.136 39.040 1.00 39.47 661 SER A O 1
ATOM 5152 N N . LEU A 1 662 ? 2.105 2.718 37.503 1.00 42.12 662 LEU A N 1
ATOM 5153 C CA . LEU A 1 662 ? 3.248 2.054 36.874 1.00 42.12 662 LEU A CA 1
ATOM 5154 C C . LEU A 1 662 ? 4.563 2.384 37.593 1.00 42.12 662 LEU A C 1
ATOM 5156 O O . LEU A 1 662 ? 4.950 3.549 37.694 1.00 42.12 662 LEU A O 1
ATOM 5160 N N . VAL A 1 663 ? 5.273 1.345 38.038 1.00 51.88 663 VAL A N 1
ATOM 5161 C CA . VAL A 1 663 ? 6.649 1.431 38.550 1.00 51.88 663 VAL A CA 1
ATOM 5162 C C . VAL A 1 663 ? 7.584 0.635 37.648 1.00 51.88 663 VAL A C 1
ATOM 5164 O O . VAL A 1 663 ? 7.251 -0.459 37.212 1.00 51.88 663 VAL A O 1
ATOM 5167 N N . ASP A 1 664 ? 8.753 1.209 37.359 1.00 57.03 664 ASP A N 1
ATOM 5168 C CA . ASP A 1 664 ? 9.856 0.546 36.661 1.00 57.03 664 ASP A CA 1
ATOM 5169 C C . ASP A 1 664 ? 10.745 -0.191 37.682 1.00 57.03 664 ASP A C 1
ATOM 5171 O O . ASP A 1 664 ? 11.616 0.414 38.319 1.00 57.03 664 ASP A O 1
ATOM 5175 N N . ASP A 1 665 ? 10.511 -1.497 37.844 1.00 50.50 665 ASP A N 1
ATOM 5176 C CA . ASP A 1 665 ? 11.219 -2.382 38.784 1.00 50.50 665 ASP A CA 1
ATOM 5177 C C . ASP A 1 665 ? 12.740 -2.393 38.568 1.00 50.50 665 ASP A C 1
ATOM 5179 O O . ASP A 1 665 ? 13.503 -2.574 39.517 1.00 50.50 665 ASP A O 1
ATOM 5183 N N . SER A 1 666 ? 13.207 -2.124 37.342 1.00 48.16 666 SER A N 1
ATOM 5184 C CA . SER A 1 666 ? 14.635 -2.157 36.995 1.00 48.16 666 SER A CA 1
ATOM 5185 C C . SER A 1 666 ? 15.469 -1.072 37.691 1.00 48.16 666 SER A C 1
ATOM 5187 O O . SER A 1 666 ? 16.696 -1.172 37.740 1.00 48.16 666 SER A O 1
ATOM 5189 N N . ARG A 1 667 ? 14.813 -0.045 38.251 1.00 51.75 667 ARG A N 1
ATOM 5190 C CA . ARG A 1 667 ? 15.449 1.102 38.920 1.00 51.75 667 ARG A CA 1
ATOM 5191 C C . ARG A 1 667 ? 15.410 1.026 40.444 1.00 51.75 667 ARG A C 1
ATOM 5193 O O . ARG A 1 667 ? 15.924 1.934 41.103 1.00 51.75 667 ARG A O 1
ATOM 5200 N N . VAL A 1 668 ? 14.800 -0.011 41.019 1.00 63.16 668 VAL A N 1
ATOM 5201 C CA . VAL A 1 668 ? 14.657 -0.141 42.472 1.00 63.16 668 VAL A CA 1
ATOM 5202 C C . VAL A 1 668 ? 15.654 -1.161 43.010 1.00 63.16 668 VAL A C 1
ATOM 5204 O O . VAL A 1 668 ? 15.563 -2.349 42.735 1.00 63.16 668 VAL A O 1
ATOM 5207 N N . TYR A 1 669 ? 16.607 -0.691 43.816 1.00 64.25 669 TYR A N 1
ATOM 5208 C CA . TYR A 1 669 ? 17.674 -1.522 44.375 1.00 64.25 669 TYR A CA 1
ATOM 5209 C C . TYR A 1 669 ? 17.569 -1.603 45.902 1.00 64.25 669 TYR A C 1
ATOM 5211 O O . TYR A 1 669 ? 17.401 -0.585 46.575 1.00 64.25 669 TYR A O 1
ATOM 5219 N N . GLY A 1 670 ? 17.708 -2.810 46.461 1.00 64.81 670 GLY A N 1
ATOM 5220 C CA . GLY A 1 670 ? 17.861 -3.025 47.906 1.00 64.81 670 GLY A CA 1
ATOM 5221 C C . GLY A 1 670 ? 16.570 -2.959 48.729 1.00 64.81 670 GLY A C 1
ATOM 5222 O O . GLY A 1 670 ? 16.640 -2.822 49.949 1.00 64.81 670 GLY A O 1
ATOM 5223 N N . ARG A 1 671 ? 15.399 -3.055 48.087 1.00 75.69 671 ARG A N 1
ATOM 5224 C CA . ARG A 1 671 ? 14.073 -3.045 48.741 1.00 75.69 671 ARG A CA 1
ATOM 5225 C C . ARG A 1 671 ? 13.357 -4.397 48.707 1.00 75.69 671 ARG A C 1
ATOM 5227 O O . ARG A 1 671 ? 12.224 -4.497 49.168 1.00 75.69 671 ARG A O 1
ATOM 5234 N N . ASP A 1 672 ? 14.020 -5.444 48.226 1.00 74.44 672 ASP A N 1
ATOM 5235 C CA . ASP A 1 672 ? 13.443 -6.786 48.066 1.00 74.44 672 ASP A CA 1
ATOM 5236 C C . ASP A 1 672 ? 12.990 -7.404 49.394 1.00 74.44 672 ASP A C 1
ATOM 5238 O O . ASP A 1 672 ? 11.987 -8.114 49.453 1.00 74.44 672 ASP A O 1
ATOM 5242 N N . ILE A 1 673 ? 13.715 -7.107 50.476 1.00 73.94 673 ILE A N 1
ATOM 5243 C CA . ILE A 1 673 ? 13.390 -7.566 51.831 1.00 73.94 673 ILE A CA 1
ATOM 5244 C C . ILE A 1 673 ? 12.142 -6.843 52.354 1.00 73.94 673 ILE A C 1
ATOM 5246 O O . ILE A 1 673 ? 11.239 -7.489 52.878 1.00 73.94 673 ILE A O 1
ATOM 5250 N N . ASP A 1 674 ? 12.056 -5.523 52.157 1.00 77.62 674 ASP A N 1
ATOM 5251 C CA . ASP A 1 674 ? 10.893 -4.723 52.560 1.00 77.62 674 ASP A CA 1
ATOM 5252 C C . ASP A 1 674 ? 9.638 -5.149 51.781 1.00 77.62 674 ASP A C 1
ATOM 5254 O O . ASP A 1 674 ? 8.581 -5.356 52.376 1.00 77.62 674 ASP A O 1
ATOM 5258 N N . LYS A 1 675 ? 9.774 -5.363 50.463 1.00 77.94 675 LYS A N 1
ATOM 5259 C CA . LYS A 1 675 ? 8.714 -5.879 49.585 1.00 77.94 675 LYS A CA 1
ATOM 5260 C C . LYS A 1 675 ? 8.210 -7.247 50.063 1.00 77.94 675 LYS A C 1
ATOM 5262 O O . LYS A 1 675 ? 7.009 -7.414 50.258 1.00 77.94 675 LYS A O 1
ATOM 5267 N N . LYS A 1 676 ? 9.113 -8.205 50.323 1.00 75.44 676 LYS A N 1
ATOM 5268 C CA . LYS A 1 676 ? 8.753 -9.547 50.825 1.00 75.44 676 LYS A CA 1
ATOM 5269 C C . LYS A 1 676 ? 8.054 -9.511 52.184 1.00 75.44 676 LYS A C 1
ATOM 5271 O O . LYS A 1 676 ? 7.082 -10.233 52.373 1.00 75.44 676 LYS A O 1
ATOM 5276 N N . ASN A 1 677 ? 8.509 -8.663 53.105 1.00 73.62 677 ASN A N 1
ATOM 5277 C CA . ASN A 1 677 ? 7.903 -8.542 54.432 1.00 73.62 677 ASN A CA 1
ATOM 5278 C C . ASN A 1 677 ? 6.479 -7.968 54.367 1.00 73.62 677 ASN A C 1
ATOM 5280 O O . ASN A 1 677 ? 5.605 -8.436 55.092 1.00 73.62 677 ASN A O 1
ATOM 5284 N N . ILE A 1 678 ? 6.231 -6.985 53.492 1.00 72.38 678 ILE A N 1
ATOM 5285 C CA . ILE A 1 678 ? 4.887 -6.417 53.299 1.00 72.38 678 ILE A CA 1
ATOM 5286 C C . ILE A 1 678 ? 3.958 -7.450 52.647 1.00 72.38 678 ILE A C 1
ATOM 5288 O O . ILE A 1 678 ? 2.841 -7.623 53.119 1.00 72.38 678 ILE A O 1
ATOM 5292 N N . ILE A 1 679 ? 4.422 -8.185 51.629 1.00 71.50 679 ILE A N 1
ATOM 5293 C CA . ILE A 1 679 ? 3.641 -9.272 51.011 1.00 71.50 679 ILE A CA 1
ATOM 5294 C C . ILE A 1 679 ? 3.306 -10.357 52.048 1.00 71.50 679 ILE A C 1
ATOM 5296 O O . ILE A 1 679 ? 2.171 -10.812 52.121 1.00 71.50 679 ILE A O 1
ATOM 5300 N N . GLN A 1 680 ? 4.250 -10.729 52.915 1.00 70.94 680 GLN A N 1
ATOM 5301 C CA . GLN A 1 680 ? 4.006 -11.722 53.965 1.00 70.94 680 GLN A CA 1
ATOM 5302 C C . GLN A 1 680 ? 2.989 -11.247 55.019 1.00 70.94 680 GLN A C 1
ATOM 5304 O O . GLN A 1 680 ? 2.222 -12.065 55.519 1.00 70.94 680 GLN A O 1
ATOM 5309 N N . LEU A 1 681 ? 2.963 -9.947 55.334 1.00 67.94 681 LEU A N 1
ATOM 5310 C CA . LEU A 1 681 ? 1.951 -9.336 56.205 1.00 67.94 681 LEU A CA 1
ATOM 5311 C C . LEU A 1 681 ? 0.569 -9.269 55.540 1.00 67.94 681 LEU A C 1
ATOM 5313 O O . LEU A 1 681 ? -0.433 -9.446 56.222 1.00 67.94 681 LEU A O 1
ATOM 5317 N N . LEU A 1 682 ? 0.511 -9.039 54.223 1.00 63.59 682 LEU A N 1
ATOM 5318 C CA . LEU A 1 682 ? -0.739 -9.034 53.452 1.00 63.59 682 LEU A CA 1
ATOM 5319 C C . LEU A 1 682 ? -1.357 -10.435 53.312 1.00 63.59 682 LEU A C 1
ATOM 5321 O O . LEU A 1 682 ? -2.568 -10.548 53.166 1.00 63.59 682 LEU A O 1
ATOM 5325 N N . LEU A 1 683 ? -0.534 -11.488 53.363 1.00 66.69 683 LEU A N 1
ATOM 5326 C CA . LEU A 1 683 ? -0.943 -12.880 53.133 1.00 66.69 683 LEU A CA 1
ATOM 5327 C C . LEU A 1 683 ? -1.044 -13.732 54.418 1.00 66.69 683 LEU A C 1
ATOM 5329 O O . LEU A 1 683 ? -1.302 -14.932 54.330 1.00 66.69 683 LEU A O 1
ATOM 5333 N N . SER A 1 684 ? -0.808 -13.175 55.614 1.00 58.56 684 SER A N 1
ATOM 5334 C CA . SER A 1 684 ? -0.873 -13.948 56.864 1.00 58.56 684 SER A CA 1
ATOM 5335 C C . SER A 1 684 ? -2.302 -14.065 57.411 1.00 58.56 684 SER A C 1
ATOM 5337 O O . SER A 1 684 ? -2.850 -13.104 57.945 1.00 58.56 684 SER A O 1
ATOM 5339 N N . ASP A 1 685 ? -2.875 -15.269 57.342 1.00 53.53 685 ASP A N 1
ATOM 5340 C CA . ASP A 1 685 ? -4.209 -15.602 57.863 1.00 53.53 685 ASP A CA 1
ATOM 5341 C C . ASP A 1 685 ? -4.237 -15.656 59.402 1.00 53.53 685 ASP A C 1
ATOM 5343 O O . ASP A 1 685 ? -3.847 -16.651 60.023 1.00 53.53 685 ASP A O 1
ATOM 5347 N N . GLY A 1 686 ? -4.715 -14.587 60.047 1.00 48.19 686 GLY A N 1
ATOM 5348 C CA . GLY A 1 686 ? -4.729 -14.514 61.509 1.00 48.19 686 GLY A CA 1
ATOM 5349 C C . GLY A 1 686 ? -5.589 -13.417 62.144 1.00 48.19 686 GLY A C 1
ATOM 5350 O O . GLY A 1 686 ? -5.060 -12.643 62.931 1.00 48.19 686 GLY A O 1
ATOM 5351 N N . GLN A 1 687 ? -6.913 -13.458 61.914 1.00 35.41 687 GLN A N 1
ATOM 5352 C CA . GLN A 1 687 ? -8.007 -12.747 62.631 1.00 35.41 687 GLN A CA 1
ATOM 5353 C C . GLN A 1 687 ? -8.304 -11.271 62.260 1.00 35.41 687 GLN A C 1
ATOM 5355 O O . GLN A 1 687 ? -7.420 -10.533 61.849 1.00 35.41 687 GLN A O 1
ATOM 5360 N N . PRO A 1 688 ? -9.577 -10.820 62.390 1.00 50.59 688 PRO A N 1
ATOM 5361 C CA . PRO A 1 688 ? -10.121 -9.749 61.563 1.00 50.59 688 PRO A CA 1
ATOM 5362 C C . PRO A 1 688 ? -10.064 -8.378 62.247 1.00 50.59 688 PRO A C 1
ATOM 5364 O O . PRO A 1 688 ? -10.746 -8.141 63.248 1.00 50.59 688 PRO A O 1
ATOM 5367 N N . LYS A 1 689 ? -9.318 -7.439 61.661 1.00 42.16 689 LYS A N 1
ATOM 5368 C CA . LYS A 1 689 ? -9.508 -5.989 61.822 1.00 42.16 689 LYS A CA 1
ATOM 5369 C C . LYS A 1 689 ? -8.621 -5.276 60.812 1.00 42.16 689 LYS A C 1
ATOM 5371 O O . LYS A 1 689 ? -7.422 -5.429 60.906 1.00 42.16 689 LYS A O 1
ATOM 5376 N N . VAL A 1 690 ? -9.232 -4.505 59.905 1.00 47.41 690 VAL A N 1
ATOM 5377 C CA . VAL A 1 690 ? -8.603 -3.615 58.904 1.00 47.41 690 VAL A CA 1
ATOM 5378 C C . VAL A 1 690 ? -7.106 -3.382 59.165 1.00 47.41 690 VAL A C 1
ATOM 5380 O O . VAL A 1 690 ? -6.737 -2.498 59.944 1.00 47.41 690 VAL A O 1
ATOM 5383 N N . ASP A 1 691 ? -6.264 -4.192 58.523 1.00 52.59 691 ASP A N 1
ATOM 5384 C CA . ASP A 1 691 ? -4.814 -4.139 58.675 1.00 52.59 691 ASP A CA 1
ATOM 5385 C C . ASP A 1 691 ? -4.267 -3.003 57.813 1.00 52.59 691 ASP A C 1
ATOM 5387 O O . ASP A 1 691 ? -3.888 -3.160 56.654 1.00 52.59 691 ASP A O 1
ATOM 5391 N N . VAL A 1 692 ? -4.272 -1.796 58.369 1.00 56.50 692 VAL A N 1
ATOM 5392 C CA . VAL A 1 692 ? -3.536 -0.683 57.771 1.00 56.50 692 VAL A CA 1
ATOM 5393 C C . VAL A 1 692 ? -2.050 -0.960 57.979 1.00 56.50 692 VAL A C 1
ATOM 5395 O O . VAL A 1 692 ? -1.582 -0.947 59.116 1.00 56.50 692 VAL A O 1
ATOM 5398 N N . ILE A 1 693 ? -1.306 -1.172 56.891 1.00 63.53 693 ILE A N 1
ATOM 5399 C CA . ILE A 1 693 ? 0.158 -1.299 56.913 1.00 63.53 693 ILE A CA 1
ATOM 5400 C C . ILE A 1 693 ? 0.777 0.077 56.609 1.00 63.53 693 ILE A C 1
ATOM 5402 O O . ILE A 1 693 ? 0.831 0.493 55.449 1.00 63.53 693 ILE A O 1
ATOM 5406 N N . PRO A 1 694 ? 1.238 0.834 57.622 1.00 58.81 694 PRO A N 1
ATOM 5407 C CA . PRO A 1 694 ? 1.851 2.134 57.394 1.00 58.81 694 PRO A CA 1
ATOM 5408 C C . PRO A 1 694 ? 3.285 1.985 56.866 1.00 58.81 694 PRO A C 1
ATOM 5410 O O . PRO A 1 694 ? 4.169 1.476 57.553 1.00 58.81 694 PRO A O 1
ATOM 5413 N N . ILE A 1 695 ? 3.550 2.509 55.667 1.00 67.81 695 ILE A N 1
ATOM 5414 C CA . ILE A 1 695 ? 4.910 2.642 55.121 1.00 67.81 695 ILE A CA 1
ATOM 5415 C C . ILE A 1 695 ? 5.448 4.024 55.513 1.00 67.81 695 ILE A C 1
ATOM 5417 O O . ILE A 1 695 ? 5.059 5.041 54.936 1.00 67.81 695 ILE A O 1
ATOM 5421 N N . VAL A 1 696 ? 6.336 4.082 56.510 1.00 66.06 696 VAL A N 1
ATOM 5422 C CA . VAL A 1 696 ? 6.795 5.343 57.126 1.00 66.06 696 VAL A CA 1
ATOM 5423 C C . VAL A 1 696 ? 8.277 5.601 56.843 1.00 66.06 696 VAL A C 1
ATOM 5425 O O . VAL A 1 696 ? 9.102 4.697 56.886 1.00 66.06 696 VAL A O 1
ATOM 5428 N N . GLY A 1 697 ? 8.633 6.855 56.551 1.00 65.75 697 GLY A N 1
ATOM 5429 C CA . GLY A 1 697 ? 10.013 7.264 56.271 1.00 65.75 697 GLY A CA 1
ATOM 5430 C C . GLY A 1 697 ? 10.119 8.688 55.703 1.00 65.75 697 GLY A C 1
ATOM 5431 O O . GLY A 1 697 ? 9.106 9.246 55.268 1.00 65.75 697 GLY A O 1
ATOM 5432 N N . PRO A 1 698 ? 11.320 9.296 55.676 1.00 56.31 698 PRO A N 1
ATOM 5433 C CA . PRO A 1 698 ? 11.522 10.673 55.209 1.00 56.31 698 PRO A CA 1
ATOM 5434 C C . PRO A 1 698 ? 11.150 10.876 53.726 1.00 56.31 698 PRO A C 1
ATOM 5436 O O . PRO A 1 698 ? 10.983 9.921 52.965 1.00 56.31 698 PRO A O 1
ATOM 5439 N N . GLY A 1 699 ? 10.916 12.120 53.300 1.00 49.78 699 GLY A N 1
ATOM 5440 C CA . GLY A 1 699 ? 10.582 12.442 51.902 1.00 49.78 699 GLY A CA 1
ATOM 5441 C C . GLY A 1 699 ? 11.683 11.989 50.932 1.00 49.78 699 GLY A C 1
ATOM 5442 O O . GLY A 1 699 ? 12.858 12.101 51.255 1.00 49.78 699 GLY A O 1
ATOM 5443 N N . GLY A 1 700 ? 11.313 11.440 49.770 1.00 51.94 700 GLY A N 1
ATOM 5444 C CA . GLY A 1 700 ? 12.270 11.000 48.739 1.00 51.94 700 GLY A CA 1
ATOM 5445 C C . GLY A 1 700 ? 12.818 9.570 48.870 1.00 51.94 700 GLY A C 1
ATOM 5446 O O . GLY A 1 700 ? 13.494 9.108 47.963 1.00 51.94 700 GLY A O 1
ATOM 5447 N N . VAL A 1 701 ? 12.489 8.821 49.932 1.00 67.69 701 VAL A N 1
ATOM 5448 C CA . VAL A 1 701 ? 13.023 7.452 50.156 1.00 67.69 701 VAL A CA 1
ATOM 5449 C C . VAL A 1 701 ? 12.331 6.321 49.371 1.00 67.69 701 VAL A C 1
ATOM 5451 O O . VAL A 1 701 ? 12.617 5.150 49.622 1.00 67.69 701 VAL A O 1
ATOM 5454 N N . GLY A 1 702 ? 11.404 6.652 48.464 1.00 65.69 702 GLY A N 1
ATOM 5455 C CA . GLY A 1 702 ? 10.716 5.671 47.610 1.00 65.69 702 GLY A CA 1
ATOM 5456 C C . GLY A 1 702 ? 9.515 4.950 48.240 1.00 65.69 702 GLY A C 1
ATOM 5457 O O . GLY A 1 702 ? 9.226 3.824 47.862 1.00 65.69 702 GLY A O 1
ATOM 5458 N N . LYS A 1 703 ? 8.801 5.562 49.199 1.00 71.88 703 LYS A N 1
ATOM 5459 C CA . LYS A 1 703 ? 7.649 4.928 49.888 1.00 71.88 703 LYS A CA 1
ATOM 5460 C C . LYS A 1 703 ? 6.504 4.552 48.942 1.00 71.88 703 LYS A C 1
ATOM 5462 O O . LYS A 1 703 ? 6.027 3.427 48.980 1.00 71.88 703 LYS A O 1
ATOM 5467 N N . THR A 1 704 ? 6.085 5.491 48.092 1.00 66.31 704 THR A N 1
ATOM 5468 C CA . THR A 1 704 ? 5.026 5.269 47.095 1.00 66.31 704 THR A CA 1
ATOM 5469 C C . THR A 1 704 ? 5.461 4.233 46.063 1.00 66.31 704 THR A C 1
ATOM 5471 O O . THR A 1 704 ? 4.690 3.344 45.734 1.00 66.31 704 THR A O 1
ATOM 5474 N N . THR A 1 705 ? 6.731 4.279 45.652 1.00 70.44 705 THR A N 1
ATOM 5475 C CA . THR A 1 705 ? 7.347 3.284 44.769 1.00 70.44 705 THR A CA 1
ATOM 5476 C C . THR A 1 705 ? 7.330 1.885 45.392 1.00 70.44 705 THR A C 1
ATOM 5478 O O . THR A 1 705 ? 6.956 0.935 44.724 1.00 70.44 705 THR A O 1
ATOM 5481 N N . LEU A 1 706 ? 7.657 1.746 46.684 1.00 74.44 706 LEU A N 1
ATOM 5482 C CA . LEU A 1 706 ? 7.584 0.469 47.406 1.00 74.44 706 LEU A CA 1
ATOM 5483 C C . LEU A 1 706 ? 6.143 -0.055 47.515 1.00 74.44 706 LEU A C 1
ATOM 5485 O O . LEU A 1 706 ? 5.920 -1.246 47.331 1.00 74.44 706 LEU A O 1
ATOM 5489 N N . ALA A 1 707 ? 5.167 0.821 47.772 1.00 71.06 707 ALA A N 1
ATOM 5490 C CA . ALA A 1 707 ? 3.753 0.441 47.803 1.00 71.06 707 ALA A CA 1
ATOM 5491 C C . ALA A 1 707 ? 3.269 -0.074 46.436 1.00 71.06 707 ALA A C 1
ATOM 5493 O O . ALA A 1 707 ? 2.584 -1.088 46.356 1.00 71.06 707 ALA A O 1
ATOM 5494 N N . GLN A 1 708 ? 3.672 0.596 45.357 1.00 62.50 708 GLN A N 1
ATOM 5495 C CA . GLN A 1 708 ? 3.341 0.212 43.986 1.00 62.50 708 GLN A CA 1
ATOM 5496 C C . GLN A 1 708 ? 4.049 -1.078 43.543 1.00 62.50 708 GLN A C 1
ATOM 5498 O O . GLN A 1 708 ? 3.442 -1.888 42.856 1.00 62.50 708 GLN A O 1
ATOM 5503 N N . LEU A 1 709 ? 5.292 -1.314 43.980 1.00 70.00 709 LEU A N 1
ATOM 5504 C CA . LEU A 1 709 ? 6.005 -2.580 43.755 1.00 70.00 709 LEU A CA 1
ATOM 5505 C C . LEU A 1 709 ? 5.323 -3.784 44.407 1.00 70.00 709 LEU A C 1
ATOM 5507 O O . LEU A 1 709 ? 5.427 -4.894 43.894 1.00 70.00 709 LEU A O 1
ATOM 5511 N N . VAL A 1 710 ? 4.695 -3.576 45.568 1.00 68.62 710 VAL A N 1
ATOM 5512 C CA . VAL A 1 710 ? 3.901 -4.601 46.254 1.00 68.62 710 VAL A CA 1
ATOM 5513 C C . VAL A 1 710 ? 2.556 -4.784 45.550 1.00 68.62 710 VAL A C 1
ATOM 5515 O O . VAL A 1 710 ? 2.153 -5.916 45.329 1.00 68.62 710 VAL A O 1
ATOM 5518 N N . TYR A 1 711 ? 1.889 -3.693 45.159 1.00 61.47 711 TYR A N 1
ATOM 5519 C CA . TYR A 1 711 ? 0.603 -3.734 44.452 1.00 61.47 711 TYR A CA 1
ATOM 5520 C C . TYR A 1 711 ? 0.687 -4.432 43.085 1.00 61.47 711 TYR A C 1
ATOM 5522 O O . TYR A 1 711 ? -0.192 -5.210 42.742 1.00 61.47 711 TYR A O 1
ATOM 5530 N N . ASN A 1 712 ? 1.755 -4.179 42.324 1.00 57.94 712 ASN A N 1
ATOM 5531 C CA . ASN A 1 712 ? 1.983 -4.777 41.005 1.00 57.94 712 ASN A CA 1
ATOM 5532 C C . ASN A 1 712 ? 2.668 -6.154 41.072 1.00 57.94 712 ASN A C 1
ATOM 5534 O O . ASN A 1 712 ? 3.097 -6.678 40.043 1.00 57.94 712 ASN A O 1
ATOM 5538 N N . ASP A 1 713 ? 2.845 -6.727 42.265 1.00 60.84 713 ASP A N 1
ATOM 5539 C CA . ASP A 1 713 ? 3.440 -8.051 42.383 1.00 60.84 713 ASP A CA 1
ATOM 5540 C C . ASP A 1 713 ? 2.471 -9.118 41.831 1.00 60.84 713 ASP A C 1
ATOM 5542 O O . ASP A 1 713 ? 1.283 -9.073 42.150 1.00 60.84 713 ASP A O 1
ATOM 5546 N N . PRO A 1 714 ? 2.929 -10.098 41.028 1.00 53.84 714 PRO A N 1
ATOM 5547 C CA . PRO A 1 714 ? 2.060 -11.139 40.473 1.00 53.84 714 PRO A CA 1
ATOM 5548 C C . PRO A 1 714 ? 1.331 -11.983 41.526 1.00 53.84 714 PRO A C 1
ATOM 5550 O O . PRO A 1 714 ? 0.320 -12.591 41.203 1.00 53.84 714 PRO A O 1
ATOM 5553 N N . MET A 1 715 ? 1.829 -12.045 42.770 1.00 52.94 715 MET A N 1
ATOM 5554 C CA . MET A 1 715 ? 1.126 -12.712 43.876 1.00 52.94 715 MET A CA 1
ATOM 5555 C C . MET A 1 715 ? 0.015 -11.843 44.500 1.00 52.94 715 MET A C 1
ATOM 5557 O O . MET A 1 715 ? -0.691 -12.319 45.385 1.00 52.94 715 MET A O 1
ATOM 5561 N N . VAL A 1 716 ? -0.105 -10.578 44.077 1.00 55.09 716 VAL A N 1
ATOM 5562 C CA . VAL A 1 716 ? -1.048 -9.552 44.566 1.00 55.09 716 VAL A CA 1
ATOM 5563 C C . VAL A 1 716 ? -2.031 -9.097 43.465 1.00 55.09 716 VAL A C 1
ATOM 5565 O O . VAL A 1 716 ? -3.119 -8.624 43.787 1.00 55.09 716 VAL A O 1
ATOM 5568 N N . LEU A 1 717 ? -1.683 -9.252 42.179 1.00 46.75 717 LEU A N 1
ATOM 5569 C CA . LEU A 1 717 ? -2.548 -8.953 41.028 1.00 46.75 717 LEU A CA 1
ATOM 5570 C C . LEU A 1 717 ? -3.499 -10.125 40.703 1.00 46.75 717 LEU A C 1
ATOM 5572 O O . LEU A 1 717 ? -3.088 -11.087 40.055 1.00 46.75 717 LEU A O 1
ATOM 5576 N N . ASP A 1 718 ? -4.771 -10.011 41.091 1.00 47.38 718 ASP A N 1
ATOM 5577 C CA . ASP A 1 718 ? -5.863 -10.889 40.630 1.00 47.38 718 ASP A CA 1
ATOM 5578 C C . ASP A 1 718 ? -6.229 -10.611 39.156 1.00 47.38 718 ASP A C 1
ATOM 5580 O O . ASP A 1 718 ? -6.223 -9.461 38.700 1.00 47.38 718 ASP A O 1
ATOM 5584 N N . VAL A 1 719 ? -6.577 -11.659 38.396 1.00 50.72 719 VAL A N 1
ATOM 5585 C CA . VAL A 1 719 ? -7.092 -11.535 37.022 1.00 50.72 719 VAL A CA 1
ATOM 5586 C C . VAL A 1 719 ? -8.594 -11.260 37.101 1.00 50.72 719 VAL A C 1
ATOM 5588 O O . VAL A 1 719 ? -9.397 -12.170 37.261 1.00 50.72 719 VAL A O 1
ATOM 5591 N N . ASP A 1 720 ? -8.985 -9.995 36.958 1.00 51.97 720 ASP A N 1
ATOM 5592 C CA . ASP A 1 720 ? -10.383 -9.568 37.116 1.00 51.97 720 ASP A CA 1
ATOM 5593 C C . ASP A 1 720 ? -11.369 -10.290 36.161 1.00 51.97 720 ASP A C 1
ATOM 5595 O O . ASP A 1 720 ? -11.065 -10.523 34.979 1.00 51.97 720 ASP A O 1
ATOM 5599 N N . GLU A 1 721 ? -12.579 -10.605 36.657 1.00 55.78 721 GLU A N 1
ATOM 5600 C CA . GLU A 1 721 ? -13.633 -11.350 35.937 1.00 55.78 721 GLU A CA 1
ATOM 5601 C C . GLU A 1 721 ? -14.082 -10.634 34.641 1.00 55.78 721 GLU A C 1
ATOM 5603 O O . GLU A 1 721 ? -14.559 -11.283 33.700 1.00 55.78 721 GLU A O 1
ATOM 5608 N N . ASP A 1 722 ? -13.892 -9.310 34.563 1.00 56.59 722 ASP A N 1
ATOM 5609 C CA . ASP A 1 722 ? -14.261 -8.450 33.429 1.00 56.59 722 ASP A CA 1
ATOM 5610 C C . ASP A 1 722 ? -13.207 -8.387 32.298 1.00 56.59 722 ASP A C 1
ATOM 5612 O O . ASP A 1 722 ? -13.379 -7.667 31.306 1.00 56.59 722 ASP A O 1
ATOM 5616 N N . THR A 1 723 ? -12.128 -9.172 32.377 1.00 61.72 723 THR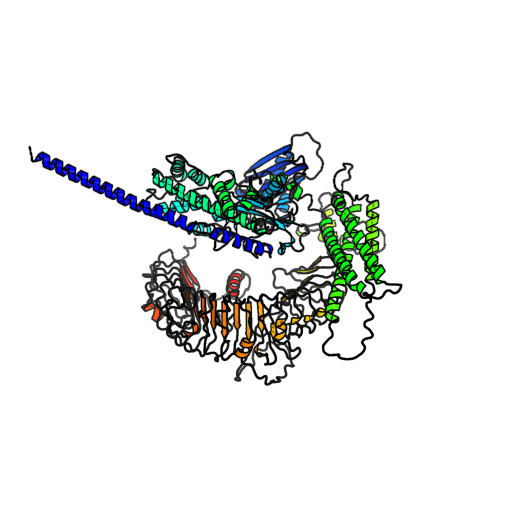 A N 1
ATOM 5617 C CA . THR A 1 723 ? -11.092 -9.218 31.331 1.00 61.72 723 THR A CA 1
ATOM 5618 C C . THR A 1 723 ? -11.635 -9.768 30.000 1.00 61.72 723 THR A C 1
ATOM 5620 O O . THR A 1 723 ? -12.026 -10.930 29.888 1.00 61.72 723 THR A O 1
ATOM 5623 N N . LEU A 1 724 ? -11.603 -8.948 28.938 1.00 64.31 724 LEU A N 1
ATOM 5624 C CA . LEU A 1 724 ? -12.103 -9.313 27.596 1.00 64.31 724 LEU A CA 1
ATOM 5625 C C . LEU A 1 724 ? -11.019 -9.819 26.635 1.00 64.31 724 LEU A C 1
ATOM 5627 O O . LEU A 1 724 ? -11.318 -10.560 25.695 1.00 64.31 724 LEU A O 1
ATOM 5631 N N . HIS A 1 725 ? -9.766 -9.417 26.831 1.00 70.12 725 HIS A N 1
ATOM 5632 C CA . HIS A 1 725 ? -8.661 -9.760 25.940 1.00 70.12 725 HIS A CA 1
ATOM 5633 C C . HIS A 1 725 ? -7.438 -10.146 26.759 1.00 70.12 725 HIS A C 1
ATOM 5635 O O . HIS A 1 725 ? -6.994 -9.375 27.603 1.00 70.12 725 HIS A O 1
ATOM 5641 N N . ALA A 1 726 ? -6.883 -11.318 26.472 1.00 66.38 726 ALA A N 1
ATOM 5642 C CA . ALA A 1 726 ? -5.680 -11.814 27.111 1.00 66.38 726 ALA A CA 1
ATOM 5643 C C . ALA A 1 726 ? -4.674 -12.236 26.041 1.00 66.38 726 ALA A C 1
ATOM 5645 O O . ALA A 1 726 ? -5.012 -12.900 25.056 1.00 66.38 726 ALA A O 1
ATOM 5646 N N . SER A 1 727 ? -3.421 -11.849 26.248 1.00 64.38 727 SER A N 1
ATOM 5647 C CA . SER A 1 727 ? -2.298 -12.321 25.451 1.00 64.38 727 SER A CA 1
ATOM 5648 C C . SER A 1 727 ? -1.214 -12.846 26.370 1.00 64.38 727 SER A C 1
ATOM 5650 O O . SER A 1 727 ? -0.799 -12.144 27.290 1.00 64.38 727 SER A O 1
ATOM 5652 N N . LEU A 1 728 ? -0.735 -14.051 26.096 1.00 68.44 728 LEU A N 1
ATOM 5653 C CA . LEU A 1 728 ? 0.348 -14.661 26.841 1.00 68.44 728 LEU A CA 1
ATOM 5654 C C . LEU A 1 728 ? 1.664 -14.472 26.084 1.00 68.44 728 LEU A C 1
ATOM 5656 O O . LEU A 1 728 ? 1.784 -14.866 24.921 1.00 68.44 728 LEU A O 1
ATOM 5660 N N . VAL A 1 729 ? 2.646 -13.872 26.756 1.00 62.66 729 VAL A N 1
ATOM 5661 C CA . VAL A 1 729 ? 4.014 -13.710 26.258 1.00 62.66 729 VAL A CA 1
ATOM 5662 C C . VAL A 1 729 ? 4.915 -14.638 27.077 1.00 62.66 729 VAL A C 1
ATOM 5664 O O . VAL A 1 729 ? 5.133 -14.369 28.258 1.00 62.66 729 VAL A O 1
ATOM 5667 N N . PRO A 1 730 ? 5.420 -15.737 26.500 1.00 59.41 730 PRO A N 1
ATOM 5668 C CA . PRO A 1 730 ? 6.343 -16.629 27.193 1.00 59.41 730 PRO A CA 1
ATOM 5669 C C . PRO A 1 730 ? 7.650 -15.900 27.517 1.00 59.41 730 PRO A C 1
ATOM 5671 O O . PRO A 1 730 ? 8.174 -15.190 26.662 1.00 59.41 730 PRO A O 1
ATOM 5674 N N . THR A 1 731 ? 8.180 -16.073 28.728 1.00 55.56 731 THR A N 1
ATOM 5675 C CA . THR A 1 731 ? 9.470 -15.496 29.152 1.00 55.56 731 THR A CA 1
ATOM 5676 C C . THR A 1 731 ? 10.621 -16.490 28.958 1.00 55.56 731 THR A C 1
ATOM 5678 O O . THR A 1 731 ? 10.396 -17.700 28.916 1.00 55.56 731 THR A O 1
ATOM 5681 N N . ASP A 1 732 ? 11.859 -15.996 28.816 1.00 51.19 732 ASP A N 1
ATOM 5682 C CA . ASP A 1 732 ? 13.033 -16.849 28.577 1.00 51.19 732 ASP A CA 1
ATOM 5683 C C . ASP A 1 732 ? 13.223 -17.872 29.715 1.00 51.19 732 ASP A C 1
ATOM 5685 O O . ASP A 1 732 ? 13.497 -17.509 30.858 1.00 51.19 732 ASP A O 1
ATOM 5689 N N . GLY A 1 733 ? 13.084 -19.163 29.385 1.00 52.03 733 GLY A N 1
ATOM 5690 C CA . GLY A 1 733 ? 13.225 -20.289 30.321 1.00 52.03 733 GLY A CA 1
ATOM 5691 C C . GLY A 1 733 ? 11.917 -20.991 30.709 1.00 52.03 733 GLY A C 1
ATOM 5692 O O . GLY A 1 733 ? 11.967 -22.043 31.350 1.00 52.03 733 GLY A O 1
ATOM 5693 N N . GLN A 1 734 ? 10.755 -20.468 30.302 1.00 56.62 734 GLN A N 1
ATOM 5694 C CA . GLN A 1 734 ? 9.452 -21.100 30.528 1.00 56.62 734 GLN A CA 1
ATOM 5695 C C . GLN A 1 734 ? 9.102 -22.063 29.380 1.00 56.62 734 GLN A C 1
ATOM 5697 O O . GLN A 1 734 ? 8.696 -21.650 28.298 1.00 56.62 734 GLN A O 1
ATOM 5702 N N . ASN A 1 735 ? 9.240 -23.371 29.619 1.00 55.09 735 ASN A N 1
ATOM 5703 C CA . ASN A 1 735 ? 8.940 -24.403 28.611 1.00 55.09 735 ASN A CA 1
ATOM 5704 C C . ASN A 1 735 ? 7.485 -24.907 28.649 1.00 55.09 735 ASN A C 1
ATOM 5706 O O . ASN A 1 735 ? 7.052 -25.581 27.715 1.00 55.09 735 ASN A O 1
ATOM 5710 N N . ILE A 1 736 ? 6.744 -24.607 29.721 1.00 59.44 736 ILE A N 1
ATOM 5711 C CA . ILE A 1 736 ? 5.367 -25.061 29.955 1.00 59.44 736 ILE A CA 1
ATOM 5712 C C . ILE A 1 736 ? 4.512 -23.843 30.304 1.00 59.44 736 ILE A C 1
ATOM 5714 O O . ILE A 1 736 ? 4.899 -23.035 31.149 1.00 59.44 736 ILE A O 1
ATOM 5718 N N . ILE A 1 737 ? 3.356 -23.719 29.652 1.00 62.88 737 ILE A N 1
ATOM 5719 C CA . ILE A 1 737 ? 2.346 -22.705 29.970 1.00 62.88 737 ILE A CA 1
ATOM 5720 C C . ILE A 1 737 ? 1.269 -23.364 30.834 1.00 62.88 737 ILE A C 1
ATOM 5722 O O . ILE A 1 737 ? 0.559 -24.252 30.364 1.00 62.88 737 ILE A O 1
ATOM 5726 N N . GLU A 1 738 ? 1.138 -22.921 32.084 1.00 59.38 738 GLU A N 1
ATOM 5727 C CA . GLU A 1 738 ? 0.054 -23.344 32.974 1.00 59.38 738 GLU A CA 1
ATOM 5728 C C . GLU A 1 738 ? -1.114 -22.349 32.901 1.00 59.38 738 GLU A C 1
ATOM 5730 O O . GLU A 1 738 ? -0.947 -21.155 33.134 1.00 59.38 738 GLU A O 1
ATOM 5735 N N . PHE A 1 739 ? -2.316 -22.842 32.590 1.00 62.84 739 PHE A N 1
ATOM 5736 C CA . PHE A 1 739 ? -3.522 -22.024 32.372 1.00 62.84 739 PHE A CA 1
ATOM 5737 C C . PHE A 1 739 ? -4.325 -21.732 33.652 1.00 62.84 739 PHE A C 1
ATOM 5739 O O . PHE A 1 739 ? -5.474 -21.304 33.571 1.00 62.84 739 PHE A O 1
ATOM 5746 N N . GLN A 1 740 ? -3.760 -21.977 34.839 1.00 57.12 740 GLN A N 1
ATOM 5747 C CA . GLN A 1 740 ? -4.495 -21.872 36.110 1.00 57.12 740 GLN A CA 1
ATOM 5748 C C . GLN A 1 740 ? -5.001 -20.445 36.390 1.00 57.12 740 GLN A C 1
ATOM 5750 O O . GLN A 1 740 ? -6.079 -20.286 36.957 1.00 57.12 740 GLN A O 1
ATOM 5755 N N . THR A 1 741 ? -4.283 -19.422 35.914 1.00 55.66 741 THR A N 1
ATOM 5756 C CA . THR A 1 741 ? -4.639 -17.995 36.034 1.00 55.66 741 THR A CA 1
ATOM 5757 C C . THR A 1 741 ? -5.749 -17.541 35.076 1.00 55.66 741 THR A C 1
ATOM 5759 O O . THR A 1 741 ? -6.253 -16.433 35.203 1.00 55.66 741 THR A O 1
ATOM 5762 N N . LEU A 1 742 ? -6.166 -18.380 34.117 1.00 60.00 742 LEU A N 1
ATOM 5763 C CA . LEU A 1 742 ? -7.230 -18.070 33.146 1.00 60.00 742 LEU A CA 1
ATOM 5764 C C . LEU A 1 742 ? -8.596 -18.657 33.540 1.00 60.00 742 LEU A C 1
ATOM 5766 O O . LEU A 1 742 ? -9.525 -18.656 32.734 1.00 60.00 742 LEU A O 1
ATOM 5770 N N . ASN A 1 743 ? -8.735 -19.141 34.777 1.00 59.84 743 ASN A N 1
ATOM 5771 C CA . ASN A 1 743 ? -10.004 -19.650 35.302 1.00 59.84 743 ASN A CA 1
ATOM 5772 C C . ASN A 1 743 ? -10.982 -18.549 35.745 1.00 59.84 743 ASN A C 1
ATOM 5774 O O . ASN A 1 743 ? -12.185 -18.804 35.808 1.00 59.84 743 ASN A O 1
ATOM 5778 N N . GLU A 1 744 ? -10.486 -17.349 36.041 1.00 59.00 744 GLU A N 1
ATOM 5779 C CA . GLU A 1 744 ? -11.280 -16.217 36.536 1.00 59.00 744 GLU A CA 1
ATOM 5780 C C . GLU A 1 744 ? -12.002 -15.408 35.435 1.00 59.00 744 GLU A C 1
ATOM 5782 O O . GLU A 1 744 ? -13.195 -15.129 35.598 1.00 59.00 744 GLU A O 1
ATOM 5787 N N . PRO A 1 745 ? -11.396 -15.089 34.271 1.00 63.03 745 PRO A N 1
ATOM 5788 C CA . PRO A 1 745 ? -12.020 -14.206 33.286 1.00 63.03 745 PRO A CA 1
ATOM 5789 C C . PRO A 1 745 ? -13.067 -14.921 32.412 1.00 63.03 745 PRO A C 1
ATOM 5791 O O . PRO A 1 745 ? -12.827 -15.266 31.254 1.00 63.03 745 PRO A O 1
ATOM 5794 N N . LYS A 1 746 ? -14.285 -15.106 32.936 1.00 70.88 746 LYS A N 1
ATOM 5795 C CA . LYS A 1 746 ? -15.418 -15.756 32.232 1.00 70.88 746 LYS A CA 1
ATOM 5796 C C . LYS A 1 746 ? -15.870 -15.013 30.967 1.00 70.88 746 LYS A C 1
ATOM 5798 O O . LYS A 1 746 ? -16.504 -15.608 30.094 1.00 70.88 746 LYS A O 1
ATOM 5803 N N . ARG A 1 747 ? -15.558 -13.716 30.857 1.00 73.25 747 ARG A N 1
ATOM 5804 C CA . ARG A 1 747 ? -15.952 -12.835 29.742 1.00 73.25 747 ARG A CA 1
ATOM 5805 C C . ARG A 1 747 ? -14.911 -12.725 28.627 1.00 73.25 747 ARG A C 1
ATOM 5807 O O . ARG A 1 747 ? -15.080 -11.921 27.708 1.00 73.25 747 ARG A O 1
ATOM 5814 N N . LEU A 1 748 ? -13.861 -13.544 28.659 1.00 78.25 748 LEU A N 1
ATOM 5815 C CA . LEU A 1 748 ? -12.778 -13.477 27.686 1.00 78.25 748 LEU A CA 1
ATOM 5816 C C . LEU A 1 748 ? -13.275 -13.701 26.246 1.00 78.25 748 LEU A C 1
ATOM 5818 O O . LEU A 1 748 ? -13.915 -14.703 25.931 1.00 78.25 748 LEU A O 1
ATOM 5822 N N . ARG A 1 749 ? -12.944 -12.767 25.350 1.00 83.75 749 ARG A N 1
ATOM 5823 C CA . ARG A 1 749 ? -13.300 -12.782 23.919 1.00 83.75 749 ARG A CA 1
ATOM 5824 C C . ARG A 1 749 ? -12.119 -13.091 23.011 1.00 83.75 749 ARG A C 1
ATOM 5826 O O . ARG A 1 749 ? -12.314 -13.675 21.944 1.00 83.75 749 ARG A O 1
ATOM 5833 N N . THR A 1 750 ? -10.911 -12.723 23.424 1.00 79.12 750 THR A N 1
ATOM 5834 C CA . THR A 1 750 ? -9.687 -12.963 22.652 1.00 79.12 750 THR A CA 1
ATOM 5835 C C . THR A 1 750 ? -8.623 -13.592 23.531 1.00 79.12 750 THR A C 1
ATOM 5837 O O . THR A 1 750 ? -8.309 -13.046 24.587 1.00 79.12 750 THR A O 1
ATOM 5840 N N . PHE A 1 751 ? -8.033 -14.683 23.047 1.00 81.81 751 PHE A N 1
ATOM 5841 C CA . PHE A 1 751 ? -6.878 -15.323 23.658 1.00 81.81 751 PHE A CA 1
ATOM 5842 C C . PHE A 1 751 ? -5.772 -15.557 22.619 1.00 81.81 751 PHE A C 1
ATOM 5844 O O . PHE A 1 751 ? -6.001 -16.240 21.618 1.00 81.81 751 PHE A O 1
ATOM 5851 N N . LEU A 1 752 ? -4.587 -14.977 22.838 1.00 77.69 752 LEU A N 1
ATOM 5852 C CA . LEU A 1 752 ? -3.450 -15.052 21.907 1.00 77.69 752 LEU A CA 1
ATOM 5853 C C . LEU A 1 752 ? -2.172 -15.505 22.614 1.00 77.69 752 LEU A C 1
ATOM 5855 O O . LEU A 1 752 ? -1.822 -14.960 23.658 1.00 77.69 752 LEU A O 1
ATOM 5859 N N . ILE A 1 753 ? -1.415 -16.412 22.000 1.00 72.81 753 ILE A N 1
ATOM 5860 C CA . ILE A 1 753 ? -0.035 -16.706 22.404 1.00 72.81 753 ILE A CA 1
ATOM 5861 C C . ILE A 1 753 ? 0.918 -15.953 21.468 1.00 72.81 753 ILE A C 1
ATOM 5863 O O . ILE A 1 753 ? 0.946 -16.189 20.260 1.00 72.81 753 ILE A O 1
ATOM 5867 N N . LEU A 1 754 ? 1.690 -15.011 22.014 1.00 62.66 754 LEU A N 1
ATOM 5868 C CA . LEU A 1 754 ? 2.592 -14.153 21.244 1.00 62.66 754 LEU A CA 1
ATOM 5869 C C . LEU A 1 754 ? 4.019 -14.712 21.268 1.00 62.66 754 LEU A C 1
ATOM 5871 O O . LEU A 1 754 ? 4.629 -14.863 22.324 1.00 62.66 754 LEU A O 1
ATOM 5875 N N . LYS A 1 755 ? 4.580 -14.990 20.088 1.00 56.88 755 LYS A N 1
ATOM 5876 C CA . LYS A 1 755 ? 5.938 -15.531 19.948 1.00 56.88 755 LYS A CA 1
ATOM 5877 C C . LYS A 1 755 ? 7.012 -14.454 20.163 1.00 56.88 755 LYS A C 1
ATOM 5879 O O . LYS A 1 755 ? 7.059 -13.471 19.422 1.00 56.88 755 LYS A O 1
ATOM 5884 N N . LEU A 1 756 ? 7.939 -14.693 21.098 1.00 49.12 756 LEU A N 1
ATOM 5885 C CA . LEU A 1 756 ? 9.220 -13.981 21.179 1.00 49.12 756 LEU A CA 1
ATOM 5886 C C . LEU A 1 756 ? 10.238 -14.582 20.194 1.00 49.12 756 LEU A C 1
ATOM 5888 O O . LEU A 1 756 ? 10.154 -15.743 19.807 1.00 49.12 756 LEU A O 1
ATOM 5892 N N . LYS A 1 757 ? 11.208 -13.772 19.757 1.00 45.50 757 LYS A N 1
ATOM 5893 C CA . LYS A 1 757 ? 12.143 -14.027 18.639 1.00 45.50 757 LYS A CA 1
ATOM 5894 C C . LYS A 1 757 ? 13.015 -15.301 18.739 1.00 45.50 757 LYS A C 1
ATOM 5896 O O . LYS A 1 757 ? 13.753 -15.574 17.795 1.00 45.50 757 LYS A O 1
ATOM 5901 N N . GLN A 1 758 ? 12.954 -16.076 19.822 1.00 47.78 758 GLN A N 1
ATOM 5902 C CA . GLN A 1 758 ? 13.763 -17.282 20.024 1.00 47.78 758 GLN A CA 1
ATOM 5903 C C . GLN A 1 758 ? 12.993 -18.565 19.659 1.00 47.78 758 GLN A C 1
ATOM 5905 O O . GLN A 1 758 ? 11.783 -18.669 19.841 1.00 47.78 758 GLN A O 1
ATOM 5910 N N . MET A 1 759 ? 13.708 -19.564 19.134 1.00 46.22 759 MET A N 1
ATOM 5911 C CA . MET A 1 759 ? 13.210 -20.910 18.801 1.00 46.22 759 MET A CA 1
ATOM 5912 C C . MET A 1 759 ? 12.942 -21.751 20.070 1.00 46.22 759 MET A C 1
ATOM 5914 O O . MET A 1 759 ? 13.453 -22.862 20.186 1.00 46.22 759 MET A O 1
ATOM 5918 N N . GLN A 1 760 ? 12.201 -21.225 21.050 1.00 53.50 760 GLN A N 1
ATOM 5919 C CA . GLN A 1 760 ? 11.790 -22.010 22.217 1.00 53.50 760 GLN A CA 1
ATOM 5920 C C . GLN A 1 760 ? 10.559 -22.855 21.874 1.00 53.50 760 GLN A C 1
ATOM 5922 O O . GLN A 1 760 ? 9.612 -22.401 21.231 1.00 53.50 760 GLN A O 1
ATOM 5927 N N . VAL A 1 761 ? 10.624 -24.121 22.271 1.00 57.00 761 VAL A N 1
ATOM 5928 C CA . VAL A 1 761 ? 9.591 -25.133 22.070 1.00 57.00 761 VAL A CA 1
ATOM 5929 C C . VAL A 1 761 ? 8.594 -24.998 23.222 1.00 57.00 761 VAL A C 1
ATOM 5931 O O . VAL A 1 761 ? 8.889 -25.428 24.332 1.00 57.00 761 VAL A O 1
ATOM 5934 N N . LEU A 1 762 ? 7.441 -24.370 22.979 1.00 66.94 762 LEU A N 1
ATOM 5935 C CA . LEU A 1 762 ? 6.424 -24.150 24.014 1.00 66.94 762 LEU A CA 1
ATOM 5936 C C . LEU A 1 762 ? 5.496 -25.355 24.107 1.00 66.94 762 LEU A C 1
ATOM 5938 O O . LEU A 1 762 ? 4.688 -25.594 23.203 1.00 66.94 762 LEU A O 1
ATOM 5942 N N . GLN A 1 763 ? 5.596 -26.107 25.201 1.00 69.56 763 GLN A N 1
ATOM 5943 C CA . GLN A 1 763 ? 4.628 -27.145 25.517 1.00 69.56 763 GLN A CA 1
ATOM 5944 C C . GLN A 1 763 ? 3.377 -26.495 26.112 1.00 69.56 763 GLN A C 1
ATOM 5946 O O . GLN A 1 763 ? 3.427 -25.787 27.118 1.00 69.56 763 GLN A O 1
ATOM 5951 N N . VAL A 1 764 ? 2.249 -26.722 25.445 1.00 71.12 764 VAL A N 1
ATOM 5952 C CA . VAL A 1 764 ? 0.941 -26.196 25.829 1.00 71.12 764 VAL A CA 1
ATOM 5953 C C . VAL A 1 764 ? 0.013 -27.376 26.039 1.00 71.12 764 VAL A C 1
ATOM 5955 O O . VAL A 1 764 ? -0.247 -28.134 25.106 1.00 71.12 764 VAL A O 1
ATOM 5958 N N . GLU A 1 765 ? -0.497 -27.512 27.258 1.00 69.75 765 GLU A N 1
ATOM 5959 C CA . GLU A 1 765 ? -1.617 -28.397 27.556 1.00 69.75 765 GLU A CA 1
ATOM 5960 C C . GLU A 1 765 ? -2.866 -27.538 27.721 1.00 69.75 765 GLU A C 1
ATOM 5962 O O . GLU A 1 765 ? -2.914 -26.671 28.589 1.00 69.75 765 GLU A O 1
ATOM 5967 N N . MET A 1 766 ? -3.865 -27.751 26.862 1.00 73.50 766 MET A N 1
ATOM 5968 C CA . MET A 1 766 ? -5.158 -27.075 26.957 1.00 73.50 766 MET A CA 1
ATOM 5969 C C . MET A 1 766 ? -6.143 -27.952 27.732 1.00 73.50 766 MET A C 1
ATOM 5971 O O . MET A 1 766 ? -6.673 -28.902 27.152 1.00 73.50 766 MET A O 1
ATOM 5975 N N . PRO A 1 767 ? -6.400 -27.680 29.024 1.00 73.19 767 PRO A N 1
ATOM 5976 C CA . PRO A 1 767 ? -7.325 -28.494 29.792 1.00 73.19 767 PRO A CA 1
ATOM 5977 C C . PRO A 1 767 ? -8.783 -28.264 29.377 1.00 73.19 767 PRO A C 1
ATOM 5979 O O . PRO A 1 767 ? -9.206 -27.138 29.112 1.00 73.19 767 PRO A O 1
ATOM 5982 N N . GLU A 1 768 ? -9.573 -29.340 29.404 1.00 77.44 768 GLU A N 1
ATOM 5983 C CA . GLU A 1 768 ? -10.989 -29.354 29.011 1.00 77.44 768 GLU A CA 1
ATOM 5984 C C . GLU A 1 768 ? -11.823 -28.292 29.752 1.00 77.44 768 GLU A C 1
ATOM 5986 O O . GLU A 1 768 ? -12.630 -27.593 29.135 1.00 77.44 768 GLU A O 1
ATOM 5991 N N . PHE A 1 769 ? -11.587 -28.145 31.066 1.00 73.31 769 PHE A N 1
ATOM 5992 C CA . PHE A 1 769 ? -12.331 -27.238 31.947 1.00 73.31 769 PHE A CA 1
ATOM 5993 C C . PHE A 1 769 ? -12.148 -25.761 31.581 1.00 73.31 769 PHE A C 1
ATOM 5995 O O . PHE A 1 769 ? -13.035 -24.953 31.843 1.00 73.31 769 PHE A O 1
ATOM 6002 N N . LEU A 1 770 ? -11.019 -25.397 30.963 1.00 74.25 770 LEU A N 1
ATOM 6003 C CA . LEU A 1 770 ? -10.743 -24.008 30.619 1.00 74.25 770 LEU A CA 1
ATOM 6004 C C . LEU A 1 770 ? -11.683 -23.540 29.504 1.00 74.25 770 LEU A C 1
ATOM 6006 O O . LEU A 1 770 ? -12.366 -22.530 29.646 1.00 74.25 770 LEU A O 1
ATOM 6010 N N . LEU A 1 771 ? -11.785 -24.304 28.413 1.00 78.81 771 LEU A N 1
ATOM 6011 C CA . LEU A 1 771 ? -12.675 -23.942 27.305 1.00 78.81 771 LEU A CA 1
ATOM 6012 C C . LEU A 1 771 ? -14.158 -24.064 27.684 1.00 78.81 771 LEU A C 1
ATOM 6014 O O . LEU A 1 771 ? -14.980 -23.320 27.156 1.00 78.81 771 LEU A O 1
ATOM 6018 N N . GLN A 1 772 ? -14.501 -24.935 28.641 1.00 80.25 772 GLN A N 1
ATOM 6019 C CA . GLN A 1 772 ? -15.858 -25.006 29.201 1.00 80.25 772 GLN A CA 1
ATOM 6020 C C . GLN A 1 772 ? -16.265 -23.708 29.919 1.00 80.25 772 GLN A C 1
ATOM 6022 O O . GLN A 1 772 ? -17.451 -23.369 29.937 1.00 80.25 772 GLN A O 1
ATOM 6027 N N . ASN A 1 773 ? -15.304 -22.966 30.479 1.00 75.62 773 ASN A N 1
ATOM 6028 C CA . ASN A 1 773 ? -15.559 -21.715 31.194 1.00 75.62 773 ASN A CA 1
ATOM 6029 C C . ASN A 1 773 ? -15.536 -20.482 30.272 1.00 75.62 773 ASN A C 1
ATOM 6031 O O . ASN A 1 773 ? -16.309 -19.548 30.481 1.00 75.62 773 ASN A O 1
ATOM 6035 N N . LEU A 1 774 ? -14.715 -20.481 29.218 1.00 82.62 774 LEU A N 1
ATOM 6036 C CA . LEU A 1 774 ? -14.472 -19.313 28.356 1.00 82.62 774 LEU A CA 1
ATOM 6037 C C . LEU A 1 774 ? -15.431 -19.223 27.152 1.00 82.62 774 LEU A C 1
ATOM 6039 O O . LEU A 1 774 ? -15.017 -19.092 25.998 1.00 82.62 774 LEU A O 1
ATOM 6043 N N . LYS A 1 775 ? -16.743 -19.281 27.406 1.00 83.88 775 LYS A N 1
ATOM 6044 C CA . LYS A 1 775 ? -17.771 -19.407 26.350 1.00 83.88 775 LYS A CA 1
ATOM 6045 C C . LYS A 1 775 ? -17.890 -18.191 25.426 1.00 83.88 775 LYS A C 1
ATOM 6047 O O . LYS A 1 775 ? -18.378 -18.344 24.309 1.00 83.88 775 LYS A O 1
ATOM 6052 N N . CYS A 1 776 ? -17.427 -17.016 25.861 1.00 84.19 776 CYS A N 1
ATOM 6053 C CA . CYS A 1 776 ? -17.456 -15.763 25.095 1.00 84.19 776 CYS A CA 1
ATOM 6054 C C . CYS A 1 776 ? -16.335 -15.640 24.043 1.00 84.19 776 CYS A C 1
ATOM 6056 O O . CYS A 1 776 ? -16.297 -14.646 23.311 1.00 84.19 776 CYS A O 1
ATOM 6058 N N . LEU A 1 777 ? -15.438 -16.630 23.933 1.00 86.31 777 LEU A N 1
ATOM 6059 C CA . LEU A 1 777 ? -14.290 -16.575 23.028 1.00 86.31 777 LEU A CA 1
ATOM 6060 C C . LEU A 1 777 ? -14.696 -16.501 21.552 1.00 86.31 777 LEU A C 1
ATOM 6062 O O . LEU A 1 777 ? -15.493 -17.287 21.040 1.00 86.31 777 LEU A O 1
ATOM 6066 N N . ARG A 1 778 ? -14.076 -15.551 20.851 1.00 89.75 778 ARG A N 1
ATOM 6067 C CA . ARG A 1 778 ? -14.243 -15.284 19.413 1.00 89.75 778 ARG A CA 1
ATOM 6068 C C . ARG A 1 778 ? -12.968 -15.560 18.633 1.00 89.75 778 ARG A C 1
ATOM 6070 O O . ARG A 1 778 ? -13.041 -15.936 17.463 1.00 89.75 778 ARG A O 1
ATOM 6077 N N . THR A 1 779 ? -11.820 -15.417 19.287 1.00 89.56 779 THR A N 1
ATOM 6078 C CA . THR A 1 779 ? -10.502 -15.598 18.681 1.00 89.56 779 THR A CA 1
ATOM 6079 C C . THR A 1 779 ? -9.606 -16.382 19.623 1.00 89.56 779 THR A C 1
ATOM 6081 O O . THR A 1 779 ? -9.394 -15.961 20.761 1.00 89.56 779 THR A O 1
ATOM 6084 N N . ILE A 1 780 ? -9.057 -17.484 19.117 1.00 90.69 780 ILE A N 1
ATOM 6085 C CA . ILE A 1 780 ? -8.019 -18.274 19.778 1.00 90.69 780 ILE A CA 1
ATOM 6086 C C . ILE A 1 780 ? -6.851 -18.428 18.805 1.00 90.69 780 ILE A C 1
ATOM 6088 O O . ILE A 1 780 ? -7.039 -18.930 17.695 1.00 90.69 780 ILE A O 1
ATOM 6092 N N . ASP A 1 781 ? -5.652 -18.020 19.215 1.00 86.69 781 ASP A N 1
ATOM 6093 C CA . ASP A 1 781 ? -4.419 -18.297 18.475 1.00 86.69 781 ASP A CA 1
ATOM 6094 C C . ASP A 1 781 ? -3.412 -19.047 19.353 1.00 86.69 781 ASP A C 1
ATOM 6096 O O . ASP A 1 781 ? -2.858 -18.490 20.304 1.00 86.69 781 ASP A O 1
ATOM 6100 N N . LEU A 1 782 ? -3.198 -20.320 19.016 1.00 86.88 782 LEU A N 1
ATOM 6101 C CA . LEU A 1 782 ? -2.247 -21.237 19.650 1.00 86.88 782 LEU A CA 1
ATOM 6102 C C . LEU A 1 782 ? -1.105 -21.598 18.688 1.00 86.88 782 LEU A C 1
ATOM 6104 O O . LEU A 1 782 ? -0.457 -22.637 18.845 1.00 86.88 782 LEU A O 1
ATOM 6108 N N . SER A 1 783 ? -0.883 -20.787 17.654 1.00 85.44 783 SER A N 1
ATOM 6109 C CA . SER A 1 783 ? 0.158 -21.036 16.661 1.00 85.44 783 SER A CA 1
ATOM 6110 C C . SER A 1 783 ? 1.547 -21.083 17.304 1.00 85.44 783 SER A C 1
ATOM 6112 O O . SER A 1 783 ? 1.821 -20.398 18.287 1.00 85.44 783 SER A O 1
ATOM 6114 N N . TYR A 1 784 ? 2.452 -21.855 16.703 1.00 82.06 784 TYR A N 1
ATOM 6115 C CA . TYR A 1 784 ? 3.835 -22.047 17.153 1.00 82.06 784 TYR A CA 1
ATOM 6116 C C . TYR A 1 784 ? 3.975 -22.722 18.529 1.00 82.06 784 TYR A C 1
ATOM 6118 O O . TYR A 1 784 ? 4.974 -22.515 19.220 1.00 82.06 784 TYR A O 1
ATOM 6126 N N . THR A 1 785 ? 2.996 -23.537 18.921 1.00 81.19 785 THR A N 1
ATOM 6127 C CA . THR A 1 785 ? 3.030 -24.352 20.146 1.00 81.19 785 THR A CA 1
ATOM 6128 C C . THR A 1 785 ? 3.201 -25.835 19.814 1.00 81.19 785 THR A C 1
ATOM 6130 O O . THR A 1 785 ? 2.905 -26.278 18.710 1.00 81.19 785 THR A O 1
ATOM 6133 N N . MET A 1 786 ? 3.628 -26.648 20.778 1.00 80.00 786 MET A N 1
ATOM 6134 C CA . MET A 1 786 ? 3.722 -28.108 20.621 1.00 80.00 786 MET A CA 1
ATOM 6135 C C . MET A 1 786 ? 2.392 -28.835 20.858 1.00 80.00 786 MET A C 1
ATOM 6137 O O . MET A 1 786 ? 2.398 -30.018 21.190 1.00 80.00 786 MET A O 1
ATOM 6141 N N . LEU A 1 787 ? 1.256 -28.148 20.714 1.00 85.81 787 LEU A N 1
ATOM 6142 C CA . LEU A 1 787 ? -0.064 -28.725 20.957 1.00 85.81 787 LEU A CA 1
ATOM 6143 C C . LEU A 1 787 ? -0.284 -29.968 20.077 1.00 85.81 787 LEU A C 1
ATOM 6145 O O . LEU A 1 787 ? -0.216 -29.878 18.852 1.00 85.81 787 LEU A O 1
ATOM 6149 N N . GLU A 1 788 ? -0.547 -31.122 20.698 1.00 84.50 788 GLU A N 1
ATOM 6150 C CA . GLU A 1 788 ? -0.773 -32.393 19.987 1.00 84.50 788 GLU A CA 1
ATOM 6151 C C . GLU A 1 788 ? -2.257 -32.742 19.810 1.00 84.50 788 GLU A C 1
ATOM 6153 O O . GLU A 1 788 ? -2.639 -33.379 18.822 1.00 84.50 788 GLU A O 1
ATOM 6158 N N . VAL A 1 789 ? -3.089 -32.343 20.775 1.00 84.81 789 VAL A N 1
ATOM 6159 C CA . VAL A 1 789 ? -4.519 -32.657 20.843 1.00 84.81 789 VAL A CA 1
ATOM 6160 C C . VAL A 1 789 ? -5.271 -31.401 21.257 1.00 84.81 789 VAL A C 1
ATOM 6162 O O . VAL A 1 789 ? -4.858 -30.702 22.179 1.00 84.81 789 VAL A O 1
ATOM 6165 N N . LEU A 1 790 ? -6.378 -31.129 20.572 1.00 88.94 790 LEU A N 1
ATOM 6166 C CA . LEU A 1 790 ? -7.319 -30.083 20.948 1.00 88.94 790 LEU A CA 1
ATOM 6167 C C . LEU A 1 790 ? -8.501 -30.734 21.695 1.00 88.94 790 LEU A C 1
ATOM 6169 O O . LEU A 1 790 ? -9.034 -31.717 21.178 1.00 88.94 790 LEU A O 1
ATOM 6173 N N . PRO A 1 791 ? -8.893 -30.233 22.880 1.00 88.88 791 PRO A N 1
ATOM 6174 C CA . PRO A 1 791 ? -9.993 -30.797 23.670 1.00 88.88 791 PRO A CA 1
ATOM 6175 C C . PRO A 1 791 ? -11.348 -30.714 22.950 1.00 88.88 791 PRO A C 1
ATOM 6177 O O . PRO A 1 791 ? -11.585 -29.796 22.157 1.00 88.88 791 PRO A O 1
ATOM 6180 N N . ASP A 1 792 ? -12.255 -31.650 23.255 1.00 88.25 792 ASP A N 1
ATOM 6181 C CA . ASP A 1 792 ? -13.586 -31.729 22.631 1.00 88.25 792 ASP A CA 1
ATOM 6182 C C . ASP A 1 792 ? -14.447 -30.499 22.981 1.00 88.25 792 ASP A C 1
ATOM 6184 O O . ASP A 1 792 ? -15.262 -30.053 22.166 1.00 88.25 792 ASP A O 1
ATOM 6188 N N . SER A 1 793 ? -14.223 -29.880 24.139 1.00 89.00 793 SER A N 1
ATOM 6189 C CA . SER A 1 793 ? -14.896 -28.659 24.589 1.00 89.00 793 SER A CA 1
ATOM 6190 C C . SER A 1 793 ? -14.693 -27.451 23.671 1.00 89.00 793 SER A C 1
ATOM 6192 O O . SER A 1 793 ? -15.470 -26.500 23.753 1.00 89.00 793 SER A O 1
ATOM 6194 N N . ILE A 1 794 ? -13.749 -27.487 22.716 1.00 91.44 794 ILE A N 1
ATOM 6195 C CA . ILE A 1 794 ? -13.640 -26.450 21.674 1.00 91.44 794 ILE A CA 1
ATOM 6196 C C . ILE A 1 794 ? -14.959 -26.263 20.912 1.00 91.44 794 ILE A C 1
ATOM 6198 O O . ILE A 1 794 ? -15.297 -25.142 20.541 1.00 91.44 794 ILE A O 1
ATOM 6202 N N . GLY A 1 795 ? -15.729 -27.340 20.712 1.00 87.44 795 GLY A N 1
ATOM 6203 C CA . GLY A 1 795 ? -17.016 -27.302 20.018 1.00 87.44 795 GLY A CA 1
ATOM 6204 C C . GLY A 1 795 ? -18.109 -26.537 20.768 1.00 87.44 795 GLY A C 1
ATOM 6205 O O . GLY A 1 795 ? -19.112 -26.160 20.161 1.00 87.44 795 GLY A O 1
ATOM 6206 N N . GLU A 1 796 ? -17.921 -26.272 22.065 1.00 88.06 796 GLU A N 1
ATOM 6207 C CA . GLU A 1 796 ? -18.851 -25.492 22.886 1.00 88.06 796 GLU A CA 1
ATOM 6208 C C . GLU A 1 796 ? -18.699 -23.975 22.686 1.00 88.06 796 GLU A C 1
ATOM 6210 O O . GLU A 1 796 ? -19.592 -23.213 23.067 1.00 88.06 796 GLU A O 1
ATOM 6215 N N . LEU A 1 797 ? -17.606 -23.518 22.060 1.00 90.75 797 LEU A N 1
ATOM 6216 C CA . LEU A 1 797 ? -17.302 -22.101 21.844 1.00 90.75 797 LEU A CA 1
ATOM 6217 C C . LEU A 1 797 ? -18.097 -21.512 20.671 1.00 90.75 797 LEU A C 1
ATOM 6219 O O . LEU A 1 797 ? -17.550 -21.130 19.638 1.00 90.75 797 LEU A O 1
ATOM 6223 N N . LYS A 1 798 ? -19.418 -21.406 20.830 1.00 88.38 798 LYS A N 1
ATOM 6224 C CA . LYS A 1 798 ? -20.372 -20.972 19.789 1.00 88.38 798 LYS A CA 1
ATOM 6225 C C . LYS A 1 798 ? -20.017 -19.645 19.098 1.00 88.38 798 LYS A C 1
ATOM 6227 O O . LYS A 1 798 ? -20.438 -19.411 17.961 1.00 88.38 798 LYS A O 1
ATOM 6232 N N . HIS A 1 799 ? -19.276 -18.768 19.773 1.00 88.31 799 HIS A N 1
ATOM 6233 C CA . HIS A 1 799 ? -18.883 -17.451 19.267 1.00 88.31 799 HIS A CA 1
ATOM 6234 C C . HIS A 1 799 ? -17.559 -17.445 18.493 1.00 88.31 799 HIS A C 1
ATOM 6236 O O . HIS A 1 799 ? -17.213 -16.407 17.922 1.00 88.31 799 HIS A O 1
ATOM 6242 N N . LEU A 1 800 ? -16.840 -18.572 18.431 1.00 92.94 800 LEU A N 1
ATOM 6243 C CA . LEU A 1 800 ? -15.515 -18.651 17.822 1.00 92.94 800 LEU A CA 1
ATOM 6244 C C . LEU A 1 800 ? -15.571 -18.374 16.313 1.00 92.94 800 LEU A C 1
ATOM 6246 O O . LEU A 1 800 ? -16.357 -18.966 15.573 1.00 92.94 800 LEU A O 1
ATOM 6250 N N . ARG A 1 801 ? -14.710 -17.462 15.854 1.00 93.50 801 ARG A N 1
ATOM 6251 C CA . ARG A 1 801 ? -14.579 -17.016 14.456 1.00 93.50 801 ARG A CA 1
ATOM 6252 C C . ARG A 1 801 ? -13.194 -17.300 13.887 1.00 93.50 801 ARG A C 1
ATOM 6254 O O . ARG A 1 801 ? -13.075 -17.512 12.681 1.00 93.50 801 ARG A O 1
ATOM 6261 N N . TYR A 1 802 ? -12.171 -17.318 14.734 1.00 95.50 802 TYR A N 1
ATOM 6262 C CA . TYR A 1 802 ? -10.791 -17.583 14.347 1.00 95.50 802 TYR A CA 1
ATOM 6263 C C . TYR A 1 802 ? -10.175 -18.631 15.271 1.00 95.50 802 TYR A C 1
ATOM 6265 O O . TYR A 1 802 ? -10.196 -18.465 16.494 1.00 95.50 802 TYR A O 1
ATOM 6273 N N . LEU A 1 803 ? -9.602 -19.670 14.664 1.00 95.75 803 LEU A N 1
ATOM 6274 C CA . LEU A 1 803 ? -8.787 -20.673 15.334 1.00 95.75 803 LEU A CA 1
ATOM 6275 C C . LEU A 1 803 ? -7.443 -20.811 14.604 1.00 95.75 803 LEU A C 1
ATOM 6277 O O . LEU A 1 803 ? -7.373 -21.365 13.502 1.00 95.75 803 LEU A O 1
ATOM 6281 N N . GLY A 1 804 ? -6.390 -20.280 15.224 1.00 92.81 804 GLY A N 1
ATOM 6282 C CA . GLY A 1 804 ? -5.010 -20.369 14.756 1.00 92.81 804 GLY A CA 1
ATOM 6283 C C . GLY A 1 804 ? -4.280 -21.540 15.406 1.00 92.81 804 GLY A C 1
ATOM 6284 O O . GLY A 1 804 ? -4.145 -21.587 16.626 1.00 92.81 804 GLY A O 1
ATOM 6285 N N . LEU A 1 805 ? -3.818 -22.489 14.593 1.00 91.56 805 LEU A N 1
ATOM 6286 C CA . LEU A 1 805 ? -3.073 -23.680 15.016 1.00 91.56 805 LEU A CA 1
ATOM 6287 C C . LEU A 1 805 ? -1.807 -23.864 14.172 1.00 91.56 805 LEU A C 1
ATOM 6289 O O . LEU A 1 805 ? -1.276 -24.968 14.068 1.00 91.56 805 LEU A O 1
ATOM 6293 N N . ARG A 1 806 ? -1.323 -22.799 13.528 1.00 88.00 806 ARG A N 1
ATOM 6294 C CA . ARG A 1 806 ? -0.201 -22.873 12.595 1.00 88.00 806 ARG A CA 1
ATOM 6295 C C . ARG A 1 806 ? 1.043 -23.411 13.293 1.00 88.00 806 ARG A C 1
ATOM 6297 O O . ARG A 1 806 ? 1.382 -22.968 14.382 1.00 88.00 806 ARG A O 1
ATOM 6304 N N . GLU A 1 807 ? 1.772 -24.294 12.613 1.00 85.88 807 GLU A N 1
ATOM 6305 C CA . GLU A 1 807 ? 3.049 -24.836 13.103 1.00 85.88 807 GLU A CA 1
ATOM 6306 C C . GLU A 1 807 ? 2.912 -25.513 14.481 1.00 85.88 807 GLU A C 1
ATOM 6308 O O . GLU A 1 807 ? 3.781 -25.379 15.338 1.00 85.88 807 GLU A O 1
ATOM 6313 N N . THR A 1 808 ? 1.797 -26.228 14.682 1.00 87.56 808 THR A N 1
ATOM 6314 C CA . THR A 1 808 ? 1.565 -27.104 15.839 1.00 87.56 808 THR A CA 1
ATOM 6315 C C . THR A 1 808 ? 1.765 -28.580 15.485 1.00 87.56 808 THR A C 1
ATOM 6317 O O . THR A 1 808 ? 1.834 -28.957 14.311 1.00 87.56 808 THR A O 1
ATOM 6320 N N . ASN A 1 809 ? 1.837 -29.439 16.506 1.00 84.94 809 ASN A N 1
ATOM 6321 C CA . ASN A 1 809 ? 1.962 -30.894 16.352 1.00 84.94 809 ASN A CA 1
ATOM 6322 C C . ASN A 1 809 ? 0.611 -31.620 16.351 1.00 84.94 809 ASN A C 1
ATOM 6324 O O . ASN A 1 809 ? 0.559 -32.828 16.605 1.00 84.94 809 ASN A O 1
ATOM 6328 N N . ILE A 1 810 ? -0.476 -30.903 16.060 1.00 87.38 810 ILE A N 1
ATOM 6329 C CA . ILE A 1 810 ? -1.821 -31.451 16.156 1.00 87.38 810 ILE A CA 1
ATOM 6330 C C . ILE A 1 810 ? -2.007 -32.629 15.195 1.00 87.38 810 ILE A C 1
ATOM 6332 O O . ILE A 1 810 ? -1.676 -32.545 14.010 1.00 87.38 810 ILE A O 1
ATOM 6336 N N . ARG A 1 811 ? -2.507 -33.754 15.717 1.00 83.19 811 ARG A N 1
ATOM 6337 C CA . ARG A 1 811 ? -2.642 -35.005 14.943 1.00 83.19 811 ARG A CA 1
ATOM 6338 C C . ARG A 1 811 ? -4.051 -35.221 14.403 1.00 83.19 811 ARG A C 1
ATOM 6340 O O . ARG A 1 811 ? -4.220 -35.677 13.271 1.00 83.19 811 ARG A O 1
ATOM 6347 N N . VAL A 1 812 ? -5.046 -34.902 15.226 1.00 83.56 812 VAL A N 1
ATOM 6348 C CA . VAL A 1 812 ? -6.476 -35.066 14.948 1.00 83.56 812 VAL A CA 1
ATOM 6349 C C . VAL A 1 812 ? -7.206 -33.851 15.507 1.00 83.56 812 VAL A C 1
ATOM 6351 O O . VAL A 1 812 ? -6.879 -33.376 16.594 1.00 83.56 812 VAL A O 1
ATOM 6354 N N . LEU A 1 813 ? -8.185 -33.350 14.758 1.00 90.38 813 LEU A N 1
ATOM 6355 C CA . LEU A 1 813 ? -9.124 -32.343 15.245 1.00 90.38 813 LEU A CA 1
ATOM 6356 C C . LEU A 1 813 ? -10.383 -33.040 15.777 1.00 90.38 813 LEU A C 1
ATOM 6358 O O . LEU A 1 813 ? -10.851 -33.985 15.137 1.00 90.38 813 LEU A O 1
ATOM 6362 N N . PRO A 1 814 ? -10.951 -32.585 16.903 1.00 90.94 814 PRO A N 1
ATOM 6363 C CA . PRO A 1 814 ? -12.147 -33.192 17.472 1.00 90.94 814 PRO A CA 1
ATOM 6364 C C . PRO A 1 814 ? -13.368 -32.988 16.561 1.00 90.94 814 PRO A C 1
ATOM 6366 O O . PRO A 1 814 ? -13.525 -31.931 15.948 1.00 90.94 814 PRO A O 1
ATOM 6369 N N . GLU A 1 815 ? -14.272 -33.974 16.486 1.00 89.56 815 GLU A N 1
ATOM 6370 C CA . GLU A 1 815 ? -15.521 -33.854 15.703 1.00 89.56 815 GLU A CA 1
ATOM 6371 C C . GLU A 1 815 ? -16.420 -32.724 16.220 1.00 89.56 815 GLU A C 1
ATOM 6373 O O . GLU A 1 815 ? -17.158 -32.107 15.451 1.00 89.56 815 GLU A O 1
ATOM 6378 N N . SER A 1 816 ? -16.326 -32.401 17.512 1.00 92.25 816 SER A N 1
ATOM 6379 C CA . SER A 1 816 ? -17.059 -31.297 18.131 1.00 92.25 816 SER A CA 1
ATOM 6380 C C . SER A 1 816 ? -16.750 -29.939 17.486 1.00 92.25 816 SER A C 1
ATOM 6382 O O . SER A 1 816 ? -17.643 -29.091 17.427 1.00 92.25 816 SER A O 1
ATOM 6384 N N . LEU A 1 817 ? -15.550 -29.750 16.914 1.00 94.25 817 LEU A N 1
ATOM 6385 C CA . LEU A 1 817 ? -15.150 -28.545 16.175 1.00 94.25 817 LEU A CA 1
ATOM 6386 C C . LEU A 1 817 ? -16.118 -28.236 15.026 1.00 94.25 817 LEU A C 1
ATOM 6388 O O . LEU A 1 817 ? -16.362 -27.072 14.716 1.00 94.25 817 LEU A O 1
ATOM 6392 N N . CYS A 1 818 ? -16.735 -29.261 14.434 1.00 91.75 818 CYS A N 1
ATOM 6393 C CA . CYS A 1 818 ? -17.720 -29.126 13.359 1.00 91.75 818 CYS A CA 1
ATOM 6394 C C . CYS A 1 818 ? -19.037 -28.476 13.807 1.00 91.75 818 CYS A C 1
ATOM 6396 O O . CYS A 1 818 ? -19.878 -28.157 12.967 1.00 91.75 818 CYS A O 1
ATOM 6398 N N . SER A 1 819 ? -19.213 -28.268 15.113 1.00 91.94 819 SER A N 1
ATOM 6399 C CA . SER A 1 819 ? -20.334 -27.528 15.690 1.00 91.94 819 SER A CA 1
ATOM 6400 C C . SER A 1 819 ? -20.088 -26.019 15.698 1.00 91.94 819 SER A C 1
ATOM 6402 O O . SER A 1 819 ? -20.987 -25.276 16.071 1.00 91.94 819 SER A O 1
ATOM 6404 N N . LEU A 1 820 ? -18.909 -25.531 15.295 1.00 93.25 820 LEU A N 1
ATOM 6405 C CA . LEU A 1 820 ? -18.551 -24.108 15.296 1.00 93.25 820 LEU A CA 1
ATOM 6406 C C . LEU A 1 820 ? -19.062 -23.374 14.049 1.00 93.25 820 LEU A C 1
ATOM 6408 O O . LEU A 1 820 ? -18.294 -22.866 13.237 1.00 93.25 820 LEU A O 1
ATOM 6412 N N . TYR A 1 821 ? -20.381 -23.275 13.891 1.00 90.81 821 TYR A N 1
ATOM 6413 C CA . TYR A 1 821 ? -21.013 -22.717 12.686 1.00 90.81 821 TYR A CA 1
ATOM 6414 C C . TYR A 1 821 ? -20.615 -21.264 12.348 1.00 90.81 821 TYR A C 1
ATOM 6416 O O . TYR A 1 821 ? -20.734 -20.850 11.193 1.00 90.81 821 TYR A O 1
ATOM 6424 N N . ASN A 1 822 ? -20.129 -20.497 13.332 1.00 89.88 822 ASN A N 1
ATOM 6425 C CA . ASN A 1 822 ? -19.637 -19.123 13.172 1.00 89.88 822 ASN A CA 1
ATOM 6426 C C . ASN A 1 822 ? -18.157 -19.028 12.752 1.00 89.88 822 ASN A C 1
ATOM 6428 O O . ASN A 1 822 ? -17.690 -17.921 12.464 1.00 89.88 822 ASN A O 1
ATOM 6432 N N . LEU A 1 823 ? -17.422 -20.146 12.700 1.00 95.06 823 LEU A N 1
ATOM 6433 C CA . LEU A 1 823 ? -15.992 -20.155 12.402 1.00 95.06 823 LEU A CA 1
ATOM 6434 C C . LEU A 1 823 ? -15.733 -19.653 10.977 1.00 95.06 823 LEU A C 1
ATOM 6436 O O . LEU A 1 823 ? -16.342 -20.122 10.018 1.00 95.06 823 LEU A O 1
ATOM 6440 N N . GLN A 1 824 ? -14.819 -18.693 10.839 1.00 95.50 824 GLN A N 1
ATOM 6441 C CA . GLN A 1 824 ? -14.473 -18.045 9.570 1.00 95.50 824 GLN A CA 1
ATOM 6442 C C . GLN A 1 824 ? -13.066 -18.411 9.099 1.00 95.50 824 GLN A C 1
ATOM 6444 O O . GLN A 1 824 ? -12.831 -18.499 7.890 1.00 95.50 824 GLN A O 1
ATOM 6449 N N . VAL A 1 825 ? -12.142 -18.628 10.036 1.00 96.62 825 VAL A N 1
ATOM 6450 C CA . VAL A 1 825 ? -10.743 -18.961 9.758 1.00 96.62 825 VAL A CA 1
ATOM 6451 C C . VAL A 1 825 ? -10.325 -20.168 10.586 1.00 96.62 825 VAL A C 1
ATOM 6453 O O . VAL A 1 825 ? -10.442 -20.149 11.811 1.00 96.62 825 VAL A O 1
ATOM 6456 N N . LEU A 1 826 ? -9.800 -21.182 9.901 1.00 96.56 826 LEU A N 1
ATOM 6457 C CA . LEU A 1 826 ? -9.107 -22.317 10.497 1.00 96.56 826 LEU A CA 1
ATOM 6458 C C . LEU A 1 826 ? -7.716 -22.419 9.867 1.00 96.56 826 LEU A C 1
ATOM 6460 O O . LEU A 1 826 ? -7.588 -22.776 8.690 1.00 96.56 826 LEU A O 1
ATOM 6464 N N . ASP A 1 827 ? -6.683 -22.075 10.638 1.00 93.62 827 ASP A N 1
ATOM 6465 C CA . ASP A 1 827 ? -5.297 -22.109 10.169 1.00 93.62 827 ASP A CA 1
ATOM 6466 C C . ASP A 1 827 ? -4.538 -23.319 10.722 1.00 93.62 827 ASP A C 1
ATOM 6468 O O . ASP A 1 827 ? -4.106 -23.323 11.869 1.00 93.62 827 ASP A O 1
ATOM 6472 N N . LEU A 1 828 ? -4.348 -24.335 9.877 1.00 91.31 828 LEU A N 1
ATOM 6473 C CA . LEU A 1 828 ? -3.540 -25.535 10.131 1.00 91.31 828 LEU A CA 1
ATOM 6474 C C . LEU A 1 828 ? -2.261 -25.525 9.279 1.00 91.31 828 LEU A C 1
ATOM 6476 O O . LEU A 1 828 ? -1.662 -26.572 9.002 1.00 91.31 828 LEU A O 1
ATOM 6480 N N . SER A 1 829 ? -1.833 -24.350 8.806 1.00 85.44 829 SER A N 1
ATOM 6481 C CA . SER A 1 829 ? -0.619 -24.221 8.003 1.00 85.44 829 SER A CA 1
ATOM 6482 C C . SER A 1 829 ? 0.569 -24.825 8.741 1.00 85.44 829 SER A C 1
ATOM 6484 O O . SER A 1 829 ? 0.772 -24.582 9.926 1.00 85.44 829 SER A O 1
ATOM 6486 N N . HIS A 1 830 ? 1.394 -25.589 8.030 1.00 82.75 830 HIS A N 1
ATOM 6487 C CA . HIS A 1 830 ? 2.595 -26.214 8.592 1.00 82.75 830 HIS A CA 1
ATOM 6488 C C . HIS A 1 830 ? 2.356 -27.197 9.760 1.00 82.75 830 HIS A C 1
ATOM 6490 O O . HIS A 1 830 ? 3.316 -27.555 10.434 1.00 82.75 830 HIS A O 1
ATOM 6496 N N . CYS A 1 831 ? 1.129 -27.691 9.969 1.00 84.56 831 CYS A N 1
ATOM 6497 C CA . CYS A 1 831 ? 0.861 -28.792 10.902 1.00 84.56 831 CYS A CA 1
ATOM 6498 C C . CYS A 1 831 ? 1.245 -30.133 10.266 1.00 84.56 831 CYS A C 1
ATOM 6500 O O . CYS A 1 831 ? 0.424 -30.788 9.631 1.00 84.56 831 CYS A O 1
ATOM 6502 N N . MET A 1 832 ? 2.507 -30.541 10.377 1.00 79.12 832 MET A N 1
ATOM 6503 C CA . MET A 1 832 ? 3.009 -31.704 9.625 1.00 79.12 832 MET A CA 1
ATOM 6504 C C . MET A 1 832 ? 2.479 -33.054 10.133 1.00 79.12 832 MET A C 1
ATOM 6506 O O . MET A 1 832 ? 2.589 -34.049 9.422 1.00 79.12 832 MET A O 1
ATOM 6510 N N . SER A 1 833 ? 1.901 -33.084 11.336 1.00 80.06 833 SER A N 1
ATOM 6511 C CA . SER A 1 833 ? 1.433 -34.302 12.010 1.00 80.06 833 SER A CA 1
ATOM 6512 C C . SER A 1 833 ? -0.053 -34.616 11.795 1.00 80.06 833 SER A C 1
ATOM 6514 O O . SER A 1 833 ? -0.501 -35.682 12.218 1.00 80.06 833 SER A O 1
ATOM 6516 N N . ILE A 1 834 ? -0.824 -33.721 11.165 1.00 83.44 834 ILE A N 1
ATOM 6517 C CA . ILE A 1 834 ? -2.269 -33.914 10.983 1.00 83.44 834 ILE A CA 1
ATOM 6518 C C . ILE A 1 834 ? -2.552 -34.989 9.926 1.00 83.44 834 ILE A C 1
ATOM 6520 O O . ILE A 1 834 ? -2.022 -34.941 8.815 1.00 83.44 834 ILE A O 1
ATOM 6524 N N . LEU A 1 835 ? -3.398 -35.963 10.270 1.00 77.44 835 LEU A N 1
ATOM 6525 C CA . LEU A 1 835 ? -3.693 -37.115 9.405 1.00 77.44 835 LEU A CA 1
ATOM 6526 C C . LEU A 1 835 ? -5.089 -37.059 8.778 1.00 77.44 835 LEU A C 1
ATOM 6528 O O . LEU A 1 835 ? -5.276 -37.465 7.630 1.00 77.44 835 LEU A O 1
ATOM 6532 N N . GLU A 1 836 ? -6.079 -36.569 9.519 1.00 78.56 836 GLU A N 1
ATOM 6533 C CA . GLU A 1 836 ? -7.466 -36.495 9.065 1.00 78.56 836 GLU A CA 1
ATOM 6534 C C . GLU A 1 836 ? -8.142 -35.204 9.525 1.00 78.56 836 GLU A C 1
ATOM 6536 O O . GLU A 1 836 ? -7.850 -34.677 10.601 1.00 78.56 836 GLU A O 1
ATOM 6541 N N . LEU A 1 837 ? -9.040 -34.694 8.680 1.00 86.69 837 LEU A N 1
ATOM 6542 C CA . LEU A 1 837 ? -10.006 -33.671 9.067 1.00 86.69 837 LEU A CA 1
ATOM 6543 C C . LEU A 1 837 ? -11.299 -34.353 9.543 1.00 86.69 837 LEU A C 1
ATOM 6545 O O . LEU A 1 837 ? -11.618 -35.445 9.063 1.00 86.69 837 LEU A O 1
ATOM 6549 N N . PRO A 1 838 ? -12.059 -33.716 10.447 1.00 88.56 838 PRO A N 1
ATOM 6550 C CA . PRO A 1 838 ? -13.282 -34.293 10.989 1.00 88.56 838 PRO A CA 1
ATOM 6551 C C . PRO A 1 838 ? -14.368 -34.383 9.907 1.00 88.56 838 PRO A C 1
ATOM 6553 O O . PRO A 1 838 ? -14.472 -33.507 9.043 1.00 88.56 838 PRO A O 1
ATOM 6556 N N . GLN A 1 839 ? -15.191 -35.433 9.944 1.00 84.69 839 GLN A N 1
ATOM 6557 C CA . GLN A 1 839 ? -16.226 -35.721 8.947 1.00 84.69 839 GLN A CA 1
ATOM 6558 C C . GLN A 1 839 ? -17.192 -34.544 8.777 1.00 84.69 839 GLN A C 1
ATOM 6560 O O . GLN A 1 839 ? -17.619 -34.241 7.662 1.00 84.69 839 GLN A O 1
ATOM 6565 N N . GLY A 1 840 ? -17.521 -33.863 9.875 1.00 87.19 840 GLY A N 1
ATOM 6566 C CA . GLY A 1 840 ? -18.435 -32.729 9.876 1.00 87.19 840 GLY A CA 1
ATOM 6567 C C . GLY A 1 840 ? -17.856 -31.408 9.356 1.00 87.19 840 GLY A C 1
ATOM 6568 O O . GLY A 1 840 ? -18.568 -30.413 9.423 1.00 87.19 840 GLY A O 1
ATOM 6569 N N . ILE A 1 841 ? -16.616 -31.328 8.847 1.00 90.00 841 ILE A N 1
ATOM 6570 C CA . ILE A 1 841 ? -15.987 -30.031 8.506 1.00 90.00 841 ILE A CA 1
ATOM 6571 C C . ILE A 1 841 ? -16.809 -29.206 7.494 1.00 90.00 841 ILE A C 1
ATOM 6573 O O . ILE A 1 841 ? -16.792 -27.977 7.526 1.00 90.00 841 ILE A O 1
ATOM 6577 N N . GLY A 1 842 ? -17.584 -29.873 6.628 1.00 87.12 842 GLY A N 1
ATOM 6578 C CA . GLY A 1 842 ? -18.513 -29.237 5.685 1.00 87.12 842 GLY A CA 1
ATOM 6579 C C . GLY A 1 842 ? -19.683 -28.488 6.345 1.00 87.12 842 GLY A C 1
ATOM 6580 O O . GLY A 1 842 ? -20.390 -27.743 5.668 1.00 87.12 842 GLY A O 1
ATOM 6581 N N . ASN A 1 843 ? -19.883 -28.656 7.655 1.00 90.81 843 ASN A N 1
ATOM 6582 C CA . ASN A 1 843 ? -20.888 -27.955 8.455 1.00 90.81 843 ASN A CA 1
ATOM 6583 C C . ASN A 1 843 ? -20.481 -26.517 8.795 1.00 90.81 843 ASN A C 1
ATOM 6585 O O . ASN A 1 843 ? -21.338 -25.713 9.162 1.00 90.81 843 ASN A O 1
ATOM 6589 N N . LEU A 1 844 ? -19.198 -26.167 8.655 1.00 93.12 844 LEU A N 1
ATOM 6590 C CA . LEU A 1 844 ? -18.662 -24.839 8.954 1.00 93.12 844 LEU A CA 1
ATOM 6591 C C . LEU A 1 844 ? -19.026 -23.826 7.856 1.00 93.12 844 LEU A C 1
ATOM 6593 O O . LEU A 1 844 ? -18.169 -23.241 7.207 1.00 93.12 844 LEU A O 1
ATOM 6597 N N . VAL A 1 845 ? -20.318 -23.608 7.619 1.00 89.88 845 VAL A N 1
ATOM 6598 C CA . VAL A 1 845 ? -20.851 -22.822 6.490 1.00 89.88 845 VAL A CA 1
ATOM 6599 C C . VAL A 1 845 ? -20.382 -21.359 6.445 1.00 89.88 845 VAL A C 1
ATOM 6601 O O . VAL A 1 845 ? -20.446 -20.726 5.387 1.00 89.88 845 VAL A O 1
ATOM 6604 N N . SER A 1 846 ? -19.896 -20.818 7.565 1.00 91.62 846 SER A N 1
ATOM 6605 C CA . SER A 1 846 ? -19.313 -19.471 7.653 1.00 91.62 846 SER A CA 1
ATOM 6606 C C . SER A 1 846 ? -17.818 -19.418 7.312 1.00 91.62 846 SER A C 1
ATOM 6608 O O . SER A 1 846 ? -17.258 -18.319 7.251 1.00 91.62 846 SER A O 1
ATOM 6610 N N . LEU A 1 847 ? -17.173 -20.568 7.074 1.00 94.62 847 LEU A N 1
ATOM 6611 C CA . LEU A 1 847 ? -15.735 -20.673 6.851 1.00 94.62 847 LEU A CA 1
ATOM 6612 C C . LEU A 1 847 ? -15.343 -20.010 5.529 1.00 94.62 847 LEU A C 1
ATOM 6614 O O . LEU A 1 847 ? -15.895 -20.294 4.466 1.00 94.62 847 LEU A O 1
ATOM 6618 N N . ARG A 1 848 ? -14.362 -19.111 5.606 1.00 95.06 848 ARG A N 1
ATOM 6619 C CA . ARG A 1 848 ? -13.830 -18.340 4.473 1.00 95.06 848 ARG A CA 1
ATOM 6620 C C . ARG A 1 848 ? -12.400 -18.733 4.140 1.00 95.06 848 ARG A C 1
ATOM 6622 O O . ARG A 1 848 ? -12.013 -18.672 2.974 1.00 95.06 848 ARG A O 1
ATOM 6629 N N . HIS A 1 849 ? -11.630 -19.135 5.146 1.00 95.56 849 HIS A N 1
ATOM 6630 C CA . HIS A 1 849 ? -10.224 -19.475 4.999 1.00 95.56 849 HIS A CA 1
ATOM 6631 C C . HIS A 1 849 ? -9.939 -20.800 5.701 1.00 95.56 849 HIS A C 1
ATOM 6633 O O . HIS A 1 849 ? -10.064 -20.898 6.921 1.00 95.56 849 HIS A O 1
ATOM 6639 N N . LEU A 1 850 ? -9.552 -21.802 4.911 1.00 94.50 850 LEU A N 1
ATOM 6640 C CA . LEU A 1 850 ? -9.072 -23.088 5.398 1.00 94.50 850 LEU A CA 1
ATOM 6641 C C . LEU A 1 850 ? -7.640 -23.289 4.913 1.00 94.50 850 LEU A C 1
ATOM 6643 O O . LEU A 1 850 ? -7.392 -23.521 3.726 1.00 94.50 850 LEU A O 1
ATOM 6647 N N . SER A 1 851 ? -6.692 -23.196 5.835 1.00 91.88 851 SER A N 1
ATOM 6648 C CA . SER A 1 851 ? -5.289 -23.443 5.525 1.00 91.88 851 SER A CA 1
ATOM 6649 C C . SER A 1 851 ? -4.899 -24.823 6.022 1.00 91.88 851 SER A C 1
ATOM 6651 O O . SER A 1 851 ? -4.879 -25.071 7.217 1.00 91.88 851 SER A O 1
ATOM 6653 N N . LEU A 1 852 ? -4.581 -25.719 5.098 1.00 88.19 852 LEU A N 1
ATOM 6654 C CA . LEU A 1 852 ? -4.038 -27.051 5.341 1.00 88.19 852 LEU A CA 1
ATOM 6655 C C . LEU A 1 852 ? -2.517 -27.087 5.094 1.00 88.19 852 LEU A C 1
ATOM 6657 O O . LEU A 1 852 ? -1.996 -26.279 4.309 1.00 88.19 852 LEU A O 1
ATOM 6661 N N . PRO A 1 853 ? -1.792 -28.042 5.701 1.00 81.25 853 PRO A N 1
ATOM 6662 C CA . PRO A 1 853 ? -0.402 -28.314 5.353 1.00 81.25 853 PRO A CA 1
ATOM 6663 C C . PRO A 1 853 ? -0.300 -28.676 3.873 1.00 81.25 853 PRO A C 1
ATOM 6665 O O . PRO A 1 853 ? -1.154 -29.386 3.347 1.00 81.25 853 PRO A O 1
ATOM 6668 N N . VAL A 1 854 ? 0.755 -28.213 3.203 1.00 71.12 854 VAL A N 1
ATOM 6669 C CA . VAL A 1 854 ? 1.023 -28.539 1.795 1.00 71.12 854 VAL A CA 1
ATOM 6670 C C . VAL A 1 854 ? 2.386 -29.216 1.702 1.00 71.12 854 VAL A C 1
ATOM 6672 O O . VAL A 1 854 ? 3.417 -28.534 1.738 1.00 71.12 854 VAL A O 1
ATOM 6675 N N . MET A 1 855 ? 2.381 -30.546 1.589 1.00 65.69 855 MET A N 1
ATOM 6676 C CA . MET A 1 855 ? 3.564 -31.361 1.289 1.00 65.69 855 MET A CA 1
ATOM 6677 C C . MET A 1 855 ? 3.229 -32.368 0.189 1.00 65.69 855 MET A C 1
ATOM 6679 O O . MET A 1 855 ? 2.103 -32.857 0.136 1.00 65.69 855 MET A O 1
ATOM 6683 N N . GLU A 1 856 ? 4.208 -32.674 -0.662 1.00 54.56 856 GLU A N 1
ATOM 6684 C CA . GLU A 1 856 ? 4.044 -33.581 -1.810 1.00 54.56 856 GLU A CA 1
ATOM 6685 C C . GLU A 1 856 ? 3.686 -35.014 -1.374 1.00 54.56 856 GLU A C 1
ATOM 6687 O O . GLU A 1 856 ? 2.867 -35.655 -2.026 1.00 54.56 856 GLU A O 1
ATOM 6692 N N . ASP A 1 857 ? 4.190 -35.455 -0.214 1.00 54.81 857 ASP A N 1
ATOM 6693 C CA . ASP A 1 857 ? 3.921 -36.782 0.367 1.00 54.81 857 ASP A CA 1
ATOM 6694 C C . ASP A 1 857 ? 2.832 -36.775 1.459 1.00 54.81 857 ASP A C 1
ATOM 6696 O O . ASP A 1 857 ? 2.599 -37.790 2.118 1.00 54.81 857 ASP A O 1
ATOM 6700 N N . SER A 1 858 ? 2.168 -35.637 1.709 1.00 58.97 858 SER A N 1
ATOM 6701 C CA . SER A 1 858 ? 1.125 -35.586 2.741 1.00 58.97 858 SER A CA 1
ATOM 6702 C C . SER A 1 858 ? -0.132 -36.319 2.274 1.00 58.97 858 SER A C 1
ATOM 6704 O O . SER A 1 858 ? -0.644 -36.089 1.176 1.00 58.97 858 SER A O 1
ATOM 6706 N N . HIS A 1 859 ? -0.662 -37.195 3.123 1.00 61.81 859 HIS A N 1
ATOM 6707 C CA . HIS A 1 859 ? -1.871 -37.971 2.858 1.00 61.81 859 HIS A CA 1
ATOM 6708 C C . HIS A 1 859 ? -2.962 -37.615 3.866 1.00 61.81 859 HIS A C 1
ATOM 6710 O O . HIS A 1 859 ? -3.408 -38.465 4.635 1.00 61.81 859 HIS A O 1
ATOM 6716 N N . ILE A 1 860 ? -3.388 -36.348 3.862 1.00 72.19 860 ILE A N 1
ATOM 6717 C CA . ILE A 1 860 ? -4.516 -35.913 4.689 1.00 72.19 860 ILE A CA 1
ATOM 6718 C C . ILE A 1 860 ? -5.791 -36.538 4.132 1.00 72.19 860 ILE A C 1
ATOM 6720 O O . ILE A 1 860 ? -6.145 -36.333 2.969 1.00 72.19 860 ILE A O 1
ATOM 6724 N N . CYS A 1 861 ? -6.497 -37.295 4.966 1.00 72.88 861 CYS A N 1
ATOM 6725 C CA . CYS A 1 861 ? -7.805 -37.824 4.609 1.00 72.88 861 CYS A CA 1
ATOM 6726 C C . CYS A 1 861 ? -8.841 -36.692 4.659 1.00 72.88 861 CYS A C 1
ATOM 6728 O O . CYS A 1 861 ? -9.244 -36.258 5.739 1.00 72.88 861 CYS A O 1
ATOM 6730 N N . MET A 1 862 ? -9.267 -36.222 3.483 1.00 80.12 862 MET A N 1
ATOM 6731 C CA . MET A 1 862 ? -10.324 -35.216 3.354 1.00 80.12 862 MET A CA 1
ATOM 6732 C C . MET A 1 862 ? -11.714 -35.865 3.474 1.00 80.12 862 MET A C 1
ATOM 6734 O O . MET A 1 862 ? -11.941 -36.912 2.858 1.00 80.12 862 MET A O 1
ATOM 6738 N N . PRO A 1 863 ? -12.651 -35.259 4.220 1.00 81.75 863 PRO A N 1
ATOM 6739 C CA . PRO A 1 863 ? -14.021 -35.737 4.361 1.00 81.75 863 PRO A CA 1
ATOM 6740 C C . PRO A 1 863 ? -14.922 -35.318 3.190 1.00 81.75 863 PRO A C 1
ATOM 6742 O O . PRO A 1 863 ? -14.655 -34.328 2.507 1.00 81.75 863 PRO A O 1
ATOM 6745 N N . THR A 1 864 ? -16.021 -36.048 2.977 1.00 82.62 864 THR A N 1
ATOM 6746 C CA . THR A 1 864 ? -17.110 -35.631 2.071 1.00 82.62 864 THR A CA 1
ATOM 6747 C C . THR A 1 864 ? -17.837 -34.388 2.586 1.00 82.62 864 THR A C 1
ATOM 6749 O O . THR A 1 864 ? -17.948 -34.190 3.793 1.00 82.62 864 THR A O 1
ATOM 6752 N N . GLY A 1 865 ? -18.430 -33.604 1.686 1.00 82.25 865 GLY A N 1
ATOM 6753 C CA . GLY A 1 865 ? -19.237 -32.429 2.015 1.00 82.25 865 GLY A CA 1
ATOM 6754 C C . GLY A 1 865 ? -18.459 -31.115 2.074 1.00 82.25 865 GLY A C 1
ATOM 6755 O O . GLY A 1 865 ? -19.050 -30.093 2.422 1.00 82.25 865 GLY A O 1
ATOM 6756 N N . LEU A 1 866 ? -17.168 -31.103 1.717 1.00 87.31 866 LEU A N 1
ATOM 6757 C CA . LEU A 1 866 ? -16.369 -29.875 1.646 1.00 87.31 866 LEU A CA 1
ATOM 6758 C C . LEU A 1 866 ? -16.941 -28.877 0.626 1.00 87.31 866 LEU A C 1
ATOM 6760 O O . LEU A 1 866 ? -16.870 -27.672 0.846 1.00 87.31 866 LEU A O 1
ATOM 6764 N N . GLY A 1 867 ? -17.579 -29.360 -0.444 1.00 84.25 867 GLY A N 1
ATOM 6765 C CA . GLY A 1 867 ? -18.268 -28.532 -1.432 1.00 84.25 867 GLY A CA 1
ATOM 6766 C C . GLY A 1 867 ? -19.448 -27.731 -0.868 1.00 84.25 867 GLY A C 1
ATOM 6767 O O . GLY A 1 867 ? -19.906 -26.793 -1.515 1.00 84.25 867 GLY A O 1
ATOM 6768 N N . ASN A 1 868 ? -19.921 -28.033 0.351 1.00 86.81 868 ASN A N 1
ATOM 6769 C CA . ASN A 1 868 ? -20.926 -27.220 1.045 1.00 86.81 868 ASN A CA 1
ATOM 6770 C C . ASN A 1 868 ? -20.370 -25.887 1.569 1.00 86.81 868 ASN A C 1
ATOM 6772 O O . ASN A 1 868 ? -21.155 -25.000 1.914 1.00 86.81 868 ASN A O 1
ATOM 6776 N N . LEU A 1 869 ? -19.044 -25.728 1.635 1.00 90.62 869 LEU A N 1
ATOM 6777 C CA . LEU A 1 869 ? -18.377 -24.510 2.093 1.00 90.62 869 LEU A CA 1
ATOM 6778 C C . LEU A 1 869 ? -18.383 -23.437 0.994 1.00 90.62 869 LEU A C 1
ATOM 6780 O O . LEU A 1 869 ? -17.345 -22.984 0.521 1.00 90.62 869 LEU A O 1
ATOM 6784 N N . THR A 1 870 ? -19.570 -23.007 0.572 1.00 88.25 870 THR A N 1
ATOM 6785 C CA . THR A 1 870 ? -19.742 -22.089 -0.567 1.00 88.25 870 THR A CA 1
ATOM 6786 C C . THR A 1 870 ? -19.189 -20.685 -0.313 1.00 88.25 870 THR A C 1
ATOM 6788 O O . THR A 1 870 ? -18.985 -19.937 -1.259 1.00 88.25 870 THR A O 1
ATOM 6791 N N . ASN A 1 871 ? -18.949 -20.314 0.951 1.00 88.56 871 ASN A N 1
ATOM 6792 C CA . ASN A 1 871 ? -18.336 -19.038 1.337 1.00 88.56 871 ASN A CA 1
ATOM 6793 C C . ASN A 1 871 ? -16.797 -19.088 1.374 1.00 88.56 871 ASN A C 1
ATOM 6795 O O . ASN A 1 871 ? -16.165 -18.084 1.725 1.00 88.56 871 ASN A O 1
ATOM 6799 N N . LEU A 1 872 ? -16.191 -20.236 1.045 1.00 92.50 872 LEU A N 1
ATOM 6800 C CA . LEU A 1 872 ? -14.750 -20.439 1.113 1.00 92.50 872 LEU A CA 1
ATOM 6801 C C . LEU A 1 872 ? -14.039 -19.639 0.014 1.00 92.50 872 LEU A C 1
ATOM 6803 O O . LEU A 1 872 ? -14.269 -19.826 -1.178 1.00 92.50 872 LEU A O 1
ATOM 6807 N N . ARG A 1 873 ? -13.147 -18.742 0.434 1.00 92.44 873 ARG A N 1
ATOM 6808 C CA . ARG A 1 873 ? -12.378 -17.833 -0.431 1.00 92.44 873 ARG A CA 1
ATOM 6809 C C . ARG A 1 873 ? -10.935 -18.286 -0.616 1.00 92.44 873 ARG A C 1
ATOM 6811 O O . ARG A 1 873 ? -10.298 -17.931 -1.605 1.00 92.44 873 ARG A O 1
ATOM 6818 N N . SER A 1 874 ? -10.411 -19.039 0.349 1.00 91.81 874 SER A N 1
ATOM 6819 C CA . SER A 1 874 ? -9.041 -19.545 0.346 1.00 91.81 874 SER A CA 1
ATOM 6820 C C . SER A 1 874 ? -8.991 -20.981 0.844 1.00 91.81 874 SER A C 1
ATOM 6822 O O . SER A 1 874 ? -9.452 -21.267 1.951 1.00 91.81 874 SER A O 1
ATOM 6824 N N . LEU A 1 875 ? -8.360 -21.844 0.048 1.00 92.19 875 LEU A N 1
ATOM 6825 C CA . LEU A 1 875 ? -8.030 -23.223 0.385 1.00 92.19 875 LEU A CA 1
ATOM 6826 C C . LEU A 1 875 ? -6.589 -23.503 -0.049 1.00 92.19 875 LEU A C 1
ATOM 6828 O O . LEU A 1 875 ? -6.279 -23.440 -1.237 1.00 92.19 875 LEU A O 1
ATOM 6832 N N . SER A 1 876 ? -5.694 -23.799 0.896 1.00 86.81 876 SER A N 1
ATOM 6833 C CA . SER A 1 876 ? -4.269 -23.980 0.563 1.00 86.81 876 SER A CA 1
ATOM 6834 C C . SER A 1 876 ? -3.988 -25.247 -0.259 1.00 86.81 876 SER A C 1
ATOM 6836 O O . SER A 1 876 ? -3.050 -25.254 -1.062 1.00 86.81 876 SER A O 1
ATOM 6838 N N . ALA A 1 877 ? -4.778 -26.308 -0.057 1.00 85.81 877 ALA A N 1
ATOM 6839 C CA . ALA A 1 877 ? -4.689 -27.581 -0.764 1.00 85.81 877 ALA A CA 1
ATOM 6840 C C . ALA A 1 877 ? -6.002 -28.375 -0.679 1.00 85.81 877 ALA A C 1
ATOM 6842 O O . ALA A 1 877 ? -6.696 -28.336 0.332 1.00 85.81 877 ALA A O 1
ATOM 6843 N N . PHE A 1 878 ? -6.310 -29.128 -1.732 1.00 87.75 878 PHE A N 1
ATOM 6844 C CA . PHE A 1 878 ? -7.420 -30.069 -1.817 1.00 87.75 878 PHE A CA 1
ATOM 6845 C C . PHE A 1 878 ? -6.862 -31.462 -2.126 1.00 87.75 878 PHE A C 1
ATOM 6847 O O . PHE A 1 878 ? -6.289 -31.681 -3.195 1.00 87.75 878 PHE A O 1
ATOM 6854 N N . TYR A 1 879 ? -7.002 -32.393 -1.183 1.00 81.50 879 TYR A N 1
ATOM 6855 C CA . TYR A 1 879 ? -6.492 -33.758 -1.314 1.00 81.50 879 TYR A CA 1
ATOM 6856 C C . TYR A 1 879 ? -7.604 -34.700 -1.776 1.00 81.50 879 TYR A C 1
ATOM 6858 O O . TYR A 1 879 ? -8.644 -34.810 -1.127 1.00 81.50 879 TYR A O 1
ATOM 6866 N N . ILE A 1 880 ? -7.372 -35.389 -2.891 1.00 76.94 880 ILE A N 1
ATOM 6867 C CA . ILE A 1 880 ? -8.290 -36.382 -3.445 1.00 76.94 880 ILE A CA 1
ATOM 6868 C C . ILE A 1 880 ? -7.937 -37.763 -2.890 1.00 76.94 880 ILE A C 1
ATOM 6870 O O . ILE A 1 880 ? -6.785 -38.209 -2.913 1.00 76.94 880 ILE A O 1
ATOM 6874 N N . GLY A 1 881 ? -8.963 -38.476 -2.433 1.00 64.62 881 GLY A N 1
ATOM 6875 C CA . GLY A 1 881 ? -8.862 -39.878 -2.043 1.00 64.62 881 GLY A CA 1
ATOM 6876 C C . GLY A 1 881 ? -8.376 -40.145 -0.612 1.00 64.62 881 GLY A C 1
ATOM 6877 O O . GLY A 1 881 ? -7.684 -39.355 0.022 1.00 64.62 881 GLY A O 1
ATOM 6878 N N . GLY A 1 882 ? -8.755 -41.326 -0.123 1.00 54.59 882 GLY A N 1
ATOM 6879 C CA . GLY A 1 882 ? -8.488 -41.858 1.214 1.00 54.59 882 GLY A CA 1
ATOM 6880 C C . GLY A 1 882 ? -9.496 -42.969 1.523 1.00 54.59 882 GLY A C 1
ATOM 6881 O O . GLY A 1 882 ? -10.673 -42.831 1.197 1.00 54.59 882 GLY A O 1
ATOM 6882 N N . ASN A 1 883 ? -9.057 -44.076 2.132 1.00 49.69 883 ASN A N 1
ATOM 6883 C CA . ASN A 1 883 ? -9.889 -45.281 2.320 1.00 49.69 883 ASN A CA 1
ATOM 6884 C C . ASN A 1 883 ? -11.108 -45.085 3.238 1.00 49.69 883 ASN A C 1
ATOM 6886 O O . ASN A 1 883 ? -11.964 -45.962 3.286 1.00 49.69 883 ASN A O 1
ATOM 6890 N N . LYS A 1 884 ? -11.156 -43.992 4.011 1.00 54.56 884 LYS A N 1
ATOM 6891 C CA . LYS A 1 884 ? -12.136 -43.798 5.090 1.00 54.56 884 LYS A CA 1
ATOM 6892 C C . LYS A 1 884 ? -13.305 -42.887 4.701 1.00 54.56 884 LYS A C 1
ATOM 6894 O O . LYS A 1 884 ? -14.427 -43.168 5.102 1.00 54.56 884 LYS A O 1
ATOM 6899 N N . TRP A 1 885 ? -13.064 -41.834 3.912 1.00 54.78 885 TRP A N 1
ATOM 6900 C CA . TRP A 1 885 ? -14.056 -40.768 3.699 1.00 54.78 885 TRP A CA 1
ATOM 6901 C C . TRP A 1 885 ? -14.382 -40.440 2.236 1.00 54.78 885 TRP A C 1
ATOM 6903 O O . TRP A 1 885 ? -15.271 -39.632 2.014 1.00 54.78 885 TRP A O 1
ATOM 6913 N N . HIS A 1 886 ? -13.713 -41.050 1.247 1.00 63.84 886 HIS A N 1
ATOM 6914 C CA . HIS A 1 886 ? -14.037 -40.916 -0.186 1.00 63.84 886 HIS A CA 1
ATOM 6915 C C . HIS A 1 886 ? -14.348 -39.473 -0.666 1.00 63.84 886 HIS A C 1
ATOM 6917 O O . HIS A 1 886 ? -15.341 -39.255 -1.357 1.00 63.84 886 HIS A O 1
ATOM 6923 N N . CYS A 1 887 ? -13.520 -38.472 -0.324 1.00 73.00 887 CYS A N 1
ATOM 6924 C CA . CYS A 1 887 ? -13.660 -37.127 -0.900 1.00 73.00 887 CYS A CA 1
ATOM 6925 C C . CYS A 1 887 ? -13.364 -37.165 -2.408 1.00 73.00 887 CYS A C 1
ATOM 6927 O O . CYS A 1 887 ? -12.215 -37.344 -2.830 1.00 73.00 887 CYS A O 1
ATOM 6929 N N . GLY A 1 888 ? -14.431 -37.059 -3.201 1.00 75.81 888 GLY A N 1
ATOM 6930 C CA . GLY A 1 888 ? -14.387 -37.072 -4.656 1.00 75.81 888 GLY A CA 1
ATOM 6931 C C . GLY A 1 888 ? -14.092 -35.693 -5.236 1.00 75.81 888 GLY A C 1
ATOM 6932 O O . GLY A 1 888 ? -14.379 -34.655 -4.638 1.00 75.81 888 GLY A O 1
ATOM 6933 N N . ILE A 1 889 ? -13.563 -35.678 -6.456 1.00 82.56 889 ILE A N 1
ATOM 6934 C CA . ILE A 1 889 ? -13.213 -34.442 -7.165 1.00 82.56 889 ILE A CA 1
ATOM 6935 C C . ILE A 1 889 ? -14.421 -33.518 -7.405 1.00 82.56 889 ILE A C 1
ATOM 6937 O O . ILE A 1 889 ? -14.264 -32.300 -7.472 1.00 82.56 889 ILE A O 1
ATOM 6941 N N . GLY A 1 890 ? -15.636 -34.077 -7.466 1.00 82.31 890 GLY A N 1
ATOM 6942 C CA . GLY A 1 890 ? -16.882 -33.331 -7.665 1.00 82.31 890 GLY A CA 1
ATOM 6943 C C . GLY A 1 890 ? -17.199 -32.306 -6.568 1.00 82.31 890 GLY A C 1
ATOM 6944 O O . GLY A 1 890 ? -17.896 -31.329 -6.838 1.00 82.31 890 GLY A O 1
ATOM 6945 N N . GLU A 1 891 ? -16.642 -32.454 -5.362 1.00 85.94 891 GLU A N 1
ATOM 6946 C CA . GLU A 1 891 ? -16.790 -31.486 -4.260 1.00 85.94 891 GLU A CA 1
ATOM 6947 C C . GLU A 1 891 ? -16.229 -30.097 -4.625 1.00 85.94 891 GLU A C 1
ATOM 6949 O O . GLU A 1 891 ? -16.743 -29.075 -4.168 1.00 85.94 891 GLU A O 1
ATOM 6954 N N . LEU A 1 892 ? -15.230 -30.033 -5.517 1.00 87.19 892 LEU A N 1
ATOM 6955 C CA . LEU A 1 892 ? -14.655 -28.773 -6.004 1.00 87.19 892 LEU A CA 1
ATOM 6956 C C . LEU A 1 892 ? -15.685 -27.884 -6.713 1.00 87.19 892 LEU A C 1
ATOM 6958 O O . LEU A 1 892 ? -15.538 -26.663 -6.718 1.00 87.19 892 LEU A O 1
ATOM 6962 N N . THR A 1 893 ? -16.749 -28.469 -7.275 1.00 83.06 893 THR A N 1
ATOM 6963 C CA . THR A 1 893 ? -17.779 -27.720 -8.015 1.00 83.06 893 THR A CA 1
ATOM 6964 C C . THR A 1 893 ? -18.567 -26.738 -7.140 1.00 83.06 893 THR A C 1
ATOM 6966 O O . THR A 1 893 ? -19.130 -25.778 -7.669 1.00 83.06 893 THR A O 1
ATOM 6969 N N . GLY A 1 894 ? -18.597 -26.947 -5.817 1.00 83.94 894 GLY A N 1
ATOM 6970 C CA . GLY A 1 894 ? -19.222 -26.035 -4.854 1.00 83.94 894 GLY A CA 1
ATOM 6971 C C . GLY A 1 894 ? -18.326 -24.871 -4.407 1.00 83.94 894 GLY A C 1
ATOM 6972 O O . GLY A 1 894 ? -18.831 -23.862 -3.917 1.00 83.94 894 GLY A O 1
ATOM 6973 N N . LEU A 1 895 ? -17.008 -24.965 -4.619 1.00 89.19 895 LEU A N 1
ATOM 6974 C CA . LEU A 1 895 ? -16.001 -24.015 -4.123 1.00 89.19 895 LEU A CA 1
ATOM 6975 C C . LEU A 1 895 ? -15.705 -22.897 -5.140 1.00 89.19 895 LEU A C 1
ATOM 6977 O O . LEU A 1 895 ? -14.566 -22.663 -5.539 1.00 89.19 895 LEU A O 1
ATOM 6981 N N . VAL A 1 896 ? -16.753 -22.212 -5.598 1.00 86.69 896 VAL A N 1
ATOM 6982 C CA . VAL A 1 896 ? -16.707 -21.322 -6.776 1.00 86.69 896 VAL A CA 1
ATOM 6983 C C . VAL A 1 896 ? -15.907 -20.023 -6.593 1.00 86.69 896 VAL A C 1
ATOM 6985 O O . VAL A 1 896 ? -15.466 -19.440 -7.586 1.00 86.69 896 VAL A O 1
ATOM 6988 N N . ASP A 1 897 ? -15.700 -19.578 -5.351 1.00 88.38 897 ASP A N 1
ATOM 6989 C CA . ASP A 1 897 ? -15.072 -18.289 -5.021 1.00 88.38 897 ASP A CA 1
ATOM 6990 C C . ASP A 1 897 ? -13.556 -18.368 -4.754 1.00 88.38 897 ASP A C 1
ATOM 6992 O O . ASP A 1 897 ? -12.931 -17.365 -4.392 1.00 88.38 897 ASP A O 1
ATOM 6996 N N . LEU A 1 898 ? -12.936 -19.533 -4.972 1.00 90.06 898 LEU A N 1
ATOM 6997 C CA . LEU A 1 898 ? -11.492 -19.717 -4.816 1.00 90.06 898 LEU A CA 1
ATOM 6998 C C . LEU A 1 898 ? -10.696 -19.003 -5.920 1.00 90.06 898 LEU A C 1
ATOM 7000 O O . LEU A 1 898 ? -10.986 -19.143 -7.109 1.00 90.06 898 LEU A O 1
ATOM 7004 N N . ARG A 1 899 ? -9.638 -18.282 -5.522 1.00 90.94 899 ARG A N 1
ATOM 7005 C CA . ARG A 1 899 ? -8.689 -17.629 -6.450 1.00 90.94 899 ARG A CA 1
ATOM 7006 C C . ARG A 1 899 ? -7.487 -18.491 -6.810 1.00 90.94 899 ARG A C 1
ATOM 7008 O O . ARG A 1 899 ? -7.012 -18.447 -7.943 1.00 90.94 899 ARG A O 1
ATOM 7015 N N . GLU A 1 900 ? -7.005 -19.266 -5.848 1.00 91.75 900 GLU A N 1
ATOM 7016 C CA . GLU A 1 900 ? -5.919 -20.221 -6.030 1.00 91.75 900 GLU A CA 1
ATOM 7017 C C . GLU A 1 900 ? -6.382 -21.591 -5.551 1.00 91.75 900 GLU A C 1
ATOM 7019 O O . GLU A 1 900 ? -7.034 -21.698 -4.511 1.00 91.75 900 GLU A O 1
ATOM 7024 N N . LEU A 1 901 ? -6.027 -22.635 -6.296 1.00 91.00 901 LEU A N 1
ATOM 7025 C CA . LEU A 1 901 ? -6.328 -24.011 -5.932 1.00 91.00 901 LEU A CA 1
ATOM 7026 C C . LEU A 1 901 ? -5.102 -24.890 -6.162 1.00 91.00 901 LEU A C 1
ATOM 7028 O O . LEU A 1 901 ? -4.496 -24.876 -7.237 1.00 91.00 901 LEU A O 1
ATOM 7032 N N . ARG A 1 902 ? -4.756 -25.682 -5.147 1.00 90.19 902 ARG A N 1
ATOM 7033 C CA . ARG A 1 902 ? -3.779 -26.765 -5.271 1.00 90.19 902 ARG A CA 1
ATOM 7034 C C . ARG A 1 902 ? -4.490 -28.094 -5.111 1.00 90.19 902 ARG A C 1
ATOM 7036 O O . ARG A 1 902 ? -5.117 -28.303 -4.080 1.00 90.19 902 ARG A O 1
ATOM 7043 N N . ILE A 1 903 ? -4.394 -28.973 -6.099 1.00 87.94 903 ILE A N 1
ATOM 7044 C CA . ILE A 1 903 ? -5.011 -30.301 -6.067 1.00 87.94 903 ILE A CA 1
ATOM 7045 C C . ILE A 1 903 ? -3.908 -31.347 -5.934 1.00 87.94 903 ILE A C 1
ATOM 7047 O O . ILE A 1 903 ? -2.933 -31.316 -6.685 1.00 87.94 903 ILE A O 1
ATOM 7051 N N . LEU A 1 904 ? -4.065 -32.266 -4.988 1.00 83.69 904 LEU A N 1
ATOM 7052 C CA . LEU A 1 904 ? -3.158 -33.390 -4.772 1.00 83.69 904 LEU A CA 1
ATOM 7053 C C . LEU A 1 904 ? -3.932 -34.706 -4.867 1.00 83.69 904 LEU A C 1
ATOM 7055 O O . LEU A 1 904 ? -5.098 -34.766 -4.478 1.00 83.69 904 LEU A O 1
ATOM 7059 N N . GLY A 1 905 ? -3.286 -35.767 -5.350 1.00 76.12 905 GLY A N 1
ATOM 7060 C CA . GLY A 1 905 ? -3.873 -37.111 -5.371 1.00 76.12 905 GLY A CA 1
ATOM 7061 C C . GLY A 1 905 ? -4.794 -37.395 -6.562 1.00 76.12 905 GLY A C 1
ATOM 7062 O O . GLY A 1 905 ? -5.650 -38.279 -6.484 1.00 76.12 905 GLY A O 1
ATOM 7063 N N . LEU A 1 906 ? -4.651 -36.648 -7.664 1.00 78.00 906 LEU A N 1
ATOM 7064 C CA . LEU A 1 906 ? -5.488 -36.811 -8.861 1.00 78.00 906 LEU A CA 1
ATOM 7065 C C . LEU A 1 906 ? -5.369 -38.200 -9.509 1.00 78.00 906 LEU A C 1
ATOM 7067 O O . LEU A 1 906 ? -6.282 -38.624 -10.210 1.00 78.00 906 LEU A O 1
ATOM 7071 N N . GLU A 1 907 ? -4.298 -38.951 -9.241 1.00 70.44 907 GLU A N 1
ATOM 7072 C CA . GLU A 1 907 ? -4.132 -40.340 -9.690 1.00 70.44 907 GLU A CA 1
ATOM 7073 C C . GLU A 1 907 ? -5.156 -41.334 -9.112 1.00 70.44 907 GLU A C 1
ATOM 7075 O O . GLU A 1 907 ? -5.184 -42.492 -9.529 1.00 70.44 907 GLU A O 1
ATOM 7080 N N . ARG A 1 908 ? -5.970 -40.909 -8.137 1.00 72.94 908 ARG A N 1
ATOM 7081 C CA . ARG A 1 908 ? -6.965 -41.745 -7.444 1.00 72.94 908 ARG A CA 1
ATOM 7082 C C . ARG A 1 908 ? -8.390 -41.589 -7.988 1.00 72.94 908 ARG A C 1
ATOM 7084 O O . ARG A 1 908 ? -9.292 -42.254 -7.488 1.00 72.94 908 ARG A O 1
ATOM 7091 N N . VAL A 1 909 ? -8.589 -40.711 -8.971 1.00 75.06 909 VAL A N 1
ATOM 7092 C CA . VAL A 1 909 ? -9.884 -40.441 -9.616 1.00 75.06 909 VAL A CA 1
ATOM 7093 C C . VAL A 1 909 ? -10.316 -41.634 -10.475 1.00 75.06 909 VAL A C 1
ATOM 7095 O O . VAL A 1 909 ? -9.500 -42.229 -11.178 1.00 75.06 909 VAL A O 1
ATOM 7098 N N . THR A 1 910 ? -11.604 -41.973 -10.425 1.00 70.81 910 THR A N 1
ATOM 7099 C CA . THR A 1 910 ? -12.237 -43.046 -11.214 1.00 70.81 910 THR A CA 1
ATOM 7100 C C . THR A 1 910 ? -13.150 -42.481 -12.311 1.00 70.81 910 THR A C 1
ATOM 7102 O O . THR A 1 910 ? -13.448 -41.293 -12.315 1.00 70.81 910 THR A O 1
ATOM 7105 N N . GLU A 1 911 ? -13.637 -43.299 -13.255 1.00 65.19 911 GLU A N 1
ATOM 7106 C CA . GLU A 1 911 ? -14.516 -42.810 -14.345 1.00 65.19 911 GLU A CA 1
ATOM 7107 C C . GLU A 1 911 ? -15.848 -42.227 -13.849 1.00 65.19 911 GLU A C 1
ATOM 7109 O O . GLU A 1 911 ? -16.471 -41.425 -14.541 1.00 65.19 911 GLU A O 1
ATOM 7114 N N . SER A 1 912 ? -16.292 -42.615 -12.650 1.00 59.84 912 SER A N 1
ATOM 7115 C CA . SER A 1 912 ? -17.485 -42.052 -12.013 1.00 59.84 912 SER A CA 1
ATOM 7116 C C . SER A 1 912 ? -17.267 -40.660 -11.412 1.00 59.84 912 SER A C 1
ATOM 7118 O O . SER A 1 912 ? -18.243 -39.978 -11.095 1.00 59.84 912 SER A O 1
ATOM 7120 N N . ASP A 1 913 ? -16.016 -40.232 -11.248 1.00 70.75 913 ASP A N 1
ATOM 7121 C CA . ASP A 1 913 ? -15.648 -38.977 -10.603 1.00 70.75 913 ASP A CA 1
ATOM 7122 C C . ASP A 1 913 ? -15.510 -37.857 -11.646 1.00 70.75 913 ASP A C 1
ATOM 7124 O O . ASP A 1 913 ? -14.470 -37.703 -12.282 1.00 70.75 913 ASP A O 1
ATOM 7128 N N . ASN A 1 914 ? -16.549 -37.033 -11.797 1.00 69.56 914 ASN A N 1
ATOM 7129 C CA . ASN A 1 914 ? -16.524 -35.868 -12.686 1.00 69.56 914 ASN A CA 1
ATOM 7130 C C . ASN A 1 914 ? -16.510 -34.559 -11.887 1.00 69.56 914 ASN A C 1
ATOM 7132 O O . ASN A 1 914 ? -17.293 -34.381 -10.951 1.00 69.56 914 ASN A O 1
ATOM 7136 N N . ALA A 1 915 ? -15.660 -33.616 -12.296 1.00 80.81 915 ALA A N 1
ATOM 7137 C CA . ALA A 1 915 ? -15.661 -32.245 -11.796 1.00 80.81 915 ALA A CA 1
ATOM 7138 C C . ALA A 1 915 ? -15.686 -31.260 -12.960 1.00 80.81 915 ALA A C 1
ATOM 7140 O O . ALA A 1 915 ? -14.773 -31.228 -13.776 1.00 80.81 915 ALA A O 1
ATOM 7141 N N . ASP A 1 916 ? -16.730 -30.438 -12.992 1.00 81.00 916 ASP A N 1
ATOM 7142 C CA . ASP A 1 916 ? -16.853 -29.317 -13.916 1.00 81.00 916 ASP A CA 1
ATOM 7143 C C . ASP A 1 916 ? -16.299 -28.050 -13.248 1.00 81.00 916 ASP A C 1
ATOM 7145 O O . ASP A 1 916 ? -16.989 -27.384 -12.465 1.00 81.00 916 ASP A O 1
ATOM 7149 N N . LEU A 1 917 ? -15.038 -27.725 -13.544 1.00 84.88 917 LEU A N 1
ATOM 7150 C CA . LEU A 1 917 ? -14.379 -26.532 -13.013 1.00 84.88 917 LEU A CA 1
ATOM 7151 C C . LEU A 1 917 ? -14.669 -25.269 -13.846 1.00 84.88 917 LEU A C 1
ATOM 7153 O O . LEU A 1 917 ? -14.155 -24.195 -13.521 1.00 84.88 917 LEU A O 1
ATOM 7157 N N . THR A 1 918 ? -15.546 -25.327 -14.859 1.00 82.44 918 THR A N 1
ATOM 7158 C CA . THR A 1 918 ? -15.929 -24.139 -15.645 1.00 82.44 918 THR A CA 1
ATOM 7159 C C . THR A 1 918 ? -16.672 -23.102 -14.800 1.00 82.44 918 THR A C 1
ATOM 7161 O O . THR A 1 918 ? -16.655 -21.908 -15.101 1.00 82.44 918 THR A O 1
ATOM 7164 N N . LYS A 1 919 ? -17.305 -23.529 -13.699 1.00 83.94 919 LYS A N 1
ATOM 7165 C CA . LYS A 1 919 ? -18.015 -22.645 -12.762 1.00 83.94 919 LYS A CA 1
ATOM 7166 C C . LYS A 1 919 ? -17.077 -21.789 -11.908 1.00 83.94 919 LYS A C 1
ATOM 7168 O O . LYS A 1 919 ? -17.514 -20.753 -11.405 1.00 83.94 919 LYS A O 1
ATOM 7173 N N . MET A 1 920 ? -15.803 -22.165 -11.774 1.00 88.00 920 MET A N 1
ATOM 7174 C CA . MET A 1 920 ? -14.806 -21.457 -10.962 1.00 88.00 920 MET A CA 1
ATOM 7175 C C . MET A 1 920 ? -14.238 -20.231 -11.698 1.00 88.00 920 MET A C 1
ATOM 7177 O O . MET A 1 920 ? -13.053 -20.147 -12.017 1.00 88.00 920 MET A O 1
ATOM 7181 N N . LYS A 1 921 ? -15.095 -19.246 -11.984 1.00 86.94 921 LYS A N 1
ATOM 7182 C CA . LYS A 1 921 ? -14.754 -18.055 -12.792 1.00 86.94 921 LYS A CA 1
ATOM 7183 C C . LYS A 1 921 ? -13.699 -17.147 -12.153 1.00 86.94 921 LYS A C 1
ATOM 7185 O O . LYS A 1 921 ? -13.075 -16.353 -12.855 1.00 86.94 921 LYS A O 1
ATOM 7190 N N . ASN A 1 922 ? -13.531 -17.251 -10.836 1.00 88.88 922 ASN A N 1
ATOM 7191 C CA . ASN A 1 922 ? -12.589 -16.458 -10.049 1.00 88.88 922 ASN A CA 1
ATOM 7192 C C . ASN A 1 922 ? -11.213 -17.130 -9.904 1.00 88.88 922 ASN A C 1
ATOM 7194 O O . ASN A 1 922 ? -10.301 -16.504 -9.363 1.00 88.88 922 ASN A O 1
ATOM 7198 N N . LEU A 1 923 ? -11.049 -18.366 -10.395 1.00 90.81 923 LEU A N 1
ATOM 7199 C CA . LEU A 1 923 ? -9.800 -19.111 -10.290 1.00 90.81 923 LEU A CA 1
ATOM 7200 C C . LEU A 1 923 ? -8.749 -18.527 -11.243 1.00 90.81 923 LEU A C 1
ATOM 7202 O O . LEU A 1 923 ? -8.906 -18.548 -12.467 1.00 90.81 923 LEU A O 1
ATOM 7206 N N . GLU A 1 924 ? -7.665 -18.009 -10.667 1.00 93.19 924 GLU A N 1
ATOM 7207 C CA . GLU A 1 924 ? -6.540 -17.424 -11.399 1.00 93.19 924 GLU A CA 1
ATOM 7208 C C . GLU A 1 924 ? -5.335 -18.368 -11.453 1.00 93.19 924 GLU A C 1
ATOM 7210 O O . GLU A 1 924 ? -4.595 -18.350 -12.439 1.00 93.19 924 GLU A O 1
ATOM 7215 N N . LYS A 1 925 ? -5.154 -19.214 -10.432 1.00 94.25 925 LYS A N 1
ATOM 7216 C CA . LYS A 1 925 ? -4.012 -20.126 -10.313 1.00 94.25 925 LYS A CA 1
ATOM 7217 C C . LYS A 1 925 ? -4.441 -21.542 -9.963 1.00 94.25 925 LYS A C 1
ATOM 7219 O O . LYS A 1 925 ? -5.091 -21.763 -8.943 1.00 94.25 925 LYS A O 1
ATOM 7224 N N . LEU A 1 926 ? -3.986 -22.501 -10.763 1.00 93.81 926 LEU A N 1
ATOM 7225 C CA . LEU A 1 926 ? -4.206 -23.924 -10.544 1.00 93.81 926 LEU A CA 1
ATOM 7226 C C . LEU A 1 926 ? -2.863 -24.648 -10.495 1.00 93.81 926 LEU A C 1
ATOM 7228 O O . LEU A 1 926 ? -2.069 -24.586 -11.431 1.00 93.81 926 LEU A O 1
ATOM 7232 N N . THR A 1 927 ? -2.598 -25.336 -9.391 1.00 91.56 927 THR A N 1
ATOM 7233 C CA . THR A 1 927 ? -1.436 -26.219 -9.255 1.00 91.56 927 THR A CA 1
ATOM 7234 C C . THR A 1 927 ? -1.910 -27.633 -8.988 1.00 91.56 927 THR A C 1
ATOM 7236 O O . THR A 1 927 ? -2.738 -27.851 -8.112 1.00 91.56 927 THR A O 1
ATOM 7239 N N . ILE A 1 928 ? -1.372 -28.599 -9.714 1.00 88.50 928 ILE A N 1
ATOM 7240 C CA . ILE A 1 928 ? -1.696 -30.004 -9.543 1.00 88.50 928 ILE A CA 1
ATOM 7241 C C . ILE A 1 928 ? -0.424 -30.778 -9.215 1.00 88.50 928 ILE A C 1
ATOM 7243 O O . ILE A 1 928 ? 0.606 -30.592 -9.864 1.00 88.50 928 ILE A O 1
ATOM 7247 N N . PHE A 1 929 ? -0.521 -31.655 -8.220 1.00 82.25 929 PHE A N 1
ATOM 7248 C CA . PHE A 1 929 ? 0.516 -32.605 -7.845 1.00 82.25 929 PHE A CA 1
ATOM 7249 C C . PHE A 1 929 ? 0.001 -34.034 -8.026 1.00 82.25 929 PHE A C 1
ATOM 7251 O O . PHE A 1 929 ? -1.003 -34.424 -7.423 1.00 82.25 929 PHE A O 1
ATOM 7258 N N . TRP A 1 930 ? 0.712 -34.810 -8.836 1.00 77.12 930 TRP A N 1
ATOM 7259 C CA . TRP A 1 930 ? 0.606 -36.267 -8.863 1.00 77.12 930 TRP A CA 1
ATOM 7260 C C . TRP A 1 930 ? 1.660 -36.857 -7.933 1.00 77.12 930 TRP A C 1
ATOM 7262 O O . TRP A 1 930 ? 2.779 -36.347 -7.859 1.00 77.12 930 TRP A O 1
ATOM 7272 N N . SER A 1 931 ? 1.328 -37.951 -7.248 1.00 66.31 931 SER A N 1
ATOM 7273 C CA . SER A 1 931 ? 2.324 -38.682 -6.463 1.00 66.31 931 SER A CA 1
ATOM 7274 C C . SER A 1 931 ? 3.436 -39.202 -7.384 1.00 66.31 931 SER A C 1
ATOM 7276 O O . SER A 1 931 ? 3.139 -39.937 -8.336 1.00 66.31 931 SER A O 1
ATOM 7278 N N . TYR A 1 932 ? 4.705 -38.896 -7.096 1.00 51.91 932 TYR A N 1
ATOM 7279 C CA . TYR A 1 932 ? 5.823 -39.603 -7.720 1.00 51.91 932 TYR A CA 1
ATOM 7280 C C . TYR A 1 932 ? 5.672 -41.082 -7.375 1.00 51.91 932 TYR A C 1
ATOM 7282 O O . TYR A 1 932 ? 5.658 -41.454 -6.204 1.00 51.91 932 TYR A O 1
ATOM 7290 N N . GLY A 1 933 ? 5.483 -41.935 -8.383 1.00 44.22 933 GLY A N 1
ATOM 7291 C CA . GLY A 1 933 ? 5.358 -43.369 -8.158 1.00 44.22 933 GLY A CA 1
ATOM 7292 C C . GLY A 1 933 ? 6.615 -43.877 -7.463 1.00 44.22 933 GLY A C 1
ATOM 7293 O O . GLY A 1 933 ? 7.642 -44.052 -8.112 1.00 44.22 933 GLY A O 1
ATOM 7294 N N . SER A 1 934 ? 6.557 -44.099 -6.148 1.00 33.69 934 SER A N 1
ATOM 7295 C CA . SER A 1 934 ? 7.677 -44.694 -5.438 1.00 33.69 934 SER A CA 1
ATOM 7296 C C . SER A 1 934 ? 7.872 -46.110 -5.979 1.00 33.69 934 SER A C 1
ATOM 7298 O O . SER A 1 934 ? 7.054 -46.998 -5.733 1.00 33.69 934 SER A O 1
ATOM 7300 N N . CYS A 1 935 ? 8.981 -46.283 -6.688 1.00 28.34 935 CYS A N 1
ATOM 7301 C CA . CYS A 1 935 ? 9.712 -47.529 -6.850 1.00 28.34 935 CYS A CA 1
ATOM 7302 C C . CYS A 1 935 ? 9.013 -48.616 -7.683 1.00 28.34 935 CYS A C 1
ATOM 7304 O O . CYS A 1 935 ? 8.189 -49.400 -7.211 1.00 28.34 935 CYS A O 1
ATOM 7306 N N . THR A 1 936 ? 9.489 -48.753 -8.922 1.00 26.22 936 THR A N 1
ATOM 7307 C CA . THR A 1 936 ? 9.635 -50.066 -9.552 1.00 26.22 936 THR A CA 1
ATOM 7308 C C . THR A 1 936 ? 10.359 -51.009 -8.595 1.00 26.22 936 THR A C 1
ATOM 7310 O O . THR A 1 936 ? 11.314 -50.619 -7.924 1.00 26.22 936 THR A O 1
ATOM 7313 N N . ALA A 1 937 ? 9.887 -52.248 -8.532 1.00 34.81 937 ALA A N 1
ATOM 7314 C CA . ALA A 1 937 ? 10.509 -53.326 -7.788 1.00 34.81 937 ALA A CA 1
ATOM 7315 C C . ALA A 1 937 ? 11.993 -53.493 -8.171 1.00 34.81 937 ALA A C 1
ATOM 7317 O O . ALA A 1 937 ? 12.284 -54.051 -9.223 1.00 34.81 937 ALA A O 1
ATOM 7318 N N . SER A 1 938 ? 12.908 -53.017 -7.326 1.00 29.72 938 SER A N 1
ATOM 7319 C CA . SER A 1 938 ? 14.272 -53.541 -7.181 1.00 29.72 938 SER A CA 1
ATOM 7320 C C . SER A 1 938 ? 14.982 -52.843 -6.015 1.00 29.72 938 SER A C 1
ATOM 7322 O O . SER A 1 938 ? 15.266 -51.652 -6.092 1.00 29.72 938 SER A O 1
ATOM 7324 N N . ASP A 1 939 ? 15.222 -53.630 -4.969 1.00 33.62 939 ASP A N 1
ATOM 7325 C CA . ASP A 1 939 ? 16.332 -53.610 -4.012 1.00 33.62 939 ASP A CA 1
ATOM 7326 C C . ASP A 1 939 ? 16.671 -52.338 -3.196 1.00 33.62 939 ASP A C 1
ATOM 7328 O O . ASP A 1 939 ? 16.945 -51.254 -3.700 1.00 33.62 939 ASP A O 1
ATOM 7332 N N . ASP A 1 940 ? 16.730 -52.557 -1.874 1.00 29.45 940 ASP A N 1
ATOM 7333 C CA . ASP A 1 940 ? 17.382 -51.741 -0.838 1.00 29.45 940 ASP A CA 1
ATOM 7334 C C . ASP A 1 940 ? 16.752 -50.415 -0.369 1.00 29.45 940 ASP A C 1
ATOM 7336 O O . ASP A 1 940 ? 17.428 -49.412 -0.144 1.00 29.45 940 ASP A O 1
ATOM 7340 N N . CYS A 1 941 ? 15.466 -50.442 -0.004 1.00 29.48 941 CYS A N 1
ATOM 7341 C CA . CYS A 1 941 ? 14.888 -49.457 0.926 1.00 29.48 941 CYS A CA 1
ATOM 7342 C C . CYS A 1 941 ? 14.585 -50.072 2.299 1.00 29.48 941 CYS A C 1
ATOM 7344 O O . CYS A 1 941 ? 13.437 -50.283 2.681 1.00 29.48 941 CYS A O 1
ATOM 7346 N N . SER A 1 942 ? 15.640 -50.348 3.066 1.00 30.20 942 SER A N 1
ATOM 7347 C CA . SER A 1 942 ? 15.546 -50.760 4.473 1.00 30.20 942 SER A CA 1
ATOM 7348 C C . SER A 1 942 ? 16.132 -49.742 5.463 1.00 30.20 942 SER A C 1
ATOM 7350 O O . SER A 1 942 ? 16.238 -50.051 6.648 1.00 30.20 942 SER A O 1
ATOM 7352 N N . ARG A 1 943 ? 16.498 -48.513 5.048 1.00 28.12 943 ARG A N 1
ATOM 7353 C CA . ARG A 1 943 ? 17.283 -47.607 5.923 1.00 28.12 943 ARG A CA 1
ATOM 7354 C C . ARG A 1 943 ? 16.818 -46.163 6.103 1.00 28.12 943 ARG A C 1
ATOM 7356 O O . ARG A 1 943 ? 17.560 -45.400 6.708 1.00 28.12 943 ARG A O 1
ATOM 7363 N N . ILE A 1 944 ? 15.595 -45.786 5.733 1.00 27.31 944 ILE A N 1
ATOM 7364 C CA . ILE A 1 944 ? 15.015 -44.527 6.241 1.00 27.31 944 ILE A CA 1
ATOM 7365 C C . ILE A 1 944 ? 13.633 -44.812 6.824 1.00 27.31 944 ILE A C 1
ATOM 7367 O O . ILE A 1 944 ? 12.592 -44.596 6.216 1.00 27.31 944 ILE A O 1
ATOM 7371 N N . ARG A 1 945 ? 13.655 -45.360 8.043 1.00 26.23 945 ARG A N 1
ATOM 7372 C CA . ARG A 1 945 ? 12.546 -45.259 8.989 1.00 26.23 945 ARG A CA 1
ATOM 7373 C C . ARG A 1 945 ? 12.600 -43.855 9.589 1.00 26.23 945 ARG A C 1
ATOM 7375 O O . ARG A 1 945 ? 13.467 -43.597 10.417 1.00 26.23 945 ARG A O 1
ATOM 7382 N N . VAL A 1 946 ? 11.660 -42.988 9.225 1.00 26.56 946 VAL A N 1
ATOM 7383 C CA . VAL A 1 946 ? 11.108 -42.046 10.203 1.00 26.56 946 VAL A CA 1
ATOM 7384 C C . VAL A 1 946 ? 9.722 -42.559 10.548 1.00 26.56 946 VAL A C 1
ATOM 7386 O O . VAL A 1 946 ? 8.875 -42.825 9.702 1.00 26.56 946 VAL A O 1
ATOM 7389 N N . GLN A 1 947 ? 9.598 -42.846 11.827 1.00 27.38 947 GLN A N 1
ATOM 7390 C CA . GLN A 1 947 ? 8.569 -43.613 12.478 1.00 27.38 947 GLN A CA 1
ATOM 7391 C C . GLN A 1 947 ? 7.378 -42.699 12.764 1.00 27.38 947 GLN A C 1
ATOM 7393 O O . GLN A 1 947 ? 7.413 -41.936 13.717 1.00 27.38 947 GLN A O 1
ATOM 7398 N N . TYR A 1 948 ? 6.307 -42.827 11.984 1.00 27.20 948 TYR A N 1
ATOM 7399 C CA . TYR A 1 948 ? 4.960 -42.631 12.510 1.00 27.20 948 TYR A CA 1
ATOM 7400 C C . TYR A 1 948 ? 4.187 -43.927 12.288 1.00 27.20 948 TYR A C 1
ATOM 7402 O O . TYR A 1 948 ? 3.977 -44.382 11.164 1.00 27.20 948 TYR A O 1
ATOM 7410 N N . ASN A 1 949 ? 3.847 -44.575 13.401 1.00 26.09 949 ASN A N 1
ATOM 7411 C CA . ASN A 1 949 ? 3.032 -45.780 13.446 1.00 26.09 949 ASN A CA 1
ATOM 7412 C C . ASN A 1 949 ? 1.642 -45.489 12.859 1.00 26.09 949 ASN A C 1
ATOM 7414 O O . ASN A 1 949 ? 0.749 -45.039 13.566 1.00 26.09 949 ASN A O 1
ATOM 7418 N N . CYS A 1 950 ? 1.441 -45.810 11.585 1.00 31.23 950 CYS A N 1
ATOM 7419 C CA . CYS A 1 950 ? 0.133 -46.146 11.029 1.00 31.23 950 CYS A CA 1
ATOM 7420 C C . CYS A 1 950 ? 0.169 -47.625 10.633 1.00 31.23 950 CYS A C 1
ATOM 7422 O O . CYS A 1 950 ? 0.376 -47.988 9.479 1.00 31.23 950 CYS A O 1
ATOM 7424 N N . THR A 1 951 ? 0.020 -48.509 11.618 1.00 26.55 951 THR A N 1
ATOM 7425 C CA . THR A 1 951 ? 0.176 -49.966 11.475 1.00 26.55 951 THR A CA 1
ATOM 7426 C C . THR A 1 951 ? -0.969 -50.677 10.747 1.00 26.55 951 THR A C 1
ATOM 7428 O O . THR A 1 951 ? -1.049 -51.894 10.834 1.00 26.55 951 THR A O 1
ATOM 7431 N N . ASN A 1 952 ? -1.832 -49.996 9.984 1.00 27.59 952 ASN A N 1
ATOM 7432 C CA . ASN A 1 952 ? -2.963 -50.664 9.324 1.00 27.59 952 ASN A CA 1
ATOM 7433 C C . ASN A 1 952 ? -3.311 -50.176 7.908 1.00 27.59 952 ASN A C 1
ATOM 7435 O O . ASN A 1 952 ? -4.456 -50.316 7.485 1.00 27.59 952 ASN A O 1
ATOM 7439 N N . TRP A 1 953 ? -2.341 -49.736 7.097 1.00 25.94 953 TRP A N 1
ATOM 7440 C CA . TRP A 1 953 ? -2.528 -49.896 5.649 1.00 25.94 953 TRP A CA 1
ATOM 7441 C C . TRP A 1 953 ? -2.167 -51.330 5.265 1.00 25.94 953 TRP A C 1
ATOM 7443 O O . TRP A 1 953 ? -1.067 -51.619 4.790 1.00 25.94 953 TRP A O 1
ATOM 7453 N N . ARG A 1 954 ? -3.101 -52.269 5.476 1.00 24.30 954 ARG A N 1
ATOM 7454 C CA . ARG A 1 954 ? -3.079 -53.489 4.664 1.00 24.30 954 ARG A CA 1
ATOM 7455 C C . ARG A 1 954 ? -3.036 -53.005 3.218 1.00 24.30 954 ARG A C 1
ATOM 7457 O O . ARG A 1 954 ? -3.926 -52.272 2.797 1.00 24.30 954 ARG A O 1
ATOM 7464 N N . ARG A 1 955 ? -1.992 -53.382 2.475 1.00 27.83 955 ARG A N 1
ATOM 7465 C CA . ARG A 1 955 ? -1.970 -53.304 1.011 1.00 27.83 955 ARG A CA 1
ATOM 7466 C C . ARG A 1 955 ? -3.100 -54.198 0.492 1.00 27.83 955 ARG A C 1
ATOM 7468 O O . ARG A 1 955 ? -2.874 -55.318 0.059 1.00 27.83 955 ARG A O 1
ATOM 7475 N N . THR A 1 956 ? -4.333 -53.716 0.545 1.00 25.83 956 THR A N 1
ATOM 7476 C CA . THR A 1 956 ? -5.286 -53.996 -0.514 1.00 25.83 956 THR A CA 1
ATOM 7477 C C . THR A 1 956 ? -4.748 -53.238 -1.713 1.00 25.83 956 THR A C 1
ATOM 7479 O O . THR A 1 956 ? -4.971 -52.039 -1.864 1.00 25.83 956 THR A O 1
ATOM 7482 N N . THR A 1 957 ? -3.945 -53.923 -2.524 1.00 27.66 957 THR A N 1
ATOM 7483 C CA . THR A 1 957 ? -3.843 -53.638 -3.953 1.00 27.66 957 THR A CA 1
ATOM 7484 C C . THR A 1 957 ? -5.259 -53.765 -4.497 1.00 27.66 957 THR A C 1
ATOM 7486 O O . THR A 1 957 ? -5.701 -54.836 -4.894 1.00 27.66 957 THR A O 1
ATOM 7489 N N . ILE A 1 958 ? -6.027 -52.683 -4.385 1.00 32.44 958 ILE A N 1
ATOM 7490 C CA . ILE A 1 958 ? -7.209 -52.512 -5.206 1.00 32.44 958 ILE A CA 1
ATOM 7491 C C . ILE A 1 958 ? -6.624 -52.284 -6.595 1.00 32.44 958 ILE A C 1
ATOM 7493 O O . ILE A 1 958 ? -5.903 -51.304 -6.800 1.00 32.44 958 ILE A O 1
ATOM 7497 N N . ASP A 1 959 ? -6.875 -53.222 -7.507 1.00 33.44 959 ASP A N 1
ATOM 7498 C CA . ASP A 1 959 ? -6.745 -53.015 -8.948 1.00 33.44 959 ASP A CA 1
ATOM 7499 C C . ASP A 1 959 ? -7.727 -51.905 -9.348 1.00 33.44 959 ASP A C 1
ATOM 7501 O O . ASP A 1 959 ? -8.795 -52.142 -9.907 1.00 33.44 959 ASP A O 1
ATOM 7505 N N . ILE A 1 960 ? -7.412 -50.662 -8.984 1.00 43.66 960 ILE A N 1
ATOM 7506 C CA . ILE A 1 960 ? -8.064 -49.500 -9.564 1.00 43.66 960 ILE A CA 1
ATOM 7507 C C . ILE A 1 960 ? -7.541 -49.478 -10.992 1.00 43.66 960 ILE A C 1
ATOM 7509 O O . ILE A 1 960 ? -6.329 -49.371 -11.200 1.00 43.66 960 ILE A O 1
ATOM 7513 N N . GLN A 1 961 ? -8.437 -49.619 -11.971 1.00 45.09 961 GLN A N 1
ATOM 7514 C CA . GLN A 1 961 ? -8.141 -49.253 -13.352 1.00 45.09 961 GLN A CA 1
ATOM 7515 C C . GLN A 1 961 ? -7.609 -47.818 -13.324 1.00 45.09 961 GLN A C 1
ATOM 7517 O O . GLN A 1 961 ? -8.372 -46.867 -13.178 1.00 45.09 961 GLN A O 1
ATOM 7522 N N . LYS A 1 962 ? -6.282 -47.662 -13.350 1.00 59.06 962 LYS A N 1
ATOM 7523 C CA . LYS A 1 962 ? -5.649 -46.348 -13.312 1.00 59.06 962 LYS A CA 1
ATOM 7524 C C . LYS A 1 962 ? -6.002 -45.652 -14.613 1.00 59.06 962 LYS A C 1
ATOM 7526 O O . LYS A 1 962 ? -5.488 -46.026 -15.667 1.00 59.06 962 LYS A O 1
ATOM 7531 N N . LEU A 1 963 ? -6.885 -44.665 -14.524 1.00 67.44 963 LEU A N 1
ATOM 7532 C CA . LEU A 1 963 ? -7.141 -43.763 -15.630 1.00 67.44 963 LEU A CA 1
ATOM 7533 C C . LEU A 1 963 ? -5.842 -43.064 -16.016 1.00 67.44 963 LEU A C 1
ATOM 7535 O O . LEU A 1 963 ? -5.032 -42.699 -15.161 1.00 67.44 963 LEU A O 1
ATOM 7539 N N . ASP A 1 964 ? -5.640 -42.888 -17.318 1.00 74.44 964 ASP A N 1
ATOM 7540 C CA . ASP A 1 964 ? -4.542 -42.063 -17.805 1.00 74.44 964 ASP A CA 1
ATOM 7541 C C . ASP A 1 964 ? -4.723 -40.645 -17.240 1.00 74.44 964 ASP A C 1
ATOM 7543 O O . ASP A 1 964 ? -5.814 -40.074 -17.320 1.00 74.44 964 ASP A O 1
ATOM 7547 N N . ALA A 1 965 ? -3.665 -40.052 -16.680 1.00 77.25 965 ALA A N 1
ATOM 7548 C CA . ALA A 1 965 ? -3.711 -38.679 -16.182 1.00 77.25 965 ALA A CA 1
ATOM 7549 C C . ALA A 1 965 ? -4.157 -37.690 -17.278 1.00 77.25 965 ALA A C 1
ATOM 7551 O O . ALA A 1 965 ? -4.790 -36.679 -16.971 1.00 77.25 965 ALA A O 1
ATOM 7552 N N . ALA A 1 966 ? -3.907 -38.023 -18.552 1.00 79.69 966 ALA A N 1
ATOM 7553 C CA . ALA A 1 966 ? -4.426 -37.284 -19.697 1.00 79.69 966 ALA A CA 1
ATOM 7554 C C . ALA A 1 966 ? -5.958 -37.288 -19.748 1.00 79.69 966 ALA A C 1
ATOM 7556 O O . ALA A 1 966 ? -6.564 -36.248 -19.982 1.00 79.69 966 ALA A O 1
ATOM 7557 N N . TYR A 1 967 ? -6.589 -38.439 -19.496 1.00 82.19 967 TYR A N 1
ATOM 7558 C CA . TYR A 1 967 ? -8.045 -38.563 -19.450 1.00 82.19 967 TYR A CA 1
ATOM 7559 C C . TYR A 1 967 ? -8.636 -37.760 -18.286 1.00 82.19 967 TYR A C 1
ATOM 7561 O O . TYR A 1 967 ? -9.630 -37.061 -18.462 1.00 82.19 967 TYR A O 1
ATOM 7569 N N . VAL A 1 968 ? -8.004 -37.806 -17.109 1.00 81.31 968 VAL A N 1
ATOM 7570 C CA . VAL A 1 968 ? -8.462 -37.048 -15.933 1.00 81.31 968 VAL A CA 1
ATOM 7571 C C . VAL A 1 968 ? -8.403 -35.539 -16.195 1.00 81.31 968 VAL A C 1
ATOM 7573 O O . VAL A 1 968 ? -9.378 -34.833 -15.951 1.00 81.31 968 VAL A O 1
ATOM 7576 N N . LEU A 1 969 ? -7.292 -35.038 -16.747 1.00 84.62 969 LEU A N 1
ATOM 7577 C CA . LEU A 1 969 ? -7.143 -33.617 -17.076 1.00 84.62 969 LEU A CA 1
ATOM 7578 C C . LEU A 1 969 ? -8.073 -33.140 -18.199 1.00 84.62 969 LEU A C 1
ATOM 7580 O O . LEU A 1 969 ? -8.489 -31.982 -18.185 1.00 84.62 969 LEU A O 1
ATOM 7584 N N . GLU A 1 970 ? -8.390 -33.994 -19.173 1.00 86.25 970 GLU A N 1
ATOM 7585 C CA . GLU A 1 970 ? -9.325 -33.650 -20.252 1.00 86.25 970 GLU A CA 1
ATOM 7586 C C . GLU A 1 970 ? -10.745 -33.425 -19.702 1.00 86.25 970 GLU A C 1
ATOM 7588 O O . GLU A 1 970 ? -11.446 -32.512 -20.135 1.00 86.25 970 GLU A O 1
ATOM 7593 N N . ASN A 1 971 ? -11.143 -34.204 -18.690 1.00 84.00 971 ASN A N 1
ATOM 7594 C CA . ASN A 1 971 ? -12.480 -34.155 -18.096 1.00 84.00 971 ASN A CA 1
ATOM 7595 C C . ASN A 1 971 ? -12.662 -33.088 -16.999 1.00 84.00 971 ASN A C 1
ATOM 7597 O O . ASN A 1 971 ? -13.791 -32.856 -16.579 1.00 84.00 971 ASN A O 1
ATOM 7601 N N . LEU A 1 972 ? -11.597 -32.405 -16.560 1.00 84.06 972 LEU A N 1
ATOM 7602 C CA . LEU A 1 972 ? -11.678 -31.340 -15.544 1.00 84.06 972 LEU A CA 1
ATOM 7603 C C . LEU A 1 972 ? -12.396 -30.062 -16.012 1.00 84.06 972 LEU A C 1
ATOM 7605 O O . LEU A 1 972 ? -12.790 -29.249 -15.177 1.00 84.06 972 LEU A O 1
ATOM 7609 N N . GLN A 1 973 ? -12.511 -29.858 -17.329 1.00 83.50 973 GLN A N 1
ATOM 7610 C CA . GLN A 1 973 ? -13.154 -28.697 -17.962 1.00 83.50 973 GLN A CA 1
ATOM 7611 C C . GLN A 1 973 ? -12.775 -27.352 -17.304 1.00 83.50 973 GLN A C 1
ATOM 7613 O O . GLN A 1 973 ? -13.559 -26.726 -16.594 1.00 83.50 973 GLN A O 1
ATOM 7618 N N . LEU A 1 974 ? -11.541 -26.894 -17.524 1.00 87.06 974 LEU A N 1
ATOM 7619 C CA . LEU A 1 974 ? -11.040 -25.660 -16.909 1.00 87.06 974 LEU A CA 1
ATOM 7620 C C . LEU A 1 974 ? -11.672 -24.400 -17.521 1.00 87.06 974 LEU A C 1
ATOM 7622 O O . LEU A 1 974 ? -11.867 -24.306 -18.732 1.00 87.06 974 LEU A O 1
ATOM 7626 N N . HIS A 1 975 ? -11.926 -23.387 -16.688 1.00 87.94 975 HIS A N 1
ATOM 7627 C CA . HIS A 1 975 ? -12.376 -22.076 -17.157 1.00 87.94 975 HIS A CA 1
ATOM 7628 C C . HIS A 1 975 ? -11.222 -21.265 -17.783 1.00 87.94 975 HIS A C 1
ATOM 7630 O O . HIS A 1 975 ? -10.086 -21.283 -17.307 1.00 87.94 975 HIS A O 1
ATOM 7636 N N . THR A 1 976 ? -11.515 -20.470 -18.814 1.00 87.69 976 THR A N 1
ATOM 7637 C CA . THR A 1 976 ? -10.521 -19.703 -19.597 1.00 87.69 976 THR A CA 1
ATOM 7638 C C . THR A 1 976 ? -9.945 -18.472 -18.879 1.00 87.69 976 THR A C 1
ATOM 7640 O O . THR A 1 976 ? -9.130 -17.737 -19.440 1.00 87.69 976 THR A O 1
ATOM 7643 N N . THR A 1 977 ? -10.347 -18.217 -17.627 1.00 89.06 977 THR A N 1
ATOM 7644 C CA . THR A 1 977 ? -9.827 -17.107 -16.803 1.00 89.06 977 THR A CA 1
ATOM 7645 C C . THR A 1 977 ? -8.460 -17.373 -16.186 1.00 89.06 977 THR A C 1
ATOM 7647 O O . THR A 1 977 ? -7.853 -16.426 -15.682 1.00 89.06 977 THR A O 1
ATOM 7650 N N . LEU A 1 978 ? -7.994 -18.623 -16.230 1.00 92.19 978 LEU A N 1
ATOM 7651 C CA . LEU A 1 978 ? -6.759 -19.072 -15.602 1.00 92.19 978 LEU A CA 1
ATOM 7652 C C . LEU A 1 978 ? -5.540 -18.288 -16.118 1.00 92.19 978 LEU A C 1
ATOM 7654 O O . LEU A 1 978 ? -5.348 -18.145 -17.327 1.00 92.19 978 LEU A O 1
ATOM 7658 N N . LYS A 1 979 ? -4.714 -17.793 -15.190 1.00 95.69 979 LYS A N 1
ATOM 7659 C CA . LYS A 1 979 ? -3.467 -17.060 -15.468 1.00 95.69 979 LYS A CA 1
ATOM 7660 C C . LYS A 1 979 ? -2.229 -17.925 -15.268 1.00 95.69 979 LYS A C 1
ATOM 7662 O O . LYS A 1 979 ? -1.262 -17.786 -16.017 1.00 95.69 979 LYS A O 1
ATOM 7667 N N . GLU A 1 980 ? -2.263 -18.826 -14.289 1.00 96.88 980 GLU A N 1
ATOM 7668 C CA . GLU A 1 980 ? -1.150 -19.715 -13.961 1.00 96.88 980 GLU A CA 1
ATOM 7669 C C . GLU A 1 980 ? -1.601 -21.176 -13.874 1.00 96.88 980 GLU A C 1
ATOM 7671 O O . GLU A 1 980 ? -2.539 -21.504 -13.142 1.00 96.88 980 GLU A O 1
ATOM 7676 N N . LEU A 1 981 ? -0.884 -22.056 -14.573 1.00 95.25 981 LEU A N 1
ATOM 7677 C CA . LEU A 1 981 ? -1.064 -23.503 -14.503 1.00 95.25 981 LEU A CA 1
ATOM 7678 C C . LEU A 1 981 ? 0.263 -24.182 -14.164 1.00 95.25 981 LEU A C 1
ATOM 7680 O O . LEU A 1 981 ? 1.263 -23.973 -14.845 1.00 95.25 981 LEU A O 1
ATOM 7684 N N . ALA A 1 982 ? 0.263 -25.039 -13.148 1.00 92.94 982 ALA A N 1
ATOM 7685 C CA . ALA A 1 982 ? 1.415 -25.862 -12.803 1.00 92.94 982 ALA A CA 1
ATOM 7686 C C . ALA A 1 982 ? 1.008 -27.332 -12.658 1.00 92.94 982 ALA A C 1
ATOM 7688 O O . ALA A 1 982 ? 0.137 -27.651 -11.854 1.00 92.94 982 ALA A O 1
ATOM 7689 N N . LEU A 1 983 ? 1.647 -28.218 -13.419 1.00 89.56 983 LEU A N 1
ATOM 7690 C CA . LEU A 1 983 ? 1.490 -29.670 -13.350 1.00 89.56 983 LEU A CA 1
ATOM 7691 C C . LEU A 1 983 ? 2.805 -30.266 -12.845 1.00 89.56 983 LEU A C 1
ATOM 7693 O O . LEU A 1 983 ? 3.817 -30.132 -13.526 1.00 89.56 983 LEU A O 1
ATOM 7697 N N . ASN A 1 984 ? 2.798 -30.908 -11.676 1.00 84.81 984 ASN A N 1
ATOM 7698 C CA . ASN A 1 984 ? 3.991 -31.508 -11.073 1.00 84.81 984 ASN A CA 1
ATOM 7699 C C . ASN A 1 984 ? 3.809 -33.018 -10.887 1.00 84.81 984 ASN A C 1
ATOM 7701 O O . ASN A 1 984 ? 2.775 -33.457 -10.381 1.00 84.81 984 ASN A O 1
ATOM 7705 N N . GLY A 1 985 ? 4.805 -33.811 -11.285 1.00 75.56 985 GLY A N 1
ATOM 7706 C CA . GLY A 1 985 ? 4.768 -35.274 -11.197 1.00 75.56 985 GLY A CA 1
ATOM 7707 C C . GLY A 1 985 ? 3.838 -35.939 -12.220 1.00 75.56 985 GLY A C 1
ATOM 7708 O O . GLY A 1 985 ? 3.498 -37.111 -12.073 1.00 75.56 985 GLY A O 1
ATOM 7709 N N . TYR A 1 986 ? 3.397 -35.211 -13.252 1.00 78.69 986 TYR A N 1
ATOM 7710 C CA . TYR A 1 986 ? 2.429 -35.712 -14.232 1.00 78.69 986 TYR A CA 1
ATOM 7711 C C . TYR A 1 986 ? 2.929 -36.986 -14.929 1.00 78.69 986 TYR A C 1
ATOM 7713 O O . TYR A 1 986 ? 4.022 -37.001 -15.493 1.00 78.69 986 TYR A O 1
ATOM 7721 N N . ASN A 1 987 ? 2.103 -38.037 -14.916 1.00 71.56 987 ASN A N 1
ATOM 7722 C CA . ASN A 1 987 ? 2.429 -39.364 -15.456 1.00 71.56 987 ASN A CA 1
ATOM 7723 C C . ASN A 1 987 ? 1.466 -39.798 -16.582 1.00 71.56 987 ASN A C 1
ATOM 7725 O O . ASN A 1 987 ? 1.152 -40.978 -16.745 1.00 71.56 987 ASN A O 1
ATOM 7729 N N . GLY A 1 988 ? 0.922 -38.834 -17.329 1.00 76.00 988 GLY A N 1
ATOM 7730 C CA . GLY A 1 988 ? 0.081 -39.126 -18.490 1.00 76.00 988 GLY A CA 1
ATOM 7731 C C . GLY A 1 988 ? 0.905 -39.432 -19.738 1.00 76.00 988 GLY A C 1
ATOM 7732 O O . GLY A 1 988 ? 2.024 -38.940 -19.895 1.00 76.00 988 GLY A O 1
ATOM 7733 N N . THR A 1 989 ? 0.345 -40.226 -20.653 1.00 76.69 989 THR A N 1
ATOM 7734 C CA . THR A 1 989 ? 1.026 -40.583 -21.918 1.00 76.69 989 THR A CA 1
ATOM 7735 C C . THR A 1 989 ? 1.114 -39.413 -22.904 1.00 76.69 989 THR A C 1
ATOM 7737 O O . THR A 1 989 ? 2.015 -39.355 -23.738 1.00 76.69 989 THR A O 1
ATOM 7740 N N . ARG A 1 990 ? 0.187 -38.459 -22.789 1.00 82.44 990 ARG A N 1
ATOM 7741 C CA . ARG A 1 990 ? 0.092 -37.229 -23.585 1.00 82.44 990 ARG A CA 1
ATOM 7742 C C . ARG A 1 990 ? -0.377 -36.078 -22.707 1.00 82.44 990 ARG A C 1
ATOM 7744 O O . ARG A 1 990 ? -1.000 -36.317 -21.678 1.00 82.44 990 ARG A O 1
ATOM 7751 N N . LEU A 1 991 ? -0.110 -34.842 -23.104 1.00 86.31 991 LEU A N 1
ATOM 7752 C CA . LEU A 1 991 ? -0.699 -33.657 -22.472 1.00 86.31 991 LEU A CA 1
ATOM 7753 C C . LEU A 1 991 ? -2.131 -33.415 -23.002 1.00 86.31 991 LEU A C 1
ATOM 7755 O O . LEU A 1 991 ? -2.436 -33.858 -24.114 1.00 86.31 991 LEU A O 1
ATOM 7759 N N . PRO A 1 992 ? -3.017 -32.767 -22.221 1.00 85.19 992 PRO A N 1
ATOM 7760 C CA . PRO A 1 992 ? -4.416 -32.577 -22.606 1.00 85.19 992 PRO A CA 1
ATOM 7761 C C . PRO A 1 992 ? -4.568 -31.658 -23.825 1.00 85.19 992 PRO A C 1
ATOM 7763 O O . PRO A 1 992 ? -3.744 -30.773 -24.060 1.00 85.19 992 PRO A O 1
ATOM 7766 N N . SER A 1 993 ? -5.633 -31.863 -24.604 1.00 83.56 993 SER A N 1
ATOM 7767 C CA . SER A 1 993 ? -5.784 -31.243 -25.931 1.00 83.56 993 SER A CA 1
ATOM 7768 C C . SER A 1 993 ? -6.001 -29.728 -25.877 1.00 83.56 993 SER A C 1
ATOM 7770 O O . SER A 1 993 ? -5.568 -28.995 -26.768 1.00 83.56 993 SER A O 1
ATOM 7772 N N . TRP A 1 994 ? -6.606 -29.256 -24.787 1.00 87.69 994 TRP A N 1
ATOM 7773 C CA . TRP A 1 994 ? -6.852 -27.845 -24.512 1.00 87.69 994 TRP A CA 1
ATOM 7774 C C . TRP A 1 994 ? -5.580 -27.069 -24.120 1.00 87.69 994 TRP A C 1
ATOM 7776 O O . TRP A 1 994 ? -5.571 -25.836 -24.166 1.00 87.69 994 TRP A O 1
ATOM 7786 N N . LEU A 1 995 ? -4.492 -27.754 -23.741 1.00 86.31 995 LEU A N 1
ATOM 7787 C CA . LEU A 1 995 ? -3.240 -27.134 -23.299 1.00 86.31 995 LEU A CA 1
ATOM 7788 C C . LEU A 1 995 ? -2.482 -26.565 -24.506 1.00 86.31 995 LEU A C 1
ATOM 7790 O O . LEU A 1 995 ? -1.619 -27.217 -25.070 1.00 86.31 995 LEU A O 1
ATOM 7794 N N . GLY A 1 996 ? -2.830 -25.352 -24.931 1.00 84.38 996 GLY A N 1
ATOM 7795 C CA . GLY A 1 996 ? -2.370 -24.743 -26.190 1.00 84.38 996 GLY A CA 1
ATOM 7796 C C . GLY A 1 996 ? -3.511 -24.167 -27.035 1.00 84.38 996 GLY A C 1
ATOM 7797 O O . GLY A 1 996 ? -3.270 -23.612 -28.108 1.00 84.38 996 GLY A O 1
ATOM 7798 N N . ASP A 1 997 ? -4.754 -24.282 -26.561 1.00 88.06 997 ASP A N 1
ATOM 7799 C CA . ASP A 1 997 ? -5.918 -23.651 -27.170 1.00 88.06 997 ASP A CA 1
ATOM 7800 C C . ASP A 1 997 ? -5.885 -22.119 -26.942 1.00 88.06 997 ASP A C 1
ATOM 7802 O O . ASP A 1 997 ? -5.802 -21.667 -25.794 1.00 88.06 997 ASP A O 1
ATOM 7806 N N . PRO A 1 998 ? -5.975 -21.291 -28.006 1.00 86.56 998 PRO A N 1
ATOM 7807 C CA . PRO A 1 998 ? -5.997 -19.828 -27.904 1.00 86.56 998 PRO A CA 1
ATOM 7808 C C . PRO A 1 998 ? -7.094 -19.242 -27.000 1.00 86.56 998 PRO A C 1
ATOM 7810 O O . PRO A 1 998 ? -6.979 -18.085 -26.588 1.00 86.56 998 PRO A O 1
ATOM 7813 N N . SER A 1 999 ? -8.156 -19.998 -26.700 1.00 89.06 999 SER A N 1
ATOM 7814 C CA . SER A 1 999 ? -9.224 -19.592 -25.776 1.00 89.06 999 SER A CA 1
ATOM 7815 C C . SER A 1 999 ? -8.727 -19.330 -24.352 1.00 89.06 999 SER A C 1
ATOM 7817 O O . SER A 1 999 ? -9.302 -18.489 -23.660 1.00 89.06 999 SER A O 1
ATOM 7819 N N . PHE A 1 1000 ? -7.605 -19.932 -23.941 1.00 90.38 1000 PHE A N 1
ATOM 7820 C CA . PHE A 1 1000 ? -6.896 -19.611 -22.696 1.00 90.38 1000 PHE A CA 1
ATOM 7821 C C . PHE A 1 1000 ? -6.054 -18.333 -22.835 1.00 90.38 1000 PHE A C 1
ATOM 7823 O O . PHE A 1 1000 ? -4.863 -18.284 -22.527 1.00 90.38 1000 PHE A O 1
ATOM 7830 N N . SER A 1 1001 ? -6.684 -17.250 -23.294 1.00 89.06 1001 SER A N 1
ATOM 7831 C CA . SER A 1 1001 ? -6.006 -16.001 -23.651 1.00 89.06 1001 SER A CA 1
ATOM 7832 C C . SER A 1 1001 ? -5.402 -15.251 -22.460 1.00 89.06 1001 SER A C 1
ATOM 7834 O O . SER A 1 1001 ? -4.641 -14.307 -22.665 1.00 89.06 1001 SER A O 1
ATOM 7836 N N . LYS A 1 1002 ? -5.757 -15.621 -21.224 1.00 92.81 1002 LYS A N 1
ATOM 7837 C CA . LYS A 1 1002 ? -5.230 -15.031 -19.982 1.00 92.81 1002 LYS A CA 1
ATOM 7838 C C . LYS A 1 1002 ? -4.062 -15.810 -19.375 1.00 92.81 1002 LYS A C 1
ATOM 7840 O O . LYS A 1 1002 ? -3.468 -15.309 -18.426 1.00 92.81 1002 LYS A O 1
ATOM 7845 N N . LEU A 1 1003 ? -3.724 -16.982 -19.913 1.00 94.94 1003 LEU A N 1
ATOM 7846 C CA . LEU A 1 1003 ? -2.688 -17.852 -19.365 1.00 94.94 1003 LEU A CA 1
ATOM 7847 C C . LEU A 1 1003 ? -1.301 -17.246 -19.637 1.00 94.94 1003 LEU A C 1
ATOM 7849 O O . LEU A 1 1003 ? -0.849 -17.191 -20.780 1.00 94.94 1003 LEU A O 1
ATOM 7853 N N . THR A 1 1004 ? -0.650 -16.749 -18.584 1.00 96.50 1004 THR A N 1
ATOM 7854 C CA . THR A 1 1004 ? 0.654 -16.071 -18.646 1.00 96.50 1004 THR A CA 1
ATOM 7855 C C . THR A 1 1004 ? 1.808 -16.950 -18.190 1.00 96.50 1004 THR A C 1
ATOM 7857 O O . THR A 1 1004 ? 2.947 -16.689 -18.574 1.00 96.50 1004 THR A O 1
ATOM 7860 N N . SER A 1 1005 ? 1.536 -17.968 -17.369 1.00 97.56 1005 SER A N 1
ATOM 7861 C CA . SER A 1 1005 ? 2.558 -18.853 -16.809 1.00 97.56 1005 SER A CA 1
ATOM 7862 C C . SER A 1 1005 ? 2.127 -20.313 -16.874 1.00 97.56 1005 SER A C 1
ATOM 7864 O O . SER A 1 1005 ? 1.031 -20.663 -16.424 1.00 97.56 1005 SER A O 1
ATOM 7866 N N . ILE A 1 1006 ? 2.998 -21.164 -17.414 1.00 96.50 1006 ILE A N 1
ATOM 7867 C CA . ILE A 1 1006 ? 2.814 -22.614 -17.453 1.00 96.50 1006 ILE A CA 1
ATOM 7868 C C . ILE A 1 1006 ? 4.071 -23.290 -16.905 1.00 96.50 1006 ILE A C 1
ATOM 7870 O O . ILE A 1 1006 ? 5.177 -23.046 -17.384 1.00 96.50 1006 ILE A O 1
ATOM 7874 N N . ARG A 1 1007 ? 3.892 -24.189 -15.936 1.00 94.12 1007 ARG A N 1
ATOM 7875 C CA . ARG A 1 1007 ? 4.935 -25.089 -15.436 1.00 94.12 1007 ARG A CA 1
ATOM 7876 C C . ARG A 1 1007 ? 4.524 -26.536 -15.680 1.00 94.12 1007 ARG A C 1
ATOM 7878 O O . ARG A 1 1007 ? 3.548 -26.999 -15.101 1.00 94.12 1007 ARG A O 1
ATOM 7885 N N . LEU A 1 1008 ? 5.274 -27.239 -16.516 1.00 91.00 1008 LEU A N 1
ATOM 7886 C CA . LEU A 1 1008 ? 5.111 -28.660 -16.802 1.00 91.00 1008 LEU A CA 1
ATOM 7887 C C . LEU A 1 1008 ? 6.318 -29.402 -16.238 1.00 91.00 1008 LEU A C 1
ATOM 7889 O O . LEU A 1 1008 ? 7.385 -29.364 -16.831 1.00 91.00 1008 LEU A O 1
ATOM 7893 N N . ASP A 1 1009 ? 6.164 -30.040 -15.088 1.00 85.81 1009 ASP A N 1
ATOM 7894 C CA . ASP A 1 1009 ? 7.196 -30.847 -14.437 1.00 85.81 1009 ASP A CA 1
ATOM 7895 C C . ASP A 1 1009 ? 6.730 -32.311 -14.471 1.00 85.81 1009 ASP A C 1
ATOM 7897 O O . ASP A 1 1009 ? 5.951 -32.764 -13.626 1.00 85.81 1009 ASP A O 1
ATOM 7901 N N . LEU A 1 1010 ? 7.065 -33.012 -15.558 1.00 77.81 1010 LEU A N 1
ATOM 7902 C CA . LEU A 1 1010 ? 6.555 -34.351 -15.856 1.00 77.81 1010 LEU A CA 1
ATOM 7903 C C . LEU A 1 1010 ? 7.502 -35.381 -15.230 1.00 77.81 1010 LEU A C 1
ATOM 7905 O O . LEU A 1 1010 ? 8.682 -35.399 -15.535 1.00 77.81 1010 LEU A O 1
ATOM 7909 N N . GLY A 1 1011 ? 7.016 -36.241 -14.338 1.00 64.94 1011 GLY A N 1
ATOM 7910 C CA . GLY A 1 1011 ? 7.894 -37.125 -13.557 1.00 64.94 1011 GLY A CA 1
ATOM 7911 C C . GLY A 1 1011 ? 8.376 -38.393 -14.277 1.00 64.94 1011 GLY A C 1
ATOM 7912 O O . GLY A 1 1011 ? 9.163 -39.134 -13.693 1.00 64.94 1011 GLY A O 1
ATOM 7913 N N . ASP A 1 1012 ? 7.886 -38.696 -15.487 1.00 62.88 1012 ASP A N 1
ATOM 7914 C CA . ASP A 1 1012 ? 8.061 -40.006 -16.139 1.00 62.88 1012 ASP A CA 1
ATOM 7915 C C . ASP A 1 1012 ? 8.482 -39.916 -17.622 1.00 62.88 1012 ASP A C 1
ATOM 7917 O O . ASP A 1 1012 ? 8.218 -38.953 -18.340 1.00 62.88 1012 ASP A O 1
ATOM 7921 N N . ASP A 1 1013 ? 9.074 -41.013 -18.087 1.00 60.66 1013 ASP A N 1
ATOM 7922 C CA . ASP A 1 1013 ? 9.554 -41.341 -19.426 1.00 60.66 1013 ASP A CA 1
ATOM 7923 C C . ASP A 1 1013 ? 8.450 -41.292 -20.512 1.00 60.66 1013 ASP A C 1
ATOM 7925 O O . ASP A 1 1013 ? 8.762 -41.313 -21.694 1.00 60.66 1013 ASP A O 1
ATOM 7929 N N . LYS A 1 1014 ? 7.150 -41.260 -20.190 1.00 69.62 1014 LYS A N 1
ATOM 7930 C CA . LYS A 1 1014 ? 6.090 -41.607 -21.167 1.00 69.62 1014 LYS A CA 1
ATOM 7931 C C . LYS A 1 1014 ? 5.687 -40.515 -22.160 1.00 69.62 1014 LYS A C 1
ATOM 7933 O O . LYS A 1 1014 ? 5.309 -40.851 -23.280 1.00 69.62 1014 LYS A O 1
ATOM 7938 N N . CYS A 1 1015 ? 5.718 -39.240 -21.774 1.00 76.94 1015 CYS A N 1
ATOM 7939 C CA . CYS A 1 1015 ? 5.247 -38.158 -22.642 1.00 76.94 1015 CYS A CA 1
ATOM 7940 C C . CYS A 1 1015 ? 6.341 -37.755 -23.642 1.00 76.94 1015 CYS A C 1
ATOM 7942 O O . CYS A 1 1015 ? 7.410 -37.287 -23.250 1.00 76.94 1015 CYS A O 1
ATOM 7944 N N . THR A 1 1016 ? 6.075 -37.922 -24.940 1.00 79.75 1016 THR A N 1
ATOM 7945 C CA . THR A 1 1016 ? 7.052 -37.648 -26.013 1.00 79.75 1016 THR A CA 1
ATOM 7946 C C . THR A 1 1016 ? 6.710 -36.433 -26.872 1.00 79.75 1016 THR A C 1
ATOM 7948 O O . THR A 1 1016 ? 7.460 -36.124 -27.792 1.00 79.75 1016 THR A O 1
ATOM 7951 N N . PHE A 1 1017 ? 5.582 -35.765 -26.616 1.00 81.19 1017 PHE A N 1
ATOM 7952 C CA . PHE A 1 1017 ? 5.059 -34.693 -27.464 1.00 81.19 1017 PHE A CA 1
ATOM 7953 C C . PHE A 1 1017 ? 4.645 -33.473 -26.638 1.00 81.19 1017 PHE A C 1
ATOM 7955 O O . PHE A 1 1017 ? 3.955 -33.611 -25.626 1.00 81.19 1017 PHE A O 1
ATOM 7962 N N . LEU A 1 1018 ? 5.027 -32.280 -27.101 1.00 87.31 1018 LEU A N 1
ATOM 7963 C CA . LEU A 1 1018 ? 4.585 -31.005 -26.542 1.00 87.31 1018 LEU A CA 1
ATOM 7964 C C . LEU A 1 1018 ? 3.453 -30.415 -27.391 1.00 87.31 1018 LEU A C 1
ATOM 7966 O O . LEU A 1 1018 ? 3.575 -30.369 -28.615 1.00 87.31 1018 LEU A O 1
ATOM 7970 N N . PRO A 1 1019 ? 2.368 -29.924 -26.773 1.00 87.88 1019 PRO A N 1
ATOM 7971 C CA . PRO A 1 1019 ? 1.297 -29.276 -27.510 1.00 87.88 1019 PRO A CA 1
ATOM 7972 C C . PRO A 1 1019 ? 1.732 -27.893 -28.041 1.00 87.88 1019 PRO A C 1
ATOM 7974 O O . PRO A 1 1019 ? 2.774 -27.372 -27.629 1.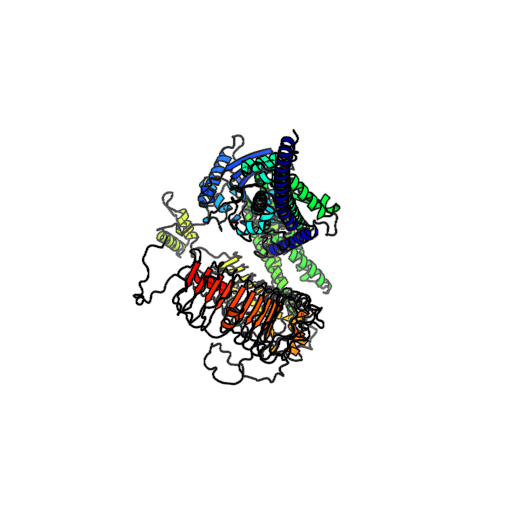00 87.88 1019 PRO A O 1
ATOM 7977 N N . PRO A 1 1020 ? 0.947 -27.273 -28.946 1.00 88.69 1020 PRO A N 1
ATOM 7978 C CA . PRO A 1 1020 ? 1.290 -26.003 -29.591 1.00 88.69 1020 PRO A CA 1
ATOM 7979 C C . PRO A 1 1020 ? 1.147 -24.790 -28.656 1.00 88.69 1020 PRO A C 1
ATOM 7981 O O . PRO A 1 1020 ? 0.317 -23.907 -28.879 1.00 88.69 1020 PRO A O 1
ATOM 7984 N N . LEU A 1 1021 ? 1.973 -24.725 -27.609 1.00 92.19 1021 LEU A N 1
ATOM 7985 C CA . LEU A 1 1021 ? 1.942 -23.681 -26.579 1.00 92.19 1021 LEU A CA 1
ATOM 7986 C C . LEU A 1 1021 ? 2.213 -22.278 -27.136 1.00 92.19 1021 LEU A C 1
ATOM 7988 O O . LEU A 1 1021 ? 1.726 -21.300 -26.571 1.00 92.19 1021 LEU A O 1
ATOM 7992 N N . GLY A 1 1022 ? 2.907 -22.164 -28.274 1.00 87.25 1022 GLY A N 1
ATOM 7993 C CA . GLY A 1 1022 ? 3.133 -20.881 -28.947 1.00 87.25 1022 GLY A CA 1
ATOM 7994 C C . GLY A 1 1022 ? 1.861 -20.196 -29.460 1.00 87.25 1022 GLY A C 1
ATOM 7995 O O . GLY A 1 1022 ? 1.875 -18.994 -29.713 1.00 87.25 1022 GLY A O 1
ATOM 7996 N N . ARG A 1 1023 ? 0.728 -20.911 -29.549 1.00 89.25 1023 ARG A N 1
ATOM 7997 C CA . ARG A 1 1023 ? -0.580 -20.326 -29.900 1.00 89.25 1023 ARG A CA 1
ATOM 7998 C C . ARG A 1 1023 ? -1.188 -19.471 -28.789 1.00 89.25 1023 ARG A C 1
ATOM 8000 O O . ARG A 1 1023 ? -2.118 -18.709 -29.060 1.00 89.25 1023 ARG A O 1
ATOM 8007 N N . LEU A 1 1024 ? -0.691 -19.594 -27.559 1.00 91.25 1024 LEU A N 1
ATOM 8008 C CA . LEU A 1 1024 ? -1.207 -18.863 -26.409 1.00 91.25 1024 LEU A CA 1
ATOM 8009 C C . LEU A 1 1024 ? -0.742 -17.396 -26.465 1.00 91.25 1024 LEU A C 1
ATOM 8011 O O . LEU A 1 1024 ? 0.457 -17.125 -26.377 1.00 91.25 1024 LEU A O 1
ATOM 8015 N N . PRO A 1 1025 ? -1.663 -16.421 -26.593 1.00 89.50 1025 PRO A N 1
ATOM 8016 C CA . PRO A 1 1025 ? -1.298 -15.045 -26.934 1.00 89.50 1025 PRO A CA 1
ATOM 8017 C C . PRO A 1 1025 ? -0.593 -14.285 -25.802 1.00 89.50 1025 PRO A C 1
ATOM 8019 O O . PRO A 1 1025 ? 0.120 -13.321 -26.081 1.00 89.50 1025 PRO A O 1
ATOM 8022 N N . SER A 1 1026 ? -0.792 -14.704 -24.549 1.00 94.00 1026 SER A N 1
ATOM 8023 C CA . SER A 1 1026 ? -0.315 -13.998 -23.351 1.00 94.00 1026 SER A CA 1
ATOM 8024 C C . SER A 1 1026 ? 0.764 -14.754 -22.572 1.00 94.00 1026 SER A C 1
ATOM 8026 O O . SER A 1 1026 ? 1.173 -14.280 -21.514 1.00 94.00 1026 SER A O 1
ATOM 8028 N N . LEU A 1 1027 ? 1.226 -15.911 -23.063 1.00 96.06 1027 LEU A N 1
ATOM 8029 C CA . LEU A 1 1027 ? 2.188 -16.751 -22.350 1.00 96.06 1027 LEU A CA 1
ATOM 8030 C C . LEU A 1 1027 ? 3.555 -16.056 -22.264 1.00 96.06 1027 LEU A C 1
ATOM 8032 O O . LEU A 1 1027 ? 4.182 -15.810 -23.291 1.00 96.06 1027 LEU A O 1
ATOM 8036 N N . LYS A 1 1028 ? 4.000 -15.759 -21.037 1.00 96.94 1028 LYS A N 1
ATOM 8037 C CA . LYS A 1 1028 ? 5.261 -15.071 -20.709 1.00 96.94 1028 LYS A CA 1
ATOM 8038 C C . LYS A 1 1028 ? 6.304 -16.004 -20.109 1.00 96.94 1028 LYS A C 1
ATOM 8040 O O . LYS A 1 1028 ? 7.478 -15.891 -20.444 1.00 96.94 1028 LYS A O 1
ATOM 8045 N N . HIS A 1 1029 ? 5.873 -16.922 -19.246 1.00 97.75 1029 HIS A N 1
ATOM 8046 C CA . HIS A 1 1029 ? 6.758 -17.825 -18.517 1.00 97.75 1029 HIS A CA 1
ATOM 8047 C C . HIS A 1 1029 ? 6.399 -19.275 -18.821 1.00 97.75 1029 HIS A C 1
ATOM 8049 O O . HIS A 1 1029 ? 5.259 -19.693 -18.612 1.00 97.75 1029 HIS A O 1
ATOM 8055 N N . LEU A 1 1030 ? 7.370 -20.041 -19.310 1.00 97.06 1030 LEU A N 1
ATOM 8056 C CA . LEU A 1 1030 ? 7.193 -21.451 -19.619 1.00 97.06 1030 LEU A CA 1
ATOM 8057 C C . LEU A 1 1030 ? 8.329 -22.272 -19.015 1.00 97.06 1030 LEU A C 1
ATOM 8059 O O . LEU A 1 1030 ? 9.490 -22.092 -19.367 1.00 97.06 1030 LEU A O 1
ATOM 8063 N N . PHE A 1 1031 ? 7.976 -23.201 -18.134 1.00 95.12 1031 PHE A N 1
ATOM 8064 C CA . PHE A 1 1031 ? 8.871 -24.244 -17.647 1.00 95.12 1031 PHE A CA 1
ATOM 8065 C C . PHE A 1 1031 ? 8.401 -25.589 -18.191 1.00 95.12 1031 PHE A C 1
ATOM 8067 O O . PHE A 1 1031 ? 7.229 -25.938 -18.037 1.00 95.12 1031 PHE A O 1
ATOM 8074 N N . VAL A 1 1032 ? 9.313 -26.350 -18.785 1.00 92.06 1032 VAL A N 1
ATOM 8075 C CA . VAL A 1 1032 ? 9.096 -27.730 -19.215 1.00 92.06 1032 VAL A CA 1
ATOM 8076 C C . VAL A 1 1032 ? 10.222 -28.584 -18.658 1.00 92.06 1032 VAL A C 1
ATOM 8078 O O . VAL A 1 1032 ? 11.398 -28.321 -18.909 1.00 92.06 1032 VAL A O 1
ATOM 8081 N N . GLY A 1 1033 ? 9.881 -29.630 -17.918 1.00 88.50 1033 GLY A N 1
ATOM 8082 C CA . GLY A 1 1033 ? 10.873 -30.541 -17.397 1.00 88.50 1033 GLY A CA 1
ATOM 8083 C C . GLY A 1 1033 ? 10.410 -31.971 -17.194 1.00 88.50 1033 GLY A C 1
ATOM 8084 O O . GLY A 1 1033 ? 9.221 -32.274 -17.256 1.00 88.50 1033 GLY A O 1
ATOM 8085 N N . GLY A 1 1034 ? 11.403 -32.848 -17.048 1.00 81.94 1034 GLY A N 1
ATOM 8086 C CA . GLY A 1 1034 ? 11.247 -34.278 -16.790 1.00 81.94 1034 GLY A CA 1
ATOM 8087 C C . GLY A 1 1034 ? 10.695 -35.111 -17.963 1.00 81.94 1034 GLY A C 1
ATOM 8088 O O . GLY A 1 1034 ? 10.399 -36.293 -17.816 1.00 81.94 1034 GLY A O 1
ATOM 8089 N N . MET A 1 1035 ? 10.649 -34.543 -19.174 1.00 84.50 1035 MET A N 1
ATOM 8090 C CA . MET A 1 1035 ? 10.332 -35.250 -20.427 1.00 84.50 1035 MET A CA 1
ATOM 8091 C C . MET A 1 1035 ? 11.514 -36.090 -20.930 1.00 84.50 1035 MET A C 1
ATOM 8093 O O . MET A 1 1035 ? 12.190 -35.746 -21.901 1.00 84.50 1035 MET A O 1
ATOM 8097 N N . GLN A 1 1036 ? 11.786 -37.208 -20.265 1.00 81.81 1036 GLN A N 1
ATOM 8098 C CA . GLN A 1 1036 ? 13.038 -37.949 -20.439 1.00 81.81 1036 GLN A CA 1
ATOM 8099 C C . GLN A 1 1036 ? 13.237 -38.585 -21.830 1.00 81.81 1036 GLN A C 1
ATOM 8101 O O . GLN A 1 1036 ? 14.380 -38.669 -22.275 1.00 81.81 1036 GLN A O 1
ATOM 8106 N N . ARG A 1 1037 ? 12.170 -39.013 -22.533 1.00 83.81 1037 ARG A N 1
ATOM 8107 C CA . ARG A 1 1037 ? 12.246 -39.704 -23.848 1.00 83.81 1037 ARG A CA 1
ATOM 8108 C C . ARG A 1 1037 ? 12.124 -38.796 -25.071 1.00 83.81 1037 ARG A C 1
ATOM 8110 O O . ARG A 1 1037 ? 12.284 -39.278 -26.192 1.00 83.81 1037 ARG A O 1
ATOM 8117 N N . MET A 1 1038 ? 11.806 -37.519 -24.887 1.00 86.75 1038 MET A N 1
ATOM 8118 C CA . MET A 1 1038 ? 11.619 -36.593 -26.002 1.00 86.75 1038 MET A CA 1
ATOM 8119 C C . MET A 1 1038 ? 12.950 -36.374 -26.728 1.00 86.75 1038 MET A C 1
ATOM 8121 O O . MET A 1 1038 ? 13.891 -35.873 -26.124 1.00 86.75 1038 MET A O 1
ATOM 8125 N N . GLN A 1 1039 ? 13.032 -36.769 -28.003 1.00 88.31 1039 GLN A N 1
ATOM 8126 C CA . GLN A 1 1039 ? 14.267 -36.691 -28.798 1.00 88.31 1039 GLN A CA 1
ATOM 8127 C C . GLN A 1 1039 ? 14.427 -35.365 -29.536 1.00 88.31 1039 GLN A C 1
ATOM 8129 O O . GLN A 1 1039 ? 15.547 -34.896 -29.724 1.00 88.31 1039 GLN A O 1
ATOM 8134 N N . CYS A 1 1040 ? 13.325 -34.744 -29.949 1.00 87.31 1040 CYS A N 1
ATOM 8135 C CA . CYS A 1 1040 ? 13.365 -33.473 -30.650 1.00 87.31 1040 CYS A CA 1
ATOM 8136 C C . CYS A 1 1040 ? 12.231 -32.543 -30.223 1.00 87.31 1040 CYS A C 1
ATOM 8138 O O . CYS A 1 1040 ? 11.130 -33.000 -29.927 1.00 87.31 1040 CYS A O 1
ATOM 8140 N N . ILE A 1 1041 ? 12.514 -31.238 -30.210 1.00 88.44 1041 ILE A N 1
ATOM 8141 C CA . ILE A 1 1041 ? 11.501 -30.177 -30.162 1.00 88.44 1041 ILE A CA 1
ATOM 8142 C C . ILE A 1 1041 ? 11.354 -29.642 -31.588 1.00 88.44 1041 ILE A C 1
ATOM 8144 O O . ILE A 1 1041 ? 12.310 -29.079 -32.133 1.00 88.44 1041 ILE A O 1
ATOM 8148 N N . GLY A 1 1042 ? 10.190 -29.859 -32.203 1.00 80.62 1042 GLY A N 1
ATOM 8149 C CA . GLY A 1 1042 ? 9.871 -29.391 -33.548 1.00 80.62 1042 GLY A CA 1
ATOM 8150 C C . GLY A 1 1042 ? 8.947 -28.171 -33.574 1.00 80.62 1042 GLY A C 1
ATOM 8151 O O . GLY A 1 1042 ? 8.579 -27.587 -32.548 1.00 80.62 1042 GLY A O 1
ATOM 8152 N N . ARG A 1 1043 ? 8.557 -27.777 -34.789 1.00 79.25 1043 ARG A N 1
ATOM 8153 C CA . ARG A 1 1043 ? 7.742 -26.587 -35.082 1.00 79.25 1043 ARG A CA 1
ATOM 8154 C C . ARG A 1 1043 ? 6.334 -26.640 -34.485 1.00 79.25 1043 ARG A C 1
ATOM 8156 O O . ARG A 1 1043 ? 5.713 -25.600 -34.253 1.00 79.25 1043 ARG A O 1
ATOM 8163 N N . GLU A 1 1044 ? 5.833 -27.839 -34.211 1.00 82.38 1044 GLU A N 1
ATOM 8164 C CA . GLU A 1 1044 ? 4.566 -28.090 -33.530 1.00 82.38 1044 GLU A CA 1
ATOM 8165 C C . GLU A 1 1044 ? 4.464 -27.360 -32.188 1.00 82.38 1044 GLU A C 1
ATOM 8167 O O . GLU A 1 1044 ? 3.385 -26.878 -31.857 1.00 82.38 1044 GLU A O 1
ATOM 8172 N N . PHE A 1 1045 ? 5.582 -27.185 -31.477 1.00 87.00 1045 PHE A N 1
ATOM 8173 C CA . PHE A 1 1045 ? 5.648 -26.494 -30.190 1.00 87.00 1045 PHE A CA 1
ATOM 8174 C C . PHE A 1 1045 ? 5.288 -25.003 -30.305 1.00 87.00 1045 PHE A C 1
ATOM 8176 O O . PHE A 1 1045 ? 4.557 -24.456 -29.475 1.00 87.00 1045 PHE A O 1
ATOM 8183 N N . CYS A 1 1046 ? 5.733 -24.353 -31.386 1.00 81.56 1046 CYS A N 1
ATOM 8184 C CA . CYS A 1 1046 ? 5.396 -22.965 -31.714 1.00 81.56 1046 CYS A CA 1
ATOM 8185 C C . CYS A 1 1046 ? 3.958 -22.827 -32.249 1.00 81.56 1046 CYS A C 1
ATOM 8187 O O . CYS A 1 1046 ? 3.358 -21.759 -32.153 1.00 81.56 1046 CYS A O 1
ATOM 8189 N N . GLY A 1 1047 ? 3.386 -23.907 -32.797 1.00 73.56 1047 GLY A N 1
ATOM 8190 C CA . GLY A 1 1047 ? 1.982 -23.982 -33.203 1.00 73.56 1047 GLY A CA 1
ATOM 8191 C C . GLY A 1 1047 ? 1.621 -23.319 -34.538 1.00 73.56 1047 GLY A C 1
ATOM 8192 O O . GLY A 1 1047 ? 0.428 -23.146 -34.819 1.00 73.56 1047 GLY A O 1
ATOM 8193 N N . CYS A 1 1048 ? 2.607 -22.975 -35.370 1.00 63.91 1048 CYS A N 1
ATOM 8194 C CA . CYS A 1 1048 ? 2.421 -22.208 -36.606 1.00 63.91 1048 CYS A CA 1
ATOM 8195 C C . CYS A 1 1048 ? 2.336 -23.090 -37.860 1.00 63.91 1048 CYS A C 1
ATOM 8197 O O . CYS A 1 1048 ? 3.213 -23.907 -38.118 1.00 63.91 1048 CYS A O 1
ATOM 8199 N N . CYS A 1 1049 ? 1.320 -22.869 -38.704 1.00 50.41 1049 CYS A N 1
ATOM 8200 C CA . CYS A 1 1049 ? 1.162 -23.574 -39.986 1.00 50.41 1049 CYS A CA 1
ATOM 8201 C C . CYS A 1 1049 ? 1.878 -22.879 -41.165 1.00 50.41 1049 CYS A C 1
ATOM 8203 O O . CYS A 1 1049 ? 2.086 -23.505 -42.197 1.00 50.41 1049 CYS A O 1
ATOM 8205 N N . SER A 1 1050 ? 2.318 -21.621 -41.024 1.00 53.84 1050 SER A N 1
ATOM 8206 C CA . SER A 1 1050 ? 3.011 -20.849 -42.076 1.00 53.84 1050 SER A CA 1
ATOM 8207 C C . SER A 1 1050 ? 4.190 -20.055 -41.509 1.00 53.84 1050 SER A C 1
ATOM 8209 O O . SER A 1 1050 ? 4.171 -19.694 -40.335 1.00 53.84 1050 SER A O 1
ATOM 8211 N N . ALA A 1 1051 ? 5.229 -19.802 -42.311 1.00 51.47 1051 ALA A N 1
ATOM 8212 C CA . ALA A 1 1051 ? 6.443 -19.087 -41.882 1.00 51.47 1051 ALA A CA 1
ATOM 8213 C C . ALA A 1 1051 ? 6.209 -17.597 -41.528 1.00 51.47 1051 ALA A C 1
ATOM 8215 O O . ALA A 1 1051 ? 7.104 -16.929 -41.020 1.00 51.47 1051 ALA A O 1
ATOM 8216 N N . SER A 1 1052 ? 5.009 -17.070 -41.803 1.00 50.31 1052 SER A N 1
ATOM 8217 C CA . SER A 1 1052 ? 4.609 -15.677 -41.562 1.00 50.31 1052 SER A CA 1
ATOM 8218 C C . SER A 1 1052 ? 3.786 -15.465 -40.285 1.00 50.31 1052 SER A C 1
ATOM 8220 O O . SER A 1 1052 ? 3.650 -14.328 -39.837 1.00 50.31 1052 SER A O 1
ATOM 8222 N N . ALA A 1 1053 ? 3.237 -16.525 -39.687 1.00 57.38 1053 ALA A N 1
ATOM 8223 C CA . ALA A 1 1053 ? 2.553 -16.450 -38.401 1.00 57.38 1053 ALA A CA 1
ATOM 8224 C C . ALA A 1 1053 ? 3.587 -16.697 -37.293 1.00 57.38 1053 ALA A C 1
ATOM 8226 O O . ALA A 1 1053 ? 4.083 -17.810 -37.169 1.00 57.38 1053 ALA A O 1
ATOM 8227 N N . GLY A 1 1054 ? 3.958 -15.664 -36.533 1.00 62.53 1054 GLY A N 1
ATOM 8228 C CA . GLY A 1 1054 ? 4.894 -15.809 -35.411 1.00 62.53 1054 GLY A CA 1
ATOM 8229 C C . GLY A 1 1054 ? 4.320 -16.690 -34.295 1.00 62.53 1054 GLY A C 1
ATOM 8230 O O . GLY A 1 1054 ? 3.123 -16.586 -34.003 1.00 62.53 1054 GLY A O 1
ATOM 8231 N N . GLY A 1 1055 ? 5.178 -17.541 -33.719 1.00 80.62 1055 GLY A N 1
ATOM 8232 C CA . GLY A 1 1055 ? 4.888 -18.441 -32.596 1.00 80.62 1055 GLY A CA 1
ATOM 8233 C C . GLY A 1 1055 ? 4.677 -17.709 -31.270 1.00 80.62 1055 GLY A C 1
ATOM 8234 O O . GLY A 1 1055 ? 3.710 -16.967 -31.109 1.00 80.62 1055 GLY A O 1
ATOM 8235 N N . PHE A 1 1056 ? 5.577 -17.904 -30.307 1.00 89.06 1056 PHE A N 1
ATOM 8236 C CA . PHE A 1 1056 ? 5.482 -17.360 -28.951 1.00 89.06 1056 PHE A CA 1
ATOM 8237 C C . PHE A 1 1056 ? 5.587 -15.823 -28.910 1.00 89.06 1056 PHE A C 1
ATOM 8239 O O . PHE A 1 1056 ? 6.652 -15.243 -28.713 1.00 89.06 1056 PHE A O 1
ATOM 8246 N N . ARG A 1 1057 ? 4.452 -15.128 -29.041 1.00 88.06 1057 ARG A N 1
ATOM 8247 C CA . ARG A 1 1057 ? 4.396 -13.655 -29.188 1.00 88.06 1057 ARG A CA 1
ATOM 8248 C C . ARG A 1 1057 ? 4.815 -12.866 -27.945 1.00 88.06 1057 ARG A C 1
ATOM 8250 O O . ARG A 1 1057 ? 5.246 -11.720 -28.074 1.00 88.06 1057 ARG A O 1
ATOM 8257 N N . ALA A 1 1058 ? 4.624 -13.446 -26.761 1.00 92.50 1058 ALA A N 1
ATOM 8258 C CA . ALA A 1 1058 ? 4.792 -12.779 -25.471 1.00 92.50 1058 ALA A CA 1
ATOM 8259 C C . ALA A 1 1058 ? 5.799 -13.470 -24.538 1.00 92.50 1058 ALA A C 1
ATOM 8261 O O . ALA A 1 1058 ? 5.986 -12.983 -23.427 1.00 92.50 1058 ALA A O 1
ATOM 8262 N N . LEU A 1 1059 ? 6.428 -14.572 -24.969 1.00 94.44 1059 LEU A N 1
ATOM 8263 C CA . LEU A 1 1059 ? 7.279 -15.385 -24.102 1.00 94.44 1059 LEU A CA 1
ATOM 8264 C C . LEU A 1 1059 ? 8.560 -14.629 -23.758 1.00 94.44 1059 LEU A C 1
ATOM 8266 O O . LEU A 1 1059 ? 9.311 -14.256 -24.653 1.00 94.44 1059 LEU A O 1
ATOM 8270 N N . GLU A 1 1060 ? 8.774 -14.424 -22.463 1.00 96.12 1060 GLU A N 1
ATOM 8271 C CA . GLU A 1 1060 ? 9.907 -13.711 -21.871 1.00 96.12 1060 GLU A CA 1
ATOM 8272 C C . GLU A 1 1060 ? 10.917 -14.708 -21.289 1.00 96.12 1060 GLU A C 1
ATOM 8274 O O . GLU A 1 1060 ? 12.119 -14.524 -21.457 1.00 96.12 1060 GLU A O 1
ATOM 8279 N N . THR A 1 1061 ? 10.448 -15.793 -20.659 1.00 96.94 1061 THR A N 1
ATOM 8280 C CA . THR A 1 1061 ? 11.321 -16.791 -20.021 1.00 96.94 1061 THR A CA 1
ATOM 8281 C C . THR A 1 1061 ? 10.955 -18.219 -20.421 1.00 96.94 1061 THR A C 1
ATOM 8283 O O . THR A 1 1061 ? 9.794 -18.623 -20.281 1.00 96.94 1061 THR A O 1
ATOM 8286 N N . LEU A 1 1062 ? 11.951 -19.002 -20.837 1.00 95.94 1062 LEU A N 1
ATOM 8287 C CA . LEU A 1 1062 ? 11.812 -20.422 -21.157 1.00 95.94 1062 LEU A CA 1
ATOM 8288 C C . LEU A 1 1062 ? 12.825 -21.259 -20.376 1.00 95.94 1062 LEU A C 1
ATOM 8290 O O . LEU A 1 1062 ? 14.028 -21.030 -20.462 1.00 95.94 1062 LEU A O 1
ATOM 8294 N N . GLU A 1 1063 ? 12.342 -22.262 -19.653 1.00 95.25 1063 GLU A N 1
ATOM 8295 C CA . GLU A 1 1063 ? 13.178 -23.200 -18.906 1.00 95.25 1063 GLU A CA 1
ATOM 8296 C C . GLU A 1 1063 ? 12.932 -24.634 -19.391 1.00 95.25 1063 GLU A C 1
ATOM 8298 O O . GLU A 1 1063 ? 11.799 -25.114 -19.360 1.00 95.25 1063 GLU A O 1
ATOM 8303 N N . LEU A 1 1064 ? 13.994 -25.324 -19.818 1.00 92.44 1064 LEU A N 1
ATOM 8304 C CA . LEU A 1 1064 ? 13.993 -26.734 -20.210 1.00 92.44 1064 LEU A CA 1
ATOM 8305 C C . LEU A 1 1064 ? 14.872 -27.526 -19.241 1.00 92.44 1064 LEU A C 1
ATOM 8307 O O . LEU A 1 1064 ? 16.073 -27.280 -19.141 1.00 92.44 1064 LEU A O 1
ATOM 8311 N N . THR A 1 1065 ? 14.295 -28.465 -18.498 1.00 90.19 1065 THR A N 1
ATOM 8312 C CA . THR A 1 1065 ? 15.015 -29.180 -17.433 1.00 90.19 1065 THR A CA 1
ATOM 8313 C C . THR A 1 1065 ? 14.820 -30.688 -17.526 1.00 90.19 1065 THR A C 1
ATOM 8315 O O . THR A 1 1065 ? 13.716 -31.164 -17.726 1.00 90.19 1065 THR A O 1
ATOM 8318 N N . GLU A 1 1066 ? 15.874 -31.481 -17.341 1.00 85.88 1066 GLU A N 1
ATOM 8319 C CA . GLU A 1 1066 ? 15.767 -32.950 -17.269 1.00 85.88 1066 GLU A CA 1
ATOM 8320 C C . GLU A 1 1066 ? 15.137 -33.603 -18.516 1.00 85.88 1066 GLU A C 1
ATOM 8322 O O . GLU A 1 1066 ? 14.336 -34.529 -18.415 1.00 85.88 1066 GLU A O 1
ATOM 8327 N N . MET A 1 1067 ? 15.527 -33.150 -19.710 1.00 87.06 1067 MET A N 1
ATOM 8328 C CA . MET A 1 1067 ? 15.133 -33.762 -20.985 1.00 87.06 1067 MET A CA 1
ATOM 8329 C C . MET A 1 1067 ? 16.265 -34.667 -21.499 1.00 87.06 1067 MET A C 1
ATOM 8331 O O . MET A 1 1067 ? 17.035 -34.295 -22.386 1.00 87.06 1067 MET A O 1
ATOM 8335 N N . ARG A 1 1068 ? 16.439 -35.850 -20.891 1.00 86.00 1068 ARG A N 1
ATOM 8336 C CA . ARG A 1 1068 ? 17.653 -36.674 -21.082 1.00 86.00 1068 ARG A CA 1
ATOM 8337 C C . ARG A 1 1068 ? 17.889 -37.185 -22.504 1.00 86.00 1068 ARG A C 1
ATOM 8339 O O . ARG A 1 1068 ? 19.050 -37.310 -22.896 1.00 86.00 1068 ARG A O 1
ATOM 8346 N N . ALA A 1 1069 ? 16.832 -37.489 -23.255 1.00 88.06 1069 ALA A N 1
ATOM 8347 C CA . ALA A 1 1069 ? 16.930 -37.968 -24.631 1.00 88.06 1069 ALA A CA 1
ATOM 8348 C C . ALA A 1 1069 ? 16.926 -36.853 -25.686 1.00 88.06 1069 ALA A C 1
ATOM 8350 O O . ALA A 1 1069 ? 17.050 -37.182 -26.861 1.00 88.06 1069 ALA A O 1
ATOM 8351 N N . LEU A 1 1070 ? 16.793 -35.579 -25.296 1.00 90.50 1070 LEU A N 1
ATOM 8352 C CA . LEU A 1 1070 ? 16.665 -34.471 -26.239 1.00 90.50 1070 LEU A CA 1
ATOM 8353 C C . LEU A 1 1070 ? 17.967 -34.290 -27.018 1.00 90.50 1070 LEU A C 1
ATOM 8355 O O . LEU A 1 1070 ? 18.978 -33.891 -26.449 1.00 90.50 1070 LEU A O 1
ATOM 8359 N N . GLU A 1 1071 ? 17.925 -34.596 -28.311 1.00 89.31 1071 GLU A N 1
ATOM 8360 C CA . GLU A 1 1071 ? 19.054 -34.558 -29.240 1.00 89.31 1071 GLU A CA 1
ATOM 8361 C C . GLU A 1 1071 ? 19.061 -33.254 -30.048 1.00 89.31 1071 GLU A C 1
ATOM 8363 O O . GLU A 1 1071 ? 20.117 -32.634 -30.216 1.00 89.31 1071 GLU A O 1
ATOM 8368 N N . GLU A 1 1072 ? 17.889 -32.795 -30.507 1.00 84.00 1072 GLU A N 1
ATOM 8369 C CA . GLU A 1 1072 ? 17.791 -31.668 -31.441 1.00 84.00 1072 GLU A CA 1
ATOM 8370 C C . GLU A 1 1072 ? 16.597 -30.729 -31.203 1.00 84.00 1072 GLU A C 1
ATOM 8372 O O . GLU A 1 1072 ? 15.498 -31.145 -30.844 1.00 84.00 1072 GLU A O 1
ATOM 8377 N N . TRP A 1 1073 ? 16.797 -29.443 -31.499 1.00 86.75 1073 TRP A N 1
ATOM 8378 C CA . TRP A 1 1073 ? 15.741 -28.430 -31.562 1.00 86.75 1073 TRP A CA 1
ATOM 8379 C C . TRP A 1 1073 ? 15.687 -27.863 -32.986 1.00 86.75 1073 TRP A C 1
ATOM 8381 O O . TRP A 1 1073 ? 16.575 -27.113 -33.397 1.00 86.75 1073 TRP A O 1
ATOM 8391 N N . ARG A 1 1074 ? 14.690 -28.287 -33.773 1.00 79.25 1074 ARG A N 1
ATOM 8392 C CA . ARG A 1 1074 ? 14.627 -28.059 -35.229 1.00 79.25 1074 ARG A CA 1
ATOM 8393 C C . ARG A 1 1074 ? 13.556 -27.027 -35.596 1.00 79.25 1074 ARG A C 1
ATOM 8395 O O . ARG A 1 1074 ? 12.621 -26.797 -34.840 1.00 79.25 1074 ARG A O 1
ATOM 8402 N N . GLU A 1 1075 ? 13.683 -26.452 -36.795 1.00 72.81 1075 GLU A N 1
ATOM 8403 C CA . GLU A 1 1075 ? 12.627 -25.663 -37.462 1.00 72.81 1075 GLU A CA 1
ATOM 8404 C C . GLU A 1 1075 ? 12.154 -24.395 -36.718 1.00 72.81 1075 GLU A C 1
ATOM 8406 O O . GLU A 1 1075 ? 10.998 -23.991 -36.832 1.00 72.81 1075 GLU A O 1
ATOM 8411 N N . VAL A 1 1076 ? 13.063 -23.732 -35.994 1.00 76.62 1076 VAL A N 1
ATOM 8412 C CA . VAL A 1 1076 ? 12.806 -22.435 -35.344 1.00 76.62 1076 VAL A CA 1
ATOM 8413 C C . VAL A 1 1076 ? 13.069 -21.285 -36.317 1.00 76.62 1076 VAL A C 1
ATOM 8415 O O . VAL A 1 1076 ? 14.153 -21.178 -36.890 1.00 76.62 1076 VAL A O 1
ATOM 8418 N N . HIS A 1 1077 ? 12.095 -20.393 -36.475 1.00 78.75 1077 HIS A N 1
ATOM 8419 C CA . HIS A 1 1077 ? 12.205 -19.179 -37.278 1.00 78.75 1077 HIS A CA 1
ATOM 8420 C C . HIS A 1 1077 ? 12.477 -17.940 -36.413 1.00 78.75 1077 HIS A C 1
ATOM 8422 O O . HIS A 1 1077 ? 12.133 -17.881 -35.235 1.00 78.75 1077 HIS A O 1
ATOM 8428 N N . ILE A 1 1078 ? 13.019 -16.885 -37.029 1.00 73.31 1078 ILE A N 1
ATOM 8429 C CA . ILE A 1 1078 ? 13.335 -15.605 -36.364 1.00 73.31 1078 ILE A CA 1
ATOM 8430 C C . ILE A 1 1078 ? 12.133 -14.923 -35.692 1.00 73.31 1078 ILE A C 1
ATOM 8432 O O . ILE A 1 1078 ? 12.299 -14.173 -34.737 1.00 73.31 1078 ILE A O 1
ATOM 8436 N N . ASN A 1 1079 ? 10.915 -15.215 -36.154 1.00 79.00 1079 ASN A N 1
ATOM 8437 C CA . ASN A 1 1079 ? 9.680 -14.642 -35.616 1.00 79.00 1079 ASN A CA 1
ATOM 8438 C C . ASN A 1 1079 ? 9.010 -15.520 -34.545 1.00 79.00 1079 ASN A C 1
ATOM 8440 O O . ASN A 1 1079 ? 7.931 -15.162 -34.072 1.00 79.00 1079 ASN A O 1
ATOM 8444 N N . ASP A 1 1080 ? 9.598 -16.663 -34.179 1.00 84.44 1080 ASP A N 1
ATOM 8445 C CA . ASP A 1 1080 ? 8.986 -17.582 -33.213 1.00 84.44 1080 ASP A CA 1
ATOM 8446 C C . ASP A 1 1080 ? 9.193 -17.141 -31.762 1.00 84.44 1080 ASP A C 1
ATOM 8448 O O . ASP A 1 1080 ? 8.330 -17.411 -30.932 1.00 84.44 1080 ASP A O 1
ATOM 8452 N N . PHE A 1 1081 ? 10.283 -16.422 -31.469 1.00 88.50 1081 PHE A N 1
ATOM 8453 C CA . PHE A 1 1081 ? 10.647 -15.964 -30.121 1.00 88.50 1081 PHE A CA 1
ATOM 8454 C C . PHE A 1 1081 ? 11.027 -14.468 -30.083 1.00 88.50 1081 PHE A C 1
ATOM 8456 O O . PHE A 1 1081 ? 12.129 -14.116 -29.661 1.00 88.50 1081 PHE A O 1
ATOM 8463 N N . PRO A 1 1082 ? 10.141 -13.547 -30.507 1.00 87.69 1082 PRO A N 1
ATOM 8464 C CA . PRO A 1 1082 ? 10.463 -12.123 -30.629 1.00 87.69 1082 PRO A CA 1
ATOM 8465 C C . PRO A 1 1082 ? 10.780 -11.422 -29.296 1.00 87.69 1082 PRO A C 1
ATOM 8467 O O . PRO A 1 1082 ? 11.384 -10.350 -29.311 1.00 87.69 1082 PRO A O 1
ATOM 8470 N N . ARG A 1 1083 ? 10.362 -11.981 -28.151 1.00 91.50 1083 ARG A N 1
ATOM 8471 C CA . ARG A 1 1083 ? 10.482 -11.362 -26.815 1.00 91.50 1083 ARG A CA 1
ATOM 8472 C C . ARG A 1 1083 ? 11.235 -12.202 -25.781 1.00 91.50 1083 ARG A C 1
ATOM 8474 O O . ARG A 1 1083 ? 11.263 -11.812 -24.619 1.00 91.50 1083 ARG A O 1
ATOM 8481 N N . LEU A 1 1084 ? 11.823 -13.327 -26.189 1.00 92.56 1084 LEU A N 1
ATOM 8482 C CA . LEU A 1 1084 ? 12.500 -14.224 -25.257 1.00 92.56 1084 LEU A CA 1
ATOM 8483 C C . LEU A 1 1084 ? 13.749 -13.539 -24.695 1.00 92.56 1084 LEU A C 1
ATOM 8485 O O . LEU A 1 1084 ? 14.683 -13.286 -25.449 1.00 92.56 1084 LEU A O 1
ATOM 8489 N N . ASP A 1 1085 ? 13.736 -13.253 -23.395 1.00 93.31 1085 ASP A N 1
ATOM 8490 C CA . ASP A 1 1085 ? 14.788 -12.554 -22.649 1.00 93.31 1085 ASP A CA 1
ATOM 8491 C C . ASP A 1 1085 ? 15.695 -13.545 -21.911 1.00 93.31 1085 ASP A C 1
ATOM 8493 O O . ASP A 1 1085 ? 16.920 -13.421 -21.962 1.00 93.31 1085 ASP A O 1
ATOM 8497 N N . GLU A 1 1086 ? 15.103 -14.571 -21.285 1.00 95.94 1086 GLU A N 1
ATOM 8498 C CA . GLU A 1 1086 ? 15.820 -15.570 -20.486 1.00 95.94 1086 GLU A CA 1
ATOM 8499 C C . GLU A 1 1086 ? 15.561 -17.001 -20.987 1.00 95.94 1086 GLU A C 1
ATOM 8501 O O . GLU A 1 1086 ? 14.415 -17.435 -21.133 1.00 95.94 1086 GLU A O 1
ATOM 8506 N N . LEU A 1 1087 ? 16.637 -17.761 -21.204 1.00 94.56 1087 LEU A N 1
ATOM 8507 C CA . LEU A 1 1087 ? 16.600 -19.182 -21.549 1.00 94.56 1087 LEU A CA 1
ATOM 8508 C C . LEU A 1 1087 ? 17.463 -19.963 -20.560 1.00 94.56 1087 LEU A C 1
ATOM 8510 O O . LEU A 1 1087 ? 18.661 -19.707 -20.449 1.00 94.56 1087 LEU A O 1
ATOM 8514 N N . ALA A 1 1088 ? 16.874 -20.939 -19.876 1.00 93.62 1088 ALA A N 1
ATOM 8515 C CA . ALA A 1 1088 ? 17.602 -21.862 -19.013 1.00 93.62 1088 ALA A CA 1
ATOM 8516 C C . ALA A 1 1088 ? 17.453 -23.297 -19.520 1.00 93.62 1088 ALA A C 1
ATOM 8518 O O . ALA A 1 1088 ? 16.343 -23.773 -19.747 1.00 93.62 1088 ALA A O 1
ATOM 8519 N N . ILE A 1 1089 ? 18.568 -24.003 -19.687 1.00 91.19 1089 ILE A N 1
ATOM 8520 C CA . ILE A 1 1089 ? 18.599 -25.401 -20.117 1.00 91.19 1089 ILE A CA 1
ATOM 8521 C C . ILE A 1 1089 ? 19.437 -26.184 -19.119 1.00 91.19 1089 ILE A C 1
ATOM 8523 O O . ILE A 1 1089 ? 20.631 -25.937 -18.964 1.00 91.19 1089 ILE A O 1
ATOM 8527 N N . SER A 1 1090 ? 18.825 -27.146 -18.436 1.00 89.81 1090 SER A N 1
ATOM 8528 C CA . SER A 1 1090 ? 19.510 -27.934 -17.418 1.00 89.81 1090 SER A CA 1
ATOM 8529 C C . SER A 1 1090 ? 19.304 -29.435 -17.601 1.00 89.81 1090 SER A C 1
ATOM 8531 O O . SER A 1 1090 ? 18.214 -29.904 -17.921 1.00 89.81 1090 SER A O 1
ATOM 8533 N N . THR A 1 1091 ? 20.365 -30.221 -17.408 1.00 86.94 1091 THR A N 1
ATOM 8534 C CA . THR A 1 1091 ? 20.309 -31.693 -17.452 1.00 86.94 1091 THR A CA 1
ATOM 8535 C C . THR A 1 1091 ? 19.749 -32.231 -18.789 1.00 86.94 1091 THR A C 1
ATOM 8537 O O . THR A 1 1091 ? 18.921 -33.142 -18.810 1.00 86.94 1091 THR A O 1
ATOM 8540 N N . CYS A 1 1092 ? 20.217 -31.674 -19.914 1.00 87.88 1092 CYS A N 1
ATOM 8541 C CA . CYS A 1 1092 ? 19.894 -32.105 -21.286 1.00 87.88 1092 CYS A CA 1
ATOM 8542 C C . CYS A 1 1092 ? 21.163 -32.646 -21.993 1.00 87.88 1092 CYS A C 1
ATOM 8544 O O . CYS A 1 1092 ? 21.726 -31.996 -22.875 1.00 87.88 1092 CYS A O 1
ATOM 8546 N N . PRO A 1 1093 ? 21.688 -33.816 -21.581 1.00 85.12 1093 PRO A N 1
ATOM 8547 C CA . PRO A 1 1093 ? 23.025 -34.292 -21.933 1.00 85.12 1093 PRO A CA 1
ATOM 8548 C C . PRO A 1 1093 ? 23.211 -34.701 -23.395 1.00 85.12 1093 PRO A C 1
ATOM 8550 O O . PRO A 1 1093 ? 24.363 -34.835 -23.795 1.00 85.12 1093 PRO A O 1
ATOM 8553 N N . LYS A 1 1094 ? 22.132 -34.931 -24.155 1.00 87.69 1094 LYS A N 1
ATOM 8554 C CA . LYS A 1 1094 ? 22.167 -35.325 -25.571 1.00 87.69 1094 LYS A CA 1
ATOM 8555 C C . LYS A 1 1094 ? 21.992 -34.163 -26.557 1.00 87.69 1094 LYS A C 1
ATOM 8557 O O . LYS A 1 1094 ? 22.151 -34.365 -27.755 1.00 87.69 1094 LYS A O 1
ATOM 8562 N N . LEU A 1 1095 ? 21.706 -32.956 -26.072 1.00 88.19 1095 LEU A N 1
ATOM 8563 C CA . LEU A 1 1095 ? 21.371 -31.830 -26.936 1.00 88.19 1095 LEU A CA 1
ATOM 8564 C C . LEU A 1 1095 ? 22.622 -31.331 -27.666 1.00 88.19 1095 LEU A C 1
ATOM 8566 O O . LEU A 1 1095 ? 23.555 -30.836 -27.032 1.00 88.19 1095 LEU A O 1
ATOM 8570 N N . HIS A 1 1096 ? 22.643 -31.456 -28.994 1.00 82.06 1096 HIS A N 1
ATOM 8571 C CA . HIS A 1 1096 ? 23.831 -31.157 -29.801 1.00 82.06 1096 HIS A CA 1
ATOM 8572 C C . HIS A 1 1096 ? 23.919 -29.704 -30.287 1.00 82.06 1096 HIS A C 1
ATOM 8574 O O . HIS A 1 1096 ? 25.027 -29.199 -30.488 1.00 82.06 1096 HIS A O 1
ATOM 8580 N N . ARG A 1 1097 ? 22.778 -29.028 -30.486 1.00 79.94 1097 ARG A N 1
ATOM 8581 C CA . ARG A 1 1097 ? 22.697 -27.666 -31.043 1.00 79.94 1097 ARG A CA 1
ATOM 8582 C C . ARG A 1 1097 ? 21.508 -26.884 -30.471 1.00 79.94 1097 ARG A C 1
ATOM 8584 O O . ARG A 1 1097 ? 20.433 -27.449 -30.291 1.00 79.94 1097 ARG A O 1
ATOM 8591 N N . LEU A 1 1098 ? 21.703 -25.580 -30.251 1.00 84.19 1098 LEU A N 1
ATOM 8592 C CA . LEU A 1 1098 ? 20.642 -24.608 -29.948 1.00 84.19 1098 LEU A CA 1
ATOM 8593 C C . LEU A 1 1098 ? 20.191 -23.849 -31.213 1.00 84.19 1098 LEU A C 1
ATOM 8595 O O . LEU A 1 1098 ? 20.988 -23.719 -32.141 1.00 84.19 1098 LEU A O 1
ATOM 8599 N N . PRO A 1 1099 ? 18.955 -23.318 -31.263 1.00 81.62 1099 PRO A N 1
ATOM 8600 C CA . PRO A 1 1099 ? 18.477 -22.531 -32.400 1.00 81.62 1099 PRO A CA 1
ATOM 8601 C C . PRO A 1 1099 ? 19.306 -21.262 -32.669 1.00 81.62 1099 PRO A C 1
ATOM 8603 O O . PRO A 1 1099 ? 19.616 -20.510 -31.748 1.00 81.62 1099 PRO A O 1
ATOM 8606 N N . ASP A 1 1100 ? 19.585 -20.976 -33.946 1.00 74.12 1100 ASP A N 1
ATOM 8607 C CA . ASP A 1 1100 ? 20.399 -19.822 -34.374 1.00 74.12 1100 ASP A CA 1
ATOM 8608 C C . ASP A 1 1100 ? 19.632 -18.482 -34.394 1.00 74.12 1100 ASP A C 1
ATOM 8610 O O . ASP A 1 1100 ? 20.226 -17.423 -34.581 1.00 74.12 1100 ASP A O 1
ATOM 8614 N N . CYS A 1 1101 ? 18.306 -18.502 -34.230 1.00 75.00 1101 CYS A N 1
ATOM 8615 C CA . CYS A 1 1101 ? 17.433 -17.339 -34.431 1.00 75.00 1101 CYS A CA 1
ATOM 8616 C C . CYS A 1 1101 ? 16.921 -16.688 -33.127 1.00 75.00 1101 CYS A C 1
ATOM 8618 O O . CYS A 1 1101 ? 15.863 -16.063 -33.131 1.00 75.00 1101 CYS A O 1
ATOM 8620 N N . LEU A 1 1102 ? 17.651 -16.818 -32.012 1.00 83.62 1102 LEU A N 1
ATOM 8621 C CA . LEU A 1 1102 ? 17.278 -16.275 -30.693 1.00 83.62 1102 LEU A CA 1
ATOM 8622 C C . LEU A 1 1102 ? 17.777 -14.827 -30.497 1.00 83.62 1102 LEU A C 1
ATOM 8624 O O . LEU A 1 1102 ? 18.586 -14.540 -29.618 1.00 83.62 1102 LEU A O 1
ATOM 8628 N N . SER A 1 1103 ? 17.321 -13.900 -31.344 1.00 81.81 1103 SER A N 1
ATOM 8629 C CA . SER A 1 1103 ? 17.876 -12.536 -31.432 1.00 81.81 1103 SER A CA 1
ATOM 8630 C C . SER A 1 1103 ? 17.620 -11.637 -30.215 1.00 81.81 1103 SER A C 1
ATOM 8632 O O . SER A 1 1103 ? 18.379 -10.696 -29.994 1.00 81.81 1103 SER A O 1
ATOM 8634 N N . SER A 1 1104 ? 16.560 -11.894 -29.445 1.00 86.94 1104 SER A N 1
ATOM 8635 C CA . SER A 1 1104 ? 16.170 -11.074 -28.283 1.00 86.94 1104 SER A CA 1
ATOM 8636 C C . SER A 1 1104 ? 16.764 -11.561 -26.955 1.00 86.94 1104 SER A C 1
ATOM 8638 O O . SER A 1 1104 ? 16.590 -10.893 -25.942 1.00 86.94 1104 SER A O 1
ATOM 8640 N N . LEU A 1 1105 ? 17.472 -12.697 -26.962 1.00 91.06 1105 LEU A N 1
ATOM 8641 C CA . LEU A 1 1105 ? 17.925 -13.377 -25.752 1.00 91.06 1105 LEU A CA 1
ATOM 8642 C C . LEU A 1 1105 ? 19.027 -12.587 -25.035 1.00 91.06 1105 LEU A C 1
ATOM 8644 O O . LEU A 1 1105 ? 20.132 -12.445 -25.562 1.00 91.06 1105 LEU A O 1
ATOM 8648 N N . ALA A 1 1106 ? 18.736 -12.120 -23.820 1.00 92.69 1106 ALA A N 1
ATOM 8649 C CA . ALA A 1 1106 ? 19.666 -11.362 -22.989 1.00 92.69 1106 ALA A CA 1
ATOM 8650 C C . ALA A 1 1106 ? 20.417 -12.246 -21.988 1.00 92.69 1106 ALA A C 1
ATOM 8652 O O . ALA A 1 1106 ? 21.591 -11.986 -21.705 1.00 92.6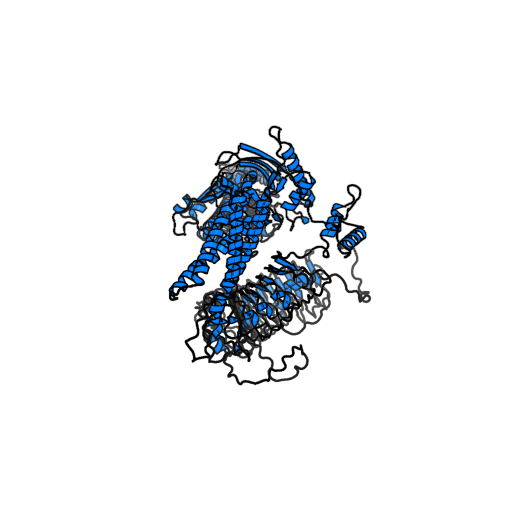9 1106 ALA A O 1
ATOM 8653 N N . LYS A 1 1107 ? 19.770 -13.294 -21.461 1.00 93.88 1107 LYS A N 1
ATOM 8654 C CA . LYS A 1 1107 ? 20.350 -14.191 -20.452 1.00 93.88 1107 LYS A CA 1
ATOM 8655 C C . LYS A 1 1107 ? 20.221 -15.654 -20.846 1.00 93.88 1107 LYS A C 1
ATOM 8657 O O . LYS A 1 1107 ? 19.138 -16.128 -21.184 1.00 93.88 1107 LYS A O 1
ATOM 8662 N N . LEU A 1 1108 ? 21.327 -16.381 -20.727 1.00 91.81 1108 LEU A N 1
ATOM 8663 C CA . LEU A 1 1108 ? 21.395 -17.809 -21.014 1.00 91.81 1108 LEU A CA 1
ATOM 8664 C C . LEU A 1 1108 ? 22.019 -18.564 -19.840 1.00 91.81 1108 LEU A C 1
ATOM 8666 O O . LEU A 1 1108 ? 23.126 -18.251 -19.403 1.00 91.81 1108 LEU A O 1
ATOM 8670 N N . GLU A 1 1109 ? 21.319 -19.581 -19.350 1.00 91.56 1109 GLU A N 1
ATOM 8671 C CA . GLU A 1 1109 ? 21.811 -20.515 -18.339 1.00 91.56 1109 GLU A CA 1
ATOM 8672 C C . GLU A 1 1109 ? 21.878 -21.925 -18.931 1.00 91.56 1109 GLU A C 1
ATOM 8674 O O . GLU A 1 1109 ? 20.887 -22.441 -19.442 1.00 91.56 1109 GLU A O 1
ATOM 8679 N N . ILE A 1 1110 ? 23.052 -22.557 -18.877 1.00 87.88 1110 ILE A N 1
ATOM 8680 C CA . ILE A 1 1110 ? 23.263 -23.932 -19.337 1.00 87.88 1110 ILE A CA 1
ATOM 8681 C C . ILE A 1 1110 ? 23.892 -24.734 -18.205 1.00 87.88 1110 ILE A C 1
ATOM 8683 O O . ILE A 1 1110 ? 24.949 -24.377 -17.685 1.00 87.88 1110 ILE A O 1
ATOM 8687 N N . ASN A 1 1111 ? 23.260 -25.847 -17.847 1.00 86.94 1111 ASN A N 1
ATOM 8688 C CA . ASN A 1 1111 ? 23.741 -26.745 -16.807 1.00 86.94 1111 ASN A CA 1
ATOM 8689 C C . ASN A 1 1111 ? 23.756 -28.206 -17.292 1.00 86.94 1111 ASN A C 1
ATOM 8691 O O . ASN A 1 1111 ? 22.751 -28.707 -17.798 1.00 86.94 1111 ASN A O 1
ATOM 8695 N N . ASP A 1 1112 ? 24.882 -28.905 -17.130 1.00 79.50 1112 ASP A N 1
ATOM 8696 C CA . ASP A 1 1112 ? 25.054 -30.334 -17.457 1.00 79.50 1112 ASP A CA 1
ATOM 8697 C C . ASP A 1 1112 ? 24.627 -30.750 -18.889 1.00 79.50 1112 ASP A C 1
ATOM 8699 O O . ASP A 1 1112 ? 24.025 -31.806 -19.108 1.00 79.50 1112 ASP A O 1
ATOM 8703 N N . CYS A 1 1113 ? 24.974 -29.938 -19.895 1.00 79.25 1113 CYS A N 1
ATOM 8704 C CA . CYS A 1 1113 ? 24.734 -30.223 -21.320 1.00 79.25 1113 CYS A CA 1
ATOM 8705 C C . CYS A 1 1113 ? 26.038 -30.644 -22.029 1.00 79.25 1113 CYS A C 1
ATOM 8707 O O . CYS A 1 1113 ? 26.763 -29.822 -22.590 1.00 79.25 1113 CYS A O 1
ATOM 8709 N N . LYS A 1 1114 ? 26.353 -31.945 -21.972 1.00 73.81 1114 LYS A N 1
ATOM 8710 C CA . LYS A 1 1114 ? 27.693 -32.493 -22.277 1.00 73.81 1114 LYS A CA 1
ATOM 8711 C C . LYS A 1 1114 ? 28.068 -32.582 -23.756 1.00 73.81 1114 LYS A C 1
ATOM 8713 O O . LYS A 1 1114 ? 29.250 -32.670 -24.059 1.00 73.81 1114 LYS A O 1
ATOM 8718 N N . VAL A 1 1115 ? 27.106 -32.625 -24.674 1.00 76.31 1115 VAL A N 1
ATOM 8719 C CA . VAL A 1 1115 ? 27.367 -32.857 -26.114 1.00 76.31 1115 VAL A CA 1
ATOM 8720 C C . VAL A 1 1115 ? 27.028 -31.662 -26.999 1.00 76.31 1115 VAL A C 1
ATOM 8722 O O . VAL A 1 1115 ? 27.080 -31.774 -28.223 1.00 76.31 1115 VAL A O 1
ATOM 8725 N N . LEU A 1 1116 ? 26.699 -30.522 -26.393 1.00 77.56 1116 LEU A N 1
ATOM 8726 C CA . LEU A 1 1116 ? 26.432 -29.283 -27.109 1.00 77.56 1116 LEU A CA 1
ATOM 8727 C C . LEU A 1 1116 ? 27.761 -28.773 -27.689 1.00 77.56 1116 LEU A C 1
ATOM 8729 O O . LEU A 1 1116 ? 28.650 -28.358 -26.949 1.00 77.56 1116 LEU A O 1
ATOM 8733 N N . THR A 1 1117 ? 27.952 -28.883 -29.005 1.00 68.50 1117 THR A N 1
ATOM 8734 C CA . THR A 1 1117 ? 29.245 -28.605 -29.668 1.00 68.50 1117 THR A CA 1
ATOM 8735 C C . THR A 1 1117 ? 29.285 -27.247 -30.356 1.00 68.50 1117 THR A C 1
ATOM 8737 O O . THR A 1 1117 ? 30.344 -26.629 -30.410 1.00 68.50 1117 THR A O 1
ATOM 8740 N N . THR A 1 1118 ? 28.144 -26.752 -30.838 1.00 68.06 1118 THR A N 1
ATOM 8741 C CA . THR A 1 1118 ? 28.022 -25.458 -31.526 1.00 68.06 1118 THR A CA 1
ATOM 8742 C C . THR A 1 1118 ? 27.214 -24.469 -30.696 1.00 68.06 1118 THR A C 1
ATOM 8744 O O . THR A 1 1118 ? 26.110 -24.802 -30.261 1.00 68.06 1118 THR A O 1
ATOM 8747 N N . PHE A 1 1119 ? 27.734 -23.252 -30.528 1.00 73.25 1119 PHE A N 1
ATOM 8748 C CA . PHE A 1 1119 ? 27.051 -22.157 -29.841 1.00 73.25 1119 PHE A CA 1
ATOM 8749 C C . PHE A 1 1119 ? 26.473 -21.163 -30.870 1.00 73.25 1119 PHE A C 1
ATOM 8751 O O . PHE A 1 1119 ? 27.204 -20.771 -31.784 1.00 73.25 1119 PHE A O 1
ATOM 8758 N N . PRO A 1 1120 ? 25.185 -20.779 -30.777 1.00 76.00 1120 PRO A N 1
ATOM 8759 C CA . PRO A 1 1120 ? 24.542 -19.906 -31.759 1.00 76.00 1120 PRO A CA 1
ATOM 8760 C C . PRO A 1 1120 ? 25.040 -18.457 -31.657 1.00 76.00 1120 PRO A C 1
ATOM 8762 O O . PRO A 1 1120 ? 25.580 -18.032 -30.634 1.00 76.00 1120 PRO A O 1
ATOM 8765 N N . LYS A 1 1121 ? 24.822 -17.660 -32.712 1.00 75.44 1121 LYS A N 1
ATOM 8766 C CA . LYS A 1 1121 ? 25.069 -16.209 -32.665 1.00 75.44 1121 LYS A CA 1
ATOM 8767 C C . LYS A 1 1121 ? 23.989 -15.533 -31.820 1.00 75.44 1121 LYS A C 1
ATOM 8769 O O . LYS A 1 1121 ? 22.833 -15.490 -32.228 1.00 75.44 1121 LYS A O 1
ATOM 8774 N N . LEU A 1 1122 ? 24.375 -14.973 -30.675 1.00 82.44 1122 LEU A N 1
ATOM 8775 C CA . LEU A 1 1122 ? 23.459 -14.325 -29.731 1.00 82.44 1122 LEU A CA 1
ATOM 8776 C C . LEU A 1 1122 ? 23.844 -12.845 -29.548 1.00 82.44 1122 LEU A C 1
ATOM 8778 O O . LEU A 1 1122 ? 24.585 -12.514 -28.624 1.00 82.44 1122 LEU A O 1
ATOM 8782 N N . PRO A 1 1123 ? 23.384 -11.941 -30.437 1.00 79.06 1123 PRO A N 1
ATOM 8783 C CA . PRO A 1 1123 ? 23.854 -10.553 -30.477 1.00 79.06 1123 PRO A CA 1
ATOM 8784 C C . PRO A 1 1123 ? 23.442 -9.721 -29.254 1.00 79.06 1123 PRO A C 1
ATOM 8786 O O . PRO A 1 1123 ? 24.140 -8.772 -28.908 1.00 79.06 1123 PRO A O 1
ATOM 8789 N N . SER A 1 1124 ? 22.336 -10.071 -28.595 1.00 86.44 1124 SER A N 1
ATOM 8790 C CA . SER A 1 1124 ? 21.800 -9.346 -27.433 1.00 86.44 1124 SER A CA 1
ATOM 8791 C C . SER A 1 1124 ? 22.220 -9.942 -26.086 1.00 86.44 1124 SER A C 1
ATOM 8793 O O . SER A 1 1124 ? 21.783 -9.454 -25.046 1.00 86.44 1124 SER A O 1
ATOM 8795 N N . LEU A 1 1125 ? 23.056 -10.988 -26.083 1.00 89.06 1125 LEU A N 1
ATOM 8796 C CA . LEU A 1 1125 ? 23.410 -11.710 -24.865 1.00 89.06 1125 LEU A CA 1
ATOM 8797 C C . LEU A 1 1125 ? 24.301 -10.849 -23.962 1.00 89.06 1125 LEU A C 1
ATOM 8799 O O . LEU A 1 1125 ? 25.432 -10.528 -24.322 1.00 89.06 1125 LEU A O 1
ATOM 8803 N N . THR A 1 1126 ? 23.800 -10.529 -22.770 1.00 91.69 1126 THR A N 1
ATOM 8804 C CA . THR A 1 1126 ? 24.507 -9.749 -21.742 1.00 91.69 1126 THR A CA 1
ATOM 8805 C C . THR A 1 1126 ? 24.921 -10.600 -20.543 1.00 91.69 1126 THR A C 1
ATOM 8807 O O . THR A 1 1126 ? 25.902 -10.272 -19.880 1.00 91.69 1126 THR A O 1
ATOM 8810 N N . GLY A 1 1127 ? 24.231 -11.717 -20.277 1.00 91.69 1127 GLY A N 1
ATOM 8811 C CA . GLY A 1 1127 ? 24.532 -12.614 -19.159 1.00 91.69 1127 GLY A CA 1
ATOM 8812 C C . GLY A 1 1127 ? 24.590 -14.089 -19.553 1.00 91.69 1127 GLY A C 1
ATOM 8813 O O . GLY A 1 1127 ? 23.653 -14.614 -20.153 1.00 91.69 1127 GLY A O 1
ATOM 8814 N N . LEU A 1 1128 ? 25.657 -14.785 -19.157 1.00 89.31 1128 LEU A N 1
ATOM 8815 C CA . LEU A 1 1128 ? 25.856 -16.213 -19.415 1.00 89.31 1128 LEU A CA 1
ATOM 8816 C C . LEU A 1 1128 ? 26.234 -16.960 -18.129 1.00 89.31 1128 LEU A C 1
ATOM 8818 O O . LEU A 1 1128 ? 27.174 -16.582 -17.430 1.00 89.31 1128 LEU A O 1
ATOM 8822 N N . LYS A 1 1129 ? 25.519 -18.045 -17.822 1.00 88.56 1129 LYS A N 1
ATOM 8823 C CA . LYS A 1 1129 ? 25.799 -18.932 -16.683 1.00 88.56 1129 LYS A CA 1
ATOM 8824 C C . LYS A 1 1129 ? 26.004 -20.363 -17.154 1.00 88.56 1129 LYS A C 1
ATOM 8826 O O . LYS A 1 1129 ? 25.147 -20.911 -17.840 1.00 88.56 1129 LYS A O 1
ATOM 8831 N N . LEU A 1 1130 ? 27.124 -20.965 -16.769 1.00 85.56 1130 LEU A N 1
ATOM 8832 C CA . LEU A 1 1130 ? 27.541 -22.296 -17.199 1.00 85.56 1130 LEU A CA 1
ATOM 8833 C C . LEU A 1 1130 ? 27.893 -23.162 -15.995 1.00 85.56 1130 LEU A C 1
ATOM 8835 O O . LEU A 1 1130 ? 28.905 -22.921 -15.336 1.00 85.56 1130 LEU A O 1
ATOM 8839 N N . TRP A 1 1131 ? 27.083 -24.179 -15.716 1.00 82.62 1131 TRP A N 1
ATOM 8840 C CA . TRP A 1 1131 ? 27.277 -25.082 -14.580 1.00 82.62 1131 TRP A CA 1
ATOM 8841 C C . TRP A 1 1131 ? 27.504 -26.534 -15.046 1.00 82.62 1131 TRP A C 1
ATOM 8843 O O . TRP A 1 1131 ? 26.973 -26.978 -16.068 1.00 82.62 1131 TRP A O 1
ATOM 8853 N N . GLY A 1 1132 ? 28.323 -27.284 -14.307 1.00 75.06 1132 GLY A N 1
ATOM 8854 C CA . GLY A 1 1132 ? 28.553 -28.711 -14.562 1.00 75.06 1132 GLY A CA 1
ATOM 8855 C C . GLY A 1 1132 ? 29.380 -29.004 -15.824 1.00 75.06 1132 GLY A C 1
ATOM 8856 O O . GLY A 1 1132 ? 30.131 -28.158 -16.314 1.00 75.06 1132 GLY A O 1
ATOM 8857 N N . SER A 1 1133 ? 29.282 -30.225 -16.364 1.00 67.00 1133 SER A N 1
ATOM 8858 C CA . SER A 1 1133 ? 30.146 -30.708 -17.466 1.00 67.00 1133 SER A CA 1
ATOM 8859 C C . SER A 1 1133 ? 29.739 -30.182 -18.861 1.00 67.00 1133 SER A C 1
ATOM 8861 O O . SER A 1 1133 ? 29.400 -30.966 -19.743 1.00 67.00 1133 SER A O 1
ATOM 8863 N N . CYS A 1 1134 ? 29.739 -28.870 -19.090 1.00 68.06 1134 CYS A N 1
ATOM 8864 C CA . CYS A 1 1134 ? 29.434 -28.276 -20.407 1.00 68.06 1134 CYS A CA 1
ATOM 8865 C C . CYS A 1 1134 ? 30.676 -28.230 -21.326 1.00 68.06 1134 CYS A C 1
ATOM 8867 O O . CYS A 1 1134 ? 31.789 -28.191 -20.828 1.00 68.06 1134 CYS A O 1
ATOM 8869 N N . ASN A 1 1135 ? 30.555 -28.165 -22.658 1.00 66.75 1135 ASN A N 1
ATOM 8870 C CA . ASN A 1 1135 ? 31.714 -28.112 -23.583 1.00 66.75 1135 ASN A CA 1
ATOM 8871 C C . ASN A 1 1135 ? 32.282 -26.694 -23.818 1.00 66.75 1135 ASN A C 1
ATOM 8873 O O . ASN A 1 1135 ? 32.644 -26.341 -24.940 1.00 66.75 1135 ASN A O 1
ATOM 8877 N N . TRP A 1 1136 ? 32.397 -25.875 -22.769 1.00 66.56 1136 TRP A N 1
ATOM 8878 C CA . TRP A 1 1136 ? 32.895 -24.490 -22.855 1.00 66.56 1136 TRP A CA 1
ATOM 8879 C C . TRP A 1 1136 ? 34.191 -24.336 -23.675 1.00 66.56 1136 TRP A C 1
ATOM 8881 O O . TRP A 1 1136 ? 34.291 -23.430 -24.497 1.00 66.56 1136 TRP A O 1
ATOM 8891 N N . HIS A 1 1137 ? 35.144 -25.258 -23.515 1.00 59.78 1137 HIS A N 1
ATOM 8892 C CA . HIS A 1 1137 ? 36.432 -25.262 -24.227 1.00 59.78 1137 HIS A CA 1
ATOM 8893 C C . HIS A 1 1137 ? 36.310 -25.300 -25.754 1.00 59.78 1137 HIS A C 1
ATOM 8895 O O . HIS A 1 1137 ? 37.202 -24.842 -26.459 1.00 59.78 1137 HIS A O 1
ATOM 8901 N N . ILE A 1 1138 ? 35.223 -25.873 -26.272 1.00 60.88 1138 ILE A N 1
ATOM 8902 C CA . ILE A 1 1138 ? 34.954 -25.939 -27.711 1.00 60.88 1138 ILE A CA 1
ATOM 8903 C C . ILE A 1 1138 ? 34.381 -24.600 -28.187 1.00 60.88 1138 ILE A C 1
ATOM 8905 O O . ILE A 1 1138 ? 34.729 -24.117 -29.264 1.00 60.88 1138 ILE A O 1
ATOM 8909 N N . TRP A 1 1139 ? 33.524 -23.977 -27.376 1.00 66.06 1139 TRP A N 1
ATOM 8910 C CA . TRP A 1 1139 ? 32.880 -22.712 -27.724 1.00 66.06 1139 TRP A CA 1
ATOM 8911 C C . TRP A 1 1139 ? 33.856 -21.538 -27.635 1.00 66.06 1139 TRP A C 1
ATOM 8913 O O . TRP A 1 1139 ? 33.825 -20.663 -28.495 1.00 66.06 1139 TRP A O 1
ATOM 8923 N N . SER A 1 1140 ? 34.762 -21.532 -26.654 1.00 58.12 1140 SER A N 1
ATOM 8924 C CA . SER A 1 1140 ? 35.668 -20.406 -26.379 1.00 58.12 1140 SER A CA 1
ATOM 8925 C C . SER A 1 1140 ? 36.560 -20.011 -27.564 1.00 58.12 1140 SER A C 1
ATOM 8927 O O . SER A 1 1140 ? 36.922 -18.848 -27.693 1.00 58.12 1140 SER A O 1
ATOM 8929 N N . VAL A 1 1141 ? 36.849 -20.932 -28.486 1.00 57.00 1141 VAL A N 1
ATOM 8930 C CA . VAL A 1 1141 ? 37.665 -20.667 -29.686 1.00 57.00 1141 VAL A CA 1
ATOM 8931 C C . VAL A 1 1141 ? 36.874 -19.962 -30.805 1.00 57.00 1141 VAL A C 1
ATOM 8933 O O . VAL A 1 1141 ? 37.469 -19.352 -31.687 1.00 57.00 1141 VAL A O 1
ATOM 8936 N N . SER A 1 1142 ? 35.537 -20.029 -30.784 1.00 55.66 1142 SER A N 1
ATOM 8937 C CA . SER A 1 1142 ? 34.656 -19.568 -31.879 1.00 55.66 1142 SER A CA 1
ATOM 8938 C C . SER A 1 1142 ? 33.586 -18.555 -31.444 1.00 55.66 1142 SER A C 1
ATOM 8940 O O . SER A 1 1142 ? 32.708 -18.206 -32.233 1.00 55.66 1142 SER A O 1
ATOM 8942 N N . LEU A 1 1143 ? 33.616 -18.120 -30.184 1.00 63.84 1143 LEU A N 1
ATOM 8943 C CA . LEU A 1 1143 ? 32.619 -17.239 -29.577 1.00 63.84 1143 LEU A CA 1
ATOM 8944 C C . LEU A 1 1143 ? 32.941 -15.768 -29.878 1.00 63.84 1143 LEU A C 1
ATOM 8946 O O . LEU A 1 1143 ? 33.952 -15.250 -29.426 1.00 63.84 1143 LEU A O 1
ATOM 8950 N N . ASP A 1 1144 ? 32.058 -15.082 -30.596 1.00 66.19 1144 ASP A N 1
ATOM 8951 C CA . ASP A 1 1144 ? 32.058 -13.620 -30.721 1.00 66.19 1144 ASP A CA 1
ATOM 8952 C C . ASP A 1 1144 ? 30.839 -13.087 -29.957 1.00 66.19 1144 ASP A C 1
ATOM 8954 O O . ASP A 1 1144 ? 29.710 -13.136 -30.451 1.00 66.19 1144 ASP A O 1
ATOM 8958 N N . LEU A 1 1145 ? 31.055 -12.681 -28.700 1.00 76.88 1145 LEU A N 1
ATOM 8959 C CA . LEU A 1 1145 ? 30.019 -12.164 -27.797 1.00 76.88 1145 LEU A CA 1
ATOM 8960 C C . LEU A 1 1145 ? 30.380 -10.735 -27.354 1.00 76.88 1145 LEU A C 1
ATOM 8962 O O . LEU A 1 1145 ? 30.799 -10.524 -26.213 1.00 76.88 1145 LEU A O 1
ATOM 8966 N N . PRO A 1 1146 ? 30.231 -9.736 -28.241 1.00 75.00 1146 PRO A N 1
ATOM 8967 C CA . PRO A 1 1146 ? 30.736 -8.384 -28.004 1.00 75.00 1146 PRO A CA 1
ATOM 8968 C C . PRO A 1 1146 ? 30.004 -7.634 -26.882 1.00 75.00 1146 PRO A C 1
ATOM 8970 O O . PRO A 1 1146 ? 30.570 -6.696 -26.333 1.00 75.00 1146 PRO A O 1
ATOM 8973 N N . ASN A 1 1147 ? 28.779 -8.049 -26.536 1.00 85.81 1147 ASN A N 1
ATOM 8974 C CA . ASN A 1 1147 ? 27.905 -7.386 -25.560 1.00 85.81 1147 ASN A CA 1
ATOM 8975 C C . ASN A 1 1147 ? 27.806 -8.123 -24.210 1.00 85.81 1147 ASN A C 1
ATOM 8977 O O . ASN A 1 1147 ? 27.018 -7.723 -23.355 1.00 85.81 1147 ASN A O 1
ATOM 8981 N N . LEU A 1 1148 ? 28.567 -9.205 -24.010 1.00 87.56 1148 LEU A N 1
ATOM 8982 C CA . LEU A 1 1148 ? 28.490 -10.002 -22.786 1.00 87.56 1148 LEU A CA 1
ATOM 8983 C C . LEU A 1 1148 ? 29.088 -9.226 -21.608 1.00 87.56 1148 LEU A C 1
ATOM 8985 O O . LEU A 1 1148 ? 30.281 -8.947 -21.613 1.00 87.56 1148 LEU A O 1
ATOM 8989 N N . GLU A 1 1149 ? 28.281 -8.926 -20.589 1.00 90.38 1149 GLU A N 1
ATOM 8990 C CA . GLU A 1 1149 ? 28.694 -8.171 -19.399 1.00 90.38 1149 GLU A CA 1
ATOM 8991 C C . GLU A 1 1149 ? 28.954 -9.066 -18.177 1.00 90.38 1149 GLU A C 1
ATOM 8993 O O . GLU A 1 1149 ? 29.810 -8.743 -17.351 1.00 90.38 1149 GLU A O 1
ATOM 8998 N N . TYR A 1 1150 ? 28.239 -10.189 -18.059 1.00 90.88 1150 TYR A N 1
ATOM 8999 C CA . TYR A 1 1150 ? 28.306 -11.104 -16.917 1.00 90.88 1150 TYR A CA 1
ATOM 9000 C C . TYR A 1 1150 ? 28.540 -12.553 -17.360 1.00 90.88 1150 TYR A C 1
ATOM 9002 O O . TYR A 1 1150 ? 27.777 -13.090 -18.168 1.00 90.88 1150 TYR A O 1
ATOM 9010 N N . LEU A 1 1151 ? 29.548 -13.211 -16.779 1.00 86.75 1151 LEU A N 1
ATOM 9011 C CA . LEU A 1 1151 ? 29.861 -14.623 -17.012 1.00 86.75 1151 LEU A CA 1
ATOM 9012 C C . LEU A 1 1151 ? 30.080 -15.367 -15.689 1.00 86.75 1151 LEU A C 1
ATOM 9014 O O . LEU A 1 1151 ? 30.949 -14.997 -14.903 1.00 86.75 1151 LEU A O 1
ATOM 9018 N N . GLN A 1 1152 ? 29.341 -16.456 -15.469 1.00 86.44 1152 GLN A N 1
ATOM 9019 C CA . GLN A 1 1152 ? 29.548 -17.369 -14.341 1.00 86.44 1152 GLN A CA 1
ATOM 9020 C C . GLN A 1 1152 ? 29.870 -18.782 -14.828 1.00 86.44 1152 GLN A C 1
ATOM 9022 O O . GLN A 1 1152 ? 29.124 -19.345 -15.628 1.00 86.44 1152 GLN A O 1
ATOM 9027 N N . ILE A 1 1153 ? 30.938 -19.377 -14.298 1.00 82.56 1153 ILE A N 1
ATOM 9028 C CA . ILE A 1 1153 ? 31.371 -20.747 -14.585 1.00 82.56 1153 ILE A CA 1
ATOM 9029 C C . ILE A 1 1153 ? 31.475 -21.515 -13.266 1.00 82.56 1153 ILE A C 1
ATOM 9031 O O . ILE A 1 1153 ? 32.261 -21.138 -12.399 1.00 82.56 1153 ILE A O 1
ATOM 9035 N N . SER A 1 1154 ? 30.729 -22.611 -13.116 1.00 82.12 1154 SER A N 1
ATOM 9036 C CA . SER A 1 1154 ? 30.732 -23.405 -11.879 1.00 82.12 1154 SER A CA 1
ATOM 9037 C C . SER A 1 1154 ? 30.899 -24.910 -12.128 1.00 82.12 1154 SER A C 1
ATOM 9039 O O . SER A 1 1154 ? 30.350 -25.448 -13.088 1.00 82.12 1154 SER A O 1
ATOM 9041 N N . ASN A 1 1155 ? 31.585 -25.621 -11.220 1.00 73.00 1155 ASN A N 1
ATOM 9042 C CA . ASN A 1 1155 ? 31.747 -27.090 -11.226 1.00 73.00 1155 ASN A CA 1
ATOM 9043 C C . ASN A 1 1155 ? 32.427 -27.664 -12.487 1.00 73.00 1155 ASN A C 1
ATOM 9045 O O . ASN A 1 1155 ? 32.021 -28.705 -13.008 1.00 73.00 1155 ASN A O 1
ATOM 9049 N N . TYR A 1 1156 ? 33.478 -27.002 -12.974 1.00 70.81 1156 TYR A N 1
ATOM 9050 C CA . TYR A 1 1156 ? 34.194 -27.422 -14.178 1.00 70.81 1156 TYR A CA 1
ATOM 9051 C C . TYR A 1 1156 ? 35.477 -28.214 -13.856 1.00 70.81 1156 TYR A C 1
ATOM 9053 O O . TYR A 1 1156 ? 36.324 -27.757 -13.084 1.00 70.81 1156 TYR A O 1
ATOM 9061 N N . ASP A 1 1157 ? 35.646 -29.399 -14.457 1.00 60.88 1157 ASP A N 1
ATOM 9062 C CA . ASP A 1 1157 ? 36.710 -30.344 -14.074 1.00 60.88 1157 ASP A CA 1
ATOM 9063 C C . ASP A 1 1157 ? 38.097 -30.017 -14.642 1.00 60.88 1157 ASP A C 1
ATOM 9065 O O . ASP A 1 1157 ? 39.083 -30.366 -14.007 1.00 60.88 1157 ASP A O 1
ATOM 9069 N N . ARG A 1 1158 ? 38.230 -29.355 -15.796 1.00 59.44 1158 ARG A N 1
ATOM 9070 C CA . ARG A 1 1158 ? 39.525 -28.874 -16.329 1.00 59.44 1158 ARG A CA 1
ATOM 9071 C C . ARG A 1 1158 ? 39.347 -27.565 -17.101 1.00 59.44 1158 ARG A C 1
ATOM 9073 O O . ARG A 1 1158 ? 39.330 -27.610 -18.322 1.00 59.44 1158 ARG A O 1
ATOM 9080 N N . PRO A 1 1159 ? 39.161 -26.416 -16.440 1.00 57.25 1159 PRO A N 1
ATOM 9081 C CA . PRO A 1 1159 ? 39.179 -25.130 -17.119 1.00 57.25 1159 PRO A CA 1
ATOM 9082 C C . PRO A 1 1159 ? 40.631 -24.750 -17.430 1.00 57.25 1159 PRO A C 1
ATOM 9084 O O . PRO A 1 1159 ? 41.302 -24.130 -16.611 1.00 57.25 1159 PRO A O 1
ATOM 9087 N N . THR A 1 1160 ? 41.155 -25.145 -18.590 1.00 54.50 1160 THR A N 1
ATOM 9088 C CA . THR A 1 1160 ? 42.332 -24.459 -19.149 1.00 54.50 1160 THR A CA 1
ATOM 9089 C C . THR A 1 1160 ? 41.841 -23.124 -19.687 1.00 54.50 1160 THR A C 1
ATOM 9091 O O . THR A 1 1160 ? 41.175 -23.075 -20.717 1.00 54.50 1160 THR A O 1
ATOM 9094 N N . LEU A 1 1161 ? 42.120 -22.045 -18.955 1.00 53.66 1161 LEU A N 1
ATOM 9095 C CA . LEU A 1 1161 ? 41.675 -20.684 -19.277 1.00 53.66 1161 LEU A CA 1
ATOM 9096 C C . LEU A 1 1161 ? 42.507 -20.014 -20.386 1.00 53.66 1161 LEU A C 1
ATOM 9098 O O . LEU A 1 1161 ? 42.304 -18.839 -20.662 1.00 53.66 1161 LEU A O 1
ATOM 9102 N N . ASP A 1 1162 ? 43.398 -20.753 -21.051 1.00 51.28 1162 ASP A N 1
ATOM 9103 C CA . ASP A 1 1162 ? 44.389 -20.227 -22.002 1.00 51.28 1162 ASP A CA 1
ATOM 9104 C C . ASP A 1 1162 ? 43.805 -19.668 -23.315 1.00 51.28 1162 ASP A C 1
ATOM 9106 O O . ASP A 1 1162 ? 44.547 -19.199 -24.173 1.00 51.28 1162 ASP A O 1
ATOM 9110 N N . PHE A 1 1163 ? 42.484 -19.677 -23.490 1.00 51.31 1163 PHE A N 1
ATOM 9111 C CA . PHE A 1 1163 ? 41.820 -19.183 -24.694 1.00 51.31 1163 PHE A CA 1
ATOM 9112 C C . PHE A 1 1163 ? 40.457 -18.582 -24.343 1.00 51.31 1163 PHE A C 1
ATOM 9114 O O . PHE A 1 1163 ? 39.421 -19.214 -24.565 1.00 51.31 1163 PHE A O 1
ATOM 9121 N N . TYR A 1 1164 ? 40.443 -17.366 -23.787 1.00 57.56 1164 TYR A N 1
ATOM 9122 C CA . TYR A 1 1164 ? 39.231 -16.552 -23.843 1.00 57.56 1164 TYR A CA 1
ATOM 9123 C C . TYR A 1 1164 ? 39.112 -15.897 -25.228 1.00 57.56 1164 TYR A C 1
ATOM 9125 O O . TYR A 1 1164 ? 40.084 -15.305 -25.709 1.00 57.56 1164 TYR A O 1
ATOM 9133 N N . PRO A 1 1165 ? 37.932 -15.971 -25.858 1.00 58.72 1165 PRO A N 1
ATOM 9134 C CA . PRO A 1 1165 ? 37.612 -15.147 -27.013 1.00 58.72 1165 PRO A CA 1
ATOM 9135 C C . PRO A 1 1165 ? 37.636 -13.661 -26.624 1.00 58.72 1165 PRO A C 1
ATOM 9137 O O . PRO A 1 1165 ? 37.611 -13.309 -25.444 1.00 58.72 1165 PRO A O 1
ATOM 9140 N N . ASN A 1 1166 ? 37.673 -12.774 -27.616 1.00 62.81 1166 ASN A N 1
ATOM 9141 C CA . ASN A 1 1166 ? 37.561 -11.335 -27.393 1.00 62.81 1166 ASN A CA 1
ATOM 9142 C C . ASN A 1 1166 ? 36.197 -11.012 -26.742 1.00 62.81 1166 ASN A C 1
ATOM 9144 O O . ASN A 1 1166 ? 35.171 -11.049 -27.417 1.00 62.81 1166 ASN A O 1
ATOM 9148 N N . LEU A 1 1167 ? 36.185 -10.718 -25.437 1.00 77.62 1167 LEU A N 1
ATOM 9149 C CA . LEU A 1 1167 ? 34.993 -10.357 -24.655 1.00 77.62 1167 LEU A CA 1
ATOM 9150 C C . LEU A 1 1167 ? 35.134 -8.909 -24.152 1.00 77.62 1167 LEU A C 1
ATOM 9152 O O . LEU A 1 1167 ? 35.350 -8.676 -22.960 1.00 77.62 1167 LEU A O 1
ATOM 9156 N N . PRO A 1 1168 ? 35.052 -7.913 -25.053 1.00 75.56 1168 PRO A N 1
ATOM 9157 C CA . PRO A 1 1168 ? 35.430 -6.537 -24.747 1.00 75.56 1168 PRO A CA 1
ATOM 9158 C C . PRO A 1 1168 ? 34.498 -5.849 -23.741 1.00 75.56 1168 PRO A C 1
ATOM 9160 O O . PRO A 1 1168 ? 34.932 -4.897 -23.100 1.00 75.56 1168 PRO A O 1
ATOM 9163 N N . ALA A 1 1169 ? 33.250 -6.304 -23.589 1.00 84.06 1169 ALA A N 1
ATOM 9164 C CA . ALA A 1 1169 ? 32.254 -5.709 -22.691 1.00 84.06 1169 ALA A CA 1
ATOM 9165 C C . ALA A 1 1169 ? 32.124 -6.407 -21.324 1.00 84.06 1169 ALA A C 1
ATOM 9167 O O . ALA A 1 1169 ? 31.316 -5.971 -20.502 1.00 84.06 1169 ALA A O 1
ATOM 9168 N N . LEU A 1 1170 ? 32.900 -7.466 -21.057 1.00 85.00 1170 LEU A N 1
ATOM 9169 C CA . LEU A 1 1170 ? 32.746 -8.266 -19.841 1.00 85.00 1170 LEU A CA 1
ATOM 9170 C C . LEU A 1 1170 ? 33.137 -7.455 -18.604 1.00 85.00 1170 LEU A C 1
ATOM 9172 O O . LEU A 1 1170 ? 34.290 -7.057 -18.486 1.00 85.00 1170 LEU A O 1
ATOM 9176 N N . LYS A 1 1171 ? 32.192 -7.249 -17.678 1.00 87.00 1171 LYS A N 1
ATOM 9177 C CA . LYS A 1 1171 ? 32.373 -6.503 -16.420 1.00 87.00 1171 LYS A CA 1
ATOM 9178 C C . LYS A 1 1171 ? 32.569 -7.428 -15.223 1.00 87.00 1171 LYS A C 1
ATOM 9180 O O . LYS A 1 1171 ? 33.359 -7.117 -14.337 1.00 87.00 1171 LYS A O 1
ATOM 9185 N N . VAL A 1 1172 ? 31.865 -8.558 -15.178 1.00 84.94 1172 VAL A N 1
ATOM 9186 C CA . VAL A 1 1172 ? 31.886 -9.475 -14.028 1.00 84.94 1172 VAL A CA 1
ATOM 9187 C C . VAL A 1 1172 ? 32.162 -10.900 -14.488 1.00 84.94 1172 VAL A C 1
ATOM 9189 O O . VAL A 1 1172 ? 31.437 -11.440 -15.328 1.00 84.94 1172 VAL A O 1
ATOM 9192 N N . LEU A 1 1173 ? 33.190 -11.513 -13.901 1.00 83.81 1173 LEU A N 1
ATOM 9193 C CA . LEU A 1 1173 ? 33.543 -12.912 -14.108 1.00 83.81 1173 LEU A CA 1
ATOM 9194 C C . LEU A 1 1173 ? 33.555 -13.658 -12.773 1.00 83.81 1173 LEU A C 1
ATOM 9196 O O . LEU A 1 1173 ? 34.322 -13.326 -11.870 1.00 83.81 1173 LEU A O 1
ATOM 9200 N N . THR A 1 1174 ? 32.746 -14.708 -12.683 1.00 84.50 1174 THR A N 1
ATOM 9201 C CA . THR A 1 1174 ? 32.636 -15.553 -11.495 1.00 84.50 1174 THR A CA 1
ATOM 9202 C C . THR A 1 1174 ? 33.032 -16.995 -11.815 1.00 84.50 1174 THR A C 1
ATOM 9204 O O . THR A 1 1174 ? 32.475 -17.599 -12.730 1.00 84.50 1174 THR A O 1
ATOM 9207 N N . ILE A 1 1175 ? 33.962 -17.572 -11.047 1.00 80.94 1175 ILE A N 1
ATOM 9208 C CA . ILE A 1 1175 ? 34.410 -18.966 -11.172 1.00 80.94 1175 ILE A CA 1
ATOM 9209 C C . ILE A 1 1175 ? 34.261 -19.694 -9.830 1.00 80.94 1175 ILE A C 1
ATOM 9211 O O . ILE A 1 1175 ? 34.852 -19.309 -8.824 1.00 80.94 1175 ILE A O 1
ATOM 9215 N N . GLU A 1 1176 ? 33.503 -20.787 -9.817 1.00 83.62 1176 GLU A N 1
ATOM 9216 C CA . GLU A 1 1176 ? 33.128 -21.493 -8.590 1.00 83.62 1176 GLU A CA 1
ATOM 9217 C C . GLU A 1 1176 ? 33.349 -23.006 -8.673 1.00 83.62 1176 GLU A C 1
ATOM 9219 O O . GLU A 1 1176 ? 33.005 -23.652 -9.659 1.00 83.62 1176 GLU A O 1
ATOM 9224 N N . CYS A 1 1177 ? 33.822 -23.617 -7.585 1.00 78.81 1177 CYS A N 1
ATOM 9225 C CA . CYS A 1 1177 ? 33.841 -25.078 -7.422 1.00 78.81 1177 CYS A CA 1
ATOM 9226 C C . CYS A 1 1177 ? 34.588 -25.845 -8.545 1.00 78.81 1177 CYS A C 1
ATOM 9228 O O . CYS A 1 1177 ? 34.323 -27.023 -8.798 1.00 78.81 1177 CYS A O 1
ATOM 9230 N N . CYS A 1 1178 ? 35.545 -25.206 -9.226 1.00 76.44 1178 CYS A N 1
ATOM 9231 C CA . CYS A 1 1178 ? 36.348 -25.813 -10.290 1.00 76.44 1178 CYS A CA 1
ATOM 9232 C C . CYS A 1 1178 ? 37.558 -26.555 -9.700 1.00 76.44 1178 CYS A C 1
ATOM 9234 O O . CYS A 1 1178 ? 38.579 -25.959 -9.349 1.00 76.44 1178 CYS A O 1
ATOM 9236 N N . LYS A 1 1179 ? 37.451 -27.884 -9.586 1.00 76.00 1179 LYS A N 1
ATOM 9237 C CA . LYS A 1 1179 ? 38.376 -28.716 -8.793 1.00 76.00 1179 LYS A CA 1
ATOM 9238 C C . LYS A 1 1179 ? 39.811 -28.776 -9.319 1.00 76.00 1179 LYS A C 1
ATOM 9240 O O . LYS A 1 1179 ? 40.727 -28.901 -8.511 1.00 76.00 1179 LYS A O 1
ATOM 9245 N N . ASN A 1 1180 ? 40.020 -28.692 -10.636 1.00 74.44 1180 ASN A N 1
ATOM 9246 C CA . ASN A 1 1180 ? 41.364 -28.711 -11.235 1.00 74.44 1180 ASN A CA 1
ATOM 9247 C C . ASN A 1 1180 ? 41.761 -27.403 -11.923 1.00 74.44 1180 ASN A C 1
ATOM 9249 O O . ASN A 1 1180 ? 42.608 -27.411 -12.812 1.00 74.44 1180 ASN A O 1
ATOM 9253 N N . LEU A 1 1181 ? 41.157 -26.281 -11.534 1.00 75.81 1181 LEU A N 1
ATOM 9254 C CA . LEU A 1 1181 ? 41.635 -24.977 -11.971 1.00 75.81 1181 LEU A CA 1
ATOM 9255 C C . LEU A 1 1181 ? 42.986 -24.685 -11.296 1.00 75.81 1181 LEU A C 1
ATOM 9257 O O . LEU A 1 1181 ? 43.011 -24.468 -10.091 1.00 75.81 1181 LEU A O 1
ATOM 9261 N N . GLU A 1 1182 ? 44.088 -24.680 -12.052 1.00 72.62 1182 GLU A N 1
ATOM 9262 C CA . GLU A 1 1182 ? 45.436 -24.398 -11.521 1.00 72.62 1182 GLU A CA 1
ATOM 9263 C C . GLU A 1 1182 ? 45.864 -22.940 -11.704 1.00 72.62 1182 GLU A C 1
ATOM 9265 O O . GLU A 1 1182 ? 46.482 -22.356 -10.819 1.00 72.62 1182 GLU A O 1
ATOM 9270 N N . LYS A 1 1183 ? 45.523 -22.324 -12.835 1.00 66.88 1183 LYS A N 1
ATOM 9271 C CA . LYS A 1 1183 ? 45.888 -20.947 -13.185 1.00 66.88 1183 LYS A CA 1
ATOM 9272 C C . LYS A 1 1183 ? 44.746 -20.282 -13.946 1.00 66.88 1183 LYS A C 1
ATOM 9274 O O . LYS A 1 1183 ? 44.004 -20.966 -14.647 1.00 66.88 1183 LYS A O 1
ATOM 9279 N N . ALA A 1 1184 ? 44.622 -18.962 -13.829 1.00 62.09 1184 ALA A N 1
ATOM 9280 C CA . ALA A 1 1184 ? 43.686 -18.160 -14.623 1.00 62.09 1184 ALA A CA 1
ATOM 9281 C C . ALA A 1 1184 ? 44.426 -17.033 -15.353 1.00 62.09 1184 ALA A C 1
ATOM 9283 O O . ALA A 1 1184 ? 45.113 -16.244 -14.709 1.00 62.09 1184 ALA A O 1
ATOM 9284 N N . ALA A 1 1185 ? 44.346 -16.980 -16.690 1.00 56.44 1185 ALA A N 1
ATOM 9285 C CA . ALA A 1 1185 ? 45.191 -16.106 -17.512 1.00 56.44 1185 ALA A CA 1
ATOM 9286 C C . ALA A 1 1185 ? 44.562 -15.680 -18.843 1.00 56.44 1185 ALA A C 1
ATOM 9288 O O . ALA A 1 1185 ? 43.813 -16.444 -19.439 1.00 56.44 1185 ALA A O 1
ATOM 9289 N N . GLY A 1 1186 ? 44.937 -14.479 -19.306 1.00 54.44 1186 GLY A N 1
ATOM 9290 C CA . GLY A 1 1186 ? 44.556 -13.892 -20.596 1.00 54.44 1186 GLY A CA 1
ATOM 9291 C C . GLY A 1 1186 ? 44.059 -12.444 -20.481 1.00 54.44 1186 GLY A C 1
ATOM 9292 O O . GLY A 1 1186 ? 43.005 -12.124 -21.021 1.00 54.44 1186 GLY A O 1
ATOM 9293 N N . SER A 1 1187 ? 44.751 -11.563 -19.740 1.00 51.44 1187 SER A N 1
ATOM 9294 C CA . SER A 1 1187 ? 44.212 -10.231 -19.387 1.00 51.44 1187 SER A CA 1
ATOM 9295 C C . SER A 1 1187 ? 44.181 -9.213 -20.536 1.00 51.44 1187 SER A C 1
ATOM 9297 O O . SER A 1 1187 ? 43.506 -8.192 -20.433 1.00 51.44 1187 SER A O 1
ATOM 9299 N N . HIS A 1 1188 ? 44.855 -9.480 -21.658 1.00 54.62 1188 HIS A N 1
ATOM 9300 C CA . HIS A 1 1188 ? 44.971 -8.516 -22.760 1.00 54.62 1188 HIS A CA 1
ATOM 9301 C C . HIS A 1 1188 ? 43.652 -8.281 -23.526 1.00 54.62 1188 HIS A C 1
ATOM 9303 O O . HIS A 1 1188 ? 43.555 -7.318 -24.281 1.00 54.62 1188 HIS A O 1
ATOM 9309 N N . HIS A 1 1189 ? 42.642 -9.142 -23.340 1.00 56.78 1189 HIS A N 1
ATOM 9310 C CA . HIS A 1 1189 ? 41.368 -9.096 -24.074 1.00 56.78 1189 HIS A CA 1
ATOM 9311 C C . HIS A 1 1189 ? 40.138 -8.782 -23.196 1.00 56.78 1189 HIS A C 1
ATOM 9313 O O . HIS A 1 1189 ? 39.044 -8.618 -23.727 1.00 56.78 1189 HIS A O 1
ATOM 9319 N N . LEU A 1 1190 ? 40.296 -8.667 -21.869 1.00 67.81 1190 LEU A N 1
ATOM 9320 C CA . LEU A 1 1190 ? 39.213 -8.396 -20.906 1.00 67.81 1190 LEU A CA 1
ATOM 9321 C C . LEU A 1 1190 ? 39.292 -6.953 -20.380 1.00 67.81 1190 LEU A C 1
ATOM 9323 O O . LEU A 1 1190 ? 39.406 -6.707 -19.182 1.00 67.81 1190 LEU A O 1
ATOM 9327 N N . ILE A 1 1191 ? 39.284 -5.994 -21.308 1.00 68.31 1191 ILE A N 1
ATOM 9328 C CA . ILE A 1 1191 ? 39.608 -4.578 -21.053 1.00 68.31 1191 ILE A CA 1
ATOM 9329 C C . ILE A 1 1191 ? 38.585 -3.902 -20.118 1.00 68.31 1191 ILE A C 1
ATOM 9331 O O . ILE A 1 1191 ? 38.944 -2.983 -19.387 1.00 68.31 1191 ILE A O 1
ATOM 9335 N N . SER A 1 1192 ? 37.331 -4.366 -20.114 1.00 74.69 1192 SER A N 1
ATOM 9336 C CA . SER A 1 1192 ? 36.228 -3.768 -19.339 1.00 74.69 1192 SER A CA 1
ATOM 9337 C C . SER A 1 1192 ? 35.920 -4.478 -18.017 1.00 74.69 1192 SER A C 1
ATOM 9339 O O . SER A 1 1192 ? 34.918 -4.148 -17.378 1.00 74.69 1192 SER A O 1
ATOM 9341 N N . LEU A 1 1193 ? 36.739 -5.453 -17.606 1.00 73.75 1193 LEU A N 1
ATOM 9342 C CA . LEU A 1 1193 ? 36.479 -6.247 -16.407 1.00 73.75 1193 LEU A CA 1
ATOM 9343 C C . LEU A 1 1193 ? 36.552 -5.360 -15.150 1.00 73.75 1193 LEU A C 1
ATOM 9345 O O . LEU A 1 1193 ? 37.410 -4.494 -15.026 1.00 73.75 1193 LEU A O 1
ATOM 9349 N N . GLN A 1 1194 ? 35.626 -5.548 -14.217 1.00 80.06 1194 GLN A N 1
ATOM 9350 C CA . GLN A 1 1194 ? 35.505 -4.765 -12.980 1.00 80.06 1194 GLN A CA 1
ATOM 9351 C C . GLN A 1 1194 ? 35.613 -5.670 -11.749 1.00 80.06 1194 GLN A C 1
ATOM 9353 O O . GLN A 1 1194 ? 36.280 -5.317 -10.776 1.00 80.06 1194 GLN A O 1
ATOM 9358 N N . SER A 1 1195 ? 34.995 -6.854 -11.809 1.00 78.12 1195 SER A N 1
ATOM 9359 C CA . SER A 1 1195 ? 34.997 -7.842 -10.727 1.00 78.12 1195 SER A CA 1
ATOM 9360 C C . SER A 1 1195 ? 35.433 -9.219 -11.224 1.00 78.12 1195 SER A C 1
ATOM 9362 O O . SER A 1 1195 ? 34.928 -9.713 -12.238 1.00 78.12 1195 SER A O 1
ATOM 9364 N N . LEU A 1 1196 ? 36.358 -9.838 -10.483 1.00 78.94 1196 LEU A N 1
ATOM 9365 C CA . LEU A 1 1196 ? 36.770 -11.228 -10.656 1.00 78.94 1196 LEU A CA 1
ATOM 9366 C C . LEU A 1 1196 ? 36.609 -11.976 -9.331 1.00 78.94 1196 LEU A C 1
ATOM 9368 O O . LEU A 1 1196 ? 37.321 -11.717 -8.359 1.00 78.94 1196 LEU A O 1
ATOM 9372 N N . GLU A 1 1197 ? 35.707 -12.948 -9.316 1.00 79.00 1197 GLU A N 1
ATOM 9373 C CA . GLU A 1 1197 ? 35.390 -13.743 -8.132 1.00 79.00 1197 GLU A CA 1
ATOM 9374 C C . GLU A 1 1197 ? 35.777 -15.200 -8.368 1.00 79.00 1197 GLU A C 1
ATOM 9376 O O . GLU A 1 1197 ? 35.274 -15.835 -9.295 1.00 79.00 1197 GLU A O 1
ATOM 9381 N N . ILE A 1 1198 ? 36.665 -15.746 -7.530 1.00 76.94 1198 ILE A N 1
ATOM 9382 C CA . ILE A 1 1198 ? 37.057 -17.160 -7.579 1.00 76.94 1198 ILE A CA 1
ATOM 9383 C C . ILE A 1 1198 ? 36.883 -17.771 -6.192 1.00 76.94 1198 ILE A C 1
ATOM 9385 O O . ILE A 1 1198 ? 37.530 -17.356 -5.227 1.00 76.94 1198 ILE A O 1
ATOM 9389 N N . TYR A 1 1199 ? 36.028 -18.784 -6.083 1.00 81.06 1199 TYR A N 1
ATOM 9390 C CA . TYR A 1 1199 ? 35.754 -19.449 -4.811 1.00 81.06 1199 TYR A CA 1
ATOM 9391 C C . TYR A 1 1199 ? 35.640 -20.967 -4.953 1.00 81.06 1199 TYR A C 1
ATOM 9393 O O . TYR A 1 1199 ? 35.259 -21.506 -5.994 1.00 81.06 1199 TYR A O 1
ATOM 9401 N N . SER A 1 1200 ? 36.023 -21.682 -3.892 1.00 74.12 1200 SER A N 1
ATOM 9402 C CA . SER A 1 1200 ? 35.948 -23.150 -3.819 1.00 74.12 1200 SER A CA 1
ATOM 9403 C C . SER A 1 1200 ? 36.742 -23.883 -4.924 1.00 74.12 1200 SER A C 1
ATOM 9405 O O . SER A 1 1200 ? 36.358 -24.970 -5.351 1.00 74.12 1200 SER A O 1
ATOM 9407 N N . CYS A 1 1201 ? 37.854 -23.307 -5.401 1.00 74.94 1201 CYS A N 1
ATOM 9408 C CA . CYS A 1 1201 ? 38.739 -23.884 -6.427 1.00 74.94 1201 CYS A CA 1
ATOM 9409 C C . CYS A 1 1201 ? 40.077 -24.346 -5.797 1.00 74.94 1201 CYS A C 1
ATOM 9411 O O . CYS A 1 1201 ? 41.020 -23.560 -5.726 1.00 74.94 1201 CYS A O 1
ATOM 9413 N N . PRO A 1 1202 ? 40.192 -25.598 -5.312 1.00 72.44 1202 PRO A N 1
ATOM 9414 C CA . PRO A 1 1202 ? 41.260 -26.022 -4.395 1.00 72.44 1202 PRO A CA 1
ATOM 9415 C C . PRO A 1 1202 ? 42.666 -26.097 -5.006 1.00 72.44 1202 PRO A C 1
ATOM 9417 O O . PRO A 1 1202 ? 43.644 -26.064 -4.266 1.00 72.44 1202 PRO A O 1
ATOM 9420 N N . LYS A 1 1203 ? 42.794 -26.218 -6.333 1.00 73.62 1203 LYS A N 1
ATOM 9421 C CA . LYS A 1 1203 ? 44.096 -26.295 -7.018 1.00 73.62 1203 LYS A CA 1
ATOM 9422 C C . LYS A 1 1203 ? 44.600 -24.951 -7.543 1.00 73.62 1203 LYS A C 1
ATOM 9424 O O . LYS A 1 1203 ? 45.647 -24.931 -8.181 1.00 73.62 1203 LYS A O 1
ATOM 9429 N N . PHE A 1 1204 ? 43.890 -23.851 -7.292 1.00 75.12 1204 PHE A N 1
ATOM 9430 C CA . PHE A 1 1204 ? 44.213 -22.553 -7.878 1.00 75.12 1204 PHE A CA 1
ATOM 9431 C C . PHE A 1 1204 ? 45.506 -21.973 -7.285 1.00 75.12 1204 PHE A C 1
ATOM 9433 O O . PHE A 1 1204 ? 45.581 -21.697 -6.092 1.00 75.12 1204 PHE A O 1
ATOM 9440 N N . GLN A 1 1205 ? 46.526 -21.790 -8.126 1.00 66.12 1205 GLN A N 1
ATOM 9441 C CA . GLN A 1 1205 ? 47.875 -21.346 -7.754 1.00 66.12 1205 GLN A CA 1
ATOM 9442 C C . GLN A 1 1205 ? 48.122 -19.853 -8.029 1.00 66.12 1205 GLN A C 1
ATOM 9444 O O . GLN A 1 1205 ? 49.103 -19.307 -7.528 1.00 66.12 1205 GLN A O 1
ATOM 9449 N N . GLY A 1 1206 ? 47.268 -19.179 -8.812 1.00 64.12 1206 GLY A N 1
ATOM 9450 C CA . GLY A 1 1206 ? 47.374 -17.739 -9.078 1.00 64.12 1206 GLY A CA 1
ATOM 9451 C C . GLY A 1 1206 ? 47.018 -17.308 -10.506 1.00 64.12 1206 GLY A C 1
ATOM 9452 O O . GLY A 1 1206 ? 46.652 -18.116 -11.364 1.00 64.12 1206 GLY A O 1
ATOM 9453 N N . LEU A 1 1207 ? 47.122 -15.998 -10.752 1.00 65.25 1207 LEU A N 1
ATOM 9454 C CA . LEU A 1 1207 ? 46.818 -15.365 -12.040 1.00 65.25 1207 LEU A CA 1
ATOM 9455 C C . LEU A 1 1207 ? 48.038 -15.358 -12.981 1.00 65.25 1207 LEU A C 1
ATOM 9457 O O . LEU A 1 1207 ? 49.184 -15.316 -12.545 1.00 65.25 1207 LEU A O 1
ATOM 9461 N N . THR A 1 1208 ? 47.762 -15.458 -14.283 1.00 58.53 1208 THR A N 1
ATOM 9462 C CA . THR A 1 1208 ? 48.711 -15.573 -15.420 1.00 58.53 1208 THR A CA 1
ATOM 9463 C C . THR A 1 1208 ? 49.701 -14.416 -15.530 1.00 58.53 1208 THR A C 1
ATOM 9465 O O . THR A 1 1208 ? 50.887 -14.577 -15.814 1.00 58.53 1208 THR A O 1
ATOM 9468 N N . ASP A 1 1209 ? 49.148 -13.222 -15.312 1.00 56.84 1209 ASP A N 1
ATOM 9469 C CA . ASP A 1 1209 ? 49.730 -11.926 -15.640 1.00 56.84 1209 ASP A CA 1
ATOM 9470 C C . ASP A 1 1209 ? 50.191 -11.169 -14.394 1.00 56.84 1209 ASP A C 1
ATOM 9472 O O . ASP A 1 1209 ? 49.443 -10.991 -13.434 1.00 56.84 1209 ASP A O 1
ATOM 9476 N N . LYS A 1 1210 ? 51.409 -10.619 -14.453 1.00 48.12 1210 LYS A N 1
ATOM 9477 C CA . LYS A 1 1210 ? 51.954 -9.704 -13.433 1.00 48.12 1210 LYS A CA 1
ATOM 9478 C C . LYS A 1 1210 ? 51.420 -8.262 -13.556 1.00 48.12 1210 LYS A C 1
ATOM 9480 O O . LYS A 1 1210 ? 51.853 -7.392 -12.806 1.00 48.12 1210 LYS A O 1
ATOM 9485 N N . HIS A 1 1211 ? 50.503 -8.007 -14.495 1.00 45.81 1211 HIS A N 1
ATOM 9486 C CA . HIS A 1 1211 ? 49.992 -6.679 -14.861 1.00 45.81 1211 HIS A CA 1
ATOM 9487 C C . HIS A 1 1211 ? 48.459 -6.607 -14.841 1.00 45.81 1211 HIS A C 1
ATOM 9489 O O . HIS A 1 1211 ? 47.837 -6.106 -15.773 1.00 45.81 1211 HIS A O 1
ATOM 9495 N N . LEU A 1 1212 ? 47.827 -7.089 -13.772 1.00 51.53 1212 LEU A N 1
ATOM 9496 C CA . LEU A 1 1212 ? 46.434 -6.733 -13.503 1.00 51.53 1212 LEU A CA 1
ATOM 9497 C C . LEU A 1 1212 ? 46.379 -5.262 -13.068 1.00 51.53 1212 LEU A C 1
ATOM 9499 O O . LEU A 1 1212 ? 47.045 -4.859 -12.117 1.00 51.53 1212 LEU A O 1
ATOM 9503 N N . HIS A 1 1213 ? 45.630 -4.454 -13.815 1.00 47.81 1213 HIS A N 1
ATOM 9504 C CA . HIS A 1 1213 ? 45.389 -3.041 -13.537 1.00 47.81 1213 HIS A CA 1
ATOM 9505 C C . HIS A 1 1213 ? 44.886 -2.837 -12.083 1.00 47.81 1213 HIS A C 1
ATOM 9507 O O . HIS A 1 1213 ? 44.061 -3.623 -11.621 1.00 47.81 1213 HIS A O 1
ATOM 9513 N N . PRO A 1 1214 ? 45.302 -1.789 -11.342 1.00 44.12 1214 PRO A N 1
ATOM 9514 C CA . PRO A 1 1214 ? 45.028 -1.650 -9.898 1.00 44.12 1214 PRO A CA 1
ATOM 9515 C C . PRO A 1 1214 ? 43.554 -1.455 -9.485 1.00 44.12 1214 PRO A C 1
ATOM 9517 O O . PRO A 1 1214 ? 43.289 -1.212 -8.313 1.00 44.12 1214 PRO A O 1
ATOM 9520 N N . GLN A 1 1215 ? 42.603 -1.494 -10.424 1.00 45.19 1215 GLN A N 1
ATOM 9521 C CA . GLN A 1 1215 ? 41.178 -1.222 -10.186 1.00 45.19 1215 GLN A CA 1
ATOM 9522 C C . GLN A 1 1215 ? 40.313 -2.486 -10.018 1.00 45.19 1215 GLN A C 1
ATOM 9524 O O . GLN A 1 1215 ? 39.113 -2.361 -9.797 1.00 45.19 1215 GLN A O 1
ATOM 9529 N N . PHE A 1 1216 ? 40.880 -3.694 -10.110 1.00 52.81 1216 PHE A N 1
ATOM 9530 C CA . PHE A 1 1216 ? 40.103 -4.929 -9.966 1.00 52.81 1216 PHE A CA 1
ATOM 9531 C C . PHE A 1 1216 ? 39.846 -5.274 -8.493 1.00 52.81 1216 PHE A C 1
ATOM 9533 O O . PHE A 1 1216 ? 40.788 -5.457 -7.720 1.00 52.81 1216 PHE A O 1
ATOM 9540 N N . ALA A 1 1217 ? 38.579 -5.463 -8.120 1.00 42.47 1217 ALA A N 1
ATOM 9541 C CA . ALA A 1 1217 ? 38.239 -6.188 -6.901 1.00 42.47 1217 ALA A CA 1
ATOM 9542 C C . ALA A 1 1217 ? 38.388 -7.691 -7.183 1.00 42.47 1217 ALA A C 1
ATOM 9544 O O . ALA A 1 1217 ? 37.591 -8.277 -7.918 1.00 42.47 1217 ALA A O 1
ATOM 9545 N N . VAL A 1 1218 ? 39.440 -8.308 -6.641 1.00 52.66 1218 VAL A N 1
ATOM 9546 C CA . VAL A 1 1218 ? 39.649 -9.759 -6.722 1.00 52.66 1218 VAL A CA 1
ATOM 9547 C C . VAL A 1 1218 ? 39.269 -10.371 -5.380 1.00 52.66 1218 VAL A C 1
ATOM 9549 O O . VAL A 1 1218 ? 39.981 -10.202 -4.391 1.00 52.66 1218 VAL A O 1
ATOM 9552 N N . PHE A 1 1219 ? 38.157 -11.100 -5.343 1.00 46.94 1219 PHE A N 1
ATOM 9553 C CA . PHE A 1 1219 ? 37.755 -11.868 -4.166 1.00 46.94 1219 PHE A CA 1
ATOM 9554 C C . PHE A 1 1219 ? 38.207 -13.324 -4.329 1.00 46.94 1219 PHE A C 1
ATOM 9556 O O . PHE A 1 1219 ? 37.694 -14.055 -5.177 1.00 46.94 1219 PHE A O 1
ATOM 9563 N N . LEU A 1 1220 ? 39.179 -13.741 -3.509 1.00 54.31 1220 LEU A N 1
ATOM 9564 C CA . LEU A 1 1220 ? 39.676 -15.119 -3.430 1.00 54.31 1220 LEU A CA 1
ATOM 9565 C C . LEU A 1 1220 ? 39.133 -15.786 -2.163 1.00 54.31 1220 LEU A C 1
ATOM 9567 O O . LEU A 1 1220 ? 39.609 -15.528 -1.058 1.00 54.31 1220 LEU A O 1
ATOM 9571 N N . GLY A 1 1221 ? 38.132 -16.651 -2.319 1.00 44.41 1221 GLY A N 1
ATOM 9572 C CA . GLY A 1 1221 ? 37.586 -17.453 -1.224 1.00 44.41 1221 GLY A CA 1
ATOM 9573 C C . GLY A 1 1221 ? 38.253 -18.827 -1.153 1.00 44.41 1221 GLY A C 1
ATOM 9574 O O . GLY A 1 1221 ? 37.794 -19.763 -1.811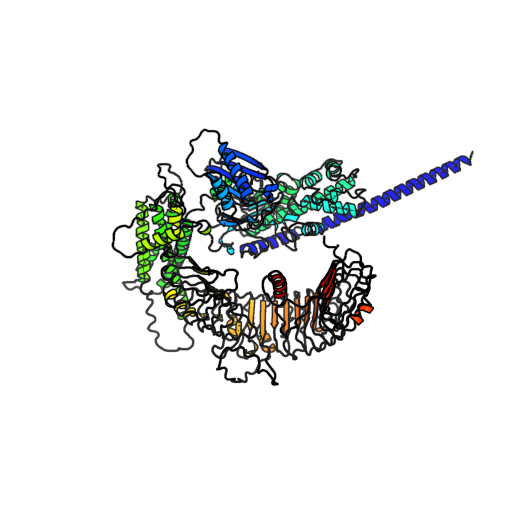 1.00 44.41 1221 GLY A O 1
ATOM 9575 N N . LEU A 1 1222 ? 39.318 -18.967 -0.357 1.00 40.78 1222 LEU A N 1
ATOM 9576 C CA . LEU A 1 1222 ? 39.920 -20.264 -0.019 1.00 40.78 1222 LEU A CA 1
ATOM 9577 C C . LEU A 1 1222 ? 39.235 -20.828 1.236 1.00 40.78 1222 LEU A C 1
ATOM 9579 O O . LEU A 1 1222 ? 39.556 -20.438 2.354 1.00 40.78 1222 LEU A O 1
ATOM 9583 N N . GLY A 1 1223 ? 38.271 -21.732 1.054 1.00 36.22 1223 GLY A N 1
ATOM 9584 C CA . GLY A 1 1223 ? 37.602 -22.444 2.146 1.00 36.22 1223 GLY A CA 1
ATOM 9585 C C . GLY A 1 1223 ? 37.190 -23.854 1.723 1.00 36.22 1223 GLY A C 1
ATOM 9586 O O . GLY A 1 1223 ? 36.702 -24.051 0.610 1.00 36.22 1223 GLY A O 1
ATOM 9587 N N . GLU A 1 1224 ? 37.431 -24.839 2.592 1.00 31.19 1224 GLU A N 1
ATOM 9588 C CA . GLU A 1 1224 ? 37.161 -26.262 2.353 1.00 31.19 1224 GLU A CA 1
ATOM 9589 C C . GLU A 1 1224 ? 35.659 -26.573 2.207 1.00 31.19 1224 GLU A C 1
ATOM 9591 O O . GLU A 1 1224 ? 34.808 -26.067 2.940 1.00 31.19 1224 GLU A O 1
ATOM 9596 N N . SER A 1 1225 ? 35.333 -27.454 1.259 1.00 29.31 1225 SER A N 1
ATOM 9597 C CA . SER A 1 1225 ? 33.976 -27.923 0.961 1.00 29.31 1225 SER A CA 1
ATOM 9598 C C . SER A 1 1225 ? 33.547 -29.099 1.852 1.00 29.31 1225 SER A C 1
ATOM 9600 O O . SER A 1 1225 ? 34.263 -30.099 1.914 1.00 29.31 1225 SER A O 1
ATOM 9602 N N . LYS A 1 1226 ? 32.322 -29.078 2.404 1.00 25.36 1226 LYS A N 1
ATOM 9603 C CA . LYS A 1 1226 ? 31.566 -30.321 2.682 1.00 25.36 1226 LYS A CA 1
ATOM 9604 C C . LYS A 1 1226 ? 30.840 -30.779 1.402 1.00 25.36 1226 LYS A C 1
ATOM 9606 O O . LYS A 1 1226 ? 30.401 -29.925 0.632 1.00 25.36 1226 LYS A O 1
ATOM 9611 N N . PRO A 1 1227 ? 30.722 -32.097 1.144 1.00 26.09 1227 PRO A N 1
ATOM 9612 C CA . PRO A 1 1227 ? 30.161 -32.627 -0.100 1.00 26.09 1227 PRO A CA 1
ATOM 9613 C C . PRO A 1 1227 ? 28.636 -32.414 -0.182 1.00 26.09 1227 PRO A C 1
ATOM 9615 O O . PRO A 1 1227 ? 27.979 -32.342 0.859 1.00 26.09 1227 PRO A O 1
ATOM 9618 N N . PRO A 1 1228 ? 28.052 -32.335 -1.394 1.00 25.31 1228 PRO A N 1
ATOM 9619 C CA . PRO A 1 1228 ? 26.614 -32.161 -1.565 1.00 25.31 1228 PRO A CA 1
ATOM 9620 C C . PRO A 1 1228 ? 25.856 -33.443 -1.189 1.00 25.31 1228 PRO A C 1
ATOM 9622 O O . PRO A 1 1228 ? 26.208 -34.539 -1.625 1.00 25.31 1228 PRO A O 1
ATOM 9625 N N . LEU A 1 1229 ? 24.799 -33.289 -0.386 1.00 23.91 1229 LEU A N 1
ATOM 9626 C CA . LEU A 1 1229 ? 23.776 -34.316 -0.165 1.00 23.91 1229 LEU A CA 1
ATOM 9627 C C . LEU A 1 1229 ? 22.985 -34.574 -1.470 1.00 23.91 1229 LEU A C 1
ATOM 9629 O O . LEU A 1 1229 ? 22.836 -33.650 -2.275 1.00 23.91 1229 LEU A O 1
ATOM 9633 N N . PRO A 1 1230 ? 22.449 -35.788 -1.700 1.00 27.20 1230 PRO A N 1
ATOM 9634 C CA . PRO A 1 1230 ? 21.650 -36.090 -2.885 1.00 27.20 1230 PRO A CA 1
ATOM 9635 C C . PRO A 1 1230 ? 20.196 -35.584 -2.750 1.00 27.20 1230 PRO A C 1
ATOM 9637 O O . PRO A 1 1230 ? 19.589 -35.754 -1.701 1.00 27.20 1230 PRO A O 1
ATOM 9640 N N . TYR A 1 1231 ? 19.644 -35.074 -3.861 1.00 24.61 1231 TYR A N 1
ATOM 9641 C CA . TYR A 1 1231 ? 18.213 -34.920 -4.219 1.00 24.61 1231 TYR A CA 1
ATOM 9642 C C . TYR A 1 1231 ? 17.266 -34.014 -3.387 1.00 24.61 1231 TYR A C 1
ATOM 9644 O O . TYR A 1 1231 ? 16.847 -34.342 -2.286 1.00 24.61 1231 TYR A O 1
ATOM 9652 N N . SER A 1 1232 ? 16.783 -32.924 -4.005 1.00 24.81 1232 SER A N 1
ATOM 9653 C CA . SER A 1 1232 ? 15.374 -32.708 -4.432 1.00 24.81 1232 SER A CA 1
ATOM 9654 C C . SER A 1 1232 ? 15.197 -31.255 -4.918 1.00 24.81 1232 SER A C 1
ATOM 9656 O O . SER A 1 1232 ? 15.483 -30.285 -4.215 1.00 24.81 1232 SER A O 1
ATOM 9658 N N . LYS A 1 1233 ? 14.810 -31.094 -6.188 1.00 42.75 1233 LYS A N 1
ATOM 9659 C CA . LYS A 1 1233 ? 14.627 -29.804 -6.868 1.00 42.75 1233 LYS A CA 1
ATOM 9660 C C . LYS A 1 1233 ? 13.170 -29.361 -6.711 1.00 42.75 1233 LYS A C 1
ATOM 9662 O O . LYS A 1 1233 ? 12.304 -30.094 -7.153 1.00 42.75 1233 LYS A O 1
ATOM 9667 N N . ALA A 1 1234 ? 12.928 -28.176 -6.134 1.00 30.48 1234 ALA A N 1
ATOM 9668 C CA . ALA A 1 1234 ? 11.796 -27.274 -6.462 1.00 30.48 1234 ALA A CA 1
ATOM 9669 C C . ALA A 1 1234 ? 11.640 -26.078 -5.497 1.00 30.48 1234 ALA A C 1
ATOM 9671 O O . ALA A 1 1234 ? 10.944 -25.115 -5.819 1.00 30.48 1234 ALA A O 1
ATOM 9672 N N . ARG A 1 1235 ? 12.291 -26.064 -4.327 1.00 33.56 1235 ARG A N 1
ATOM 9673 C CA . ARG A 1 1235 ? 12.157 -24.969 -3.346 1.00 33.56 1235 ARG A CA 1
ATOM 9674 C C . ARG A 1 1235 ? 13.488 -24.292 -3.036 1.00 33.56 1235 ARG A C 1
ATOM 9676 O O . ARG A 1 1235 ? 13.976 -24.417 -1.922 1.00 33.56 1235 ARG A O 1
ATOM 9683 N N . ASP A 1 1236 ? 14.065 -23.523 -3.968 1.00 32.06 1236 ASP A N 1
ATOM 9684 C CA . ASP A 1 1236 ? 15.204 -22.682 -3.563 1.00 32.06 1236 ASP A CA 1
ATOM 9685 C C . ASP A 1 1236 ? 15.503 -21.392 -4.360 1.00 32.06 1236 ASP A C 1
ATOM 9687 O O . ASP A 1 1236 ? 16.614 -21.164 -4.840 1.00 32.06 1236 ASP A O 1
ATOM 9691 N N . ARG A 1 1237 ? 14.517 -20.485 -4.448 1.00 33.88 1237 ARG A N 1
ATOM 9692 C CA . ARG A 1 1237 ? 14.781 -19.034 -4.625 1.00 33.88 1237 ARG A CA 1
ATOM 9693 C C . ARG A 1 1237 ? 14.589 -18.228 -3.328 1.00 33.88 1237 ARG A C 1
ATOM 9695 O O . ARG A 1 1237 ? 15.133 -17.134 -3.207 1.00 33.88 1237 ARG A O 1
ATOM 9702 N N . ARG A 1 1238 ? 13.865 -18.772 -2.335 1.00 33.19 1238 ARG A N 1
ATOM 9703 C CA . ARG A 1 1238 ? 13.694 -18.175 -0.991 1.00 33.19 1238 ARG A CA 1
ATOM 9704 C C . ARG A 1 1238 ? 14.784 -18.603 0.001 1.00 33.19 1238 ARG A C 1
ATOM 9706 O O . ARG A 1 1238 ? 15.178 -17.768 0.811 1.00 33.19 1238 ARG A O 1
ATOM 9713 N N . ALA A 1 1239 ? 15.316 -19.829 -0.078 1.00 29.41 1239 ALA A N 1
ATOM 9714 C CA . ALA A 1 1239 ? 16.350 -20.280 0.856 1.00 29.41 1239 ALA A CA 1
ATOM 9715 C C . ALA A 1 1239 ? 17.740 -19.719 0.504 1.00 29.41 1239 ALA A C 1
ATOM 9717 O O . ALA A 1 1239 ? 18.500 -19.440 1.416 1.00 29.41 1239 ALA A O 1
ATOM 9718 N N . ARG A 1 1240 ? 18.031 -19.346 -0.753 1.00 32.56 1240 ARG A N 1
ATOM 9719 C CA . ARG A 1 1240 ? 19.257 -18.579 -1.088 1.00 32.56 1240 ARG A CA 1
ATOM 9720 C C . ARG A 1 1240 ? 19.311 -17.170 -0.476 1.00 32.56 1240 ARG A C 1
ATOM 9722 O O . ARG A 1 1240 ? 20.391 -16.723 -0.100 1.00 32.56 1240 ARG A O 1
ATOM 9729 N N . LYS A 1 1241 ? 18.169 -16.486 -0.298 1.00 32.75 1241 LYS A N 1
ATOM 9730 C CA . LYS A 1 1241 ? 18.105 -15.222 0.474 1.00 32.75 1241 LYS A CA 1
ATOM 9731 C C . LYS A 1 1241 ? 18.150 -15.468 1.987 1.00 32.75 1241 LYS A C 1
ATOM 9733 O O . LYS A 1 1241 ? 18.759 -14.678 2.699 1.00 32.75 1241 LYS A O 1
ATOM 9738 N N . ALA A 1 1242 ? 17.595 -16.584 2.469 1.00 30.28 1242 ALA A N 1
ATOM 9739 C CA . ALA A 1 1242 ? 17.713 -16.986 3.872 1.00 30.28 1242 ALA A CA 1
ATOM 9740 C C . ALA A 1 1242 ? 19.127 -17.481 4.243 1.00 30.28 1242 ALA A C 1
ATOM 9742 O O . ALA A 1 1242 ? 19.558 -17.269 5.366 1.00 30.28 1242 ALA A O 1
ATOM 9743 N N . LEU A 1 1243 ? 19.890 -18.056 3.306 1.00 28.09 1243 LEU A N 1
ATOM 9744 C CA . LEU A 1 1243 ? 21.265 -18.522 3.521 1.00 28.09 1243 LEU A CA 1
ATOM 9745 C C . LEU A 1 1243 ? 22.290 -17.375 3.444 1.00 28.09 1243 LEU A C 1
ATOM 9747 O O . LEU A 1 1243 ? 23.348 -17.461 4.060 1.00 28.09 1243 LEU A O 1
ATOM 9751 N N . ALA A 1 1244 ? 21.966 -16.277 2.751 1.00 29.62 1244 ALA A N 1
ATOM 9752 C CA . ALA A 1 1244 ? 22.730 -15.028 2.822 1.00 29.62 1244 ALA A CA 1
ATOM 9753 C C . ALA A 1 1244 ? 22.468 -14.261 4.136 1.00 29.62 1244 ALA A C 1
ATOM 9755 O O . ALA A 1 1244 ? 23.392 -13.666 4.682 1.00 29.62 1244 ALA A O 1
ATOM 9756 N N . LEU A 1 1245 ? 21.249 -14.342 4.692 1.00 30.02 1245 LEU A N 1
ATOM 9757 C CA . LEU A 1 1245 ? 20.907 -13.771 6.006 1.00 30.02 1245 LEU A CA 1
ATOM 9758 C C . LEU A 1 1245 ? 21.376 -14.640 7.189 1.00 30.02 1245 LEU A C 1
ATOM 9760 O O . LEU A 1 1245 ? 21.816 -14.101 8.199 1.00 30.02 1245 LEU A O 1
ATOM 9764 N N . ALA A 1 1246 ? 21.387 -15.970 7.054 1.00 29.59 1246 ALA A N 1
ATOM 9765 C CA . ALA A 1 1246 ? 21.930 -16.878 8.070 1.00 29.59 1246 ALA A CA 1
ATOM 9766 C C . ALA A 1 1246 ? 23.469 -16.841 8.152 1.00 29.59 1246 ALA A C 1
ATOM 9768 O O . ALA A 1 1246 ? 24.037 -17.197 9.180 1.00 29.59 1246 ALA A O 1
ATOM 9769 N N . ARG A 1 1247 ? 24.158 -16.356 7.108 1.00 33.06 1247 ARG A N 1
ATOM 9770 C CA . ARG A 1 1247 ? 25.619 -16.150 7.118 1.00 33.06 1247 ARG A CA 1
ATOM 9771 C C . ARG A 1 1247 ? 26.068 -14.851 7.799 1.00 33.06 1247 ARG A C 1
ATOM 9773 O O . ARG A 1 1247 ? 27.264 -14.689 8.013 1.00 33.06 1247 ARG A O 1
ATOM 9780 N N . LEU A 1 1248 ? 25.143 -13.970 8.190 1.00 30.81 1248 LEU A N 1
ATOM 9781 C CA . LEU A 1 1248 ? 25.439 -12.740 8.940 1.00 30.81 1248 LEU A CA 1
ATOM 9782 C C . LEU A 1 1248 ? 25.079 -12.815 10.437 1.00 30.81 1248 LEU A C 1
ATOM 9784 O O . LEU A 1 1248 ? 25.352 -11.861 11.156 1.00 30.81 1248 LEU A O 1
ATOM 9788 N N . MET A 1 1249 ? 24.525 -13.933 10.934 1.00 29.47 1249 MET A N 1
ATOM 9789 C CA . MET A 1 1249 ? 24.114 -14.075 12.347 1.00 29.47 1249 MET A CA 1
ATOM 9790 C C . MET A 1 1249 ? 24.634 -15.340 13.063 1.00 29.47 1249 MET A C 1
ATOM 9792 O O . MET A 1 1249 ? 24.026 -15.795 14.025 1.00 29.47 1249 MET A O 1
ATOM 9796 N N . GLN A 1 1250 ? 25.777 -15.902 12.650 1.00 29.48 1250 GLN A N 1
ATOM 9797 C CA . GLN A 1 1250 ? 26.494 -16.919 13.441 1.00 29.48 1250 GLN A CA 1
ATOM 9798 C C . GLN A 1 1250 ? 27.965 -16.535 13.670 1.00 29.48 1250 GLN A C 1
ATOM 9800 O O . GLN A 1 1250 ? 28.879 -17.012 13.004 1.00 29.48 1250 GLN A O 1
ATOM 9805 N N . LYS A 1 1251 ? 28.166 -15.656 14.648 1.00 30.44 1251 LYS A N 1
ATOM 9806 C CA . LYS A 1 1251 ? 29.263 -15.675 15.629 1.00 30.44 1251 LYS A CA 1
ATOM 9807 C C . LYS A 1 1251 ? 28.528 -15.388 16.941 1.00 30.44 1251 LYS A C 1
ATOM 9809 O O . LYS A 1 1251 ? 27.883 -14.357 17.023 1.00 30.44 1251 LYS A O 1
ATOM 9814 N N . GLU A 1 1252 ? 28.380 -16.327 17.860 1.00 28.83 1252 GLU A N 1
ATOM 9815 C CA . GLU A 1 1252 ? 29.440 -16.793 18.749 1.00 28.83 1252 GLU A CA 1
ATOM 9816 C C . GLU A 1 1252 ? 29.206 -18.240 19.225 1.00 28.83 1252 GLU A C 1
ATOM 9818 O O . GLU A 1 1252 ? 28.094 -18.760 19.197 1.00 28.83 1252 GLU A O 1
ATOM 9823 N N . ASP A 1 1253 ? 30.319 -18.830 19.659 1.00 28.11 1253 ASP A N 1
ATOM 9824 C CA . ASP A 1 1253 ? 30.507 -20.075 20.403 1.00 28.11 1253 ASP A CA 1
ATOM 9825 C C . ASP A 1 1253 ? 30.335 -21.424 19.696 1.00 28.11 1253 ASP A C 1
ATOM 9827 O O . ASP A 1 1253 ? 29.259 -21.999 19.613 1.00 28.11 1253 ASP A O 1
ATOM 9831 N N . PHE A 1 1254 ? 31.484 -22.012 19.329 1.00 26.03 1254 PHE A N 1
ATOM 9832 C CA . PHE A 1 1254 ? 31.915 -23.251 19.987 1.00 26.03 1254 PHE A CA 1
ATOM 9833 C C . PHE A 1 1254 ? 33.450 -23.359 20.028 1.00 26.03 1254 PHE A C 1
ATOM 9835 O O . PHE A 1 1254 ? 34.133 -23.478 19.010 1.00 26.03 1254 PHE A O 1
ATOM 9842 N N . ASN A 1 1255 ? 33.976 -23.347 21.254 1.00 30.28 1255 ASN A N 1
ATOM 9843 C CA . ASN A 1 1255 ? 35.293 -23.852 21.624 1.00 30.28 1255 ASN A CA 1
ATOM 9844 C C . ASN A 1 1255 ? 35.399 -25.345 21.275 1.00 30.28 1255 ASN A C 1
ATOM 9846 O O . ASN A 1 1255 ? 34.797 -26.163 21.961 1.00 30.28 1255 ASN A O 1
ATOM 9850 N N . SER A 1 1256 ? 36.198 -25.704 20.269 1.00 32.91 1256 SER A N 1
ATOM 9851 C CA . SER A 1 1256 ? 37.122 -26.852 20.312 1.00 32.91 1256 SER A CA 1
ATOM 9852 C C . SER A 1 1256 ? 37.818 -27.014 18.960 1.00 32.91 1256 SER A C 1
ATOM 9854 O O . SER A 1 1256 ? 37.170 -27.371 17.980 1.00 32.91 1256 SER A O 1
ATOM 9856 N N . HIS A 1 1257 ? 39.127 -26.752 18.952 1.00 27.25 1257 HIS A N 1
ATOM 9857 C CA . HIS A 1 1257 ? 40.181 -27.207 18.024 1.00 27.25 1257 HIS A CA 1
ATOM 9858 C C . HIS A 1 1257 ? 41.205 -26.090 17.778 1.00 27.25 1257 HIS A C 1
ATOM 9860 O O . HIS A 1 1257 ? 41.401 -25.590 16.674 1.00 27.25 1257 HIS A O 1
ATOM 9866 N N . GLN A 1 1258 ? 41.884 -25.717 18.866 1.00 30.97 1258 GLN A N 1
ATOM 9867 C CA . GLN A 1 1258 ? 43.270 -25.262 18.809 1.00 30.97 1258 GLN A CA 1
ATOM 9868 C C . GLN A 1 1258 ? 44.142 -26.419 18.290 1.00 30.97 1258 GLN A C 1
ATOM 9870 O O . GLN A 1 1258 ? 43.868 -27.570 18.613 1.00 30.97 1258 GLN A O 1
ATOM 9875 N N . GLU A 1 1259 ? 45.189 -26.075 17.534 1.00 30.70 1259 GLU A N 1
ATOM 9876 C CA . GLU A 1 1259 ? 46.182 -26.951 16.878 1.00 30.70 1259 GLU A CA 1
ATOM 9877 C C . GLU A 1 1259 ? 45.834 -27.435 15.461 1.00 30.70 1259 GLU A C 1
ATOM 9879 O O . GLU A 1 1259 ? 45.435 -28.580 15.270 1.00 30.70 1259 GLU A O 1
ATOM 9884 N N . ARG A 1 1260 ? 46.064 -26.574 14.449 1.00 30.66 1260 ARG A N 1
ATOM 9885 C CA . ARG A 1 1260 ? 46.677 -26.923 13.135 1.00 30.66 1260 ARG A CA 1
ATOM 9886 C C . ARG A 1 1260 ? 46.662 -25.762 12.122 1.00 30.66 1260 ARG A C 1
ATOM 9888 O O . ARG A 1 1260 ? 46.205 -25.928 11.003 1.00 30.66 1260 ARG A O 1
ATOM 9895 N N . ILE A 1 1261 ? 47.206 -24.591 12.463 1.00 26.97 1261 ILE A N 1
ATOM 9896 C CA . ILE A 1 1261 ? 47.653 -23.616 11.445 1.00 26.97 1261 ILE A CA 1
ATOM 9897 C C . ILE A 1 1261 ? 48.957 -22.980 11.930 1.00 26.97 1261 ILE A C 1
ATOM 9899 O O . ILE A 1 1261 ? 48.983 -21.922 12.547 1.00 26.97 1261 ILE A O 1
ATOM 9903 N N . SER A 1 1262 ? 50.059 -23.676 11.678 1.00 28.75 1262 SER A N 1
ATOM 9904 C CA . SER A 1 1262 ? 51.419 -23.162 11.833 1.00 28.75 1262 SER A CA 1
ATOM 9905 C C . SER A 1 1262 ? 52.257 -23.607 10.642 1.00 28.75 1262 SER A C 1
ATOM 9907 O O . SER A 1 1262 ? 53.261 -24.287 10.791 1.00 28.75 1262 SER A O 1
ATOM 9909 N N . GLN A 1 1263 ? 51.825 -23.256 9.432 1.00 31.81 1263 GLN A N 1
ATOM 9910 C CA . GLN A 1 1263 ? 52.671 -23.306 8.243 1.00 31.81 1263 GLN A CA 1
ATOM 9911 C C . GLN A 1 1263 ? 52.003 -22.499 7.131 1.00 31.81 1263 GLN A C 1
ATOM 9913 O O . GLN A 1 1263 ? 50.882 -22.804 6.752 1.00 31.81 1263 GLN A O 1
ATOM 9918 N N . PHE A 1 1264 ? 52.725 -21.473 6.678 1.00 27.73 1264 PHE A N 1
ATOM 9919 C CA . PHE A 1 1264 ? 52.601 -20.668 5.452 1.00 27.73 1264 PHE A CA 1
ATOM 9920 C C . PHE A 1 1264 ? 52.583 -19.159 5.730 1.00 27.73 1264 PHE A C 1
ATOM 9922 O O . PHE A 1 1264 ? 51.583 -18.463 5.603 1.00 27.73 1264 PHE A O 1
ATOM 9929 N N . ASN A 1 1265 ? 53.776 -18.669 6.084 1.00 29.16 1265 ASN A N 1
ATOM 9930 C CA . ASN A 1 1265 ? 54.187 -17.275 5.958 1.00 29.16 1265 ASN A CA 1
ATOM 9931 C C . ASN A 1 1265 ? 54.383 -16.939 4.476 1.00 29.16 1265 ASN A C 1
ATOM 9933 O O . ASN A 1 1265 ? 55.411 -17.313 3.914 1.00 29.16 1265 ASN A O 1
ATOM 9937 N N . LEU A 1 1266 ? 53.468 -16.188 3.867 1.00 34.59 1266 LEU A N 1
ATOM 9938 C CA . LEU A 1 1266 ? 53.764 -15.413 2.662 1.00 34.59 1266 LEU A CA 1
ATOM 9939 C C . LEU A 1 1266 ? 53.057 -14.050 2.760 1.00 34.59 1266 LEU A C 1
ATOM 9941 O O . LEU A 1 1266 ? 51.835 -13.984 2.707 1.00 34.59 1266 LEU A O 1
ATOM 9945 N N . PHE A 1 1267 ? 53.889 -13.006 2.883 1.00 28.78 1267 PHE A N 1
ATOM 9946 C CA . PHE A 1 1267 ? 53.692 -11.553 2.693 1.00 28.78 1267 PHE A CA 1
ATOM 9947 C C . PHE A 1 1267 ? 53.855 -10.625 3.926 1.00 28.78 1267 PHE A C 1
ATOM 9949 O O . PHE A 1 1267 ? 53.402 -10.966 5.017 1.00 28.78 1267 PHE A O 1
ATOM 9956 N N . PRO A 1 1268 ? 54.539 -9.458 3.777 1.00 31.33 1268 PRO A N 1
ATOM 9957 C CA . PRO A 1 1268 ? 54.914 -8.561 4.880 1.00 31.33 1268 PRO A CA 1
ATOM 9958 C C . PRO A 1 1268 ? 53.794 -7.578 5.289 1.00 31.33 1268 PRO A C 1
ATOM 9960 O O . PRO A 1 1268 ? 52.930 -7.246 4.474 1.00 31.33 1268 PRO A O 1
ATOM 9963 N N . PRO A 1 1269 ? 53.838 -7.030 6.518 1.00 29.75 1269 PRO A N 1
ATOM 9964 C CA . PRO A 1 1269 ? 52.732 -6.289 7.117 1.00 29.75 1269 PRO A CA 1
ATOM 9965 C C . PRO A 1 1269 ? 52.809 -4.782 6.825 1.00 29.75 1269 PRO A C 1
ATOM 9967 O O . PRO A 1 1269 ? 53.189 -4.024 7.705 1.00 29.75 1269 PRO A O 1
ATOM 9970 N N . HIS A 1 1270 ? 52.448 -4.314 5.624 1.00 31.09 1270 HIS A N 1
ATOM 9971 C CA . HIS A 1 1270 ? 52.322 -2.860 5.370 1.00 31.09 1270 HIS A CA 1
ATOM 9972 C C . HIS A 1 1270 ? 51.173 -2.427 4.439 1.00 31.09 1270 HIS A C 1
ATOM 9974 O O . HIS A 1 1270 ? 51.166 -1.292 3.974 1.00 31.09 1270 HIS A O 1
ATOM 9980 N N . LEU A 1 1271 ? 50.160 -3.266 4.207 1.00 29.98 1271 LEU A N 1
ATOM 9981 C CA . LEU A 1 1271 ? 48.989 -2.899 3.392 1.00 29.98 1271 LEU A CA 1
ATOM 9982 C C . LEU A 1 1271 ? 47.670 -3.308 4.065 1.00 29.98 1271 LEU A C 1
ATOM 9984 O O . LEU A 1 1271 ? 46.919 -4.125 3.552 1.00 29.98 1271 LEU A O 1
ATOM 9988 N N . PHE A 1 1272 ? 47.398 -2.714 5.226 1.00 27.11 1272 PHE A N 1
ATOM 9989 C CA . PHE A 1 1272 ? 46.038 -2.570 5.748 1.00 27.11 1272 PHE A CA 1
ATOM 9990 C C . PHE A 1 1272 ? 45.864 -1.127 6.230 1.00 27.11 1272 PHE A C 1
ATOM 9992 O O . PHE A 1 1272 ? 46.215 -0.784 7.360 1.00 27.11 1272 PHE A O 1
ATOM 9999 N N . LYS A 1 1273 ? 45.377 -0.274 5.330 1.00 28.41 1273 LYS A N 1
ATOM 10000 C CA . LYS A 1 1273 ? 44.669 0.962 5.650 1.00 28.41 1273 LYS A CA 1
ATOM 10001 C C . LYS A 1 1273 ? 43.525 1.126 4.671 1.00 28.41 1273 LYS A C 1
ATOM 10003 O O . LYS A 1 1273 ? 43.777 0.869 3.473 1.00 28.41 1273 LYS A O 1
#

Organism: Ananas comosus (NCBI:txid4615)

Radius of gyration: 38.55 Å; chains: 1; bounding box: 109×104×127 Å

InterPro domains:
  IPR001312 Hexokinase [PS51748] (35-484)
  IPR001312 Hexokinase [PTHR19443] (11-479)
  IPR002182 NB-ARC [PF00931] (675-715)
  IPR022672 Hexokinase, N-terminal [PF00349] (41-239)
  IPR022673 Hexokinase, C-terminal [PF03727] (246-479)
  IPR027417 P-loop containing nucleoside triphosphate hydrolase [G3DSA:3.40.50.300] (653-748)
  IPR027417 P-loop containing nucleoside triphosphate hydrolase [SSF52540] (655-716)
  IPR032675 Leucine-rich repeat domain superfamily [G3DSA:3.80.10.10] (749-900)
  IPR032675 Leucine-rich repeat domain superfamily [G3DSA:3.80.10.10] (915-1111)
  IPR032675 Leucine-rich repeat domain superfamily [G3DSA:3.80.10.10] (1112-1217)
  IPR041118 Disease resistance, N-terminal [PF18052] (526-597)
  IPR043129 ATPase, nucleotide binding domain [SSF53067] (25-241)
  IPR043129 ATPase, nucleotide binding domain [SSF53067] (244-479)
  IPR055414 Disease resistance R13L4/SHOC-2-like, LRR domain [PF23598] (771-1065)

Secondary structure (DSSP, 8-state):
-HHHHHHHHHHHHHHHHHHHHHHHHHHHHHHHHHHHHHHHHHHHHHHT---HHHHHHHHHHHHHHHHHHHHSTTSSSS--EE----S---S--EEEEEEEEE-SSEEEEEEEEEESTT---SEEEEEEEEPPGGGGGS-HHHHHHHHHHHHHHHHHT--S-S----PPEEEEEEE-S-EEEEETTEEEE----TT---GGGTTSBHHHHHHHHHHHTT--EEEEEEE-HHHHHHHHHHHT-TTEEEEEEESSSEEEEEEEEGGG-GGGTTT---SEEEEE--GGG---TTS---HHHHHHHHTSSSTTSSTTHHHHSTTTHHHHHHHHHHHHHHHS-TTSS--GGGGSTT-S-HHHHHHHHS---TT-HHHHHHHHHTS---S--HHHHHHHHHHHHHHHHHHHHHHHHHHHHHHHHTT-SS-SSSPPPPEEEEEESHHHHT-HHHHHHHHHHHHHHS-HHHHTTEEEEE-TTTTTGGGGGTTTTTTS--THHHHHHHHHHHHHHHHHHHHHHHHHHTTS---S--HHHHHHHHHHHHHHHHHHHHHHHHHHHHHTTT-HHHHHHHHHHHHHHHHHHHHHHHHHHHHHHHHHHTSPPTT---S-TT-----PPPTTHHHHHHHHHHHHHHHHHHHHHTT-----S-----------PPPP----GGG--S-HHHHHHHHHHHS-----S---------TTS-HHHHHHHHHT-TTT----TT--EEEE---TT--EE--GGGSS-TT--EEEEPPPSS---BEE---HHHHHH-TT--EEE-TTB---B--GGGGG-TT--EEE-TT----B--GGGGG-TT--EEE-TT-TT--B--GGGGG-TT--EEE----TT---BPPTTGGG-TT--EES-EE---TTT---GGGGGG-TT-SEEEEE-GGG--TT----GGG-TT--EEEEEPPP----S-S---S-------TT------------HHHHHHHT---TT--EEEEEEE--SS--TTTT-TT-TT--EEEEEE-STT------GGG-TT--EEEEE--TT--EE-GGGTT-SSTTS-S-SS--EEEEE--TT--EE----TTS-TT--EEEEES-TT--B--TT-TT--EEEEES-TT--B----TT--EEEEESS--HHHHTTT---TT--EEEEES-S----S-----TT--EEEEES-TT--EE--GGG-TT--EEEEES-TT--EES-S---TT-EEEEE--PPPPPPP---S--SSHHHHHHHHTTS--S----------------S----